Protein 3WMT (pdb70)

Organism: Aspergillus oryzae (strain ATCC 42149 / RIB 40) (NCBI:txid510516)

InterPro domains:
  IPR011118 Tannase/feruloyl esterase [PF07519] (95-540)
  IPR011118 Tannase/feruloyl esterase [PTHR33938] (20-540)
  IPR029058 Alpha/Beta hydrolase fold [G3DSA:3.40.50.1820] (96-475)
  IPR029058 Alpha/Beta hydrolase fold [SSF53474] (96-492)

B-factor: mean 16.75, std 8.14, range [7.27, 73.16]

GO terms:
  GO:0030600 feruloyl esterase activity (F, IDA)

Secondary structure (DSSP, 8-state):
-HHHHHHHHGGG---TTEEEEEEEEE-TTSBPP-TTS-GGGT----B-SS-EEEEEEEEEEETTEEEEEEEEEESS--S-EEE----TT-----HHHHHHHHTTT-EEEEE-TTSSSSSSGGGTT-HHHHHIIIIIHHHHHHHHHHHHHHHH-TT--S-EEEEEETHHHHHHHHHHHH-TTS-SEEEEES---SHHHHHHHHHHHHHHH-STTSTT---HHHHHHHHHHHHHHHGGGGS--SS--S-GGG----GGGGB--TT--GGGSSSB-HHHHHHHHHHTS-EE-GGG-EEEPPPPTT-HHHHIIIIISSS--HHHHHIIIIIIS--TT--GGG--HHHHHHHHHH-GGGTT------HHHHHTT-EEEEEEETT-SSS-HHHHHHHHHHHHHHHT--HHHHTTTEEEEEETTB-SSSB-SSS-B-SSSGGG---SSGGG-HHHHHHHHHHH----SEEEEEEEETTEEEEEEEEEPTTPPEEE--SS-TTSGGGEEE-/-HHHHHHTGGGT---TTEEEEEEEEE-TTSBPP-TTS----B-SS-EEEEEEEEEEETTEEEEEEEEEESS--S-EEE----TT-----HHHHHHHHTTT-EEEEE-TTSSSSSSGGGTT-HHHHHIIIIIHHHHHHHHHHHHHHHH-TT--S-EEEEEETHHHHHHHHHHHH-TTT-SEEEEES---SHHHHHHHHHHHHHHH-STTSTT---HHHHHHHHHHHHHHHGGGGS--SS--S-GGG----GGGGBPPTT--GGGSS-B-HHHHHHHHHHTS-EE-GGG-EEEPPPPTT-HHHHIIIIISSS--HHHHHHIIIIIS--TT--GGG--HHHHHHHHHH-GGGTT------HHHHHTT-EEEEEEETT-SSS-THHHHHHHHHHHHHHT--HHHHTTTEEEEEETTB-SSSB-SSS-B-SSSGGG---SSGGG-HHHHHHHHHHH----SEEEEEEEETTEEEEEEEEEPTT--EEE--SS-TTSGGGEEE-

Sequence (1001 aa):
SFQAECESFKAKINVTNANVHSVTYVPAGVNISMADNPSICGGDPITSTFAFCRIALNVTTSSKSQIFMEAWLPSNYSGRFLSTGNGGLGGCVKYDDMAYAAGYGFATVGTNNGHFGNNGVSFYQNTEVVEDFAYRALHTGVVVGKELTKNFYPQGYNKSYYLGCSTGGRQGWKSVQTFPDDFDGVVAGAPAFNFINLTSWGARFLTLTGDSSAETFVTETQWTAVHNEIIRQCDSLDGAKDGIIEDPDLCQPIIEALLCNATQSSTSGTCLTGAQVKTVNGVFSATYGLNGSFLYPRMQPGSELAAYSSYYSGTPFAYAEDWYRYVVFNNTNWDVATWTVQDAAIANAQDPYQISTWNGDLSPFQKKGGKVLHYHGMEDAIISSESSKVYYKHVADTMNLSPSELDSFYRFFPISGMAHCANADGPSAIGQGTGTFAGNNPQDNVLLAMVQWVEEGVAPDFVRGAKLNGSTVEYRRKHCKYPKRNRYVGPGSYTDENAWECVSFQAECESFKAKINVTNANVHSVTYVPAGVNISMADNPSPITSTFAFCRIALNVTTSSKSQIFMEAWLPSNYSGRFLSTGNGGLGGCVKYDDMAYAAGYGFATVGTNNGHFGNNGVSFYQNTEVVEDFAYRALHTGVVVGKELTKNFYPQGYNKSYYLGCSTGGRQGWKSVQTFPDDFDGVVAGAPAFNFINLTSWGARFLTLTGDSSAETFVTETQWTAVHNEIIRQCDSLDGAKDGIIEDPDLCQPIIEALLCNATQSSTSGTCLTGAQVKTVNGVFSATYGLNGSFLYPRMQPGSELAAYSSYYSGTPFAYAEDWYRYVVFNNTNWDVATWTVQDAAIANAQDPYQISTWNGDLSPFQKKGGKVLHYHGMEDAIISSESSKVYYKHVADTMNLSPSELDSFYRFFPISGMAHCANADGPSAIGQGTGTFAGNNPQDNVLLAMVQWVEEGVAPDFVRGAKLNGSTVEYRRKHCKYPKRNRYVGPGSYTDENAWECV

Radius of gyration: 32.87 Å; Cα contacts (8 Å, |Δi|>4): 2470; chains: 2; bounding box: 60×75×107 Å

Structure (mmCIF, N/CA/C/O backbone):
data_3WMT
#
_entry.id   3WMT
#
_cell.length_a   93.954
_cell.length_b   142.937
_cell.length_c   73.810
_cell.angle_alpha   90.00
_cell.angle_beta   90.00
_cell.angle_gamma   90.00
#
_symmetry.space_group_name_H-M   'P 21 21 2'
#
loop_
_entity.id
_entity.type
_entity.pdbx_description
1 polymer 'Probable feruloyl esterase B-1'
2 non-polymer 2-acetamido-2-deoxy-beta-D-glucopyranose
3 non-polymer 'CALCIUM ION'
4 water water
#
loop_
_atom_site.group_PDB
_atom_site.id
_atom_site.type_symbol
_atom_site.label_atom_id
_atom_site.label_alt_id
_atom_site.label_comp_id
_atom_site.label_asym_id
_atom_site.label_entity_id
_atom_site.label_seq_id
_atom_site.pdbx_PDB_ins_code
_atom_site.Cartn_x
_atom_site.Cartn_y
_atom_site.Cartn_z
_atom_site.occupancy
_atom_site.B_iso_or_equiv
_atom_site.auth_seq_id
_atom_site.auth_comp_id
_atom_site.auth_asym_id
_atom_site.auth_atom_id
_atom_site.pdbx_PDB_model_num
ATOM 1 N N . SER A 1 18 ? 9.273 52.050 38.516 1.00 32.46 36 SER A N 1
ATOM 2 C CA . SER A 1 18 ? 8.801 50.743 39.002 1.00 28.39 36 SER A CA 1
ATOM 3 C C . SER A 1 18 ? 9.904 50.215 39.941 1.00 25.61 36 SER A C 1
ATOM 4 O O . SER A 1 18 ? 11.092 50.563 39.812 1.00 28.41 36 SER A O 1
ATOM 7 N N . PHE A 1 19 ? 9.440 49.457 40.887 1.00 27.85 37 PHE A N 1
ATOM 8 C CA . PHE A 1 19 ? 10.391 48.730 41.744 1.00 26.89 37 PHE A CA 1
ATOM 9 C C . PHE A 1 19 ? 11.410 47.956 40.880 1.00 22.88 37 PHE A C 1
ATOM 10 O O . PHE A 1 19 ? 12.633 47.997 41.165 1.00 23.58 37 PHE A O 1
ATOM 18 N N . GLN A 1 20 ? 10.950 47.103 39.974 1.00 24.90 38 GLN A N 1
ATOM 19 C CA . GLN A 1 20 ? 11.875 46.318 39.146 1.00 24.46 38 GLN A CA 1
ATOM 20 C C . GLN A 1 20 ? 12.915 47.175 38.417 1.00 27.42 38 GLN A C 1
ATOM 21 O O . GLN A 1 20 ? 14.087 46.839 38.378 1.00 25.27 38 GLN A O 1
ATOM 27 N N . ALA A 1 21 ? 12.518 48.299 37.832 1.00 26.28 39 ALA A N 1
ATOM 28 C CA . ALA A 1 21 ? 13.475 49.230 37.297 1.00 27.61 39 ALA A CA 1
ATOM 29 C C . ALA A 1 21 ? 14.471 49.816 38.277 1.00 22.89 39 ALA A C 1
ATOM 30 O O . ALA A 1 21 ? 15.635 49.987 37.968 1.00 23.70 39 ALA A O 1
ATOM 32 N N . GLU A 1 22 ? 14.000 50.155 39.469 1.00 24.76 40 GLU A N 1
ATOM 33 C CA . GLU A 1 22 ? 14.858 50.646 40.515 1.00 25.40 40 GLU A CA 1
ATOM 34 C C . GLU A 1 22 ? 15.890 49.513 40.877 1.00 21.51 40 GLU A C 1
ATOM 35 O O . GLU A 1 22 ? 17.025 49.778 41.057 1.00 18.79 40 GLU A O 1
ATOM 41 N N . CYS A 1 23 ? 15.440 48.295 40.909 1.00 20.02 41 CYS A N 1
ATOM 42 C CA . CYS A 1 23 ? 16.358 47.187 41.240 1.00 16.69 41 CYS A CA 1
ATOM 43 C C . CYS A 1 23 ? 17.445 47.063 40.165 1.00 18.51 41 CYS A C 1
ATOM 44 O O . CYS A 1 23 ? 18.640 46.986 40.459 1.00 20.51 41 CYS A O 1
ATOM 47 N N . GLU A 1 24 ? 16.953 47.141 38.930 1.00 20.57 42 GLU A N 1
ATOM 48 C CA . GLU A 1 24 ? 17.820 47.004 37.701 1.00 23.60 42 GLU A CA 1
ATOM 49 C C . GLU A 1 24 ? 18.799 48.189 37.575 1.00 23.69 42 GLU A C 1
ATOM 50 O O . GLU A 1 24 ? 19.831 48.043 36.949 1.00 27.94 42 GLU A O 1
ATOM 56 N N . SER A 1 25 ? 18.559 49.316 38.199 1.00 25.12 43 SER A N 1
ATOM 57 C CA . SER A 1 25 ? 19.534 50.393 38.197 1.00 25.13 43 SER A CA 1
ATOM 58 C C . SER A 1 25 ? 20.364 50.580 39.464 1.00 24.81 43 SER A C 1
ATOM 59 O O . SER A 1 25 ? 21.202 51.463 39.573 1.00 25.32 43 SER A O 1
ATOM 62 N N . PHE A 1 26 ? 20.163 49.685 40.461 1.00 21.32 44 PHE A N 1
ATOM 63 C CA . PHE A 1 26 ? 20.813 49.890 41.718 1.00 19.60 44 PHE A CA 1
ATOM 64 C C . PHE A 1 26 ? 22.303 49.551 41.781 1.00 19.01 44 PHE A C 1
ATOM 65 O O . PHE A 1 26 ? 23.066 50.152 42.459 1.00 17.77 44 PHE A O 1
ATOM 73 N N . LYS A 1 27 ? 22.722 48.529 41.056 1.00 18.51 45 LYS A N 1
ATOM 74 C CA . LYS A 1 27 ? 24.136 48.091 41.232 1.00 20.47 45 LYS A CA 1
ATOM 75 C C . LYS A 1 27 ? 25.105 49.216 41.013 1.00 22.26 45 LYS A C 1
ATOM 76 O O . LYS A 1 27 ? 26.078 49.396 41.706 1.00 23.26 45 LYS A O 1
ATOM 82 N N . ALA A 1 28 ? 24.818 49.977 39.965 1.00 24.58 46 ALA A N 1
ATOM 83 C CA . ALA A 1 28 ? 25.700 51.124 39.638 1.00 24.45 46 ALA A CA 1
ATOM 84 C C . ALA A 1 28 ? 25.766 52.209 40.709 1.00 26.43 46 ALA A C 1
ATOM 85 O O . ALA A 1 28 ? 26.737 52.943 40.790 1.00 31.27 46 ALA A O 1
ATOM 87 N N . LYS A 1 29 ? 24.781 52.247 41.602 1.00 21.24 47 LYS A N 1
ATOM 88 C CA . LYS A 1 29 ? 24.675 53.262 42.660 1.00 24.18 47 LYS A CA 1
ATOM 89 C C . LYS A 1 29 ? 25.345 52.827 43.950 1.00 26.62 47 LYS A C 1
ATOM 90 O O . LYS A 1 29 ? 25.499 53.598 44.908 1.00 28.12 47 LYS A O 1
ATOM 96 N N . ILE A 1 30 ? 25.681 51.546 44.063 1.00 23.93 48 ILE A N 1
ATOM 97 C CA . ILE A 1 30 ? 26.221 51.089 45.318 1.00 21.31 48 ILE A CA 1
ATOM 98 C C . ILE A 1 30 ? 27.672 51.468 45.417 1.00 24.50 48 ILE A C 1
ATOM 99 O O . ILE A 1 30 ? 28.441 51.178 44.515 1.00 28.66 48 ILE A O 1
ATOM 104 N N . ASN A 1 31 ? 28.039 52.040 46.513 1.00 25.06 49 ASN A N 1
ATOM 105 C CA . ASN A 1 31 ? 29.437 52.483 46.661 1.00 30.44 49 ASN A CA 1
ATOM 106 C C . ASN A 1 31 ? 29.815 52.359 48.142 1.00 29.36 49 ASN A C 1
ATOM 107 O O . ASN A 1 31 ? 29.781 53.326 48.851 1.00 39.07 49 ASN A O 1
ATOM 112 N N . VAL A 1 32 ? 30.078 51.108 48.601 1.00 26.76 50 VAL A N 1
ATOM 113 C CA . VAL A 1 32 ? 30.305 50.713 49.996 1.00 27.48 50 VAL A CA 1
ATOM 114 C C . VAL A 1 32 ? 31.744 50.258 50.256 1.00 25.66 50 VAL A C 1
ATOM 115 O O . VAL A 1 32 ? 32.306 49.468 49.511 1.00 23.61 50 VAL A O 1
ATOM 119 N N . THR A 1 33 ? 32.352 50.848 51.285 1.00 29.44 51 THR A N 1
ATOM 120 C CA . THR A 1 33 ? 33.786 50.586 51.531 1.00 32.60 51 THR A CA 1
ATOM 121 C C . THR A 1 33 ? 34.028 49.102 51.756 1.00 24.21 51 THR A C 1
ATOM 122 O O . THR A 1 33 ? 33.289 48.458 52.555 1.00 29.95 51 THR A O 1
ATOM 126 N N . ASN A 1 34 ? 35.032 48.584 51.085 1.00 24.72 52 ASN A N 1
ATOM 127 C CA . ASN A 1 34 ? 35.502 47.214 51.244 1.00 22.50 52 ASN A CA 1
ATOM 128 C C . ASN A 1 34 ? 34.554 46.203 50.615 1.00 21.66 52 ASN A C 1
ATOM 129 O O . ASN A 1 34 ? 34.761 44.999 50.763 1.00 16.05 52 ASN A O 1
ATOM 134 N N . ALA A 1 35 ? 33.545 46.668 49.862 1.00 20.72 53 ALA A N 1
ATOM 135 C CA . ALA A 1 35 ? 32.510 45.774 49.257 1.00 22.68 53 ALA A CA 1
ATOM 136 C C . ALA A 1 35 ? 32.780 45.529 47.808 1.00 27.10 53 ALA A C 1
ATOM 137 O O . ALA A 1 35 ? 33.074 46.497 47.081 1.00 32.80 53 ALA A O 1
ATOM 139 N N . ASN A 1 36 ? 32.740 44.290 47.342 1.00 20.63 54 ASN A N 1
ATOM 140 C CA . ASN A 1 36 ? 32.718 43.922 45.936 1.00 22.65 54 ASN A CA 1
ATOM 141 C C . ASN A 1 36 ? 31.319 43.296 45.635 1.00 19.26 54 ASN A C 1
ATOM 142 O O . ASN A 1 36 ? 31.067 42.140 45.967 1.00 17.82 54 ASN A O 1
ATOM 147 N N . VAL A 1 37 ? 30.523 44.017 44.897 1.00 18.17 55 VAL A N 1
ATOM 148 C CA . VAL A 1 37 ? 29.137 43.620 44.555 1.00 16.11 55 VAL A CA 1
ATOM 149 C C . VAL A 1 37 ? 29.190 42.656 43.409 1.00 17.82 55 VAL A C 1
ATOM 150 O O . VAL A 1 37 ? 29.715 42.957 42.306 1.00 20.34 55 VAL A O 1
ATOM 154 N N . HIS A 1 38 ? 28.658 41.476 43.600 1.00 16.80 56 HIS A N 1
ATOM 155 C CA . HIS A 1 38 ? 28.668 40.487 42.554 1.00 15.84 56 HIS A CA 1
ATOM 156 C C . HIS A 1 38 ? 27.480 40.608 41.609 1.00 18.50 56 HIS A C 1
ATOM 157 O O . HIS A 1 38 ? 27.576 40.469 40.371 1.00 19.38 56 HIS A O 1
ATOM 164 N N . SER A 1 39 ? 26.312 40.798 42.173 1.00 15.57 57 SER A N 1
ATOM 165 C CA . SER A 1 39 ? 25.087 40.820 41.353 1.00 16.26 57 SER A CA 1
ATOM 166 C C . SER A 1 39 ? 23.964 41.499 42.061 1.00 16.87 57 SER A C 1
ATOM 167 O O . SER A 1 39 ? 23.927 41.507 43.306 1.00 15.99 57 SER A O 1
ATOM 170 N N . VAL A 1 40 ? 23.053 42.140 41.313 1.00 17.53 58 VAL A N 1
ATOM 171 C CA . VAL A 1 40 ? 21.842 42.746 41.779 1.00 16.48 58 VAL A CA 1
ATOM 172 C C . VAL A 1 40 ? 20.781 42.188 40.873 1.00 20.15 58 VAL A C 1
ATOM 173 O O . VAL A 1 40 ? 20.886 42.341 39.655 1.00 22.17 58 VAL A O 1
ATOM 177 N N . THR A 1 41 ? 19.782 41.521 41.381 1.00 18.40 59 THR A N 1
ATOM 178 C CA . THR A 1 41 ? 18.825 40.850 40.535 1.00 19.16 59 THR A CA 1
ATOM 179 C C . THR A 1 41 ? 17.439 41.085 41.118 1.00 22.45 59 THR A C 1
ATOM 180 O O . THR A 1 41 ? 17.195 41.096 42.329 1.00 21.71 59 THR A O 1
ATOM 184 N N . TYR A 1 42 ? 16.482 41.267 40.239 1.00 17.17 60 TYR A N 1
ATOM 185 C CA . TYR A 1 42 ? 15.097 41.313 40.637 1.00 16.63 60 TYR A CA 1
ATOM 186 C C . TYR A 1 42 ? 14.474 39.926 40.601 1.00 18.71 60 TYR A C 1
ATOM 187 O O . TYR A 1 42 ? 14.653 39.141 39.608 1.00 19.26 60 TYR A O 1
ATOM 196 N N . VAL A 1 43 ? 13.798 39.530 41.706 1.00 16.73 61 VAL A N 1
ATOM 197 C CA . VAL A 1 43 ? 13.254 38.239 41.882 1.00 16.64 61 VAL A CA 1
ATOM 198 C C . VAL A 1 43 ? 11.751 38.344 42.075 1.00 19.80 61 VAL A C 1
ATOM 199 O O . VAL A 1 43 ? 11.328 38.933 43.040 1.00 18.37 61 VAL A O 1
ATOM 203 N N . PRO A 1 44 ? 10.927 37.813 41.129 1.00 18.85 62 PRO A N 1
ATOM 204 C CA . PRO A 1 44 ? 9.486 38.016 41.325 1.00 21.14 62 PRO A CA 1
ATOM 205 C C . PRO A 1 44 ? 8.953 37.032 42.319 1.00 19.88 62 PRO A C 1
ATOM 206 O O . PRO A 1 44 ? 9.636 36.088 42.725 1.00 19.30 62 PRO A O 1
ATOM 210 N N . ALA A 1 45 ? 7.683 37.177 42.729 1.00 22.11 63 ALA A N 1
ATOM 211 C CA . ALA A 1 45 ? 7.035 36.185 43.484 1.00 22.57 63 ALA A CA 1
ATOM 212 C C . ALA A 1 45 ? 6.695 34.951 42.668 1.00 24.76 63 ALA A C 1
ATOM 213 O O . ALA A 1 45 ? 6.434 35.065 41.493 1.00 26.65 63 ALA A O 1
ATOM 215 N N . GLY A 1 46 ? 6.753 33.794 43.304 1.00 24.19 64 GLY A N 1
ATOM 216 C CA . GLY A 1 46 ? 6.338 32.548 42.749 1.00 26.75 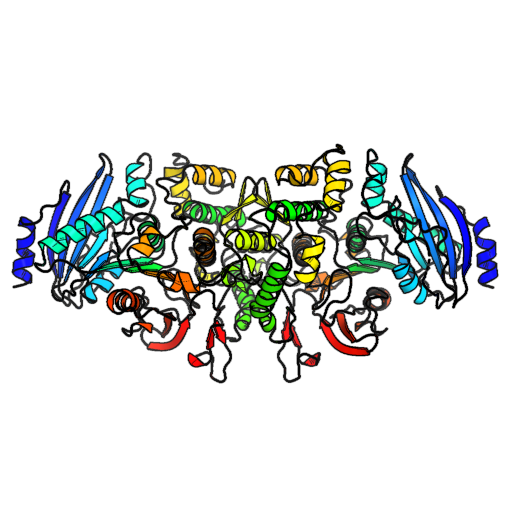64 GLY A CA 1
ATOM 217 C C . GLY A 1 46 ? 7.381 31.768 42.018 1.00 27.89 64 GLY A C 1
ATOM 218 O O . GLY A 1 46 ? 7.077 30.854 41.326 1.00 30.76 64 GLY A O 1
ATOM 219 N N . VAL A 1 47 ? 8.660 32.121 42.195 1.00 24.80 65 VAL A N 1
ATOM 220 C CA . VAL A 1 47 ? 9.739 31.412 41.532 1.00 24.95 65 VAL A CA 1
ATOM 221 C C . VAL A 1 47 ? 10.687 30.746 42.537 1.00 24.47 65 VAL A C 1
ATOM 222 O O . VAL A 1 47 ? 10.782 31.234 43.662 1.00 24.28 65 VAL A O 1
ATOM 226 N N . ASN A 1 48 ? 11.344 29.662 42.175 1.00 25.62 66 ASN A N 1
ATOM 227 C CA . ASN A 1 48 ? 12.387 29.055 43.020 1.00 23.96 66 ASN A CA 1
ATOM 228 C C . ASN A 1 48 ? 13.524 30.037 43.081 1.00 23.09 66 ASN A C 1
ATOM 229 O O . ASN A 1 48 ? 13.968 30.592 42.066 1.00 23.76 66 ASN A O 1
ATOM 234 N N . ILE A 1 49 ? 13.980 30.314 44.323 1.00 20.07 67 ILE A N 1
ATOM 235 C CA . ILE A 1 49 ? 15.010 31.323 44.478 1.00 18.36 67 ILE A CA 1
ATOM 236 C C . ILE A 1 49 ? 16.337 30.617 44.124 1.00 16.03 67 ILE A C 1
ATOM 237 O O . ILE A 1 49 ? 16.666 29.507 44.692 1.00 17.90 67 ILE A O 1
ATOM 242 N N . SER A 1 50 ? 17.081 31.193 43.190 1.00 15.81 68 SER A N 1
ATOM 243 C CA . SER A 1 50 ? 18.281 30.524 42.650 1.00 15.05 68 SER A CA 1
ATOM 244 C C . SER A 1 50 ? 19.365 30.491 43.691 1.00 16.39 68 SER A C 1
ATOM 245 O O . SER A 1 50 ? 19.360 31.297 44.627 1.00 14.65 68 SER A O 1
ATOM 248 N N . MET A 1 51 ? 20.264 29.500 43.552 1.00 14.28 69 MET A N 1
ATOM 249 C CA . MET A 1 51 ? 21.293 29.261 44.507 1.00 13.54 69 MET A CA 1
ATOM 250 C C . MET A 1 51 ? 22.688 29.160 43.951 1.00 13.50 69 MET A C 1
ATOM 251 O O . MET A 1 51 ? 23.561 28.473 44.504 1.00 13.34 69 MET A O 1
ATOM 256 N N . ALA A 1 52 ? 22.982 29.944 42.926 1.00 14.27 70 ALA A N 1
ATOM 257 C CA . ALA A 1 52 ? 24.285 29.884 42.306 1.00 14.12 70 ALA A CA 1
ATOM 258 C C . ALA A 1 52 ? 25.402 30.140 43.299 1.00 16.07 70 ALA A C 1
ATOM 259 O O . ALA A 1 52 ? 26.476 29.565 43.185 1.00 17.80 70 ALA A O 1
ATOM 261 N N . ASP A 1 53 ? 25.190 31.016 44.272 1.00 14.08 71 ASP A N 1
ATOM 262 C CA . ASP A 1 53 ? 26.214 31.426 45.217 1.00 13.72 71 ASP A CA 1
ATOM 263 C C . ASP A 1 53 ? 26.168 30.595 46.524 1.00 15.28 71 ASP A C 1
ATOM 264 O O . ASP A 1 53 ? 27.013 30.885 47.445 1.00 15.21 71 ASP A O 1
ATOM 269 N N . ASN A 1 54 ? 25.369 29.537 46.529 1.00 13.30 72 ASN A N 1
ATOM 270 C CA . ASN A 1 54 ? 25.345 28.626 47.679 1.00 13.58 72 ASN A CA 1
ATOM 271 C C . ASN A 1 54 ? 26.210 27.436 47.355 1.00 14.42 72 ASN A C 1
ATOM 272 O O . ASN A 1 54 ? 25.830 26.635 46.447 1.00 15.01 72 ASN A O 1
ATOM 277 N N . PRO A 1 55 ? 27.367 27.281 47.959 1.00 13.55 73 PRO A N 1
ATOM 278 C CA . PRO A 1 55 ? 28.297 26.225 47.548 1.00 15.48 73 PRO A CA 1
ATOM 279 C C . PRO A 1 55 ? 27.775 24.849 47.932 1.00 17.30 73 PRO A C 1
ATOM 280 O O . PRO A 1 55 ? 26.864 24.711 48.742 1.00 15.14 73 PRO A O 1
ATOM 284 N N . SER A 1 56 ? 28.291 23.817 47.243 1.00 18.27 74 SER A N 1
ATOM 285 C CA . SER A 1 56 ? 27.846 22.449 47.525 1.00 19.09 74 SER A CA 1
ATOM 286 C C . SER A 1 56 ? 27.879 22.107 49.024 1.00 20.01 74 SER A C 1
ATOM 287 O O . SER A 1 56 ? 26.985 21.431 49.558 1.00 20.80 74 SER A O 1
ATOM 290 N N . ILE A 1 57 ? 28.934 22.579 49.696 1.00 21.10 75 ILE A N 1
ATOM 291 C CA . ILE A 1 57 ? 29.132 22.337 51.123 1.00 20.92 75 ILE A CA 1
ATOM 292 C C . ILE A 1 57 ? 28.019 22.860 51.999 1.00 20.28 75 ILE A C 1
ATOM 293 O O . ILE A 1 57 ? 27.805 22.366 53.101 1.00 21.81 75 ILE A O 1
ATOM 298 N N . CYS A 1 58 ? 27.235 23.814 51.476 1.00 16.83 76 CYS A N 1
ATOM 299 C CA . CYS A 1 58 ? 26.047 24.280 52.132 1.00 18.61 76 CYS A CA 1
ATOM 300 C C . CYS A 1 58 ? 24.711 23.858 51.536 1.00 17.60 76 CYS A C 1
ATOM 301 O O . CYS A 1 58 ? 23.632 24.487 51.756 1.00 16.80 76 CYS A O 1
ATOM 304 N N . GLY A 1 59 ? 24.774 22.855 50.636 1.00 19.55 77 GLY A N 1
ATOM 305 C CA . GLY A 1 59 ? 23.585 22.198 49.994 1.00 22.06 77 GLY A CA 1
ATOM 306 C C . GLY A 1 59 ? 23.378 22.616 48.541 1.00 23.72 77 GLY A C 1
ATOM 307 O O . GLY A 1 59 ? 22.399 22.231 47.923 1.00 26.32 77 GLY A O 1
ATOM 308 N N . GLY A 1 60 ? 24.239 23.499 47.993 1.00 22.32 78 GLY A N 1
ATOM 309 C CA . GLY A 1 60 ? 24.011 24.083 46.611 1.00 22.07 78 GLY A CA 1
ATOM 310 C C . GLY A 1 60 ? 22.610 24.456 46.263 1.00 22.53 78 GLY A C 1
ATOM 311 O O . GLY A 1 60 ? 21.941 25.166 47.014 1.00 23.36 78 GLY A O 1
ATOM 312 N N . ASP A 1 61 ? 22.095 23.910 45.121 1.00 23.96 79 ASP A N 1
ATOM 313 C CA . ASP A 1 61 ? 20.721 24.098 44.674 1.00 28.59 79 ASP A CA 1
ATOM 314 C C . ASP A 1 61 ? 19.821 22.851 45.000 1.00 27.93 79 ASP A C 1
ATOM 315 O O . ASP A 1 61 ? 18.778 22.643 44.280 1.00 26.89 79 ASP A O 1
ATOM 320 N N . PRO A 1 64 ? 15.333 23.762 46.943 1.00 33.69 82 PRO A N 1
ATOM 321 C CA . PRO A 1 64 ? 14.920 25.109 46.541 1.00 30.82 82 PRO A CA 1
ATOM 322 C C . PRO A 1 64 ? 13.745 25.706 47.352 1.00 29.51 82 PRO A C 1
ATOM 323 O O . PRO A 1 64 ? 12.855 25.004 47.781 1.00 32.98 82 PRO A O 1
ATOM 327 N N . ILE A 1 65 ? 13.783 27.016 47.603 1.00 24.17 83 ILE A N 1
ATOM 328 C CA . ILE A 1 65 ? 12.676 27.751 48.233 1.00 22.25 83 ILE A CA 1
ATOM 329 C C . ILE A 1 65 ? 11.925 28.567 47.204 1.00 19.91 83 ILE A C 1
ATOM 330 O O . ILE A 1 65 ? 12.510 29.271 46.416 1.00 21.78 83 ILE A O 1
ATOM 335 N N . THR A 1 66 ? 10.598 28.396 47.149 1.00 22.11 84 THR A N 1
ATOM 336 C CA . THR A 1 66 ? 9.802 29.154 46.244 1.00 22.63 84 THR A CA 1
ATOM 337 C C . THR A 1 66 ? 9.375 30.470 46.903 1.00 21.01 84 THR A C 1
ATOM 338 O O . THR A 1 66 ? 8.779 30.509 48.021 1.00 22.90 84 THR A O 1
ATOM 342 N N . SER A 1 67 ? 9.751 31.568 46.306 1.00 20.18 85 SER A N 1
ATOM 343 C CA . SER A 1 67 ? 9.357 32.861 46.784 1.00 19.85 85 SER A CA 1
ATOM 344 C C . SER A 1 67 ? 7.831 33.023 46.760 1.00 24.16 85 SER A C 1
ATOM 345 O O . SER A 1 67 ? 7.125 32.516 45.864 1.00 24.54 85 SER A O 1
ATOM 348 N N . THR A 1 68 ? 7.356 33.731 47.756 1.00 22.64 86 THR A N 1
ATOM 349 C CA . THR A 1 68 ? 5.955 34.161 47.823 1.00 24.48 86 THR A CA 1
ATOM 350 C C . THR A 1 68 ? 5.885 35.695 47.868 1.00 24.12 86 THR A C 1
ATOM 351 O O . THR A 1 68 ? 4.840 36.320 48.210 1.00 27.48 86 THR A O 1
ATOM 355 N N . PHE A 1 69 ? 6.955 36.358 47.395 1.00 21.62 87 PHE A N 1
ATOM 356 C CA . PHE A 1 69 ? 7.062 37.775 47.429 1.00 20.33 87 PHE A CA 1
ATOM 357 C C . PHE A 1 69 ? 8.170 38.178 46.425 1.00 18.78 87 PHE A C 1
ATOM 358 O O . PHE A 1 69 ? 9.068 37.374 46.155 1.00 17.92 87 PHE A O 1
ATOM 366 N N . ALA A 1 70 ? 8.115 39.402 45.954 1.00 16.95 88 ALA A N 1
ATOM 367 C CA . ALA A 1 70 ? 9.070 39.947 45.059 1.00 15.98 88 ALA A CA 1
ATOM 368 C C . ALA A 1 70 ? 10.155 40.712 45.859 1.00 16.04 88 ALA A C 1
ATOM 369 O O . ALA A 1 70 ? 9.851 41.467 46.849 1.00 16.85 88 ALA A O 1
ATOM 371 N N . PHE A 1 71 ? 11.357 40.703 45.307 1.00 16.02 89 PHE A N 1
ATOM 372 C CA . PHE A 1 71 ? 12.427 41.444 45.990 1.00 15.59 89 PHE A CA 1
ATOM 373 C C . PHE A 1 71 ? 13.571 41.795 45.039 1.00 15.90 89 PHE A C 1
ATOM 374 O O . PHE A 1 71 ? 13.727 41.118 44.054 1.00 16.50 89 PHE A O 1
ATOM 382 N N . CYS A 1 72 ? 14.422 42.700 45.522 1.00 13.51 90 CYS A N 1
ATOM 383 C CA . CYS A 1 72 ? 15.669 43.037 44.924 1.00 13.25 90 CYS A CA 1
ATOM 384 C C . CYS A 1 72 ? 16.765 42.323 45.723 1.00 14.13 90 CYS A C 1
ATOM 385 O O . CYS A 1 72 ? 16.879 42.554 46.925 1.00 13.42 90 CYS A O 1
ATOM 388 N N . ARG A 1 73 ? 17.587 41.558 45.024 1.00 14.04 91 ARG A N 1
ATOM 389 C CA . ARG A 1 73 ? 18.548 40.647 45.637 1.00 11.89 91 ARG A CA 1
ATOM 390 C C . ARG A 1 73 ? 19.912 41.156 45.366 1.00 11.97 91 ARG A C 1
ATOM 391 O O . ARG A 1 73 ? 20.350 41.149 44.196 1.00 13.50 91 ARG A O 1
ATOM 399 N N . ILE A 1 74 ? 20.678 41.517 46.395 1.00 11.54 92 ILE A N 1
ATOM 400 C CA . ILE A 1 74 ? 22.057 41.957 46.245 1.00 12.47 92 ILE A CA 1
ATOM 401 C C . ILE A 1 74 ? 23.014 40.966 46.861 1.00 12.40 92 ILE A C 1
ATOM 402 O O . ILE A 1 74 ? 22.859 40.595 48.055 1.00 12.73 92 ILE A O 1
ATOM 407 N N . ALA A 1 75 ? 23.975 40.458 46.107 1.00 12.11 93 ALA A N 1
ATOM 408 C CA . ALA A 1 75 ? 24.981 39.514 46.579 1.00 12.50 93 ALA A CA 1
ATOM 409 C C . ALA A 1 75 ? 26.322 40.202 46.498 1.00 13.83 93 ALA A C 1
ATOM 410 O O . ALA A 1 75 ? 26.656 40.804 45.430 1.00 13.66 93 ALA A O 1
ATOM 412 N N . LEU A 1 76 ? 27.125 40.150 47.554 1.00 11.96 94 LEU A N 1
ATOM 413 C CA . LEU A 1 76 ? 28.366 40.849 47.602 1.00 11.86 94 LEU A CA 1
ATOM 414 C C . LEU A 1 76 ? 29.322 40.201 48.562 1.00 11.94 94 LEU A C 1
ATOM 415 O O . LEU A 1 76 ? 28.952 39.479 49.501 1.00 12.45 94 LEU A O 1
ATOM 420 N N . ASN A 1 77 ? 30.622 40.470 48.360 1.00 12.26 95 ASN A N 1
ATOM 421 C CA . ASN A 1 77 ? 31.667 40.147 49.376 1.00 12.56 95 ASN A CA 1
ATOM 422 C C . ASN A 1 77 ? 32.071 41.403 50.040 1.00 13.00 95 ASN A C 1
ATOM 423 O O . ASN A 1 77 ? 31.979 42.479 49.435 1.00 14.26 95 ASN A O 1
ATOM 428 N N . VAL A 1 78 ? 32.483 41.339 51.308 1.00 11.06 96 VAL A N 1
ATOM 429 C CA . VAL A 1 78 ? 32.968 42.439 52.058 1.00 12.17 96 VAL A CA 1
ATOM 430 C C . VAL A 1 78 ? 34.220 42.002 52.745 1.00 13.45 96 VAL A C 1
ATOM 431 O O . VAL A 1 78 ? 34.225 41.033 53.490 1.00 12.93 96 VAL A O 1
ATOM 435 N N . THR A 1 79 ? 35.352 42.665 52.483 1.00 13.14 97 THR A N 1
ATOM 436 C CA . THR A 1 79 ? 36.643 42.318 53.083 1.00 13.64 97 THR A CA 1
ATOM 437 C C . THR A 1 79 ? 36.646 42.809 54.488 1.00 12.97 97 THR A C 1
ATOM 438 O O . THR A 1 79 ? 36.174 43.903 54.880 1.00 13.93 97 THR A O 1
ATOM 442 N N . THR A 1 80 ? 37.164 41.915 55.418 1.00 11.58 98 THR A N 1
ATOM 443 C CA . THR A 1 80 ? 37.252 42.235 56.817 1.00 11.07 98 THR A CA 1
ATOM 444 C C . THR A 1 80 ? 38.688 42.360 57.404 1.00 12.29 98 THR A C 1
ATOM 445 O O . THR A 1 80 ? 38.838 42.820 58.523 1.00 14.35 98 THR A O 1
ATOM 449 N N . SER A 1 81 ? 39.642 41.985 56.610 1.00 12.11 99 SER A N 1
ATOM 450 C CA . SER A 1 81 ? 41.093 42.152 56.940 1.00 12.61 99 SER A CA 1
ATOM 451 C C . SER A 1 81 ? 41.837 41.839 55.718 1.00 13.79 99 SER A C 1
ATOM 452 O O . SER A 1 81 ? 41.281 41.575 54.673 1.00 14.42 99 SER A O 1
ATOM 455 N N . SER A 1 82 ? 43.195 41.860 55.787 1.00 15.14 100 SER A N 1
ATOM 456 C CA . SER A 1 82 ? 43.946 41.346 54.717 1.00 15.38 100 SER A CA 1
ATOM 457 C C . SER A 1 82 ? 43.829 39.909 54.315 1.00 14.59 100 SER A C 1
ATOM 458 O O . SER A 1 82 ? 44.291 39.430 53.267 1.00 18.50 100 SER A O 1
ATOM 461 N N . LYS A 1 83 ? 43.144 39.066 55.163 1.00 14.69 101 LYS A N 1
ATOM 462 C CA . LYS A 1 83 ? 43.075 37.694 54.965 1.00 13.75 101 LYS A CA 1
ATOM 463 C C . LYS A 1 83 ? 41.752 37.081 55.430 1.00 13.20 101 LYS A C 1
ATOM 464 O O . LYS A 1 83 ? 41.655 35.899 55.717 1.00 13.68 101 LYS A O 1
ATOM 470 N N . SER A 1 84 ? 40.740 37.943 55.461 1.00 12.49 102 SER A N 1
ATOM 471 C CA . SER A 1 84 ? 39.371 37.499 55.786 1.00 12.57 102 SER A CA 1
ATOM 472 C C . SER A 1 84 ? 38.383 38.329 55.002 1.00 11.65 102 SER A C 1
ATOM 473 O O . SER A 1 84 ? 38.596 39.468 54.650 1.00 12.00 102 SER A O 1
ATOM 476 N N . GLN A 1 85 ? 37.179 37.748 54.833 1.00 11.94 103 GLN A N 1
ATOM 477 C CA . GLN A 1 85 ? 36.089 38.387 54.111 1.00 11.66 103 GLN A CA 1
ATOM 478 C C . GLN A 1 85 ? 34.837 37.595 54.326 1.00 10.69 103 GLN A C 1
ATOM 479 O O . GLN A 1 85 ? 34.883 36.363 54.521 1.00 11.13 103 GLN A O 1
ATOM 485 N N . ILE A 1 86 ? 33.698 38.270 54.089 1.00 10.85 104 ILE A N 1
ATOM 486 C CA . ILE A 1 86 ? 32.447 37.607 54.108 1.00 10.71 104 ILE A CA 1
ATOM 487 C C . ILE A 1 86 ? 31.792 37.613 52.735 1.00 11.10 104 ILE A C 1
ATOM 488 O O . ILE A 1 86 ? 32.015 38.507 51.905 1.00 11.93 104 ILE A O 1
ATOM 493 N N . PHE A 1 87 ? 30.879 36.661 52.548 1.00 10.28 105 PHE A N 1
ATOM 494 C CA . PHE A 1 87 ? 29.875 36.713 51.484 1.00 10.89 105 PHE A CA 1
ATOM 495 C C . PHE A 1 87 ? 28.580 37.065 52.182 1.00 11.08 105 PHE A C 1
ATOM 496 O O . PHE A 1 87 ? 28.272 36.493 53.238 1.00 10.54 105 PHE A O 1
ATOM 504 N N . MET A 1 88 ? 27.764 37.943 51.577 1.00 11.02 106 MET A N 1
ATOM 505 C CA . MET A 1 88 ? 26.467 38.278 52.148 1.00 10.68 106 MET A CA 1
ATOM 506 C C . MET A 1 88 ? 25.468 38.594 51.070 1.00 10.59 106 MET A C 1
ATOM 507 O O . MET A 1 88 ? 25.787 38.869 49.924 1.00 11.47 106 MET A O 1
ATOM 512 N N . GLU A 1 89 ? 24.213 38.483 51.508 1.00 9.94 107 GLU A N 1
ATOM 513 C CA . GLU A 1 89 ? 23.090 38.938 50.690 1.00 11.43 107 GLU A CA 1
ATOM 514 C C . GLU A 1 89 ? 22.212 39.883 51.431 1.00 10.67 107 GLU A C 1
ATOM 515 O O . GLU A 1 89 ? 22.036 39.816 52.624 1.00 10.98 107 GLU A O 1
ATOM 521 N N . ALA A 1 90 ? 21.626 40.780 50.671 1.00 11.66 108 ALA A N 1
ATOM 522 C CA . ALA A 1 90 ? 20.555 41.642 51.144 1.00 11.33 108 ALA A CA 1
ATOM 523 C C . ALA A 1 90 ? 19.401 41.472 50.240 1.00 10.77 108 ALA A C 1
ATOM 524 O O . ALA A 1 90 ? 19.508 41.549 49.018 1.00 10.97 108 ALA A O 1
ATOM 526 N N . TRP A 1 91 ? 18.243 41.193 50.821 1.00 10.28 109 TRP A N 1
ATOM 527 C CA . TRP A 1 91 ? 16.927 41.001 50.112 1.00 10.21 109 TRP A CA 1
ATOM 528 C C . TRP A 1 91 ? 16.051 42.104 50.515 1.00 12.10 109 TRP A C 1
ATOM 529 O O . TRP A 1 91 ? 15.613 42.248 51.659 1.00 11.71 109 TRP A O 1
ATOM 540 N N . LEU A 1 92 ? 15.776 42.994 49.519 1.00 11.81 110 LEU A N 1
ATOM 541 C CA . LEU A 1 92 ? 15.038 44.255 49.743 1.00 11.96 110 LEU A CA 1
ATOM 542 C C . LEU A 1 92 ? 13.645 44.066 49.106 1.00 13.55 110 LEU A C 1
ATOM 543 O O . LEU A 1 92 ? 13.527 44.077 47.832 1.00 13.26 110 LEU A O 1
ATOM 548 N N . PRO A 1 93 ? 12.626 43.795 49.861 1.00 12.79 111 PRO A N 1
ATOM 549 C CA . PRO A 1 93 ? 11.319 43.429 49.247 1.00 14.25 111 PRO A CA 1
ATOM 550 C C . PRO A 1 93 ? 10.641 44.642 48.618 1.00 15.41 111 PRO A C 1
ATOM 551 O O . PRO A 1 93 ? 10.760 45.754 49.070 1.00 14.49 111 PRO A O 1
ATOM 555 N N . SER A 1 94 ? 9.810 44.333 47.605 1.00 16.29 112 SER A N 1
ATOM 556 C CA . SER A 1 94 ? 8.989 45.405 47.064 1.00 17.92 112 SER A CA 1
ATOM 557 C C . SER A 1 94 ? 7.910 45.771 48.056 1.00 16.77 112 SER A C 1
ATOM 558 O O . SER A 1 94 ? 7.573 46.945 48.130 1.00 19.01 112 SER A O 1
ATOM 561 N N . ASN A 1 95 ? 7.389 44.843 48.846 1.00 15.91 113 ASN A N 1
ATOM 562 C CA . ASN A 1 95 ? 6.365 45.119 49.853 1.00 17.42 113 ASN A CA 1
ATOM 563 C C . ASN A 1 95 ? 7.050 45.365 51.141 1.00 20.11 113 ASN A C 1
ATOM 564 O O . ASN A 1 95 ? 7.121 44.464 51.963 1.00 23.89 113 ASN A O 1
ATOM 569 N N . TYR A 1 96 ? 7.647 46.485 51.266 1.00 15.32 114 TYR A N 1
ATOM 570 C CA . TYR A 1 96 ? 8.602 46.808 52.338 1.00 16.04 114 TYR A CA 1
ATOM 571 C C . TYR A 1 96 ? 7.953 47.487 53.463 1.00 19.19 114 TYR A C 1
ATOM 572 O O . TYR A 1 96 ? 7.253 48.498 53.270 1.00 20.43 114 TYR A O 1
ATOM 581 N N . SER A 1 97 ? 8.331 47.043 54.711 1.00 18.83 115 SER A N 1
ATOM 582 C CA . SER A 1 97 ? 7.669 47.479 55.915 1.00 18.38 115 SER A CA 1
ATOM 583 C C . SER A 1 97 ? 8.406 48.627 56.633 1.00 17.53 115 SER A C 1
ATOM 584 O O . SER A 1 97 ? 7.887 49.177 57.627 1.00 22.04 115 SER A O 1
ATOM 587 N N . GLY A 1 98 ? 9.565 49.138 56.151 1.00 15.10 116 GLY A N 1
ATOM 588 C CA . GLY A 1 98 ? 10.359 50.060 56.847 1.00 13.42 116 GLY A CA 1
ATOM 589 C C . GLY A 1 98 ? 11.329 49.484 57.962 1.00 13.51 116 GLY A C 1
ATOM 590 O O . GLY A 1 98 ? 11.913 50.197 58.685 1.00 14.92 116 GLY A O 1
ATOM 591 N N . ARG A 1 99 ? 11.348 48.164 57.993 1.00 12.35 117 ARG A N 1
ATOM 592 C CA . ARG A 1 99 ? 12.106 47.416 59.050 1.00 11.50 117 ARG A CA 1
ATOM 593 C C . ARG A 1 99 ? 13.277 46.729 58.421 1.00 10.50 117 ARG A C 1
ATOM 594 O O . ARG A 1 99 ? 13.151 46.094 57.402 1.00 11.09 117 ARG A O 1
ATOM 602 N N . PHE A 1 100 ? 14.401 46.748 59.133 1.00 10.58 118 PHE A N 1
ATOM 603 C CA . PHE A 1 100 ? 15.624 46.044 58.754 1.00 10.05 118 PHE A CA 1
ATOM 604 C C . PHE A 1 100 ? 15.747 44.761 59.646 1.00 9.97 118 PHE A C 1
ATOM 605 O O . PHE A 1 100 ? 15.370 44.855 60.822 1.00 10.10 118 PHE A O 1
ATOM 613 N N . LEU A 1 101 ? 16.183 43.656 59.066 1.00 10.20 119 LEU A N 1
ATOM 614 C CA . LEU A 1 101 ? 16.397 42.442 59.827 1.00 9.03 119 LEU A CA 1
ATOM 615 C C . LEU A 1 101 ? 17.684 41.775 59.394 1.00 8.61 119 LEU A C 1
ATOM 616 O O . LEU A 1 101 ? 17.958 41.642 58.219 1.00 10.50 119 LEU A O 1
ATOM 621 N N . SER A 1 102 ? 18.467 41.276 60.380 1.00 9.07 120 SER A N 1
ATOM 622 C CA . SER A 1 102 ? 19.549 40.323 60.093 1.00 9.03 120 SER A CA 1
ATOM 623 C C . SER A 1 102 ? 19.212 38.904 60.612 1.00 8.68 120 SER A C 1
ATOM 624 O O . SER A 1 102 ? 18.642 38.759 61.710 1.00 9.38 120 SER A O 1
ATOM 627 N N . THR A 1 103 ? 19.523 37.931 59.776 1.00 8.34 121 THR A N 1
ATOM 628 C CA . THR A 1 103 ? 19.568 36.528 60.137 1.00 9.28 121 THR A CA 1
ATOM 629 C C . THR A 1 103 ? 21.002 36.218 60.646 1.00 9.46 121 THR A C 1
ATOM 630 O O . THR A 1 103 ? 21.836 37.096 60.729 1.00 10.06 121 THR A O 1
ATOM 634 N N . GLY A 1 104 ? 21.178 34.969 61.048 1.00 9.28 122 GLY A N 1
ATOM 635 C CA . GLY A 1 104 ? 22.442 34.447 61.534 1.00 9.59 122 GLY A CA 1
ATOM 636 C C . GLY A 1 104 ? 22.736 33.117 60.983 1.00 9.91 122 GLY A C 1
ATOM 637 O O . GLY A 1 104 ? 22.264 32.735 59.881 1.00 12.03 122 GLY A O 1
ATOM 638 N N . ASN A 1 105 ? 23.586 32.320 61.673 1.00 9.29 123 ASN A N 1
ATOM 639 C CA . ASN A 1 105 ? 24.179 31.112 61.165 1.00 10.45 123 ASN A CA 1
ATOM 640 C C . ASN A 1 105 ? 23.898 29.944 62.060 1.00 11.56 123 ASN A C 1
ATOM 641 O O . ASN A 1 105 ? 23.088 30.049 63.017 1.00 11.44 123 ASN A O 1
ATOM 646 N N . GLY A 1 106 ? 24.516 28.825 61.728 1.00 11.66 124 GLY A N 1
ATOM 647 C CA . GLY A 1 106 ? 24.394 27.554 62.426 1.00 12.32 124 GLY A CA 1
ATOM 648 C C . GLY A 1 106 ? 25.755 26.831 62.532 1.00 13.67 124 GLY A C 1
ATOM 649 O O . GLY A 1 106 ? 26.628 26.996 61.692 1.00 14.16 124 GLY A O 1
ATOM 650 N N . GLY A 1 107 ? 25.935 26.143 63.617 1.00 13.06 125 GLY A N 1
ATOM 651 C CA . GLY A 1 107 ? 27.123 25.342 63.771 1.00 12.66 125 GLY A CA 1
ATOM 652 C C . GLY A 1 107 ? 28.342 26.172 63.783 1.00 12.90 125 GLY A C 1
ATOM 653 O O . GLY A 1 107 ? 28.407 27.260 64.352 1.00 12.99 125 GLY A O 1
ATOM 654 N N . LEU A 1 108 ? 29.347 25.583 63.151 1.00 12.01 126 LEU A N 1
ATOM 655 C CA . LEU A 1 108 ? 30.611 26.323 62.833 1.00 12.79 126 LEU A CA 1
ATOM 656 C C . LEU A 1 108 ? 30.540 26.917 61.430 1.00 13.21 126 LEU A C 1
ATOM 657 O O . LEU A 1 108 ? 31.546 27.207 60.842 1.00 15.57 126 LEU A O 1
ATOM 662 N N . GLY A 1 109 ? 29.352 27.040 60.863 1.00 11.92 127 GLY A N 1
ATOM 663 C CA . GLY A 1 109 ? 29.166 27.570 59.543 1.00 11.30 127 GLY A CA 1
ATOM 664 C C . GLY A 1 109 ? 29.139 29.086 59.534 1.00 11.82 127 GLY A C 1
ATOM 665 O O . GLY A 1 109 ? 28.984 29.750 60.544 1.00 11.70 127 GLY A O 1
ATOM 666 N N . GLY A 1 110 ? 29.272 29.712 58.342 1.00 11.71 128 GLY A N 1
ATOM 667 C CA . GLY A 1 110 ? 29.653 29.122 57.067 1.00 10.62 128 GLY A CA 1
ATOM 668 C C . GLY A 1 110 ? 28.620 28.960 55.990 1.00 12.25 128 GLY A C 1
ATOM 669 O O . GLY A 1 110 ? 28.953 28.711 54.876 1.00 13.15 128 GLY A O 1
ATOM 670 N N . CYS A 1 111 ? 27.348 29.123 56.356 1.00 12.43 129 CYS A N 1
ATOM 671 C CA . CYS A 1 111 ? 26.259 29.019 55.373 1.00 12.34 129 CYS A CA 1
ATOM 672 C C . CYS A 1 111 ? 25.215 30.041 55.678 1.00 11.91 129 CYS A C 1
ATOM 673 O O . CYS A 1 111 ? 24.762 30.186 56.817 1.00 12.15 129 CYS A O 1
ATOM 676 N N . VAL A 1 112 ? 24.725 30.715 54.648 1.00 11.24 130 VAL A N 1
ATOM 677 C CA . VAL A 1 112 ? 23.641 31.696 54.760 1.00 12.32 130 VAL A CA 1
ATOM 678 C C . VAL A 1 112 ? 22.384 30.921 55.047 1.00 12.39 130 VAL A C 1
ATOM 679 O O . VAL A 1 112 ? 22.143 29.853 54.446 1.00 14.31 130 VAL A O 1
ATOM 683 N N . LYS A 1 113 ? 21.570 31.387 55.991 1.00 12.06 131 LYS A N 1
ATOM 684 C CA . LYS A 1 113 ? 20.325 30.694 56.299 1.00 12.65 131 LYS A CA 1
ATOM 685 C C . LYS A 1 113 ? 19.210 31.269 55.461 1.00 11.47 131 LYS A C 1
ATOM 686 O O . LYS A 1 113 ? 18.420 32.171 55.872 1.00 11.64 131 LYS A O 1
ATOM 692 N N . TYR A 1 114 ? 19.211 30.839 54.223 1.00 11.79 132 TYR A N 1
ATOM 693 C CA . TYR A 1 114 ? 18.200 31.304 53.226 1.00 10.87 132 TYR A CA 1
ATOM 694 C C . TYR A 1 114 ? 16.750 31.048 53.676 1.00 12.22 132 TYR A C 1
ATOM 695 O O . TYR A 1 114 ? 15.889 31.866 53.343 1.00 11.89 132 TYR A O 1
ATOM 704 N N . ASP A 1 115 ? 16.525 29.944 54.360 1.00 12.58 133 ASP A N 1
ATOM 705 C CA . ASP A 1 115 ? 15.190 29.703 54.918 1.00 12.30 133 ASP A CA 1
ATOM 706 C C . ASP A 1 115 ? 14.721 30.837 55.823 1.00 12.09 133 ASP A C 1
ATOM 707 O O . ASP A 1 115 ? 13.590 31.352 55.703 1.00 13.36 133 ASP A O 1
ATOM 712 N N . ASP A 1 116 ? 15.603 31.286 56.728 1.00 11.09 134 ASP A N 1
ATOM 713 C CA . ASP A 1 116 ? 15.268 32.426 57.582 1.00 10.92 134 ASP A CA 1
ATOM 714 C C . ASP A 1 116 ? 15.153 33.733 56.822 1.00 11.93 134 ASP A C 1
ATOM 715 O O . ASP A 1 116 ? 14.323 34.579 57.152 1.00 11.30 134 ASP A O 1
ATOM 720 N N . MET A 1 117 ? 16.056 33.928 55.848 1.00 10.10 135 MET A N 1
ATOM 721 C CA . MET A 1 117 ? 15.881 35.087 55.009 1.00 10.84 135 MET A CA 1
ATOM 722 C C . MET A 1 117 ? 14.480 35.194 54.295 1.00 10.14 135 MET A C 1
ATOM 723 O O . MET A 1 117 ? 13.919 36.261 54.288 1.00 10.99 135 MET A O 1
ATOM 728 N N . ALA A 1 118 ? 14.055 34.057 53.793 1.00 11.49 136 ALA A N 1
ATOM 729 C CA . ALA A 1 118 ? 12.724 34.049 53.107 1.00 11.63 136 ALA A CA 1
ATOM 730 C C . ALA A 1 118 ? 11.631 34.247 54.124 1.00 12.06 136 ALA A C 1
ATOM 731 O O . ALA A 1 118 ? 10.606 34.865 53.829 1.00 12.25 136 ALA A O 1
ATOM 733 N N . TYR A 1 119 ? 11.751 33.632 55.311 1.00 11.12 137 TYR A N 1
ATOM 734 C CA . TYR A 1 119 ? 10.788 33.863 56.382 1.00 10.77 137 TYR A CA 1
ATOM 735 C C . TYR A 1 119 ? 10.599 35.316 56.656 1.00 12.10 137 TYR A C 1
ATOM 736 O O . TYR A 1 119 ? 9.539 35.904 56.654 1.00 12.95 137 TYR A O 1
ATOM 745 N N . ALA A 1 120 ? 11.684 36.042 56.913 1.00 10.91 138 ALA A N 1
ATOM 746 C CA . ALA A 1 120 ? 11.626 37.466 57.213 1.00 11.62 138 ALA A CA 1
ATOM 747 C C . ALA A 1 120 ? 11.219 38.316 56.029 1.00 11.96 138 ALA A C 1
ATOM 748 O O . ALA A 1 120 ? 10.461 39.248 56.184 1.00 12.56 138 ALA A O 1
ATOM 750 N N . ALA A 1 121 ? 11.796 38.051 54.844 1.00 12.18 139 ALA A N 1
ATOM 751 C CA . ALA A 1 121 ? 11.548 38.919 53.664 1.00 12.52 139 ALA A CA 1
ATOM 752 C C . ALA A 1 121 ? 10.046 38.827 53.290 1.00 13.35 139 ALA A C 1
ATOM 753 O O . ALA A 1 121 ? 9.464 39.835 52.836 1.00 13.81 139 ALA A O 1
ATOM 755 N N . GLY A 1 122 ? 9.435 37.684 53.599 1.00 13.35 140 GLY A N 1
ATOM 756 C CA . GLY A 1 122 ? 8.001 37.576 53.382 1.00 13.18 140 GLY A CA 1
ATOM 757 C C . GLY A 1 122 ? 7.144 38.402 54.264 1.00 14.95 140 GLY A C 1
ATOM 758 O O . GLY A 1 122 ? 5.965 38.641 53.897 1.00 16.22 140 GLY A O 1
ATOM 759 N N . TYR A 1 123 ? 7.666 38.899 55.399 1.00 12.65 141 TYR A N 1
ATOM 760 C CA . TYR A 1 123 ? 7.006 39.873 56.187 1.00 12.30 141 TYR A CA 1
ATOM 761 C C . TYR A 1 123 ? 7.351 41.314 55.859 1.00 12.54 141 TYR A C 1
ATOM 762 O O . TYR A 1 123 ? 6.950 42.249 56.535 1.00 15.31 141 TYR A O 1
ATOM 771 N N . GLY A 1 124 ? 8.172 41.482 54.815 1.00 12.17 142 GLY A N 1
ATOM 772 C CA . GLY A 1 124 ? 8.518 42.769 54.358 1.00 12.12 142 GLY A CA 1
ATOM 773 C C . GLY A 1 124 ? 9.763 43.439 54.934 1.00 12.05 142 GLY A C 1
ATOM 774 O O . GLY A 1 124 ? 10.044 44.597 54.706 1.00 12.62 142 GLY A O 1
ATOM 775 N N . PHE A 1 125 ? 10.541 42.664 55.695 1.00 11.82 143 PHE A N 1
ATOM 776 C CA . PHE A 1 125 ? 11.774 43.187 56.239 1.00 10.80 143 PHE A CA 1
ATOM 777 C C . PHE A 1 125 ? 12.813 43.275 55.110 1.00 10.54 143 PHE A C 1
ATOM 778 O O . PHE A 1 125 ? 12.963 42.350 54.308 1.00 10.64 143 PHE A O 1
ATOM 786 N N . ALA A 1 126 ? 13.575 44.364 55.134 1.00 10.50 144 ALA A N 1
ATOM 787 C CA . ALA A 1 126 ? 14.832 44.351 54.345 1.00 10.77 144 ALA A CA 1
ATOM 788 C C . ALA A 1 126 ? 15.800 43.454 55.166 1.00 10.57 144 ALA A C 1
ATOM 789 O O . ALA A 1 126 ? 16.172 43.794 56.293 1.00 11.69 144 ALA A O 1
ATOM 791 N N . THR A 1 127 ? 16.190 42.379 54.502 1.00 11.17 145 THR A N 1
ATOM 792 C CA . THR A 1 127 ? 16.759 41.194 55.184 1.00 11.11 145 THR A CA 1
ATOM 793 C C . THR A 1 127 ? 18.166 40.945 54.731 1.00 10.47 145 THR A C 1
ATOM 794 O O . THR A 1 127 ? 18.437 40.827 53.558 1.00 11.69 145 THR A O 1
ATOM 798 N N . VAL A 1 128 ? 19.068 40.662 55.692 1.00 9.92 146 VAL A N 1
ATOM 799 C CA . VAL A 1 128 ? 20.427 40.208 55.364 1.00 10.37 146 VAL A CA 1
ATOM 800 C C . VAL A 1 128 ? 20.817 38.885 56.000 1.00 10.87 146 VAL A C 1
ATOM 801 O O . VAL A 1 128 ? 20.227 38.435 56.992 1.00 9.90 146 VAL A O 1
ATOM 805 N N . GLY A 1 129 ? 21.810 38.258 55.364 1.00 9.45 147 GLY A N 1
ATOM 806 C CA . GLY A 1 129 ? 22.489 37.095 55.895 1.00 9.07 147 GLY A CA 1
ATOM 807 C C . GLY A 1 129 ? 23.918 37.133 55.380 1.00 9.59 147 GLY A C 1
ATOM 808 O O . GLY A 1 129 ? 24.136 37.557 54.256 1.00 10.69 147 GLY A O 1
ATOM 809 N N . THR A 1 130 ? 24.835 36.581 56.158 1.00 9.66 148 THR A N 1
ATOM 810 C CA . THR A 1 130 ? 26.215 36.402 55.729 1.00 10.75 148 THR A CA 1
ATOM 811 C C . THR A 1 130 ? 26.612 34.959 55.911 1.00 10.90 148 THR A C 1
ATOM 812 O O . THR A 1 130 ? 26.001 34.210 56.669 1.00 11.11 148 THR A O 1
ATOM 816 N N . ASN A 1 131 ? 27.700 34.552 55.254 1.00 9.85 149 ASN A N 1
ATOM 817 C CA . ASN A 1 131 ? 28.293 33.217 55.494 1.00 10.53 149 ASN A CA 1
ATOM 818 C C . ASN A 1 131 ? 29.151 33.134 56.786 1.00 10.19 149 ASN A C 1
ATOM 819 O O . ASN A 1 131 ? 29.724 32.120 57.002 1.00 10.29 149 ASN A O 1
ATOM 824 N N . ASN A 1 132 ? 29.240 34.208 57.551 1.00 10.86 150 ASN A N 1
ATOM 825 C CA . ASN A 1 132 ? 29.947 34.182 58.829 1.00 10.75 150 ASN A CA 1
ATOM 826 C C . ASN A 1 132 ? 31.470 34.196 58.644 1.00 11.28 150 ASN A C 1
ATOM 827 O O . ASN A 1 132 ? 32.192 33.955 59.643 1.00 12.05 150 ASN A O 1
ATOM 832 N N . GLY A 1 133 ? 31.934 34.519 57.457 1.00 11.17 151 GLY A N 1
ATOM 833 C CA . GLY A 1 133 ? 33.327 34.543 57.132 1.00 11.77 151 GLY A CA 1
ATOM 834 C C . GLY A 1 133 ? 34.014 33.391 56.504 1.00 12.04 151 GLY A C 1
ATOM 835 O O . GLY A 1 133 ? 35.262 33.459 56.239 1.00 12.89 151 GLY A O 1
ATOM 836 N N . HIS A 1 134 ? 33.291 32.320 56.158 1.00 11.87 152 HIS A N 1
ATOM 837 C CA . HIS A 1 134 ? 33.852 31.247 55.400 1.00 10.92 152 HIS A CA 1
ATOM 838 C C . HIS A 1 134 ? 32.701 30.475 54.820 1.00 12.90 152 HIS A C 1
ATOM 839 O O . HIS A 1 134 ? 31.533 30.750 55.186 1.00 12.11 152 HIS A O 1
ATOM 846 N N . PHE A 1 135 ? 32.961 29.461 54.043 1.00 13.56 153 PHE A N 1
ATOM 847 C CA . PHE A 1 135 ? 31.901 28.568 53.549 1.00 11.87 153 PHE A CA 1
ATOM 848 C C . PHE A 1 135 ? 32.058 27.167 54.146 1.00 13.84 153 PHE A C 1
ATOM 849 O O . PHE A 1 135 ? 33.129 26.561 54.126 1.00 15.99 153 PHE A O 1
ATOM 857 N N . GLY A 1 136 ? 30.977 26.667 54.645 1.00 13.70 154 GLY A N 1
ATOM 858 C CA . GLY A 1 136 ? 30.807 25.344 55.155 1.00 14.99 154 GLY A CA 1
ATOM 859 C C . GLY A 1 136 ? 30.680 25.345 56.695 1.00 12.60 154 GLY A C 1
ATOM 860 O O . GLY A 1 136 ? 31.369 26.094 57.380 1.00 13.47 154 GLY A O 1
ATOM 861 N N . ASN A 1 137 ? 30.017 24.302 57.177 1.00 14.05 155 ASN A N 1
ATOM 862 C CA . ASN A 1 137 ? 29.808 24.077 58.621 1.00 14.25 155 ASN A CA 1
ATOM 863 C C . ASN A 1 137 ? 30.961 23.238 59.148 1.00 17.41 155 ASN A C 1
ATOM 864 O O . ASN A 1 137 ? 30.862 22.065 59.500 1.00 22.28 155 ASN A O 1
ATOM 869 N N . ASN A 1 138 ? 32.106 23.839 59.263 1.00 17.29 156 ASN A N 1
ATOM 870 C CA . ASN A 1 138 ? 33.257 23.204 59.854 1.00 20.63 156 ASN A CA 1
ATOM 871 C C . ASN A 1 138 ? 34.257 24.248 60.145 1.00 18.35 156 ASN A C 1
ATOM 872 O O . ASN A 1 138 ? 34.066 25.453 59.759 1.00 22.04 156 ASN A O 1
ATOM 877 N N . GLY A 1 139 ? 35.213 23.900 60.951 1.00 18.52 157 GLY A N 1
ATOM 878 C CA . GLY A 1 139 ? 36.190 24.878 61.443 1.00 18.43 157 GLY A CA 1
ATOM 879 C C . GLY A 1 139 ? 37.489 24.918 60.703 1.00 18.59 157 GLY A C 1
ATOM 880 O O . GLY A 1 139 ? 38.430 25.575 61.167 1.00 18.06 157 GLY A O 1
ATOM 881 N N . VAL A 1 140 ? 37.612 24.265 59.544 1.00 22.03 158 VAL A N 1
ATOM 882 C CA . VAL A 1 140 ? 38.925 24.176 58.964 1.00 22.36 158 VAL A CA 1
ATOM 883 C C . VAL A 1 140 ? 39.391 25.527 58.461 1.00 20.79 158 VAL A C 1
ATOM 884 O O . VAL A 1 140 ? 40.602 25.733 58.381 1.00 19.31 158 VAL A O 1
ATOM 888 N N . SER A 1 141 ? 38.485 26.493 58.122 1.00 19.32 159 SER A N 1
ATOM 889 C CA . SER A 1 141 ? 38.969 27.851 57.682 1.00 19.07 159 SER A CA 1
ATOM 890 C C . SER A 1 141 ? 39.532 28.672 58.787 1.00 13.53 159 SER A C 1
ATOM 891 O O . SER A 1 141 ? 40.205 29.669 58.533 1.00 19.34 159 SER A O 1
ATOM 894 N N . PHE A 1 142 ? 39.439 28.090 60.054 1.00 16.14 160 PHE A N 1
ATOM 895 C CA . PHE A 1 142 ? 40.115 28.673 61.205 1.00 14.44 160 PHE A CA 1
ATOM 896 C C . PHE A 1 142 ? 41.627 28.386 61.177 1.00 14.35 160 PHE A C 1
ATOM 897 O O . PHE A 1 142 ? 42.364 29.093 61.850 1.00 13.58 160 PHE A O 1
ATOM 905 N N . TYR A 1 143 ? 42.000 27.322 60.445 1.00 14.19 161 TYR A N 1
ATOM 906 C CA . TYR A 1 143 ? 43.441 26.908 60.357 1.00 16.37 161 TYR A CA 1
ATOM 907 C C . TYR A 1 143 ? 44.323 28.097 60.013 1.00 14.31 161 TYR A C 1
ATOM 908 O O . TYR A 1 143 ? 44.205 28.734 58.960 1.00 14.71 161 TYR A O 1
ATOM 917 N N . GLN 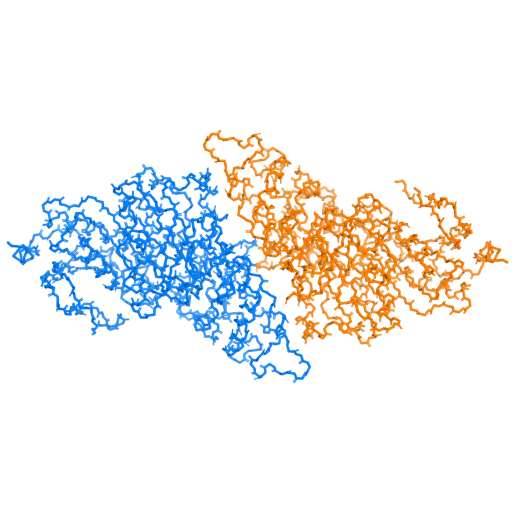A 1 144 ? 45.232 28.388 60.936 1.00 14.11 162 GLN A N 1
ATOM 918 C CA . GLN A 1 144 ? 46.192 29.393 60.705 1.00 14.51 162 GLN A CA 1
ATOM 919 C C . GLN A 1 144 ? 45.655 30.751 60.363 1.00 13.90 162 GLN A C 1
ATOM 920 O O . GLN A 1 144 ? 46.296 31.541 59.740 1.00 18.60 162 GLN A O 1
ATOM 926 N N . ASN A 1 145 ? 44.445 31.092 60.842 1.00 12.56 163 ASN A N 1
ATOM 927 C CA . ASN A 1 145 ? 43.844 32.331 60.478 1.00 13.12 163 ASN A CA 1
ATOM 928 C C . ASN A 1 145 ? 42.972 32.912 61.569 1.00 12.41 163 ASN A C 1
ATOM 929 O O . ASN A 1 145 ? 41.727 32.654 61.659 1.00 12.74 163 ASN A O 1
ATOM 934 N N . THR A 1 146 ? 43.563 33.729 62.446 1.00 11.03 164 THR A N 1
ATOM 935 C CA . THR A 1 146 ? 42.812 34.357 63.534 1.00 11.47 164 THR A CA 1
ATOM 936 C C . THR A 1 146 ? 41.712 35.298 63.007 1.00 11.47 164 THR A C 1
ATOM 937 O O . THR A 1 146 ? 40.739 35.633 63.738 1.00 10.93 164 THR A O 1
ATOM 941 N N . GLU A 1 147 ? 41.924 35.871 61.814 1.00 11.40 165 GLU A N 1
ATOM 942 C CA . GLU A 1 147 ? 40.974 36.887 61.268 1.00 11.88 165 GLU A CA 1
ATOM 943 C C . GLU A 1 147 ? 39.677 36.143 60.890 1.00 10.90 165 GLU A C 1
ATOM 944 O O . GLU A 1 147 ? 38.573 36.777 61.033 1.00 11.83 165 GLU A O 1
ATOM 950 N N . VAL A 1 148 ? 39.775 34.930 60.402 1.00 11.36 166 VAL A N 1
ATOM 951 C CA . VAL A 1 148 ? 38.572 34.139 60.085 1.00 11.41 166 VAL A CA 1
ATOM 952 C C . VAL A 1 148 ? 37.861 33.781 61.383 1.00 10.44 166 VAL A C 1
ATOM 953 O O . VAL A 1 148 ? 36.598 33.853 61.502 1.00 11.13 166 VAL A O 1
ATOM 957 N N . VAL A 1 149 ? 38.626 33.481 62.448 1.00 9.94 167 VAL A N 1
ATOM 958 C CA . VAL A 1 149 ? 38.015 33.246 63.775 1.00 10.40 167 VAL A CA 1
ATOM 959 C C . VAL A 1 149 ? 37.327 34.511 64.224 1.00 10.55 167 VAL A C 1
ATOM 960 O O . VAL A 1 149 ? 36.139 34.443 64.793 1.00 10.88 167 VAL A O 1
ATOM 964 N N . GLU A 1 150 ? 37.906 35.691 64.092 1.00 10.07 168 GLU A N 1
ATOM 965 C CA . GLU A 1 150 ? 37.314 36.931 64.488 1.00 10.31 168 GLU A CA 1
ATOM 966 C C . GLU A 1 150 ? 35.950 37.131 63.747 1.00 8.77 168 GLU A C 1
ATOM 967 O O . GLU A 1 150 ? 35.011 37.635 64.380 1.00 9.62 168 GLU A O 1
ATOM 973 N N . ASP A 1 151 ? 35.913 36.904 62.473 1.00 9.55 169 ASP A N 1
ATOM 974 C CA . ASP A 1 151 ? 34.693 36.975 61.670 1.00 10.02 169 ASP A CA 1
ATOM 975 C C . ASP A 1 151 ? 33.630 36.129 62.332 1.00 9.65 169 ASP A C 1
ATOM 976 O O . ASP A 1 151 ? 32.495 36.598 62.499 1.00 10.77 169 ASP A O 1
ATOM 981 N N . PHE A 1 152 ? 33.981 34.903 62.658 1.00 9.55 170 PHE A N 1
ATOM 982 C CA . PHE A 1 152 ? 33.016 33.957 63.243 1.00 9.54 170 PHE A CA 1
ATOM 983 C C . PHE A 1 152 ? 32.574 34.437 64.593 1.00 10.74 170 PHE A C 1
ATOM 984 O O . PHE A 1 152 ? 31.387 34.251 64.974 1.00 10.69 170 PHE A O 1
ATOM 992 N N . ALA A 1 153 ? 33.467 34.982 65.431 1.00 9.24 171 ALA A N 1
ATOM 993 C CA . ALA A 1 153 ? 33.103 35.357 66.764 1.00 9.36 171 ALA A CA 1
ATOM 994 C C . ALA A 1 153 ? 32.179 36.477 66.954 1.00 8.86 171 ALA A C 1
ATOM 995 O O . ALA A 1 153 ? 31.421 36.565 67.930 1.00 9.93 171 ALA A O 1
ATOM 997 N N . TYR A 1 154 ? 32.269 37.458 66.043 1.00 9.24 172 TYR A N 1
ATOM 998 C CA . TYR A 1 154 ? 31.421 38.657 66.076 1.00 8.64 172 TYR A CA 1
ATOM 999 C C . TYR A 1 154 ? 31.405 39.432 64.783 1.00 10.35 172 TYR A C 1
ATOM 1000 O O . TYR A 1 154 ? 30.413 40.111 64.470 1.00 10.06 172 TYR A O 1
ATOM 1009 N N . ARG A 1 155 ? 32.510 39.472 64.047 1.00 9.41 173 ARG A N 1
ATOM 1010 C CA . ARG A 1 155 ? 32.668 40.587 63.114 1.00 9.74 173 ARG A CA 1
ATOM 1011 C C . ARG A 1 155 ? 31.860 40.351 61.821 1.00 9.16 173 ARG A C 1
ATOM 1012 O O . ARG A 1 155 ? 31.397 41.344 61.240 1.00 10.45 173 ARG A O 1
ATOM 1020 N N . ALA A 1 156 ? 31.698 39.126 61.372 1.00 9.44 174 ALA A N 1
ATOM 1021 C CA . ALA A 1 156 ? 30.860 38.907 60.179 1.00 9.30 174 ALA A CA 1
ATOM 1022 C C . ALA A 1 156 ? 29.444 39.373 60.393 1.00 10.06 174 ALA A C 1
ATOM 1023 O O . ALA A 1 156 ? 28.875 40.089 59.562 1.00 10.99 174 ALA A O 1
ATOM 1025 N N . LEU A 1 157 ? 28.835 38.966 61.469 1.00 10.93 175 LEU A N 1
ATOM 1026 C CA . LEU A 1 157 ? 27.445 39.330 61.696 1.00 11.29 175 LEU A CA 1
ATOM 1027 C C . LEU A 1 157 ? 27.317 40.825 61.728 1.00 10.08 175 LEU A C 1
ATOM 1028 O O . LEU A 1 157 ? 26.457 41.430 61.087 1.00 10.28 175 LEU A O 1
ATOM 1033 N N . HIS A 1 158 ? 28.156 41.511 62.517 1.00 10.21 176 HIS A N 1
ATOM 1034 C CA . HIS A 1 158 ? 28.116 42.966 62.650 1.00 9.46 176 HIS A CA 1
ATOM 1035 C C . HIS A 1 158 ? 28.361 43.648 61.299 1.00 10.83 176 HIS A C 1
ATOM 1036 O O . HIS A 1 158 ? 27.710 44.636 60.987 1.00 11.99 176 HIS A O 1
ATOM 1043 N N . THR A 1 159 ? 29.319 43.157 60.493 1.00 10.30 177 THR A N 1
ATOM 1044 C CA . THR A 1 159 ? 29.565 43.759 59.198 1.00 11.26 177 THR A CA 1
ATOM 1045 C C . THR A 1 159 ? 28.360 43.674 58.336 1.00 10.52 177 THR A C 1
ATOM 1046 O O . THR A 1 159 ? 27.995 44.639 57.617 1.00 11.82 177 THR A O 1
ATOM 1050 N N . GLY A 1 160 ? 27.676 42.534 58.350 1.00 10.83 178 GLY A N 1
ATOM 1051 C CA . GLY A 1 160 ? 26.445 42.405 57.583 1.00 10.49 178 GLY A CA 1
ATOM 1052 C C . GLY A 1 160 ? 25.388 43.395 57.992 1.00 10.53 178 GLY A C 1
ATOM 1053 O O . GLY A 1 160 ? 24.624 43.845 57.141 1.00 10.89 178 GLY A O 1
ATOM 1054 N N . VAL A 1 161 ? 25.297 43.710 59.264 1.00 10.15 179 VAL A N 1
ATOM 1055 C CA . VAL A 1 161 ? 24.371 44.707 59.740 1.00 10.40 179 VAL A CA 1
ATOM 1056 C C . VAL A 1 161 ? 24.741 46.102 59.214 1.00 10.07 179 VAL A C 1
ATOM 1057 O O . VAL A 1 161 ? 23.872 46.827 58.701 1.00 11.72 179 VAL A O 1
ATOM 1061 N N . VAL A 1 162 ? 26.011 46.439 59.306 1.00 10.88 180 VAL A N 1
ATOM 1062 C CA . VAL A 1 162 ? 26.423 47.812 58.959 1.00 11.83 180 VAL A CA 1
ATOM 1063 C C . VAL A 1 162 ? 26.232 47.984 57.461 1.00 12.73 180 VAL A C 1
ATOM 1064 O O . VAL A 1 162 ? 25.651 48.969 56.978 1.00 11.51 180 VAL A O 1
ATOM 1068 N N . VAL A 1 163 ? 26.716 47.044 56.667 1.00 12.83 181 VAL A N 1
ATOM 1069 C CA . VAL A 1 163 ? 26.604 47.097 55.239 1.00 12.39 181 VAL A CA 1
ATOM 1070 C C . VAL A 1 163 ? 25.140 46.965 54.801 1.00 13.17 181 VAL A C 1
ATOM 1071 O O . VAL A 1 163 ? 24.654 47.732 53.925 1.00 12.74 181 VAL A O 1
ATOM 1075 N N . GLY A 1 164 ? 24.372 46.063 55.463 1.00 11.71 182 GLY A N 1
ATOM 1076 C CA . GLY A 1 164 ? 22.951 45.975 55.111 1.00 13.73 182 GLY A CA 1
ATOM 1077 C C . GLY A 1 164 ? 22.184 47.233 55.368 1.00 12.71 182 GLY A C 1
ATOM 1078 O O . GLY A 1 164 ? 21.285 47.568 54.532 1.00 11.83 182 GLY A O 1
ATOM 1079 N N . LYS A 1 165 ? 22.426 47.894 56.457 1.00 11.75 183 LYS A N 1
ATOM 1080 C CA . LYS A 1 165 ? 21.717 49.125 56.746 1.00 11.36 183 LYS A CA 1
ATOM 1081 C C . LYS A 1 165 ? 22.063 50.150 55.646 1.00 12.47 183 LYS A C 1
ATOM 1082 O O . LYS A 1 165 ? 21.167 50.895 55.251 1.00 13.54 183 LYS A O 1
ATOM 1088 N N . GLU A 1 166 ? 23.333 50.264 55.282 1.00 12.65 184 GLU A N 1
ATOM 1089 C CA . GLU A 1 166 ? 23.709 51.185 54.199 1.00 14.84 184 GLU A CA 1
ATOM 1090 C C . GLU A 1 166 ? 23.012 50.915 52.910 1.00 14.97 184 GLU A C 1
ATOM 1091 O O . GLU A 1 166 ? 22.466 51.847 52.277 1.00 14.58 184 GLU A O 1
ATOM 1097 N N . LEU A 1 167 ? 22.937 49.667 52.526 1.00 12.00 185 LEU A N 1
ATOM 1098 C CA . LEU A 1 167 ? 22.238 49.307 51.277 1.00 12.92 185 LEU A CA 1
ATOM 1099 C C . LEU A 1 167 ? 20.762 49.658 51.349 1.00 15.13 185 LEU A C 1
ATOM 1100 O O . LEU A 1 167 ? 20.166 50.139 50.398 1.00 15.23 185 LEU A O 1
ATOM 1105 N N . THR A 1 168 ? 20.155 49.371 52.491 1.00 13.56 186 THR A N 1
ATOM 1106 C CA . THR A 1 168 ? 18.707 49.621 52.682 1.00 12.83 186 THR A CA 1
ATOM 1107 C C . THR A 1 168 ? 18.451 51.166 52.609 1.00 14.78 186 THR A C 1
ATOM 1108 O O . THR A 1 168 ? 17.475 51.546 51.957 1.00 14.58 186 THR A O 1
ATOM 1112 N N . LYS A 1 169 ? 19.230 51.957 53.282 1.00 15.41 187 LYS A N 1
ATOM 1113 C CA . LYS A 1 169 ? 19.102 53.394 53.284 1.00 18.20 187 LYS A CA 1
ATOM 1114 C C . LYS A 1 169 ? 19.296 53.898 51.833 1.00 18.76 187 LYS A C 1
ATOM 1115 O O . LYS A 1 169 ? 18.617 54.881 51.430 1.00 19.60 187 LYS A O 1
ATOM 1121 N N . ASN A 1 170 ? 20.205 53.283 51.088 1.00 16.27 188 ASN A N 1
ATOM 1122 C CA . ASN A 1 170 ? 20.541 53.758 49.700 1.00 19.47 188 ASN A CA 1
ATOM 1123 C C . ASN A 1 170 ? 19.347 53.420 48.801 1.00 19.83 188 ASN A C 1
ATOM 1124 O O . ASN A 1 170 ? 19.062 54.143 47.828 1.00 20.96 188 ASN A O 1
ATOM 1129 N N . PHE A 1 171 ? 18.714 52.278 48.955 1.00 15.46 189 PHE A N 1
ATOM 1130 C CA . PHE A 1 171 ? 17.735 51.786 48.014 1.00 14.35 189 PHE A CA 1
ATOM 1131 C C . PHE A 1 171 ? 16.382 52.402 48.230 1.00 17.49 189 PHE A C 1
ATOM 1132 O O . PHE A 1 171 ? 15.729 52.725 47.241 1.00 20.05 189 PHE A O 1
ATOM 1140 N N . TYR A 1 172 ? 15.924 52.555 49.467 1.00 15.71 190 TYR A N 1
ATOM 1141 C CA . TYR A 1 172 ? 14.602 53.052 49.755 1.00 15.91 190 TYR A CA 1
ATOM 1142 C C . TYR A 1 172 ? 14.652 54.485 50.178 1.00 15.67 190 TYR A C 1
ATOM 1143 O O . TYR A 1 172 ? 15.406 54.860 51.081 1.00 18.53 190 TYR A O 1
ATOM 1152 N N . PRO A 1 173 ? 13.804 55.334 49.535 1.00 17.28 191 PRO A N 1
ATOM 1153 C CA . PRO A 1 173 ? 13.759 56.719 50.001 1.00 18.55 191 PRO A CA 1
ATOM 1154 C C . PRO A 1 173 ? 13.541 56.933 51.504 1.00 20.05 191 PRO A C 1
ATOM 1155 O O . PRO A 1 173 ? 14.218 57.750 52.170 1.00 24.32 191 PRO A O 1
ATOM 1159 N N . GLN A 1 174 ? 12.698 56.085 52.091 1.00 20.22 192 GLN A N 1
ATOM 1160 C CA . GLN A 1 174 ? 12.346 56.211 53.504 1.00 19.80 192 GLN A CA 1
ATOM 1161 C C . GLN A 1 174 ? 13.421 55.574 54.450 1.00 19.96 192 GLN A C 1
ATOM 1162 O O . GLN A 1 174 ? 13.344 55.731 55.648 1.00 21.55 192 GLN A O 1
ATOM 1168 N N . GLY A 1 175 ? 14.399 54.867 53.867 1.00 17.40 193 GLY A N 1
ATOM 1169 C CA . GLY A 1 175 ? 15.420 54.205 54.700 1.00 19.51 193 GLY A CA 1
ATOM 1170 C C . GLY A 1 175 ? 14.747 53.092 55.485 1.00 16.42 193 GLY A C 1
ATOM 1171 O O . GLY A 1 175 ? 13.945 52.364 54.953 1.00 18.34 193 GLY A O 1
ATOM 1172 N N . TYR A 1 176 ? 15.204 52.959 56.724 1.00 17.71 194 TYR A N 1
ATOM 1173 C CA . TYR A 1 176 ? 14.601 52.053 57.690 1.00 17.24 194 TYR A CA 1
ATOM 1174 C C . TYR A 1 176 ? 14.366 52.725 59.004 1.00 15.34 194 TYR A C 1
ATOM 1175 O O . TYR A 1 176 ? 15.044 53.681 59.343 1.00 17.65 194 TYR A O 1
ATOM 1184 N N . ASN A 1 177 ? 13.502 52.194 59.820 1.00 14.72 195 ASN A N 1
ATOM 1185 C CA . ASN A 1 177 ? 13.127 52.735 61.135 1.00 15.17 195 ASN A CA 1
ATOM 1186 C C . ASN A 1 177 ? 13.750 51.765 62.190 1.00 15.23 195 ASN A C 1
ATOM 1187 O O . ASN A 1 177 ? 14.958 51.909 62.491 1.00 18.69 195 ASN A O 1
ATOM 1192 N N . LYS A 1 178 ? 13.135 50.686 62.515 1.00 14.57 196 LYS A N 1
ATOM 1193 C CA . LYS A 1 178 ? 13.658 49.763 63.535 1.00 12.70 196 LYS A CA 1
ATOM 1194 C C . LYS A 1 178 ? 14.389 48.630 62.828 1.00 12.07 196 LYS A C 1
ATOM 1195 O O . LYS A 1 178 ? 14.177 48.214 61.699 1.00 11.71 196 LYS A O 1
ATOM 1201 N N . SER A 1 179 ? 15.303 48.052 63.629 1.00 11.20 197 SER A N 1
ATOM 1202 C CA . SER A 1 179 ? 16.258 46.994 63.204 1.00 12.01 197 SER A CA 1
ATOM 1203 C C . SER A 1 179 ? 16.032 45.755 64.140 1.00 9.40 197 SER A C 1
ATOM 1204 O O . SER A 1 179 ? 15.974 45.903 65.356 1.00 10.62 197 SER A O 1
ATOM 1207 N N . TYR A 1 180 ? 15.990 44.605 63.506 1.00 8.93 198 TYR A N 1
ATOM 1208 C CA . TYR A 1 180 ? 15.659 43.347 64.181 1.00 8.71 198 TYR A CA 1
ATOM 1209 C C . TYR A 1 180 ? 16.649 42.290 63.890 1.00 8.55 198 TYR A C 1
ATOM 1210 O O . TYR A 1 180 ? 17.303 42.266 62.845 1.00 9.18 198 TYR A O 1
ATOM 1219 N N . TYR A 1 181 ? 16.718 41.289 64.799 1.00 9.62 199 TYR A N 1
ATOM 1220 C CA . TYR A 1 181 ? 17.526 40.087 64.616 1.00 8.79 199 TYR A CA 1
ATOM 1221 C C . TYR A 1 181 ? 16.718 38.813 64.859 1.00 8.33 199 TYR A C 1
ATOM 1222 O O . TYR A 1 181 ? 15.999 38.811 65.843 1.00 9.45 199 TYR A O 1
ATOM 1231 N N . LEU A 1 182 ? 16.917 37.787 64.056 1.00 9.09 200 LEU A N 1
ATOM 1232 C CA . LEU A 1 182 ? 16.305 36.502 64.249 1.00 10.02 200 LEU A CA 1
ATOM 1233 C C . LEU A 1 182 ? 17.340 35.378 64.053 1.00 9.11 200 LEU A C 1
ATOM 1234 O O . LEU A 1 182 ? 17.838 35.235 62.925 1.00 9.00 200 LEU A O 1
ATOM 1239 N N . GLY A 1 183 ? 17.617 34.587 65.089 1.00 8.66 201 GLY A N 1
ATOM 1240 C CA . GLY A 1 183 ? 18.529 33.486 64.937 1.00 9.12 201 GLY A CA 1
ATOM 1241 C C . GLY A 1 183 ? 18.484 32.537 66.100 1.00 8.48 201 GLY A C 1
ATOM 1242 O O . GLY A 1 183 ? 17.997 32.843 67.183 1.00 9.23 201 GLY A O 1
ATOM 1243 N N . CYS A 1 184 ? 18.990 31.355 65.854 1.00 8.30 202 CYS A N 1
ATOM 1244 C CA . CYS A 1 184 ? 18.938 30.267 66.810 1.00 9.00 202 CYS A CA 1
ATOM 1245 C C . CYS A 1 184 ? 20.203 29.423 66.705 1.00 8.61 202 CYS A C 1
ATOM 1246 O O . CYS A 1 184 ? 20.827 29.323 65.683 1.00 9.59 202 CYS A O 1
ATOM 1249 N N . SER A 1 185 ? 20.595 28.835 67.842 1.00 8.74 203 SER A N 1
ATOM 1250 C CA . SER A 1 185 ? 21.807 28.011 67.936 1.00 9.15 203 SER A CA 1
ATOM 1251 C C . SER A 1 185 ? 23.078 28.892 67.906 1.00 8.58 203 SER A C 1
ATOM 1252 O O . SER A 1 185 ? 23.144 29.795 68.730 1.00 9.09 203 SER A O 1
ATOM 1255 N N . THR A 1 186 ? 24.003 28.653 66.974 1.00 10.03 204 THR A N 1
ATOM 1256 C CA . THR A 1 186 ? 25.000 29.669 66.716 1.00 9.95 204 THR A CA 1
ATOM 1257 C C . THR A 1 186 ? 24.328 31.016 66.564 1.00 8.47 204 THR A C 1
ATOM 1258 O O . THR A 1 186 ? 24.771 32.001 67.117 1.00 9.43 204 THR A O 1
ATOM 1262 N N . GLY A 1 187 ? 23.217 31.054 65.850 1.00 9.31 205 GLY A N 1
ATOM 1263 C CA . GLY A 1 187 ? 22.468 32.287 65.649 1.00 8.60 205 GLY A CA 1
ATOM 1264 C C . GLY A 1 187 ? 21.928 32.889 66.920 1.00 7.95 205 GLY A C 1
ATOM 1265 O O . GLY A 1 187 ? 21.773 34.113 67.077 1.00 8.44 205 GLY A O 1
ATOM 1266 N N . GLY A 1 188 ? 21.645 32.077 67.931 1.00 8.22 206 GLY A N 1
ATOM 1267 C CA . GLY A 1 188 ? 21.267 32.641 69.207 1.00 8.72 206 GLY A CA 1
ATOM 1268 C C . GLY A 1 188 ? 22.431 33.273 69.921 1.00 8.44 206 GLY A C 1
ATOM 1269 O O . GLY A 1 188 ? 22.279 34.279 70.549 1.00 9.11 206 GLY A O 1
ATOM 1270 N N . ARG A 1 189 ? 23.603 32.652 69.820 1.00 8.95 207 ARG A N 1
ATOM 1271 C CA . ARG A 1 189 ? 24.830 33.298 70.328 1.00 8.88 207 ARG A CA 1
ATOM 1272 C C . ARG A 1 189 ? 25.066 34.620 69.620 1.00 8.36 207 ARG A C 1
ATOM 1273 O O . ARG A 1 189 ? 25.430 35.607 70.297 1.00 9.26 207 ARG A O 1
ATOM 1281 N N . GLN A 1 190 ? 24.870 34.626 68.300 1.00 8.90 208 GLN A N 1
ATOM 1282 C CA . GLN A 1 190 ? 25.127 35.812 67.536 1.00 9.08 208 GLN A CA 1
ATOM 1283 C C . GLN A 1 190 ? 24.212 36.932 67.947 1.00 8.83 208 GLN A C 1
ATOM 1284 O O . GLN A 1 190 ? 24.549 38.096 68.010 1.00 9.78 208 GLN A O 1
ATOM 1290 N N . GLY A 1 191 ? 22.909 36.641 68.237 1.00 8.20 209 GLY A N 1
ATOM 1291 C CA . GLY A 1 191 ? 22.042 37.620 68.724 1.00 9.17 209 GLY A CA 1
ATOM 1292 C C . GLY A 1 191 ? 22.451 38.156 70.090 1.00 8.75 209 GLY A C 1
ATOM 1293 O O . GLY A 1 191 ? 22.439 39.367 70.338 1.00 9.22 209 GLY A O 1
ATOM 1294 N N . TRP A 1 192 ? 22.863 37.282 71.001 1.00 8.87 210 TRP A N 1
ATOM 1295 C CA . TRP A 1 192 ? 23.356 37.744 72.282 1.00 8.91 210 TRP A CA 1
ATOM 1296 C C . TRP A 1 192 ? 24.693 38.508 72.256 1.00 9.52 210 TRP A C 1
ATOM 1297 O O . TRP A 1 192 ? 24.819 39.415 73.007 1.00 9.02 210 TRP A O 1
ATOM 1308 N N . LYS A 1 193 ? 25.555 38.169 71.339 1.00 8.57 211 LYS A N 1
ATOM 1309 C CA . LYS A 1 193 ? 26.760 38.950 71.112 1.00 9.56 211 LYS A CA 1
ATOM 1310 C C . LYS A 1 193 ? 26.405 40.341 70.690 1.00 10.05 211 LYS A C 1
ATOM 1311 O O . LYS A 1 193 ? 27.033 41.278 71.169 1.00 9.59 211 LYS A O 1
ATOM 1317 N N . SER A 1 194 ? 25.391 40.460 69.853 1.00 9.06 212 SER A N 1
ATOM 1318 C CA . SER A 1 194 ? 24.909 41.774 69.494 1.00 9.37 212 SER A CA 1
ATOM 1319 C C . SER A 1 194 ? 24.402 42.573 70.683 1.00 9.96 212 SER A C 1
ATOM 1320 O O . SER A 1 194 ? 24.754 43.732 70.875 1.00 10.27 212 SER A O 1
ATOM 1323 N N . VAL A 1 195 ? 23.519 41.967 71.442 1.00 9.46 213 VAL A N 1
ATOM 1324 C CA . VAL A 1 195 ? 23.015 42.632 72.639 1.00 9.97 213 VAL A CA 1
ATOM 1325 C C . VAL A 1 195 ? 24.136 43.062 73.555 1.00 10.27 213 VAL A C 1
ATOM 1326 O O . VAL A 1 195 ? 24.083 44.189 74.082 1.00 11.48 213 VAL A O 1
ATOM 1330 N N . GLN A 1 196 ? 25.066 42.175 73.808 1.00 10.45 214 GLN A N 1
ATOM 1331 C CA . GLN A 1 196 ? 26.135 42.422 74.786 1.00 10.39 214 GLN A CA 1
ATOM 1332 C C . GLN A 1 196 ? 27.217 43.384 74.305 1.00 11.81 214 GLN A C 1
ATOM 1333 O O . GLN A 1 196 ? 27.702 44.193 75.155 1.00 12.06 214 GLN A O 1
ATOM 1339 N N . THR A 1 197 ? 27.550 43.361 73.009 1.00 9.95 215 THR A N 1
ATOM 1340 C CA . THR A 1 197 ? 28.742 44.049 72.500 1.00 11.34 215 THR A CA 1
ATOM 1341 C C . THR A 1 197 ? 28.427 45.094 71.456 1.00 11.58 215 THR A C 1
ATOM 1342 O O . THR A 1 197 ? 29.226 46.092 71.318 1.00 12.83 215 THR A O 1
ATOM 1346 N N . PHE A 1 198 ? 27.313 44.965 70.708 1.00 11.21 216 PHE A N 1
ATOM 1347 C CA . PHE A 1 198 ? 26.860 45.932 69.629 1.00 11.10 216 PHE A CA 1
ATOM 1348 C C . PHE A 1 198 ? 25.440 46.320 69.958 1.00 10.43 216 PHE A C 1
ATOM 1349 O O . PHE A 1 198 ? 24.537 46.067 69.115 1.00 10.30 216 PHE A O 1
ATOM 1357 N N . PRO A 1 199 ? 25.221 46.974 71.079 1.00 11.00 217 PRO A N 1
ATOM 1358 C CA . PRO A 1 199 ? 23.826 47.281 71.413 1.00 11.71 217 PRO A CA 1
ATOM 1359 C C . PRO A 1 199 ? 23.062 48.164 70.416 1.00 11.17 217 PRO A C 1
ATOM 1360 O O . PRO A 1 199 ? 21.788 48.088 70.374 1.00 12.69 217 PRO A O 1
ATOM 1364 N N . ASP A 1 200 ? 23.821 48.958 69.618 1.00 11.88 218 ASP A N 1
ATOM 1365 C CA . ASP A 1 200 ? 23.141 49.788 68.627 1.00 12.19 218 ASP A CA 1
ATOM 1366 C C . ASP A 1 200 ? 22.828 49.075 67.344 1.00 12.32 218 ASP A C 1
ATOM 1367 O O . ASP A 1 200 ? 22.159 49.608 66.423 1.00 13.66 218 ASP A O 1
ATOM 1372 N N . ASP A 1 201 ? 23.195 47.803 67.154 1.00 9.90 219 ASP A N 1
ATOM 1373 C CA . ASP A 1 201 ? 22.908 47.140 65.921 1.00 9.54 219 ASP A CA 1
ATOM 1374 C C . ASP A 1 201 ? 21.368 46.882 65.734 1.00 10.40 219 ASP A C 1
ATOM 1375 O O . ASP A 1 201 ? 20.864 47.012 64.629 1.00 11.53 219 ASP A O 1
ATOM 1380 N N . PHE A 1 202 ? 20.721 46.421 66.813 1.00 10.16 220 PHE A N 1
ATOM 1381 C CA . PHE A 1 202 ? 19.301 46.042 66.806 1.00 9.49 220 PHE A CA 1
ATOM 1382 C C . PHE A 1 202 ? 18.528 46.701 67.916 1.00 10.69 220 PHE A C 1
ATOM 1383 O O . PHE A 1 202 ? 18.978 46.970 69.046 1.00 10.77 220 PHE A O 1
ATOM 1391 N N . ASP A 1 203 ? 17.272 47.049 67.553 1.00 9.66 221 ASP A N 1
ATOM 1392 C CA . ASP A 1 203 ? 16.215 47.421 68.483 1.00 10.30 221 ASP A CA 1
ATOM 1393 C C . ASP A 1 203 ? 15.480 46.186 69.091 1.00 8.68 221 ASP A C 1
ATOM 1394 O O . ASP A 1 203 ? 15.049 46.274 70.208 1.00 10.58 221 ASP A O 1
ATOM 1399 N N . GLY A 1 204 ? 15.416 45.107 68.337 1.00 9.03 222 GLY A N 1
ATOM 1400 C CA . GLY A 1 204 ? 14.685 43.920 68.818 1.00 9.20 222 GLY A CA 1
ATOM 1401 C C . GLY A 1 204 ? 15.416 42.670 68.399 1.00 10.30 222 GLY A C 1
ATOM 1402 O O . GLY A 1 204 ? 15.738 42.494 67.202 1.00 10.67 222 GLY A O 1
ATOM 1403 N N . VAL A 1 205 ? 15.689 41.806 69.365 1.00 8.56 223 VAL A N 1
ATOM 1404 C CA . VAL A 1 205 ? 16.490 40.627 69.108 1.00 8.84 223 VAL A CA 1
ATOM 1405 C C . VAL A 1 205 ? 15.744 39.375 69.553 1.00 9.16 223 VAL A C 1
ATOM 1406 O O . VAL A 1 205 ? 15.289 39.298 70.701 1.00 9.35 223 VAL A O 1
ATOM 1410 N N . VAL A 1 206 ? 15.574 38.418 68.624 1.00 8.82 224 VAL A N 1
ATOM 1411 C CA . VAL A 1 206 ? 14.916 37.144 68.925 1.00 8.12 224 VAL A CA 1
ATOM 1412 C C . VAL A 1 206 ? 16.013 36.076 68.836 1.00 8.17 224 VAL A C 1
ATOM 1413 O O . VAL A 1 206 ? 16.546 35.814 67.759 1.00 9.18 224 VAL A O 1
ATOM 1417 N N . ALA A 1 207 ? 16.364 35.520 70.007 1.00 8.67 225 ALA A N 1
ATOM 1418 C CA . ALA A 1 207 ? 17.510 34.638 70.131 1.00 9.02 225 ALA A CA 1
ATOM 1419 C C . ALA A 1 207 ? 17.157 33.273 70.706 1.00 8.35 225 ALA A C 1
ATOM 1420 O O . ALA A 1 207 ? 16.701 33.238 71.845 1.00 9.24 225 ALA A O 1
ATOM 1422 N N . GLY A 1 208 ? 17.282 32.212 69.939 1.00 8.48 226 GLY A N 1
ATOM 1423 C CA . GLY A 1 208 ? 16.930 30.911 70.389 1.00 8.23 226 GLY A CA 1
ATOM 1424 C C . GLY A 1 208 ? 18.144 30.016 70.681 1.00 8.52 226 GLY A C 1
ATOM 1425 O O . GLY A 1 208 ? 19.226 30.115 70.080 1.00 8.15 226 GLY A O 1
ATOM 1426 N N . ALA A 1 209 ? 17.927 29.096 71.606 1.00 8.67 227 ALA A N 1
ATOM 1427 C CA . ALA A 1 209 ? 18.815 28.042 72.001 1.00 7.87 227 ALA A CA 1
ATOM 1428 C C . ALA A 1 209 ? 20.301 28.431 71.820 1.00 9.22 227 ALA A C 1
ATOM 1429 O O . ALA A 1 209 ? 20.995 27.815 71.016 1.00 8.77 227 ALA A O 1
ATOM 1431 N N . PRO A 1 210 ? 20.753 29.421 72.592 1.00 8.20 228 PRO A N 1
ATOM 1432 C CA . PRO A 1 210 ? 21.997 30.080 72.172 1.00 8.62 228 PRO A CA 1
ATOM 1433 C C . PRO A 1 210 ? 23.242 29.306 72.502 1.00 8.76 228 PRO A C 1
ATOM 1434 O O . PRO A 1 210 ? 23.403 28.767 73.609 1.00 9.17 228 PRO A O 1
ATOM 1438 N N . ALA A 1 211 ? 24.175 29.356 71.555 1.00 8.98 229 ALA A N 1
ATOM 1439 C CA . ALA A 1 211 ? 25.512 28.762 71.746 1.00 8.65 229 ALA A CA 1
ATOM 1440 C C . ALA A 1 211 ? 26.409 29.697 72.513 1.00 8.75 229 ALA A C 1
ATOM 1441 O O . ALA A 1 211 ? 27.631 29.720 72.240 1.00 9.48 229 ALA A O 1
ATOM 1443 N N . PHE A 1 212 ? 25.880 30.474 73.432 1.00 8.84 230 PHE A N 1
ATOM 1444 C CA . PHE A 1 212 ? 26.700 31.265 74.337 1.00 7.95 230 PHE A CA 1
ATOM 1445 C C . PHE A 1 212 ? 27.316 30.341 75.399 1.00 8.41 230 PHE A C 1
ATOM 1446 O O . PHE A 1 212 ? 27.132 29.095 75.405 1.00 9.31 230 PHE A O 1
ATOM 1454 N N . ASN A 1 213 ? 28.205 30.917 76.211 1.00 8.98 231 ASN A N 1
ATOM 1455 C CA . ASN A 1 213 ? 29.178 30.123 76.991 1.00 9.21 231 ASN A CA 1
ATOM 1456 C C . ASN A 1 213 ? 29.893 29.242 76.017 1.00 9.20 231 ASN A C 1
ATOM 1457 O O . ASN A 1 213 ? 30.050 28.010 76.221 1.00 9.51 231 ASN A O 1
ATOM 1462 N N . PHE A 1 214 ? 30.281 29.756 74.822 1.00 8.92 232 PHE A N 1
ATOM 1463 C CA . PHE A 1 214 ? 30.669 28.932 73.684 1.00 9.44 232 PHE A CA 1
ATOM 1464 C C . PHE A 1 214 ? 31.848 27.987 73.900 1.00 8.49 232 PHE A C 1
ATOM 1465 O O . PHE A 1 214 ? 31.853 26.931 73.376 1.00 9.51 232 PHE A O 1
ATOM 1473 N N . ILE A 1 215 ? 32.848 28.494 74.615 1.00 9.98 233 ILE A N 1
ATOM 1474 C CA . ILE A 1 215 ? 34.057 27.663 74.800 1.00 11.25 233 ILE A CA 1
ATOM 1475 C C . ILE A 1 215 ? 33.694 26.446 75.650 1.00 9.47 233 ILE A C 1
ATOM 1476 O O . ILE A 1 215 ? 34.016 25.343 75.302 1.00 9.91 233 ILE A O 1
ATOM 1481 N N . ASN A 1 216 ? 32.986 26.745 76.739 1.00 9.33 234 ASN A N 1
ATOM 1482 C CA . ASN A 1 216 ? 32.612 25.625 77.615 1.00 9.83 234 ASN A CA 1
ATOM 1483 C C . ASN A 1 216 ? 31.539 24.696 77.022 1.00 9.89 234 ASN A C 1
ATOM 1484 O O . ASN A 1 216 ? 31.571 23.473 77.210 1.00 9.78 234 ASN A O 1
ATOM 1489 N N . LEU A 1 217 ? 30.672 25.238 76.152 1.00 9.43 235 LEU A N 1
ATOM 1490 C CA . LEU A 1 217 ? 29.799 24.411 75.339 1.00 10.02 235 LEU A CA 1
ATOM 1491 C C . LEU A 1 217 ? 30.514 23.444 74.467 1.00 9.22 235 LEU A C 1
ATOM 1492 O O . LEU A 1 217 ? 30.215 22.232 74.352 1.00 10.08 235 LEU A O 1
ATOM 1497 N N . THR A 1 218 ? 31.579 23.954 73.808 1.00 10.10 236 THR A N 1
ATOM 1498 C CA . THR A 1 218 ? 32.356 23.121 72.937 1.00 10.76 236 THR A CA 1
ATOM 1499 C C . THR A 1 218 ? 33.126 22.019 73.711 1.00 9.69 236 THR A C 1
ATOM 1500 O O . THR A 1 218 ? 33.164 20.889 73.276 1.00 10.99 236 THR A O 1
ATOM 1504 N N . SER A 1 219 ? 33.654 22.418 74.867 1.00 9.43 237 SER A N 1
ATOM 1505 C CA . SER A 1 219 ? 34.319 21.469 75.759 1.00 10.30 237 SER A CA 1
ATOM 1506 C C . SER A 1 219 ? 33.391 20.411 76.246 1.00 10.73 237 SER A C 1
ATOM 1507 O O . SER A 1 219 ? 33.786 19.260 76.304 1.00 11.29 237 SER A O 1
ATOM 1510 N N . TRP A 1 220 ? 32.212 20.817 76.657 1.00 11.16 238 TRP A N 1
ATOM 1511 C CA . TRP A 1 220 ? 31.187 19.862 77.060 1.00 9.83 238 TRP A CA 1
ATOM 1512 C C . TRP A 1 220 ? 30.867 18.890 75.981 1.00 9.72 238 TRP A C 1
ATOM 1513 O O . TRP A 1 220 ? 30.722 17.669 76.229 1.00 9.41 238 TRP A O 1
ATOM 1524 N N . GLY A 1 221 ? 30.826 19.313 74.722 1.00 9.71 239 GLY A N 1
ATOM 1525 C CA . GLY A 1 221 ? 30.660 18.398 73.626 1.00 9.97 239 GLY A CA 1
ATOM 1526 C C . GLY A 1 221 ? 31.750 17.365 73.516 1.00 10.17 239 GLY A C 1
ATOM 1527 O O . GLY A 1 221 ? 31.489 16.219 73.292 1.00 11.18 239 GLY A O 1
ATOM 1528 N N . ALA A 1 222 ? 33.000 17.810 73.665 1.00 10.77 240 ALA A N 1
ATOM 1529 C CA . ALA A 1 222 ? 34.169 16.920 73.689 1.00 11.52 240 ALA A CA 1
ATOM 1530 C C . ALA A 1 222 ? 34.137 15.935 74.871 1.00 11.18 240 ALA A C 1
ATOM 1531 O O . ALA A 1 222 ? 34.577 14.778 74.729 1.00 12.44 240 ALA A O 1
ATOM 1533 N N . ARG A 1 223 ? 33.580 16.354 75.999 1.00 11.21 241 ARG A N 1
ATOM 1534 C CA . ARG A 1 223 ? 33.528 15.480 77.154 1.00 10.91 241 ARG A CA 1
ATOM 1535 C C . ARG A 1 223 ? 32.721 14.230 76.892 1.00 10.63 241 ARG A C 1
ATOM 1536 O O . ARG A 1 223 ? 33.001 13.212 77.492 1.00 10.02 241 ARG A O 1
ATOM 1544 N N . PHE A 1 224 ? 31.679 14.230 76.090 1.00 11.09 242 PHE A N 1
ATOM 1545 C CA . PHE A 1 224 ? 30.807 13.037 75.975 1.00 10.70 242 PHE A CA 1
ATOM 1546 C C . PHE A 1 224 ? 31.590 11.793 75.584 1.00 11.36 242 PHE A C 1
ATOM 1547 O O . PHE A 1 224 ? 31.395 10.748 76.180 1.00 11.79 242 PHE A O 1
ATOM 1555 N N . LEU A 1 225 ? 32.436 11.894 74.594 1.00 12.26 243 LEU A N 1
ATOM 1556 C CA . LEU A 1 225 ? 33.232 10.696 74.206 1.00 11.92 243 LEU A CA 1
ATOM 1557 C C . LEU A 1 225 ? 34.117 10.161 75.317 1.00 12.32 243 LEU A C 1
ATOM 1558 O O . LEU A 1 225 ? 34.299 8.908 75.417 1.00 13.79 243 LEU A O 1
ATOM 1563 N N . THR A 1 226 ? 34.614 11.046 76.150 1.00 12.92 244 THR A N 1
ATOM 1564 C CA . THR A 1 226 ? 35.404 10.665 77.286 1.00 12.19 244 THR A CA 1
ATOM 1565 C C . THR A 1 226 ? 34.617 9.849 78.278 1.00 14.84 244 THR A C 1
ATOM 1566 O O . THR A 1 226 ? 35.181 9.163 79.154 1.00 17.12 244 THR A O 1
ATOM 1570 N N . LEU A 1 227 ? 33.308 10.068 78.332 1.00 11.99 245 LEU A N 1
ATOM 1571 C CA . LEU A 1 227 ? 32.388 9.318 79.241 1.00 11.70 245 LEU A CA 1
ATOM 1572 C C . LEU A 1 227 ? 31.990 8.026 78.629 1.00 12.90 245 LEU A C 1
ATOM 1573 O O . LEU A 1 227 ? 31.945 6.972 79.314 1.00 13.49 245 LEU A O 1
ATOM 1578 N N . THR A 1 228 ? 31.547 8.024 77.388 1.00 11.28 246 THR A N 1
ATOM 1579 C CA . THR A 1 228 ? 31.031 6.847 76.709 1.00 11.26 246 THR A CA 1
ATOM 1580 C C . THR A 1 228 ? 32.096 5.843 76.298 1.00 11.22 246 THR A C 1
ATOM 1581 O O . THR A 1 228 ? 31.828 4.605 76.306 1.00 12.65 246 THR A O 1
ATOM 1585 N N . GLY A 1 229 ? 33.270 6.357 75.950 1.00 12.14 247 GLY A N 1
ATOM 1586 C CA . GLY A 1 229 ? 34.203 5.546 75.156 1.00 13.72 247 GLY A CA 1
ATOM 1587 C C . GLY A 1 229 ? 33.629 5.295 73.752 1.00 14.20 247 GLY A C 1
ATOM 1588 O O . GLY A 1 229 ? 32.525 5.676 73.349 1.00 12.86 247 GLY A O 1
ATOM 1589 N N . ASP A 1 230 ? 34.356 4.508 72.940 1.00 16.81 248 ASP A N 1
ATOM 1590 C CA . ASP A 1 230 ? 33.847 4.000 71.710 1.00 16.10 248 ASP A CA 1
ATOM 1591 C C . ASP A 1 230 ? 32.853 2.828 71.870 1.00 15.58 248 ASP A C 1
ATOM 1592 O O . ASP A 1 230 ? 32.582 2.412 72.993 1.00 14.78 248 ASP A O 1
ATOM 1597 N N . SER A 1 231 ? 32.288 2.361 70.757 1.00 15.36 249 SER A N 1
ATOM 1598 C CA . SER A 1 231 ? 31.195 1.398 70.769 1.00 15.29 249 SER A CA 1
ATOM 1599 C C . SER A 1 231 ? 31.655 0.071 71.422 1.00 16.05 249 SER A C 1
ATOM 1600 O O . SER A 1 231 ? 30.799 -0.763 71.777 1.00 21.01 249 SER A O 1
ATOM 1603 N N . SER A 1 232 ? 32.984 -0.152 71.557 1.00 17.00 250 SER A N 1
ATOM 1604 C CA . SER A 1 232 ? 33.491 -1.385 72.202 1.00 19.86 250 SER A CA 1
ATOM 1605 C C . SER A 1 232 ? 33.787 -1.262 73.708 1.00 20.98 250 SER A C 1
ATOM 1606 O O . SER A 1 232 ? 34.157 -2.226 74.382 1.00 19.97 250 SER A O 1
ATOM 1609 N N . ALA A 1 233 ? 33.734 -0.018 74.287 1.00 17.05 251 ALA A N 1
ATOM 1610 C CA . ALA A 1 233 ? 34.112 0.202 75.647 1.00 16.27 251 ALA A CA 1
ATOM 1611 C C . ALA A 1 233 ? 33.047 -0.280 76.641 1.00 15.93 251 ALA A C 1
ATOM 1612 O O . ALA A 1 233 ? 31.875 -0.360 76.316 1.00 17.03 251 ALA A O 1
ATOM 1614 N N . GLU A 1 234 ? 33.516 -0.710 77.803 1.00 18.59 252 GLU A N 1
ATOM 1615 C CA . GLU A 1 234 ? 32.584 -1.148 78.860 1.00 17.38 252 GLU A CA 1
ATOM 1616 C C . GLU A 1 234 ? 31.686 -0.059 79.351 1.00 16.88 252 GLU A C 1
ATOM 1617 O O . GLU A 1 234 ? 30.678 -0.363 79.931 1.00 15.96 252 GLU A O 1
ATOM 1623 N N . THR A 1 235 ? 32.109 1.176 79.148 1.00 14.21 253 THR A N 1
ATOM 1624 C CA . THR A 1 235 ? 31.314 2.395 79.510 1.00 14.46 253 THR A CA 1
ATOM 1625 C C . THR A 1 235 ? 30.275 2.713 78.490 1.00 14.96 253 THR A C 1
ATOM 1626 O O . THR A 1 235 ? 29.416 3.571 78.791 1.00 13.37 253 THR A O 1
ATOM 1630 N N . PHE A 1 236 ? 30.250 2.064 77.338 1.00 12.48 254 PHE A N 1
ATOM 1631 C CA . PHE A 1 236 ? 29.413 2.476 76.227 1.00 11.48 254 PHE A CA 1
ATOM 1632 C C . PHE A 1 236 ? 27.981 2.079 76.444 1.00 12.94 254 PHE A C 1
ATOM 1633 O O . PHE A 1 236 ? 27.695 0.946 76.850 1.00 13.49 254 PHE A O 1
ATOM 1641 N N . VAL A 1 237 ? 27.034 2.960 76.123 1.00 11.22 255 VAL A N 1
ATOM 1642 C CA . VAL A 1 237 ? 25.607 2.733 76.290 1.00 11.32 255 VAL A CA 1
ATOM 1643 C C . VAL A 1 237 ? 25.012 2.717 74.892 1.00 11.71 255 VAL A C 1
ATOM 1644 O O . VAL A 1 237 ? 25.152 3.675 74.097 1.00 11.01 255 VAL A O 1
ATOM 1648 N N . THR A 1 238 ? 24.414 1.626 74.481 1.00 11.06 256 THR A N 1
ATOM 1649 C CA . THR A 1 238 ? 23.918 1.504 73.086 1.00 11.52 256 THR A CA 1
ATOM 1650 C C . THR A 1 238 ? 22.725 2.300 72.830 1.00 11.34 256 THR A C 1
ATOM 1651 O O . THR A 1 238 ? 22.067 2.848 73.787 1.00 11.17 256 THR A O 1
ATOM 1655 N N . GLU A 1 239 ? 22.342 2.487 71.579 1.00 10.79 257 GLU A N 1
ATOM 1656 C CA . GLU A 1 239 ? 21.145 3.213 71.218 1.00 11.38 257 GLU A CA 1
ATOM 1657 C C . GLU A 1 239 ? 19.872 2.662 71.820 1.00 12.38 257 GLU A C 1
ATOM 1658 O O . GLU A 1 239 ? 19.027 3.381 72.326 1.00 11.64 257 GLU A O 1
ATOM 1664 N N . THR A 1 240 ? 19.755 1.351 71.812 1.00 11.95 258 THR A N 1
ATOM 1665 C CA . THR A 1 240 ? 18.610 0.720 72.443 1.00 12.53 258 THR A CA 1
ATOM 1666 C C . THR A 1 240 ? 18.631 0.984 73.963 1.00 11.70 258 THR A C 1
ATOM 1667 O O . THR A 1 240 ? 17.594 1.227 74.534 1.00 12.49 258 THR A O 1
ATOM 1671 N N . GLN A 1 241 ? 19.771 0.930 74.589 1.00 10.76 259 GLN A N 1
ATOM 1672 C CA . GLN A 1 241 ? 19.879 1.247 76.037 1.00 10.25 259 GLN A CA 1
ATOM 1673 C C . GLN A 1 241 ? 19.470 2.705 76.296 1.00 10.05 259 GLN A C 1
ATOM 1674 O O . GLN A 1 241 ? 18.786 2.967 77.252 1.00 11.65 259 GLN A O 1
ATOM 1680 N N . TRP A 1 242 ? 19.926 3.601 75.423 1.00 10.04 260 TRP A N 1
ATOM 1681 C CA . TRP A 1 242 ? 19.466 5.012 75.526 1.00 10.30 260 TRP A CA 1
ATOM 1682 C C . TRP A 1 242 ? 17.961 5.189 75.344 1.00 10.33 260 TRP A C 1
ATOM 1683 O O . TRP A 1 242 ? 17.371 6.071 76.004 1.00 11.39 260 TRP A O 1
ATOM 1694 N N . THR A 1 243 ? 17.298 4.388 74.567 1.00 10.52 261 THR A N 1
ATOM 1695 C CA . THR A 1 243 ? 15.863 4.418 74.473 1.00 11.78 261 THR A CA 1
ATOM 1696 C C . THR A 1 243 ? 15.299 3.875 75.829 1.00 10.71 261 THR A C 1
ATOM 1697 O O . THR A 1 243 ? 14.282 4.450 76.304 1.00 11.17 261 THR A O 1
ATOM 1701 N N . ALA A 1 244 ? 15.830 2.805 76.416 1.00 11.29 262 ALA A N 1
ATOM 1702 C CA . ALA A 1 244 ? 15.388 2.377 77.704 1.00 11.28 262 ALA A CA 1
ATOM 1703 C C . ALA A 1 244 ? 15.559 3.456 78.758 1.00 10.76 262 ALA A C 1
ATOM 1704 O O . ALA A 1 244 ? 14.676 3.698 79.589 1.00 10.74 262 ALA A O 1
ATOM 1706 N N . VAL A 1 245 ? 16.660 4.144 78.712 1.00 9.96 263 VAL A N 1
ATOM 1707 C CA . VAL A 1 245 ? 16.909 5.259 79.592 1.00 10.24 263 VAL A CA 1
ATOM 1708 C C . VAL A 1 245 ? 15.911 6.338 79.401 1.00 10.25 263 VAL A C 1
ATOM 1709 O O . VAL A 1 245 ? 15.298 6.855 80.355 1.00 9.60 263 VAL A O 1
ATOM 1713 N N . HIS A 1 246 ? 15.624 6.697 78.159 1.00 10.61 264 HIS A N 1
ATOM 1714 C CA . HIS A 1 246 ? 14.614 7.648 77.831 1.00 9.73 264 HIS A CA 1
ATOM 1715 C C . HIS A 1 246 ? 13.282 7.260 78.419 1.00 10.22 264 HIS A C 1
ATOM 1716 O O . HIS A 1 246 ? 12.585 8.071 79.026 1.00 10.75 264 HIS A O 1
ATOM 1723 N N . ASN A 1 247 ? 12.831 6.028 78.152 1.00 9.86 265 ASN A N 1
ATOM 1724 C CA . ASN A 1 247 ? 11.529 5.638 78.652 1.00 10.71 265 ASN A CA 1
ATOM 1725 C C . ASN A 1 247 ? 11.450 5.665 80.165 1.00 10.13 265 ASN A C 1
ATOM 1726 O O . ASN A 1 247 ? 10.381 5.987 80.739 1.00 11.10 265 ASN A O 1
ATOM 1731 N N . GLU A 1 248 ? 12.527 5.324 80.858 1.00 9.34 266 GLU A N 1
ATOM 1732 C CA . GLU A 1 248 ? 12.569 5.397 82.299 1.00 9.98 266 GLU A CA 1
ATOM 1733 C C . GLU A 1 248 ? 12.504 6.825 82.821 1.00 10.32 266 GLU A C 1
ATOM 1734 O O . GLU A 1 248 ? 11.868 7.125 83.838 1.00 10.67 266 GLU A O 1
ATOM 1740 N N . ILE A 1 249 ? 13.185 7.739 82.116 1.00 9.74 267 ILE A N 1
ATOM 1741 C CA . ILE A 1 249 ? 13.166 9.183 82.431 1.00 9.80 267 ILE A CA 1
ATOM 1742 C C . ILE A 1 249 ? 11.730 9.666 82.242 1.00 10.08 267 ILE A C 1
ATOM 1743 O O . ILE A 1 249 ? 11.190 10.373 83.111 1.00 10.76 267 ILE A O 1
ATOM 1748 N N . ILE A 1 250 ? 11.045 9.259 81.168 1.00 10.20 268 ILE A N 1
ATOM 1749 C CA . ILE A 1 250 ? 9.622 9.687 80.987 1.00 10.11 268 ILE A CA 1
ATOM 1750 C C . ILE A 1 250 ? 8.769 9.113 82.144 1.00 11.07 268 ILE A C 1
ATOM 1751 O O . ILE A 1 250 ? 7.969 9.780 82.788 1.00 11.27 268 ILE A O 1
ATOM 1756 N N . ARG A 1 251 ? 9.010 7.879 82.490 1.00 10.28 269 ARG A N 1
ATOM 1757 C CA . ARG A 1 251 ? 8.295 7.268 83.612 1.00 11.41 269 ARG A CA 1
ATOM 1758 C C . ARG A 1 251 ? 8.427 8.075 84.879 1.00 10.60 269 ARG A C 1
ATOM 1759 O O . ARG A 1 251 ? 7.449 8.347 85.580 1.00 11.20 269 ARG A O 1
ATOM 1767 N N . GLN A 1 252 ? 9.678 8.374 85.245 1.00 10.15 270 GLN A N 1
ATOM 1768 C CA . GLN A 1 252 ? 9.964 9.076 86.444 1.00 9.87 270 GLN A CA 1
ATOM 1769 C C . GLN A 1 252 ? 9.530 10.548 86.462 1.00 9.01 270 GLN A C 1
ATOM 1770 O O . GLN A 1 252 ? 9.230 11.100 87.522 1.00 10.22 270 GLN A O 1
ATOM 1776 N N . CYS A 1 253 ? 9.585 11.146 85.289 1.00 9.11 271 CYS A N 1
ATOM 1777 C CA . CYS A 1 253 ? 9.486 12.631 85.224 1.00 8.76 271 CYS A CA 1
ATOM 1778 C C . CYS A 1 253 ? 8.324 13.196 84.512 1.00 8.82 271 CYS A C 1
ATOM 1779 O O . CYS A 1 253 ? 8.006 14.378 84.769 1.00 9.85 271 CYS A O 1
ATOM 1782 N N . ASP A 1 254 ? 7.631 12.509 83.618 1.00 8.97 272 ASP A N 1
ATOM 1783 C CA . ASP A 1 254 ? 6.486 13.072 82.862 1.00 9.22 272 ASP A CA 1
ATOM 1784 C C . ASP A 1 254 ? 5.465 13.778 83.768 1.00 9.52 272 ASP A C 1
ATOM 1785 O O . ASP A 1 254 ? 5.060 14.926 83.459 1.00 9.40 272 ASP A O 1
ATOM 1790 N N . SER A 1 255 ? 4.993 13.104 84.782 1.00 11.97 273 SER A N 1
ATOM 1791 C CA . SER A 1 255 ? 3.893 13.557 85.555 1.00 11.27 273 SER A CA 1
ATOM 1792 C C . SER A 1 255 ? 4.263 14.649 86.520 1.00 10.99 273 SER A C 1
ATOM 1793 O O . SER A 1 255 ? 3.466 15.207 87.269 1.00 11.29 273 SER A O 1
ATOM 1796 N N . LEU A 1 256 ? 5.549 15.042 86.636 1.00 9.34 274 LEU A N 1
ATOM 1797 C CA . LEU A 1 256 ? 5.948 16.068 87.611 1.00 10.64 274 LEU A CA 1
ATOM 1798 C C . LEU A 1 256 ? 5.300 17.420 87.371 1.00 10.49 274 LEU A C 1
ATOM 1799 O O . LEU A 1 256 ? 5.137 18.241 88.287 1.00 13.27 274 LEU A O 1
ATOM 1804 N N . ASP A 1 257 ? 5.002 17.692 86.118 1.00 9.86 275 ASP A N 1
ATOM 1805 C CA . ASP A 1 257 ? 4.316 18.912 85.702 1.00 10.16 275 ASP A CA 1
ATOM 1806 C C . ASP A 1 257 ? 2.791 18.813 85.845 1.00 11.14 275 ASP A C 1
ATOM 1807 O O . ASP A 1 257 ? 2.112 19.753 85.518 1.00 11.67 275 ASP A O 1
ATOM 1812 N N . GLY A 1 258 ? 2.297 17.650 86.271 1.00 10.75 276 GLY A N 1
ATOM 1813 C CA . GLY A 1 258 ? 0.848 17.398 86.447 1.00 11.91 276 GLY A CA 1
ATOM 1814 C C . GLY A 1 258 ? 0.273 16.604 85.325 1.00 11.92 276 GLY A C 1
ATOM 1815 O O . GLY A 1 258 ? -0.769 15.917 85.573 1.00 14.73 276 GLY A O 1
ATOM 1816 N N . ALA A 1 259 ? 0.776 16.702 84.122 1.00 11.19 277 ALA A N 1
ATOM 1817 C CA . ALA A 1 259 ? 0.157 16.122 82.923 1.00 11.69 277 ALA A CA 1
ATOM 1818 C C . ALA A 1 259 ? 0.925 14.880 82.495 1.00 11.86 277 ALA A C 1
ATOM 1819 O O . ALA A 1 259 ? 2.126 14.951 82.209 1.00 11.23 277 ALA A O 1
ATOM 1821 N N . LYS A 1 260 ? 0.248 13.727 82.428 1.00 12.83 278 LYS A N 1
ATOM 1822 C CA . LYS A 1 260 ? 0.809 12.478 81.910 1.00 12.16 278 LYS A CA 1
ATOM 1823 C C . LYS A 1 260 ? 0.603 12.466 80.398 1.00 14.56 278 LYS A C 1
ATOM 1824 O O . LYS A 1 260 ? -0.334 11.845 79.838 1.00 14.59 278 LYS A O 1
ATOM 1830 N N . ASP A 1 261 ? 1.428 13.265 79.692 1.00 11.77 279 ASP A N 1
ATOM 1831 C CA . ASP A 1 261 ? 1.332 13.544 78.289 1.00 11.37 279 ASP A CA 1
ATOM 1832 C C . ASP A 1 261 ? 2.574 13.153 77.489 1.00 11.49 279 ASP A C 1
ATOM 1833 O O . ASP A 1 261 ? 2.725 13.504 76.347 1.00 13.82 279 ASP A O 1
ATOM 1838 N N . GLY A 1 262 ? 3.512 12.423 78.132 1.00 10.85 280 GLY A N 1
ATOM 1839 C CA . GLY A 1 262 ? 4.700 12.062 77.525 1.00 10.94 280 GLY A CA 1
ATOM 1840 C C . GLY A 1 262 ? 5.810 13.166 77.443 1.00 11.85 280 GLY A C 1
ATOM 1841 O O . GLY A 1 262 ? 6.879 12.932 76.825 1.00 13.23 280 GLY A O 1
ATOM 1842 N N . ILE A 1 263 ? 5.550 14.316 78.037 1.00 11.82 281 ILE A N 1
ATOM 1843 C CA . ILE A 1 263 ? 6.422 15.508 77.917 1.00 11.14 281 ILE A CA 1
ATOM 1844 C C . ILE A 1 263 ? 6.862 15.889 79.284 1.00 9.57 281 ILE A C 1
ATOM 1845 O O . ILE A 1 263 ? 6.102 15.890 80.271 1.00 9.35 281 ILE A O 1
ATOM 1850 N N . ILE A 1 264 ? 8.165 16.258 79.400 1.00 9.81 282 ILE A N 1
ATOM 1851 C CA . ILE A 1 264 ? 8.715 16.768 80.600 1.00 9.39 282 ILE A CA 1
ATOM 1852 C C . ILE A 1 264 ? 8.689 18.300 80.475 1.00 8.09 282 ILE A C 1
ATOM 1853 O O . ILE A 1 264 ? 9.500 18.925 79.802 1.00 8.85 282 ILE A O 1
ATOM 1858 N N . GLU A 1 265 ? 7.682 18.951 81.064 1.00 8.96 283 GLU A N 1
ATOM 1859 C CA . GLU A 1 265 ? 7.444 20.357 80.829 1.00 8.22 283 GLU A CA 1
ATOM 1860 C C . GLU A 1 265 ? 8.636 21.227 81.256 1.00 7.80 283 GLU A C 1
ATOM 1861 O O . GLU A 1 265 ? 9.065 22.114 80.509 1.00 9.12 283 GLU A O 1
ATOM 1867 N N . ASP A 1 266 ? 9.195 20.920 82.450 1.00 8.97 284 ASP A N 1
ATOM 1868 C CA . ASP A 1 266 ? 10.345 21.653 83.005 1.00 8.90 284 ASP A CA 1
ATOM 1869 C C . ASP A 1 266 ? 11.299 20.624 83.546 1.00 7.43 284 ASP A C 1
ATOM 1870 O O . ASP A 1 266 ? 11.147 20.096 84.662 1.00 8.30 284 ASP A O 1
ATOM 1875 N N . PRO A 1 267 ? 12.372 20.321 82.762 1.00 7.92 285 PRO A N 1
ATOM 1876 C CA . PRO A 1 267 ? 13.300 19.298 83.178 1.00 7.82 285 PRO A CA 1
ATOM 1877 C C . PRO A 1 267 ? 14.061 19.571 84.416 1.00 7.95 285 PRO A C 1
ATOM 1878 O O . PRO A 1 267 ? 14.695 18.664 84.956 1.00 7.72 285 PRO A O 1
ATOM 1882 N N . ASP A 1 268 ? 14.041 20.773 84.944 1.00 8.02 286 ASP A N 1
ATOM 1883 C CA . ASP A 1 268 ? 14.738 21.059 86.214 1.00 7.85 286 ASP A CA 1
ATOM 1884 C C . ASP A 1 268 ? 14.190 20.154 87.343 1.00 8.93 286 ASP A C 1
ATOM 1885 O O . ASP A 1 268 ? 14.948 19.796 88.237 1.00 9.67 286 ASP A O 1
ATOM 1890 N N . LEU A 1 269 ? 12.930 19.801 87.295 1.00 8.11 287 LEU A N 1
ATOM 1891 C CA . LEU A 1 269 ? 12.383 18.942 88.339 1.00 9.09 287 LEU A CA 1
ATOM 1892 C C . LEU A 1 269 ? 12.762 17.502 88.215 1.00 9.06 287 LEU A C 1
ATOM 1893 O O . LEU A 1 269 ? 12.600 16.714 89.158 1.00 9.05 287 LEU A O 1
ATOM 1898 N N . CYS A 1 270 ? 13.285 17.139 87.051 1.00 7.89 288 CYS A N 1
ATOM 1899 C CA . CYS A 1 270 ? 13.631 15.765 86.674 1.00 8.18 288 CYS A CA 1
ATOM 1900 C C . CYS A 1 270 ? 15.082 15.488 87.053 1.00 8.39 288 CYS A C 1
ATOM 1901 O O . CYS A 1 270 ? 15.995 16.002 86.389 1.00 8.60 288 CYS A O 1
ATOM 1904 N N . GLN A 1 271 ? 15.246 14.668 88.052 1.00 9.18 289 GLN A N 1
ATOM 1905 C CA . GLN A 1 271 ? 16.487 14.306 88.625 1.00 9.42 289 GLN A CA 1
ATOM 1906 C C . GLN A 1 271 ? 16.521 12.811 88.625 1.00 9.57 289 GLN A C 1
ATOM 1907 O O . GLN A 1 271 ? 16.343 12.120 89.656 1.00 9.40 289 GLN A O 1
ATOM 1913 N N . PRO A 1 272 ? 16.744 12.194 87.452 1.00 9.53 290 PRO A N 1
ATOM 1914 C CA . PRO A 1 272 ? 16.364 10.778 87.303 1.00 9.84 290 PRO A CA 1
ATOM 1915 C C . PRO A 1 272 ? 17.321 9.842 88.011 1.00 10.43 290 PRO A C 1
ATOM 1916 O O . PRO A 1 272 ? 18.498 10.131 88.181 1.00 11.24 290 PRO A O 1
ATOM 1920 N N . ILE A 1 273 ? 16.763 8.748 88.505 1.00 9.22 291 ILE A N 1
ATOM 1921 C CA . ILE A 1 273 ? 17.522 7.720 89.231 1.00 9.37 291 ILE A CA 1
ATOM 1922 C C . ILE A 1 273 ? 17.709 6.576 88.211 1.00 10.74 291 ILE A C 1
ATOM 1923 O O . ILE A 1 273 ? 16.853 5.704 88.003 1.00 10.63 291 ILE A O 1
ATOM 1928 N N . ILE A 1 274 ? 18.829 6.615 87.536 1.00 9.45 292 ILE A N 1
ATOM 1929 C CA . ILE A 1 274 ? 19.163 5.690 86.455 1.00 9.60 292 ILE A CA 1
ATOM 1930 C C . ILE A 1 274 ? 19.392 4.272 86.955 1.00 10.32 292 ILE A C 1
ATOM 1931 O O . ILE A 1 274 ? 19.236 3.308 86.211 1.00 10.81 292 ILE A O 1
ATOM 1936 N N . GLU A 1 275 ? 19.716 4.139 88.214 1.00 9.37 293 GLU A N 1
ATOM 1937 C CA . GLU A 1 275 ? 19.918 2.855 88.874 1.00 9.87 293 GLU A CA 1
ATOM 1938 C C . GLU A 1 275 ? 18.718 1.952 88.752 1.00 10.15 293 GLU A C 1
ATOM 1939 O O . GLU A 1 275 ? 18.823 0.744 88.905 1.00 11.04 293 GLU A O 1
ATOM 1945 N N . ALA A 1 276 ? 17.552 2.523 88.562 1.00 10.03 294 ALA A N 1
ATOM 1946 C CA . ALA A 1 276 ? 16.342 1.763 88.262 1.00 10.41 294 ALA A CA 1
ATOM 1947 C C . ALA A 1 276 ? 16.512 0.754 87.096 1.00 10.61 294 ALA A C 1
ATOM 1948 O O . ALA A 1 276 ? 15.764 -0.233 87.038 1.00 11.99 294 ALA A O 1
ATOM 1950 N N . LEU A 1 277 ? 17.438 1.045 86.205 1.00 10.75 295 LEU A N 1
ATOM 1951 C CA . LEU A 1 277 ? 17.659 0.200 85.016 1.00 12.09 295 LEU A CA 1
ATOM 1952 C C . LEU A 1 277 ? 18.824 -0.698 85.192 1.00 12.81 295 LEU A C 1
ATOM 1953 O O . LEU A 1 277 ? 19.139 -1.376 84.260 1.00 12.60 295 LEU A O 1
ATOM 1958 N N . LEU A 1 278 ? 19.416 -0.833 86.364 1.00 11.41 296 LEU A N 1
ATOM 1959 C CA . LEU A 1 278 ? 20.383 -1.946 86.621 1.00 11.19 296 LEU A CA 1
ATOM 1960 C C . LEU A 1 278 ? 19.727 -3.307 86.381 1.00 11.10 296 LEU A C 1
ATOM 1961 O O . LEU A 1 278 ? 18.615 -3.529 86.758 1.00 11.34 296 LEU A O 1
ATOM 1966 N N . CYS A 1 279 ? 20.458 -4.227 85.728 1.00 13.05 297 CYS A N 1
ATOM 1967 C CA . CYS A 1 279 ? 19.871 -5.526 85.423 1.00 13.98 297 CYS A CA 1
ATOM 1968 C C . CYS A 1 279 ? 19.600 -6.270 86.699 1.00 14.42 297 CYS A C 1
ATOM 1969 O O . CYS A 1 279 ? 20.444 -6.343 87.639 1.00 15.68 297 CYS A O 1
ATOM 1972 N N . ASN A 1 280 ? 18.496 -6.986 86.674 1.00 13.82 298 ASN A N 1
ATOM 1973 C CA . ASN A 1 280 ? 18.183 -8.028 87.685 1.00 15.19 298 ASN A CA 1
ATOM 1974 C C . ASN A 1 280 ? 18.919 -9.334 87.309 1.00 18.33 298 ASN A C 1
ATOM 1975 O O . ASN A 1 280 ? 19.504 -9.430 86.240 1.00 20.13 298 ASN A O 1
ATOM 1980 N N . ALA A 1 281 ? 18.826 -10.327 88.186 1.00 20.05 299 ALA A N 1
ATOM 1981 C CA . ALA A 1 281 ? 19.719 -11.483 88.071 1.00 21.36 299 ALA A CA 1
ATOM 1982 C C . ALA A 1 281 ? 19.386 -12.323 86.859 1.00 21.04 299 ALA A C 1
ATOM 1983 O O . ALA A 1 281 ? 20.280 -12.866 86.282 1.00 30.29 299 ALA A O 1
ATOM 1985 N N . THR A 1 282 ? 18.204 -12.317 86.379 1.00 21.44 300 THR A N 1
ATOM 1986 C CA . THR A 1 282 ? 17.996 -13.102 85.140 1.00 27.26 300 THR A CA 1
ATOM 1987 C C . THR A 1 282 ? 18.242 -12.329 83.857 1.00 26.74 300 THR A C 1
ATOM 1988 O O . THR A 1 282 ? 18.121 -12.866 82.792 1.00 29.71 300 THR A O 1
ATOM 1992 N N . GLN A 1 283 ? 18.573 -11.047 83.963 1.00 19.87 301 GLN A N 1
ATOM 1993 C CA . GLN A 1 283 ? 18.749 -10.187 82.816 1.00 19.46 301 GLN A CA 1
ATOM 1994 C C . GLN A 1 283 ? 20.170 -9.908 82.491 1.00 20.38 301 GLN A C 1
ATOM 1995 O O . GLN A 1 283 ? 21.065 -9.911 83.345 1.00 21.37 301 GLN A O 1
ATOM 2001 N N . SER A 1 284 ? 20.442 -9.699 81.209 1.00 19.86 302 SER A N 1
ATOM 2002 C CA . SER A 1 284 ? 21.753 -9.345 80.718 1.00 19.62 302 SER A CA 1
ATOM 2003 C C . SER A 1 284 ? 21.631 -7.976 79.975 1.00 17.20 302 SER A C 1
ATOM 2004 O O . SER A 1 284 ? 20.632 -7.764 79.290 1.00 17.11 302 SER A O 1
ATOM 2007 N N . SER A 1 285 ? 22.652 -7.143 80.174 1.00 17.89 303 SER A N 1
ATOM 2008 C CA . SER A 1 285 ? 22.724 -5.839 79.492 1.00 17.82 303 SER A CA 1
ATOM 2009 C C . SER A 1 285 ? 22.766 -5.984 77.956 1.00 19.50 303 SER A C 1
ATOM 2010 O O . SER A 1 285 ? 22.390 -5.078 77.239 1.00 19.87 303 SER A O 1
ATOM 2013 N N . THR A 1 286 ? 23.197 -7.167 77.472 1.00 19.95 304 THR A N 1
ATOM 2014 C CA . THR A 1 286 ? 23.189 -7.466 76.037 1.00 21.49 304 THR A CA 1
ATOM 2015 C C . THR A 1 286 ? 21.791 -7.476 75.491 1.00 21.00 304 THR A C 1
ATOM 2016 O O . THR A 1 286 ? 21.620 -7.285 74.279 1.00 25.77 304 THR A O 1
ATOM 2020 N N . SER A 1 287 ? 20.746 -7.585 76.311 1.00 20.53 305 SER A N 1
ATOM 2021 C CA . SER A 1 287 ? 19.369 -7.398 75.918 1.00 20.84 305 SER A CA 1
ATOM 2022 C C . SER A 1 287 ? 19.024 -6.029 75.389 1.00 21.22 305 SER A C 1
ATOM 2023 O O . SER A 1 287 ? 18.036 -5.808 74.748 1.00 20.42 305 SER A O 1
ATOM 2026 N N . GLY A 1 288 ? 19.837 -5.045 75.816 1.00 18.30 306 GLY A N 1
ATOM 2027 C CA . GLY A 1 288 ? 19.541 -3.587 75.541 1.00 19.96 306 GLY A CA 1
ATOM 2028 C C . GLY A 1 288 ? 18.491 -2.911 76.465 1.00 22.40 306 GLY A C 1
ATOM 2029 O O . GLY A 1 288 ? 18.102 -1.682 76.334 1.00 24.79 306 GLY A O 1
ATOM 2030 N N . THR A 1 289 ? 17.995 -3.621 77.407 1.00 18.50 307 THR A N 1
ATOM 2031 C CA . THR A 1 289 ? 16.864 -3.227 78.206 1.00 24.18 307 THR A CA 1
ATOM 2032 C C . THR A 1 289 ? 17.358 -2.819 79.617 1.00 21.09 307 THR A C 1
ATOM 2033 O O . THR A 1 289 ? 16.547 -2.248 80.408 1.00 19.93 307 THR A O 1
ATOM 2037 N N . CYS A 1 290 ? 18.571 -3.193 80.030 1.00 15.45 308 CYS A N 1
ATOM 2038 C CA . CYS A 1 290 ? 19.074 -2.873 81.331 1.00 15.25 308 CYS A CA 1
ATOM 2039 C C . CYS A 1 290 ? 20.535 -2.528 81.167 1.00 12.66 308 CYS A C 1
ATOM 2040 O O . CYS A 1 290 ? 21.142 -2.819 80.120 1.00 12.71 308 CYS A O 1
ATOM 2043 N N . LEU A 1 291 ? 21.146 -1.962 82.184 1.00 11.38 309 LEU A N 1
ATOM 2044 C CA . LEU A 1 291 ? 22.462 -1.388 82.164 1.00 12.07 309 LEU A CA 1
ATOM 2045 C C . LEU A 1 291 ? 23.339 -2.025 83.231 1.00 11.57 309 LEU A C 1
ATOM 2046 O O . LEU A 1 291 ? 22.808 -2.405 84.308 1.00 13.52 309 LEU A O 1
ATOM 2051 N N . THR A 1 292 ? 24.637 -2.066 83.025 1.00 10.92 310 THR A N 1
ATOM 2052 C CA . THR A 1 292 ? 25.617 -2.396 84.035 1.00 11.67 310 THR A CA 1
ATOM 2053 C C . THR A 1 292 ? 25.880 -1.212 84.913 1.00 12.26 310 THR A C 1
ATOM 2054 O O . THR A 1 292 ? 25.537 -0.085 84.524 1.00 11.72 310 THR A O 1
ATOM 2058 N N . GLY A 1 293 ? 26.503 -1.386 86.084 1.00 12.30 311 GLY A N 1
ATOM 2059 C CA . GLY A 1 293 ? 26.957 -0.262 86.882 1.00 11.67 311 GLY A CA 1
ATOM 2060 C C . GLY A 1 293 ? 27.818 0.744 86.149 1.00 12.69 311 GLY A C 1
ATOM 2061 O O . GLY A 1 293 ? 27.612 1.954 86.293 1.00 12.32 311 GLY A O 1
ATOM 2062 N N . ALA A 1 294 ? 28.747 0.282 85.363 1.00 12.29 312 ALA A N 1
ATOM 2063 C CA . ALA A 1 294 ? 29.606 1.152 84.607 1.00 12.56 312 ALA A CA 1
ATOM 2064 C C . ALA A 1 294 ? 28.794 1.968 83.625 1.00 10.81 312 ALA A C 1
ATOM 2065 O O . ALA A 1 294 ? 29.030 3.205 83.476 1.00 11.43 312 ALA A O 1
ATOM 2067 N N . GLN A 1 295 ? 27.832 1.381 82.959 1.00 11.47 313 GLN A N 1
ATOM 2068 C CA . GLN A 1 295 ? 26.964 2.048 81.993 1.00 10.88 313 GLN A CA 1
ATOM 2069 C C . GLN A 1 295 ? 26.069 3.082 82.744 1.00 9.68 313 GLN A C 1
ATOM 2070 O O . GLN A 1 295 ? 25.848 4.215 82.235 1.00 10.09 313 GLN A O 1
ATOM 2076 N N . VAL A 1 296 ? 25.567 2.727 83.907 1.00 10.63 314 VAL A N 1
ATOM 2077 C CA . VAL A 1 296 ? 24.759 3.737 84.666 1.00 9.99 314 VAL A CA 1
ATOM 2078 C C . VAL A 1 296 ? 25.621 4.916 85.028 1.00 10.75 314 VAL A C 1
ATOM 2079 O O . VAL A 1 296 ? 25.200 6.099 84.955 1.00 11.08 314 VAL A O 1
ATOM 2083 N N . LYS A 1 297 ? 26.852 4.697 85.396 1.00 10.56 315 LYS A N 1
ATOM 2084 C CA . LYS A 1 297 ? 27.818 5.764 85.718 1.00 10.53 315 LYS A CA 1
ATOM 2085 C C . LYS A 1 297 ? 28.014 6.641 84.496 1.00 10.65 315 LYS A C 1
ATOM 2086 O O . LYS A 1 297 ? 28.150 7.865 84.640 1.00 11.53 315 LYS A O 1
ATOM 2092 N N . THR A 1 298 ? 28.110 6.090 83.310 1.00 10.57 316 THR A N 1
ATOM 2093 C CA . THR A 1 298 ? 28.184 6.880 82.083 1.00 10.35 316 THR A CA 1
ATOM 2094 C C . THR A 1 298 ? 26.986 7.829 81.965 1.00 11.29 316 THR A C 1
ATOM 2095 O O . THR A 1 298 ? 27.137 9.062 81.762 1.00 10.87 316 THR A O 1
ATOM 2099 N N . VAL A 1 299 ? 25.786 7.283 82.111 1.00 10.12 317 VAL A N 1
ATOM 2100 C CA . VAL A 1 299 ? 24.550 8.047 81.995 1.00 10.21 317 VAL A CA 1
ATOM 2101 C C . VAL A 1 299 ? 24.499 9.120 83.088 1.00 9.98 317 VAL A C 1
ATOM 2102 O O . VAL A 1 299 ? 24.128 10.288 82.863 1.00 9.05 317 VAL A O 1
ATOM 2106 N N . ASN A 1 300 ? 24.950 8.780 84.300 1.00 10.21 318 ASN A N 1
ATOM 2107 C CA . ASN A 1 300 ? 24.934 9.783 85.393 1.00 9.94 318 ASN A CA 1
ATOM 2108 C C . ASN A 1 300 ? 25.884 10.918 85.033 1.00 10.59 318 ASN A C 1
ATOM 2109 O O . ASN A 1 300 ? 25.623 12.080 85.388 1.00 10.93 318 ASN A O 1
ATOM 2114 N N . GLY A 1 301 ? 26.997 10.630 84.379 1.00 9.39 319 GLY A N 1
ATOM 2115 C CA . GLY A 1 301 ? 27.869 11.663 83.968 1.00 10.08 319 GLY A CA 1
ATOM 2116 C C . GLY A 1 301 ? 27.291 12.586 82.911 1.00 9.32 319 GLY A C 1
ATOM 2117 O O . GLY A 1 301 ? 27.466 13.819 82.956 1.00 9.91 319 GLY A O 1
ATOM 2118 N N . VAL A 1 302 ? 26.514 12.033 81.980 1.00 9.69 320 VAL A N 1
ATOM 2119 C CA . VAL A 1 302 ? 25.746 12.820 81.016 1.00 9.20 320 VAL A CA 1
ATOM 2120 C C . VAL A 1 302 ? 24.817 13.772 81.737 1.00 9.42 320 VAL A C 1
ATOM 2121 O O . VAL A 1 302 ? 24.654 14.961 81.351 1.00 10.60 320 VAL A O 1
ATOM 2125 N N . PHE A 1 303 ? 24.162 13.326 82.819 1.00 9.22 321 PHE A N 1
ATOM 2126 C CA . PHE A 1 303 ? 23.285 14.135 83.609 1.00 9.17 321 PHE A CA 1
ATOM 2127 C C . PHE A 1 303 ? 23.910 14.828 84.796 1.00 10.09 321 PHE A C 1
ATOM 2128 O O . PHE A 1 303 ? 23.243 15.249 85.736 1.00 11.43 321 PHE A O 1
ATOM 2136 N N . SER A 1 304 ? 25.195 15.125 84.716 1.00 10.01 322 SER A N 1
ATOM 2137 C CA . SER A 1 304 ? 25.974 15.870 85.673 1.00 9.36 322 SER A CA 1
ATOM 2138 C C . SER A 1 304 ? 26.497 17.139 85.025 1.00 9.06 322 SER A C 1
ATOM 2139 O O . SER A 1 304 ? 26.906 17.124 83.860 1.00 9.44 322 SER A O 1
ATOM 2142 N N . ALA A 1 305 ? 26.604 18.207 85.786 1.00 10.10 323 ALA A N 1
ATOM 2143 C CA . ALA A 1 305 ? 27.339 19.385 85.435 1.00 9.30 323 ALA A CA 1
ATOM 2144 C C . ALA A 1 305 ? 28.827 19.076 85.293 1.00 9.39 323 ALA A C 1
ATOM 2145 O O . ALA A 1 305 ? 29.326 18.150 85.938 1.00 10.65 323 ALA A O 1
ATOM 2147 N N . THR A 1 306 ? 29.450 19.813 84.425 1.00 10.35 324 THR A N 1
ATOM 2148 C CA . THR A 1 306 ? 30.915 19.701 84.199 1.00 11.38 324 THR A CA 1
ATOM 2149 C C . THR A 1 306 ? 31.586 20.816 84.937 1.00 12.22 324 THR A C 1
ATOM 2150 O O . THR A 1 306 ? 31.242 21.985 84.804 1.00 12.20 324 THR A O 1
ATOM 2154 N N . TYR A 1 307 ? 32.586 20.520 85.763 1.00 11.91 325 TYR A N 1
ATOM 2155 C CA . TYR A 1 307 ? 33.393 21.462 86.503 1.00 12.98 325 TYR A CA 1
ATOM 2156 C C . TYR A 1 307 ? 34.848 21.281 86.107 1.00 12.62 325 TYR A C 1
ATOM 2157 O O . TYR A 1 307 ? 35.211 20.205 85.617 1.00 14.70 325 TYR A O 1
ATOM 2166 N N . GLY A 1 308 ? 35.563 22.352 86.348 1.00 13.59 326 GLY A N 1
ATOM 2167 C CA . GLY A 1 308 ? 36.960 22.380 85.898 1.00 17.03 326 GLY A CA 1
ATOM 2168 C C . GLY A 1 308 ? 38.000 22.445 86.968 1.00 18.17 326 GLY A C 1
ATOM 2169 O O . GLY A 1 308 ? 37.770 22.207 88.169 1.00 19.98 326 GLY A O 1
ATOM 2170 N N . LEU A 1 309 ? 39.160 22.962 86.542 1.00 18.96 327 LEU A N 1
ATOM 2171 C CA . LEU A 1 309 ? 40.213 23.232 87.619 1.00 22.72 327 LEU A CA 1
ATOM 2172 C C . LEU A 1 309 ? 39.755 24.246 88.640 1.00 20.77 327 LEU A C 1
ATOM 2173 O O . LEU A 1 309 ? 38.949 25.229 88.344 1.00 25.72 327 LEU A O 1
ATOM 2178 N N . ASN A 1 310 ? 40.228 24.159 89.890 1.00 21.81 328 ASN A N 1
ATOM 2179 C CA . ASN A 1 310 ? 39.871 25.055 90.958 1.00 24.88 328 ASN A CA 1
ATOM 2180 C C . ASN A 1 310 ? 38.397 24.873 91.355 1.00 16.95 328 ASN A C 1
ATOM 2181 O O . ASN A 1 310 ? 37.835 25.819 91.897 1.00 22.83 328 ASN A O 1
ATOM 2186 N N . GLY A 1 311 ? 37.810 23.783 90.778 1.00 19.61 329 GLY A N 1
ATOM 2187 C CA . GLY A 1 311 ? 36.388 23.391 91.054 1.00 19.63 329 GLY A CA 1
ATOM 2188 C C . GLY A 1 311 ? 35.346 24.363 90.481 1.00 20.43 329 GLY A C 1
ATOM 2189 O O . GLY A 1 311 ? 34.296 24.610 91.105 1.00 25.07 329 GLY A O 1
ATOM 2190 N N . SER A 1 312 ? 35.667 25.042 89.413 1.00 20.50 330 SER A N 1
ATOM 2191 C CA . SER A 1 312 ? 34.812 26.074 88.866 1.00 20.49 330 SER A CA 1
ATOM 2192 C C . SER A 1 312 ? 33.776 25.449 87.869 1.00 13.75 330 SER A C 1
ATOM 2193 O O . SER A 1 312 ? 34.076 24.506 87.176 1.00 15.64 330 SER A O 1
ATOM 2196 N N . PHE A 1 313 ? 32.571 25.949 87.984 1.00 16.97 331 PHE A N 1
ATOM 2197 C CA . PHE A 1 313 ? 31.530 25.532 87.019 1.00 15.04 331 PHE A CA 1
ATOM 2198 C C . PHE A 1 313 ? 31.950 25.818 85.587 1.00 14.72 331 PHE A C 1
ATOM 2199 O O . PHE A 1 313 ? 32.355 26.900 85.275 1.00 17.74 331 PHE A O 1
ATOM 2207 N N . LEU A 1 314 ? 31.768 24.830 84.707 1.00 12.11 332 LEU A N 1
ATOM 2208 C CA . LEU A 1 314 ? 32.111 24.925 83.294 1.00 13.43 332 LEU A CA 1
ATOM 2209 C C . LEU A 1 314 ? 30.804 24.932 82.431 1.00 11.88 332 LEU A C 1
ATOM 2210 O O . LEU A 1 314 ? 30.581 25.841 81.722 1.00 11.93 332 LEU A O 1
ATOM 2215 N N . TYR A 1 315 ? 29.947 23.941 82.637 1.00 11.26 333 TYR A N 1
ATOM 2216 C CA . TYR A 1 315 ? 28.754 23.798 81.787 1.00 10.23 333 TYR A CA 1
ATOM 2217 C C . TYR A 1 315 ? 27.765 22.958 82.580 1.00 9.48 333 TYR A C 1
ATOM 2218 O O . TYR A 1 315 ? 28.148 21.984 83.266 1.00 9.47 333 TYR A O 1
ATOM 2227 N N . PRO A 1 316 ? 26.451 23.254 82.388 1.00 8.66 334 PRO A N 1
ATOM 2228 C CA . PRO A 1 316 ? 25.466 22.406 83.071 1.00 9.09 334 PRO A CA 1
ATOM 2229 C C . PRO A 1 316 ? 25.337 21.023 82.49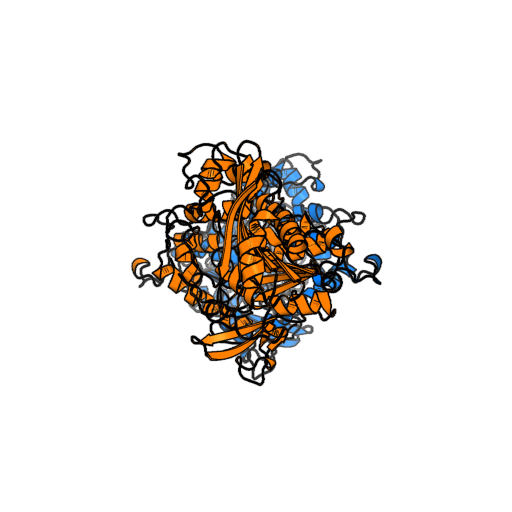9 1.00 8.93 334 PRO A C 1
ATOM 2230 O O . PRO A 1 316 ? 25.887 20.658 81.450 1.00 9.35 334 PRO A O 1
ATOM 2234 N N . ARG A 1 317 ? 24.588 20.157 83.192 1.00 8.02 335 ARG A N 1
ATOM 2235 C CA . ARG A 1 317 ? 24.253 18.877 82.706 1.00 8.62 335 ARG A CA 1
ATOM 2236 C C . ARG A 1 317 ? 23.493 18.966 81.380 1.00 9.29 335 ARG A C 1
ATOM 2237 O O . ARG A 1 317 ? 22.824 19.996 81.072 1.00 9.18 335 ARG A O 1
ATOM 2245 N N . MET A 1 318 ? 23.475 17.892 80.589 1.00 9.05 336 MET A N 1
ATOM 2246 C CA . MET A 1 318 ? 22.382 17.675 79.590 1.00 8.80 336 MET A CA 1
ATOM 2247 C C . MET A 1 318 ? 21.035 17.548 80.324 1.00 9.68 336 MET A C 1
ATOM 2248 O O . MET A 1 318 ? 20.935 16.775 81.223 1.00 10.07 336 MET A O 1
ATOM 2253 N N . GLN A 1 319 ? 20.052 18.320 79.914 1.00 8.80 337 GLN A N 1
ATOM 2254 C CA . GLN A 1 319 ? 18.691 18.172 80.548 1.00 8.59 337 GLN A CA 1
ATOM 2255 C C . GLN A 1 319 ? 18.105 16.840 80.133 1.00 9.29 337 GLN A C 1
ATOM 2256 O O . GLN A 1 319 ? 18.174 16.424 78.998 1.00 10.05 337 GLN A O 1
ATOM 2262 N N . PRO A 1 320 ? 17.510 16.115 81.119 1.00 9.43 338 PRO A N 1
ATOM 2263 C CA . PRO A 1 320 ? 16.899 14.853 80.753 1.00 9.97 338 PRO A CA 1
ATOM 2264 C C . PRO A 1 320 ? 15.728 15.115 79.834 1.00 10.30 338 PRO A C 1
ATOM 2265 O O . PRO A 1 320 ? 14.998 16.105 79.892 1.00 10.13 338 PRO A O 1
ATOM 2269 N N . GLY A 1 321 ? 15.573 14.131 78.921 1.00 10.66 339 GLY A N 1
ATOM 2270 C CA . GLY A 1 321 ? 14.501 14.145 77.930 1.00 11.57 339 GLY A CA 1
ATOM 2271 C C . GLY A 1 321 ? 14.934 14.195 76.497 1.00 12.62 339 GLY A C 1
ATOM 2272 O O . GLY A 1 321 ? 14.089 13.993 75.611 1.00 13.81 339 GLY A O 1
ATOM 2273 N N . SER A 1 322 ? 16.213 14.542 76.229 1.00 10.80 340 SER A N 1
ATOM 2274 C CA . SER A 1 322 ? 16.694 14.733 74.898 1.00 10.87 340 SER A CA 1
ATOM 2275 C C . SER A 1 322 ? 17.385 13.512 74.339 1.00 10.53 340 SER A C 1
ATOM 2276 O O . SER A 1 322 ? 18.044 13.594 73.310 1.00 9.55 340 SER A O 1
ATOM 2279 N N . GLU A 1 323 ? 17.154 12.348 74.920 1.00 10.06 341 GLU A N 1
ATOM 2280 C CA . GLU A 1 323 ? 17.978 11.192 74.656 1.00 10.22 341 GLU A CA 1
ATOM 2281 C C . GLU A 1 323 ? 17.940 10.683 73.249 1.00 10.24 341 GLU A C 1
ATOM 2282 O O . GLU A 1 323 ? 18.960 10.206 72.733 1.00 10.75 341 GLU A O 1
ATOM 2288 N N . LEU A 1 324 ? 16.731 10.710 72.655 1.00 10.37 342 LEU A N 1
ATOM 2289 C CA . LEU A 1 324 ? 16.545 10.032 71.341 1.00 10.53 342 LEU A CA 1
ATOM 2290 C C . LEU A 1 324 ? 17.461 10.670 70.318 1.00 11.39 342 LEU A C 1
ATOM 2291 O O . LEU A 1 324 ? 18.203 9.959 69.569 1.00 13.05 342 LEU A O 1
ATOM 2296 N N . ALA A 1 325 ? 17.488 11.989 70.249 1.00 9.67 343 ALA A N 1
ATOM 2297 C CA . ALA A 1 325 ? 18.356 12.705 69.327 1.00 9.16 343 ALA A CA 1
ATOM 2298 C C . ALA A 1 325 ? 19.769 12.877 69.864 1.00 9.29 343 ALA A C 1
ATOM 2299 O O . ALA A 1 325 ? 20.712 13.056 69.070 1.00 11.08 343 ALA A O 1
ATOM 2301 N N . ALA A 1 326 ? 19.977 12.852 71.158 1.00 9.82 344 ALA A N 1
ATOM 2302 C CA . ALA A 1 326 ? 21.301 13.044 71.732 1.00 9.23 344 ALA A CA 1
ATOM 2303 C C . ALA A 1 326 ? 22.179 11.804 71.525 1.00 9.64 344 ALA A C 1
ATOM 2304 O O . ALA A 1 326 ? 23.381 11.929 71.474 1.00 9.74 344 ALA A O 1
ATOM 2306 N N . TYR A 1 327 ? 21.568 10.644 71.258 1.00 11.18 345 TYR A N 1
ATOM 2307 C CA . TYR A 1 327 ? 22.446 9.504 70.875 1.00 11.08 345 TYR A CA 1
ATOM 2308 C C . TYR A 1 327 ? 23.268 9.869 69.642 1.00 11.39 345 TYR A C 1
ATOM 2309 O O . TYR A 1 327 ? 24.458 9.667 69.661 1.00 11.35 345 TYR A O 1
ATOM 2318 N N . SER A 1 328 ? 22.654 10.434 68.633 1.00 11.67 346 SER A N 1
ATOM 2319 C CA . SER A 1 328 ? 23.374 10.817 67.446 1.00 12.82 346 SER A CA 1
ATOM 2320 C C . SER A 1 328 ? 24.260 11.960 67.680 1.00 12.50 346 SER A C 1
ATOM 2321 O O . SER A 1 328 ? 25.399 11.969 67.196 1.00 13.85 346 SER A O 1
ATOM 2324 N N . SER A 1 329 ? 23.805 13.008 68.341 1.00 11.39 347 SER A N 1
ATOM 2325 C CA . SER A 1 329 ? 24.664 14.195 68.486 1.00 11.54 347 SER A CA 1
ATOM 2326 C C . SER A 1 329 ? 25.855 13.938 69.315 1.00 11.51 347 SER A C 1
ATOM 2327 O O . SER A 1 329 ? 26.961 14.402 68.959 1.00 12.92 347 SER A O 1
ATOM 2330 N N . TYR A 1 330 ? 25.751 13.189 70.417 1.00 10.49 348 TYR A N 1
ATOM 2331 C CA . TYR A 1 330 ? 26.833 13.091 71.365 1.00 10.54 348 TYR A CA 1
ATOM 2332 C C . TYR A 1 330 ? 27.225 11.683 71.840 1.00 9.38 348 TYR A C 1
ATOM 2333 O O . TYR A 1 330 ? 28.400 11.535 72.307 1.00 12.20 348 TYR A O 1
ATOM 2342 N N . TYR A 1 331 ? 26.286 10.734 71.946 1.00 10.17 349 TYR A N 1
ATOM 2343 C CA . TYR A 1 331 ? 26.511 9.502 72.717 1.00 9.84 349 TYR A CA 1
ATOM 2344 C C . TYR A 1 331 ? 27.039 8.331 71.862 1.00 10.58 349 TYR A C 1
ATOM 2345 O O . TYR A 1 331 ? 27.281 7.242 72.441 1.00 11.88 349 TYR A O 1
ATOM 2354 N N . SER A 1 332 ? 27.258 8.534 70.581 1.00 11.24 350 SER A N 1
ATOM 2355 C CA . SER A 1 332 ? 27.440 7.374 69.673 1.00 11.51 350 SER A CA 1
ATOM 2356 C C . SER A 1 332 ? 28.795 6.822 69.628 1.00 12.53 350 SER A C 1
ATOM 2357 O O . SER A 1 332 ? 28.996 5.814 68.870 1.00 14.67 350 SER A O 1
ATOM 2360 N N . GLY A 1 333 ? 29.735 7.342 70.379 1.00 12.03 351 GLY A N 1
ATOM 2361 C CA . GLY A 1 333 ? 31.057 6.749 70.470 1.00 14.02 351 GLY A CA 1
ATOM 2362 C C . GLY A 1 333 ? 32.038 7.249 69.438 1.00 15.87 351 GLY A C 1
ATOM 2363 O O . GLY A 1 333 ? 33.085 6.529 69.251 1.00 16.31 351 GLY A O 1
ATOM 2364 N N . THR A 1 334 ? 31.806 8.402 68.817 1.00 15.82 352 THR A N 1
ATOM 2365 C CA . THR A 1 334 ? 32.570 8.976 67.732 1.00 17.06 352 THR A CA 1
ATOM 2366 C C . THR A 1 334 ? 33.005 10.359 68.141 1.00 16.94 352 THR A C 1
ATOM 2367 O O . THR A 1 334 ? 32.280 11.048 68.884 1.00 15.96 352 THR A O 1
ATOM 2371 N N . PRO A 1 335 ? 34.182 10.826 67.720 1.00 19.62 353 PRO A N 1
ATOM 2372 C CA . PRO A 1 335 ? 34.522 12.192 68.023 1.00 19.41 353 PRO A CA 1
ATOM 2373 C C . PRO A 1 335 ? 33.547 13.269 67.574 1.00 18.12 353 PRO A C 1
ATOM 2374 O O . PRO A 1 335 ? 32.878 13.158 66.514 1.00 19.15 353 PRO A O 1
ATOM 2378 N N . PHE A 1 336 ? 33.371 14.291 68.400 1.00 15.68 354 PHE A N 1
ATOM 2379 C CA . PHE A 1 336 ? 32.524 15.372 68.133 1.00 17.09 354 PHE A CA 1
ATOM 2380 C C . PHE A 1 336 ? 33.269 16.460 67.296 1.00 18.49 354 PHE A C 1
ATOM 2381 O O . PHE A 1 336 ? 34.262 17.065 67.786 1.00 17.22 354 PHE A O 1
ATOM 2389 N N . ALA A 1 337 ? 32.800 16.593 66.034 1.00 20.16 355 ALA A N 1
ATOM 2390 C CA . ALA A 1 337 ? 33.533 17.372 65.056 1.00 21.21 355 ALA A CA 1
ATOM 2391 C C . ALA A 1 337 ? 33.765 18.797 65.474 1.00 15.61 355 ALA A C 1
ATOM 2392 O O . ALA A 1 337 ? 34.938 19.322 65.275 1.00 16.59 355 ALA A O 1
ATOM 2394 N N . TYR A 1 338 ? 32.759 19.479 65.929 1.00 16.15 356 TYR A N 1
ATOM 2395 C CA . TYR A 1 338 ? 32.847 20.910 66.226 1.00 16.96 356 TYR A CA 1
ATOM 2396 C C . TYR A 1 338 ? 33.989 21.034 67.222 1.00 14.93 356 TYR A C 1
ATOM 2397 O O . TYR A 1 338 ? 34.814 21.982 67.140 1.00 14.39 356 TYR A O 1
ATOM 2406 N N . ALA A 1 339 ? 34.022 20.195 68.265 1.00 13.33 357 ALA A N 1
ATOM 2407 C CA . ALA A 1 339 ? 35.040 20.385 69.278 1.00 12.95 357 ALA A CA 1
ATOM 2408 C C . ALA A 1 339 ? 36.426 20.000 68.792 1.00 13.09 357 ALA A C 1
ATOM 2409 O O . ALA A 1 339 ? 37.420 20.646 69.149 1.00 12.93 357 ALA A O 1
ATOM 2411 N N . GLU A 1 340 ? 36.556 18.914 68.015 1.00 14.45 358 GLU A N 1
ATOM 2412 C CA . GLU A 1 340 ? 37.793 18.578 67.480 1.00 16.85 358 GLU A CA 1
ATOM 2413 C C . GLU A 1 340 ? 38.351 19.705 66.618 1.00 14.29 358 GLU A C 1
ATOM 2414 O O . GLU A 1 340 ? 39.552 19.988 66.781 1.00 18.40 358 GLU A O 1
ATOM 2420 N N . ASP A 1 341 ? 37.515 20.331 65.826 1.00 14.90 359 ASP A N 1
ATOM 2421 C CA . ASP A 1 341 ? 37.981 21.418 64.901 1.00 14.59 359 ASP A CA 1
ATOM 2422 C C . ASP A 1 341 ? 38.399 22.633 65.783 1.00 14.50 359 ASP A C 1
ATOM 2423 O O . ASP A 1 341 ? 39.415 23.299 65.574 1.00 13.74 359 ASP A O 1
ATOM 2428 N N . TRP A 1 342 ? 37.610 23.023 66.783 1.00 12.77 360 TRP A N 1
ATOM 2429 C CA . TRP A 1 342 ? 37.898 24.147 67.598 1.00 11.82 360 TRP A CA 1
ATOM 2430 C C . TRP A 1 342 ? 39.236 23.953 68.324 1.00 11.28 360 TRP A C 1
ATOM 2431 O O . TRP A 1 342 ? 40.140 24.813 68.329 1.00 11.43 360 TRP A O 1
ATOM 2442 N N . TYR A 1 343 ? 39.469 22.773 68.938 1.00 11.18 361 TYR A N 1
ATOM 2443 C CA . TYR A 1 343 ? 40.661 22.532 69.671 1.00 11.28 361 TYR A CA 1
ATOM 2444 C C . TYR A 1 343 ? 41.877 22.363 68.727 1.00 12.11 361 TYR A C 1
ATOM 2445 O O . TYR A 1 343 ? 42.964 22.849 69.079 1.00 12.35 361 TYR A O 1
ATOM 2454 N N . ARG A 1 344 ? 41.668 21.708 67.593 1.00 12.89 362 ARG A N 1
ATOM 2455 C CA . ARG A 1 344 ? 42.768 21.607 66.627 1.00 12.37 362 ARG A CA 1
ATOM 2456 C C . ARG A 1 344 ? 43.227 22.938 66.128 1.00 13.20 362 ARG A C 1
ATOM 2457 O O . ARG A 1 344 ? 44.458 23.256 66.128 1.00 12.66 362 ARG A O 1
ATOM 2465 N N . TYR A 1 345 ? 42.278 23.717 65.612 1.00 13.48 363 TYR A N 1
ATOM 2466 C CA . TYR A 1 345 ? 42.667 24.876 64.831 1.00 13.42 363 TYR A CA 1
ATOM 2467 C C . TYR A 1 345 ? 42.807 26.154 65.608 1.00 13.21 363 TYR A C 1
ATOM 2468 O O . TYR A 1 345 ? 43.533 27.064 65.226 1.00 14.18 363 TYR A O 1
ATOM 2477 N N . VAL A 1 346 ? 42.100 26.276 66.720 1.00 11.37 364 VAL A N 1
ATOM 2478 C CA . VAL A 1 346 ? 42.116 27.456 67.588 1.00 10.97 364 VAL A CA 1
ATOM 2479 C C . VAL A 1 346 ? 42.870 27.253 68.905 1.00 10.93 364 VAL A C 1
ATOM 2480 O O . VAL A 1 346 ? 43.749 28.040 69.289 1.00 13.46 364 VAL A O 1
ATOM 2484 N N . VAL A 1 347 ? 42.566 26.151 69.637 1.00 10.38 365 VAL A N 1
ATOM 2485 C CA . VAL A 1 347 ? 43.181 26.043 70.915 1.00 10.56 365 VAL A CA 1
ATOM 2486 C C . VAL A 1 347 ? 44.660 25.641 70.810 1.00 10.79 365 VAL A C 1
ATOM 2487 O O . VAL A 1 347 ? 45.497 26.312 71.396 1.00 12.26 365 VAL A O 1
ATOM 2491 N N . PHE A 1 348 ? 44.917 24.553 70.139 1.00 10.98 366 PHE A N 1
ATOM 2492 C CA . PHE A 1 348 ? 46.261 23.922 70.086 1.00 11.89 366 PHE A CA 1
ATOM 2493 C C . PHE A 1 348 ? 47.035 24.246 68.803 1.00 11.95 366 PHE A C 1
ATOM 2494 O O . PHE A 1 348 ? 48.256 24.033 68.782 1.00 13.49 366 PHE A O 1
ATOM 2502 N N . ASN A 1 349 ? 46.385 24.711 67.751 1.00 11.65 367 ASN A N 1
ATOM 2503 C CA . ASN A 1 349 ? 47.108 24.901 66.503 1.00 10.70 367 ASN A CA 1
ATOM 2504 C C . ASN A 1 349 ? 47.888 23.706 66.101 1.00 13.49 367 ASN A C 1
ATOM 2505 O O . ASN A 1 349 ? 49.086 23.788 65.836 1.00 13.41 367 ASN A O 1
ATOM 2510 N N . ASN A 1 350 ? 47.249 22.570 66.132 1.00 13.52 368 ASN A N 1
ATOM 2511 C CA . ASN A 1 350 ? 47.860 21.259 65.840 1.00 16.28 368 ASN A CA 1
ATOM 2512 C C . ASN A 1 350 ? 46.797 20.443 65.186 1.00 18.54 368 ASN A C 1
ATOM 2513 O O . ASN A 1 350 ? 45.804 19.992 65.824 1.00 15.98 368 ASN A O 1
ATOM 2518 N N . THR A 1 351 ? 46.951 20.202 63.891 1.00 18.41 369 THR A N 1
ATOM 2519 C CA . THR A 1 351 ? 45.962 19.453 63.148 1.00 18.48 369 THR A CA 1
ATOM 2520 C C . THR A 1 351 ? 45.796 17.986 63.530 1.00 19.40 369 THR A C 1
ATOM 2521 O O . THR A 1 351 ? 44.833 17.392 63.086 1.00 23.68 369 THR A O 1
ATOM 2525 N N . ASN A 1 352 ? 46.740 17.434 64.309 1.00 16.70 370 ASN A N 1
ATOM 2526 C CA . ASN A 1 352 ? 46.710 16.076 64.746 1.00 20.98 370 ASN A CA 1
ATOM 2527 C C . ASN A 1 352 ? 46.205 15.864 66.128 1.00 22.26 370 ASN A C 1
ATOM 2528 O O . ASN A 1 352 ? 46.193 14.725 66.586 1.00 21.92 370 ASN A O 1
ATOM 2533 N N . TRP A 1 353 ? 45.762 16.928 66.795 1.00 18.73 371 TRP A N 1
ATOM 2534 C CA . TRP A 1 353 ? 45.316 16.761 68.148 1.00 18.54 371 TRP A CA 1
ATOM 2535 C C . TRP A 1 353 ? 44.105 15.832 68.225 1.00 16.96 371 TRP A C 1
ATOM 2536 O O . TRP A 1 353 ? 43.208 15.954 67.399 1.00 16.22 371 TRP A O 1
ATOM 2547 N N . ASP A 1 354 ? 44.062 14.965 69.225 1.00 17.09 372 ASP A N 1
ATOM 2548 C CA . ASP A 1 354 ? 43.035 13.908 69.296 1.00 16.84 372 ASP A CA 1
ATOM 2549 C C . ASP A 1 354 ? 42.052 14.248 70.449 1.00 15.04 372 ASP A C 1
ATOM 2550 O O . ASP A 1 354 ? 42.379 14.277 71.588 1.00 16.67 372 ASP A O 1
ATOM 2555 N N . VAL A 1 355 ? 40.853 14.602 70.002 1.00 15.55 373 VAL A N 1
ATOM 2556 C CA . VAL A 1 355 ? 39.825 15.002 70.962 1.00 15.26 373 VAL A CA 1
ATOM 2557 C C . VAL A 1 355 ? 39.498 13.969 72.019 1.00 14.60 373 VAL A C 1
ATOM 2558 O O . VAL A 1 355 ? 39.005 14.346 73.068 1.00 14.80 373 VAL A O 1
ATOM 2562 N N . ALA A 1 356 ? 39.736 12.700 71.735 1.00 14.79 374 ALA A N 1
ATOM 2563 C CA . ALA A 1 356 ? 39.504 11.691 72.768 1.00 16.39 374 ALA A CA 1
ATOM 2564 C C . ALA A 1 356 ? 40.359 11.946 73.994 1.00 16.23 374 ALA A C 1
ATOM 2565 O O . ALA A 1 356 ? 40.048 11.404 75.072 1.00 17.45 374 ALA A O 1
ATOM 2567 N N . THR A 1 357 ? 41.455 12.686 73.896 1.00 15.17 375 THR A N 1
ATOM 2568 C CA . THR A 1 357 ? 42.287 12.997 75.023 1.00 15.26 375 THR A CA 1
ATOM 2569 C C . THR A 1 357 ? 41.878 14.211 75.884 1.00 13.46 375 THR A C 1
ATOM 2570 O O . THR A 1 357 ? 42.621 14.697 76.756 1.00 16.59 375 THR A O 1
ATOM 2574 N N . TRP A 1 358 ? 40.671 14.802 75.536 1.00 13.09 376 TRP A N 1
ATOM 2575 C CA . TRP A 1 358 ? 40.218 15.982 76.194 1.00 13.16 376 TRP A CA 1
ATOM 2576 C C . TRP A 1 358 ? 40.185 15.880 77.665 1.00 13.78 376 TRP A C 1
ATOM 2577 O O . TRP A 1 358 ? 39.737 14.816 78.178 1.00 13.43 376 TRP A O 1
ATOM 2588 N N . THR A 1 359 ? 40.680 16.868 78.386 1.00 13.52 377 THR A N 1
ATOM 2589 C CA . THR A 1 359 ? 40.632 17.006 79.762 1.00 13.68 377 THR A CA 1
ATOM 2590 C C . THR A 1 359 ? 40.190 18.388 80.202 1.00 14.04 377 THR A C 1
ATOM 2591 O O . THR A 1 359 ? 40.166 19.393 79.416 1.00 12.18 377 THR A O 1
ATOM 2595 N N . VAL A 1 360 ? 39.843 18.555 81.467 1.00 13.43 378 VAL A N 1
ATOM 2596 C CA . VAL A 1 360 ? 39.538 19.883 82.008 1.00 14.14 378 VAL A CA 1
ATOM 2597 C C . VAL A 1 360 ? 40.739 20.828 81.939 1.00 13.63 378 VAL A C 1
ATOM 2598 O O . VAL A 1 360 ? 40.530 22.043 81.892 1.00 12.93 378 VAL A O 1
ATOM 2602 N N . GLN A 1 361 ? 41.975 20.330 81.932 1.00 12.89 379 GLN A N 1
ATOM 2603 C CA . GLN A 1 361 ? 43.104 21.213 81.773 1.00 13.82 379 GLN A CA 1
ATOM 2604 C C . GLN A 1 361 ? 43.079 21.806 80.358 1.00 13.11 379 GLN A C 1
ATOM 2605 O O . GLN A 1 361 ? 43.325 23.011 80.197 1.00 11.67 379 GLN A O 1
ATOM 2611 N N . ASP A 1 362 ? 42.676 21.028 79.374 1.00 12.53 380 ASP A N 1
ATOM 2612 C CA . ASP A 1 362 ? 42.499 21.544 77.991 1.00 11.32 380 ASP A CA 1
ATOM 2613 C C . ASP A 1 362 ? 41.440 22.604 77.965 1.00 12.06 380 ASP A C 1
ATOM 2614 O O . ASP A 1 362 ? 41.602 23.679 77.341 1.00 11.88 380 ASP A O 1
ATOM 2619 N N . ALA A 1 363 ? 40.339 22.416 78.713 1.00 10.28 381 ALA A N 1
ATOM 2620 C CA . ALA A 1 363 ? 39.269 23.389 78.739 1.00 10.71 381 ALA A CA 1
ATOM 2621 C C . ALA A 1 363 ? 39.713 24.679 79.410 1.00 10.75 381 ALA A C 1
ATOM 2622 O O . ALA A 1 363 ? 39.275 25.782 79.059 1.00 11.88 381 ALA A O 1
ATOM 2624 N N . ALA A 1 364 ? 40.568 24.615 80.402 1.00 11.04 382 ALA A N 1
ATOM 2625 C CA . ALA A 1 364 ? 41.100 25.796 81.087 1.00 10.82 382 ALA A CA 1
ATOM 2626 C C . ALA A 1 364 ? 41.932 26.657 80.083 1.00 9.73 382 ALA A C 1
ATOM 2627 O O . ALA A 1 364 ? 41.835 27.863 80.074 1.00 11.26 382 ALA A O 1
ATOM 2629 N N . ILE A 1 365 ? 42.721 25.983 79.284 1.00 12.05 383 ILE A N 1
ATOM 2630 C CA . ILE A 1 365 ? 43.521 26.685 78.226 1.00 10.69 383 ILE A CA 1
ATOM 2631 C C . ILE A 1 365 ? 42.588 27.421 77.285 1.00 10.74 383 ILE A C 1
ATOM 2632 O O . ILE A 1 365 ? 42.739 28.605 77.025 1.00 11.27 383 ILE A O 1
ATOM 2637 N N . ALA A 1 366 ? 41.587 26.702 76.857 1.00 10.71 384 ALA A N 1
ATOM 2638 C CA . ALA A 1 366 ? 40.603 27.245 75.876 1.00 10.07 384 ALA A CA 1
ATOM 2639 C C . ALA A 1 366 ? 39.890 28.410 76.458 1.00 10.77 384 ALA A C 1
ATOM 2640 O O . ALA A 1 366 ? 39.612 29.429 75.750 1.00 11.30 384 ALA A O 1
ATOM 2642 N N . ASN A 1 367 ? 39.479 28.323 77.718 1.00 11.02 385 ASN A N 1
ATOM 2643 C CA . ASN A 1 367 ? 38.742 29.407 78.364 1.00 11.06 385 ASN A CA 1
ATOM 2644 C C . ASN A 1 367 ? 39.547 30.667 78.531 1.00 11.56 385 ASN A C 1
ATOM 2645 O O . ASN A 1 367 ? 39.060 31.780 78.346 1.00 11.87 385 ASN A O 1
ATOM 2650 N N . ALA A 1 368 ? 40.825 30.524 78.891 1.00 11.11 386 ALA A N 1
ATOM 2651 C CA . ALA A 1 368 ? 41.696 31.641 79.010 1.00 11.40 386 ALA A CA 1
ATOM 2652 C C . ALA A 1 368 ? 41.975 32.307 77.678 1.00 10.46 386 ALA A C 1
ATOM 2653 O O . ALA A 1 368 ? 42.096 33.555 77.637 1.00 11.66 386 ALA A O 1
ATOM 2655 N N . GLN A 1 369 ? 41.979 31.544 76.622 1.00 10.61 387 GLN A N 1
ATOM 2656 C CA . GLN A 1 369 ? 42.203 32.114 75.272 1.00 10.65 387 GLN A CA 1
ATOM 2657 C C . GLN A 1 369 ? 41.064 33.031 74.935 1.00 11.44 387 GLN A C 1
ATOM 2658 O O . GLN A 1 369 ? 41.250 34.123 74.378 1.00 12.66 387 GLN A O 1
ATOM 2664 N N . ASP A 1 370 ? 39.830 32.511 75.090 1.00 10.83 388 ASP A N 1
ATOM 2665 C CA . ASP A 1 370 ? 38.514 33.142 74.759 1.00 10.86 388 ASP A CA 1
ATOM 2666 C C . ASP A 1 370 ? 38.691 34.078 73.573 1.00 10.68 388 ASP A C 1
ATOM 2667 O O . ASP A 1 370 ? 38.465 35.205 73.727 1.00 13.58 388 ASP A O 1
ATOM 2672 N N . PRO A 1 371 ? 38.936 33.596 72.373 1.00 10.69 389 PRO A N 1
ATOM 2673 C CA . PRO A 1 371 ? 39.225 34.537 71.277 1.00 10.27 389 PRO A CA 1
ATOM 2674 C C . PRO A 1 371 ? 38.065 35.475 71.015 1.00 10.59 389 PRO A C 1
ATOM 2675 O O . PRO A 1 371 ? 36.914 35.050 70.815 1.00 11.09 389 PRO A O 1
ATOM 2679 N N . TYR A 1 372 ? 38.315 36.777 71.027 1.00 10.60 390 TYR A N 1
ATOM 2680 C CA . TYR A 1 372 ? 37.323 37.826 70.707 1.00 10.94 390 TYR A CA 1
ATOM 2681 C C . TYR A 1 372 ? 36.113 37.659 71.604 1.00 11.10 390 TYR A C 1
ATOM 2682 O O . TYR A 1 372 ? 35.016 38.044 71.145 1.00 11.67 390 TYR A O 1
ATOM 2691 N N . GLN A 1 373 ? 36.246 37.195 72.847 1.00 10.80 391 GLN A N 1
ATOM 2692 C CA . GLN A 1 373 ? 35.152 37.023 73.780 1.00 9.41 391 GLN A CA 1
ATOM 2693 C C . GLN A 1 373 ? 34.052 36.267 73.052 1.00 9.54 391 GLN A C 1
ATOM 2694 O O . GLN A 1 373 ? 32.863 36.514 73.349 1.00 10.38 391 GLN A O 1
ATOM 2700 N N . ILE A 1 374 ? 34.398 35.191 72.390 1.00 9.33 392 ILE A N 1
ATOM 2701 C CA . ILE A 1 374 ? 33.400 34.331 71.744 1.00 9.32 392 ILE A CA 1
ATOM 2702 C C . ILE A 1 374 ? 32.518 33.635 72.830 1.00 9.43 392 ILE A C 1
ATOM 2703 O O . ILE A 1 374 ? 31.391 33.232 72.565 1.00 10.22 392 ILE A O 1
ATOM 2708 N N . SER A 1 375 ? 33.047 33.498 74.063 1.00 10.02 393 SER A N 1
ATOM 2709 C CA . SER A 1 375 ? 32.234 33.043 75.199 1.00 9.57 393 SER A CA 1
ATOM 2710 C C . SER A 1 375 ? 30.867 33.691 75.247 1.00 11.14 393 SER A C 1
ATOM 2711 O O . SER A 1 375 ? 29.904 32.983 75.541 1.00 10.12 393 SER A O 1
ATOM 2714 N N . THR A 1 376 ? 30.696 34.997 74.925 1.00 8.94 394 THR A N 1
ATOM 2715 C CA . THR A 1 376 ? 29.385 35.633 74.839 1.00 9.38 394 THR A CA 1
ATOM 2716 C C . THR A 1 376 ? 28.642 35.496 76.145 1.00 9.90 394 THR A C 1
ATOM 2717 O O . THR A 1 376 ? 27.439 35.111 76.098 1.00 10.37 394 THR A O 1
ATOM 2721 N N . TRP A 1 377 ? 29.251 35.794 77.257 1.00 9.39 395 TRP A N 1
ATOM 2722 C CA . TRP A 1 377 ? 28.656 35.546 78.581 1.00 9.49 395 TRP A CA 1
ATOM 2723 C C . TRP A 1 377 ? 28.527 36.808 79.355 1.00 10.15 395 TRP A C 1
ATOM 2724 O O . TRP A 1 377 ? 28.287 36.759 80.529 1.00 13.23 395 TRP A O 1
ATOM 2735 N N . ASN A 1 378 ? 28.685 37.992 78.766 1.00 10.07 396 ASN A N 1
ATOM 2736 C CA . ASN A 1 378 ? 28.537 39.240 79.487 1.00 11.64 396 ASN A CA 1
ATOM 2737 C C . ASN A 1 378 ? 27.133 39.308 80.061 1.00 10.77 396 ASN A C 1
ATOM 2738 O O . ASN A 1 378 ? 26.168 39.253 79.269 1.00 9.86 396 ASN A O 1
ATOM 2743 N N . GLY A 1 379 ? 26.985 39.490 81.355 1.00 11.07 397 GLY A N 1
ATOM 2744 C CA . GLY A 1 379 ? 25.677 39.579 82.024 1.00 10.41 397 GLY A CA 1
ATOM 2745 C C . GLY A 1 379 ? 25.230 41.008 82.173 1.00 11.39 397 GLY A C 1
ATOM 2746 O O . GLY A 1 379 ? 24.122 41.202 82.640 1.00 12.38 397 GLY A O 1
ATOM 2747 N N . ASP A 1 380 ? 26.062 42.003 81.875 1.00 11.14 398 ASP A N 1
ATOM 2748 C CA . ASP A 1 380 ? 25.652 43.411 81.965 1.00 11.90 398 ASP A CA 1
ATOM 2749 C C . ASP A 1 380 ? 25.121 43.918 80.692 1.00 11.69 398 ASP A C 1
ATOM 2750 O O . ASP A 1 380 ? 25.876 44.210 79.769 1.00 14.00 398 ASP A O 1
ATOM 2755 N N . LEU A 1 381 ? 23.789 43.990 80.620 1.00 11.89 399 LEU A N 1
ATOM 2756 C CA . LEU A 1 381 ? 23.114 44.437 79.440 1.00 11.66 399 LEU A CA 1
ATOM 2757 C C . LEU A 1 381 ? 22.652 45.920 79.526 1.00 11.54 399 LEU A C 1
ATOM 2758 O O . LEU A 1 381 ? 21.771 46.291 78.780 1.00 11.29 399 LEU A O 1
ATOM 2763 N N . SER A 1 382 ? 23.244 46.675 80.432 1.00 11.89 400 SER A N 1
ATOM 2764 C CA . SER A 1 382 ? 22.809 48.077 80.609 1.00 12.38 400 SER A CA 1
ATOM 2765 C C . SER A 1 382 ? 22.875 48.913 79.332 1.00 12.26 400 SER A C 1
ATOM 2766 O O . SER A 1 382 ? 21.916 49.634 79.107 1.00 12.14 400 SER A O 1
ATOM 2769 N N . PRO A 1 383 ? 23.929 48.806 78.526 1.00 12.16 401 PRO A N 1
ATOM 2770 C CA . PRO A 1 383 ? 23.887 49.643 77.304 1.00 12.26 401 PRO A CA 1
ATOM 2771 C C . PRO A 1 383 ? 22.729 49.346 76.406 1.00 13.55 401 PRO A C 1
ATOM 2772 O O . PRO A 1 383 ? 22.051 50.239 75.956 1.00 14.73 401 PRO A O 1
ATOM 2776 N N . PHE A 1 384 ? 22.402 48.074 76.178 1.00 12.22 402 PHE A N 1
ATOM 2777 C CA . PHE A 1 384 ? 21.255 47.747 75.313 1.00 11.35 402 PHE A CA 1
ATOM 2778 C C . PHE A 1 384 ? 19.941 48.214 75.994 1.00 11.46 402 PHE A C 1
ATOM 2779 O O . PHE A 1 384 ? 19.069 48.750 75.301 1.00 12.32 402 PHE A O 1
ATOM 2787 N N . GLN A 1 385 ? 19.789 47.973 77.279 1.00 12.27 403 GLN A N 1
ATOM 2788 C CA . GLN A 1 385 ? 18.628 48.425 78.009 1.00 12.20 403 GLN A CA 1
ATOM 2789 C C . GLN A 1 385 ? 18.427 49.964 77.822 1.00 13.84 403 GLN A C 1
ATOM 2790 O O . GLN A 1 385 ? 17.343 50.409 77.507 1.00 13.67 403 GLN A O 1
ATOM 2796 N N . LYS A 1 386 ? 19.515 50.673 78.046 1.00 13.76 404 LYS A N 1
ATOM 2797 C CA . LYS A 1 386 ? 19.434 52.177 78.011 1.00 15.68 404 LYS A CA 1
ATOM 2798 C C . LYS A 1 386 ? 19.104 52.699 76.674 1.00 15.53 404 LYS A C 1
ATOM 2799 O O . LYS A 1 386 ? 18.443 53.790 76.628 1.00 18.06 404 LYS A O 1
ATOM 2805 N N . LYS A 1 387 ? 19.459 52.031 75.579 1.00 14.40 405 LYS A N 1
ATOM 2806 C CA . LYS A 1 387 ? 19.078 52.520 74.271 1.00 15.71 405 LYS A CA 1
ATOM 2807 C C . LYS A 1 387 ? 17.754 52.004 73.765 1.00 15.93 405 LYS A C 1
ATOM 2808 O O . LYS A 1 387 ? 17.332 52.209 72.599 1.00 18.08 405 LYS A O 1
ATOM 2814 N N . GLY A 1 388 ? 17.008 51.328 74.680 1.00 14.11 406 GLY A N 1
ATOM 2815 C CA . GLY A 1 388 ? 15.657 50.915 74.408 1.00 14.67 406 GLY A CA 1
ATOM 2816 C C . GLY A 1 388 ? 15.506 49.553 73.727 1.00 12.74 406 GLY A C 1
ATOM 2817 O O . GLY A 1 388 ? 14.455 49.200 73.219 1.00 13.97 406 GLY A O 1
ATOM 2818 N N . GLY A 1 389 ? 16.607 48.805 73.648 1.00 11.83 407 GLY A N 1
ATOM 2819 C CA . GLY A 1 389 ? 16.565 47.484 73.006 1.00 11.61 407 GLY A CA 1
ATOM 2820 C C . GLY A 1 389 ? 15.717 46.492 73.801 1.00 10.51 407 GLY A C 1
ATOM 2821 O O . GLY A 1 389 ? 15.652 46.530 75.022 1.00 11.64 407 GLY A O 1
ATOM 2822 N N . LYS A 1 390 ? 15.149 45.557 73.048 1.00 9.26 408 LYS A N 1
ATOM 2823 C CA . LYS A 1 390 ? 14.358 44.430 73.599 1.00 9.28 408 LYS A CA 1
ATOM 2824 C C . LYS A 1 390 ? 14.887 43.160 73.080 1.00 8.68 408 LYS A C 1
ATOM 2825 O O . LYS A 1 390 ? 15.218 43.042 71.915 1.00 9.29 408 LYS A O 1
ATOM 2831 N N . VAL A 1 391 ? 14.890 42.133 73.971 1.00 9.22 409 VAL A N 1
ATOM 2832 C CA . VAL A 1 391 ? 15.409 40.785 73.596 1.00 9.11 409 VAL A CA 1
ATOM 2833 C C . VAL A 1 391 ? 14.428 39.731 74.166 1.00 8.34 409 VAL A C 1
ATOM 2834 O O . VAL A 1 391 ? 14.058 39.737 75.335 1.00 8.96 409 VAL A O 1
ATOM 2838 N N . LEU A 1 392 ? 14.037 38.832 73.228 1.00 8.26 410 LEU A N 1
ATOM 2839 C CA . LEU A 1 392 ? 13.172 37.713 73.507 1.00 7.74 410 LEU A CA 1
ATOM 2840 C C . LEU A 1 392 ? 14.050 36.533 73.291 1.00 8.32 410 LEU A C 1
ATOM 2841 O O . LEU A 1 392 ? 14.506 36.244 72.163 1.00 8.88 410 LEU A O 1
ATOM 2846 N N . HIS A 1 393 ? 14.247 35.786 74.452 1.00 8.69 411 HIS A N 1
ATOM 2847 C CA . HIS A 1 393 ? 15.109 34.586 74.380 1.00 8.64 411 HIS A CA 1
ATOM 2848 C C . HIS A 1 393 ? 14.268 33.305 74.612 1.00 7.97 411 HIS A C 1
ATOM 2849 O O . HIS A 1 393 ? 13.352 33.372 75.468 1.00 7.75 411 HIS A O 1
ATOM 2856 N N . TYR A 1 394 ? 14.533 32.241 73.851 1.00 8.00 412 TYR A N 1
ATOM 2857 C CA . TYR A 1 394 ? 13.796 30.997 74.112 1.00 7.77 412 TYR A CA 1
ATOM 2858 C C . TYR A 1 394 ? 14.751 29.817 74.025 1.00 8.24 412 TYR A C 1
ATOM 2859 O O . TYR A 1 394 ? 15.862 29.933 73.461 1.00 8.34 412 TYR A O 1
ATOM 2868 N N . HIS A 1 395 ? 14.332 28.655 74.506 1.00 8.54 413 HIS A N 1
ATOM 2869 C CA . HIS A 1 395 ? 15.146 27.454 74.377 1.00 8.02 413 HIS A CA 1
ATOM 2870 C C . HIS A 1 395 ? 14.207 26.305 74.522 1.00 8.18 413 HIS A C 1
ATOM 2871 O O . HIS A 1 395 ? 13.339 26.322 75.405 1.00 9.02 413 HIS A O 1
ATOM 2878 N N . GLY A 1 396 ? 14.377 25.240 73.769 1.00 9.08 414 GLY A N 1
ATOM 2879 C CA . GLY A 1 396 ? 13.531 24.025 73.823 1.00 8.52 414 GLY A CA 1
ATOM 2880 C C . GLY A 1 396 ? 13.949 23.102 74.882 1.00 8.61 414 GLY A C 1
ATOM 2881 O O . GLY A 1 396 ? 15.178 22.891 75.094 1.00 9.41 414 GLY A O 1
ATOM 2882 N N . MET A 1 397 ? 13.015 22.502 75.592 1.00 8.33 415 MET A N 1
ATOM 2883 C CA . MET A 1 397 ? 13.343 21.582 76.712 1.00 8.86 415 MET A CA 1
ATOM 2884 C C . MET A 1 397 ? 13.810 20.206 76.336 1.00 7.86 415 MET A C 1
ATOM 2885 O O . MET A 1 397 ? 14.276 19.487 77.225 1.00 8.44 415 MET A O 1
ATOM 2890 N N . GLU A 1 398 ? 13.738 19.811 75.075 1.00 8.04 416 GLU A N 1
ATOM 2891 C CA . GLU A 1 398 ? 14.222 18.570 74.585 1.00 9.53 416 GLU A CA 1
ATOM 2892 C C . GLU A 1 398 ? 15.486 18.758 73.716 1.00 10.71 416 GLU A C 1
ATOM 2893 O O . GLU A 1 398 ? 15.821 17.876 72.934 1.00 12.82 416 GLU A O 1
ATOM 2899 N N . ASP A 1 399 ? 16.293 19.784 73.938 1.00 9.56 417 ASP A N 1
ATOM 2900 C CA . ASP A 1 399 ? 17.427 20.078 73.084 1.00 8.49 417 ASP A CA 1
ATOM 2901 C C . ASP A 1 399 ? 18.534 19.107 73.320 1.00 9.07 417 ASP A C 1
ATOM 2902 O O . ASP A 1 399 ? 19.091 19.022 74.388 1.00 8.72 417 ASP A O 1
ATOM 2907 N N . ALA A 1 400 ? 18.888 18.425 72.221 1.00 8.37 418 ALA A N 1
ATOM 2908 C CA . ALA A 1 400 ? 19.976 17.407 72.241 1.00 8.76 418 ALA A CA 1
ATOM 2909 C C . ALA A 1 400 ? 21.325 17.962 71.847 1.00 9.86 418 ALA A C 1
ATOM 2910 O O . ALA A 1 400 ? 22.308 17.235 71.862 1.00 8.99 418 ALA A O 1
ATOM 2912 N N . ILE A 1 401 ? 21.390 19.253 71.506 1.00 8.83 419 ILE A N 1
ATOM 2913 C CA . ILE A 1 401 ? 22.603 19.887 70.991 1.00 9.86 419 ILE A CA 1
ATOM 2914 C C . ILE A 1 401 ? 23.167 20.866 71.950 1.00 9.69 419 ILE A C 1
ATOM 2915 O O . ILE A 1 401 ? 24.374 20.908 72.214 1.00 10.31 419 ILE A O 1
ATOM 2920 N N . ILE A 1 402 ? 22.336 21.716 72.531 1.00 8.97 420 ILE A N 1
ATOM 2921 C CA . ILE A 1 402 ? 22.722 22.730 73.473 1.00 9.40 420 ILE A CA 1
ATOM 2922 C C . ILE A 1 402 ? 21.739 22.585 74.639 1.00 7.70 420 ILE A C 1
ATOM 2923 O O . ILE A 1 402 ? 20.533 22.805 74.528 1.00 8.55 420 ILE A O 1
ATOM 2928 N N . SER A 1 403 ? 22.273 22.241 75.810 1.00 8.23 421 SER A N 1
ATOM 2929 C CA . SER A 1 403 ? 21.428 21.990 76.966 1.00 8.56 421 SER A CA 1
ATOM 2930 C C . SER A 1 403 ? 20.669 23.263 77.310 1.00 8.43 421 SER A C 1
ATOM 2931 O O . SER A 1 403 ? 21.230 24.361 77.454 1.00 8.90 421 SER A O 1
ATOM 2934 N N . SER A 1 404 ? 19.323 23.141 77.483 1.00 8.19 422 SER A N 1
ATOM 2935 C CA . SER A 1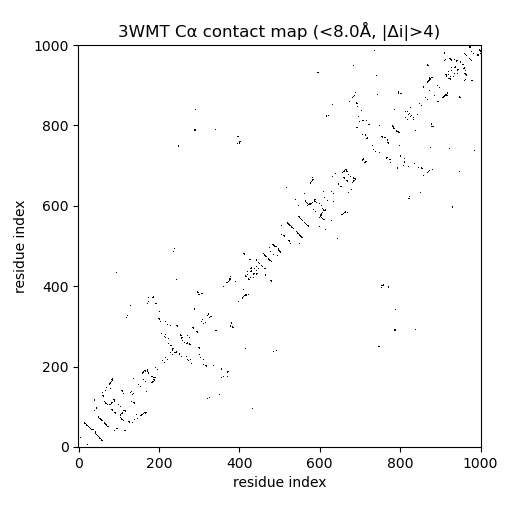 404 ? 18.522 24.277 77.873 1.00 8.79 422 SER A CA 1
ATOM 2936 C C . SER A 1 404 ? 18.872 24.860 79.193 1.00 8.83 422 SER A C 1
ATOM 2937 O O . SER A 1 404 ? 18.603 26.054 79.483 1.00 8.77 422 SER A O 1
ATOM 2940 N N . GLU A 1 405 ? 19.546 24.088 80.079 1.00 8.19 423 GLU A N 1
ATOM 2941 C CA . GLU A 1 405 ? 19.976 24.636 81.338 1.00 8.63 423 GLU A CA 1
ATOM 2942 C C . GLU A 1 405 ? 20.976 25.791 81.131 1.00 8.06 423 GLU A C 1
ATOM 2943 O O . GLU A 1 405 ? 21.049 26.664 81.987 1.00 9.05 423 GLU A O 1
ATOM 2949 N N . SER A 1 406 ? 21.726 25.786 80.035 1.00 8.12 424 SER A N 1
ATOM 2950 C CA . SER A 1 406 ? 22.661 26.878 79.790 1.00 9.33 424 SER A CA 1
ATOM 2951 C C . SER A 1 406 ? 21.950 28.231 79.734 1.00 8.19 424 SER A C 1
ATOM 2952 O O . SER A 1 406 ? 22.361 29.241 80.217 1.00 8.60 424 SER A O 1
ATOM 2955 N N . SER A 1 407 ? 20.746 28.236 79.099 1.00 8.37 425 SER A N 1
ATOM 2956 C CA . SER A 1 407 ? 19.932 29.448 78.983 1.00 7.93 425 SER A CA 1
ATOM 2957 C C . SER A 1 407 ? 19.404 29.900 80.358 1.00 7.39 425 SER A C 1
ATOM 2958 O O . SER A 1 407 ? 19.323 31.099 80.602 1.00 7.92 425 SER A O 1
ATOM 2961 N N . LYS A 1 408 ? 18.981 28.968 81.206 1.00 7.99 426 LYS A N 1
ATOM 2962 C CA . LYS A 1 408 ? 18.545 29.301 82.536 1.00 7.93 426 LYS A CA 1
ATOM 2963 C C . LYS A 1 408 ? 19.632 29.865 83.410 1.00 7.91 426 LYS A C 1
ATOM 2964 O O . LYS A 1 408 ? 19.441 30.873 84.105 1.00 9.08 426 LYS A O 1
ATOM 2970 N N . VAL A 1 409 ? 20.836 29.253 83.340 1.00 8.98 427 VAL A N 1
ATOM 2971 C CA . VAL A 1 409 ? 22.014 29.760 84.083 1.00 8.60 427 VAL A CA 1
ATOM 2972 C C . VAL A 1 409 ? 22.333 31.222 83.581 1.00 8.67 427 VAL A C 1
ATOM 2973 O O . VAL A 1 409 ? 22.616 32.115 84.348 1.00 8.67 427 VAL A O 1
ATOM 2977 N N . TYR A 1 410 ? 22.230 31.437 82.259 1.00 7.97 428 TYR A N 1
ATOM 2978 C CA . TYR A 1 410 ? 22.473 32.744 81.708 1.00 8.36 428 TYR A CA 1
ATOM 2979 C C . TYR A 1 410 ? 21.500 33.779 82.233 1.00 8.26 428 TYR A C 1
ATOM 2980 O O . TYR A 1 410 ? 21.871 34.877 82.646 1.00 9.02 428 TYR A O 1
ATOM 2989 N N . TYR A 1 411 ? 20.196 33.451 82.226 1.00 8.48 429 TYR A N 1
ATOM 2990 C CA . TYR A 1 411 ? 19.210 34.354 82.776 1.00 8.31 429 TYR A CA 1
ATOM 2991 C C . TYR A 1 411 ? 19.558 34.798 84.169 1.00 9.00 429 TYR A C 1
ATOM 2992 O O . TYR A 1 411 ? 19.530 35.977 84.543 1.00 9.52 429 TYR A O 1
ATOM 3001 N N . LYS A 1 412 ? 19.862 33.813 85.009 1.00 8.88 430 LYS A N 1
ATOM 3002 C CA . LYS A 1 412 ? 20.221 34.094 86.383 1.00 9.49 430 LYS A CA 1
ATOM 3003 C C . LYS A 1 412 ? 21.471 34.934 86.502 1.00 8.69 430 LYS A C 1
ATOM 3004 O O . LYS A 1 412 ? 21.529 35.889 87.321 1.00 9.48 430 LYS A O 1
ATOM 3010 N N . HIS A 1 413 ? 22.414 34.718 85.604 1.00 8.93 431 HIS A N 1
ATOM 3011 C CA . HIS A 1 413 ? 23.620 35.514 85.527 1.00 9.93 431 HIS A CA 1
ATOM 3012 C C . HIS A 1 413 ? 23.337 36.976 85.196 1.00 9.89 431 HIS A C 1
ATOM 3013 O O . HIS A 1 413 ? 23.903 37.895 85.839 1.00 10.59 431 HIS A O 1
ATOM 3020 N N . VAL A 1 414 ? 22.438 37.219 84.275 1.00 8.52 432 VAL A N 1
ATOM 3021 C CA . VAL A 1 414 ? 22.064 38.612 83.948 1.00 8.86 432 VAL A CA 1
ATOM 3022 C C . VAL A 1 414 ? 21.422 39.265 85.158 1.00 9.46 432 VAL A C 1
ATOM 3023 O O . VAL A 1 414 ? 21.765 40.390 85.547 1.00 9.75 432 VAL A O 1
ATOM 3027 N N . ALA A 1 415 ? 20.423 38.628 85.761 1.00 9.87 433 ALA A N 1
ATOM 3028 C CA . ALA A 1 415 ? 19.731 39.193 86.923 1.00 9.16 433 ALA A CA 1
ATOM 3029 C C . ALA A 1 415 ? 20.694 39.561 88.006 1.00 10.33 433 ALA A C 1
ATOM 3030 O O . ALA A 1 415 ? 20.658 40.659 88.559 1.00 10.77 433 ALA A O 1
ATOM 3032 N N . ASP A 1 416 ? 21.528 38.612 88.348 1.00 9.08 434 ASP A N 1
ATOM 3033 C CA . ASP A 1 416 ? 22.440 38.850 89.490 1.00 10.53 434 ASP A CA 1
ATOM 3034 C C . ASP A 1 416 ? 23.595 39.769 89.146 1.00 12.13 434 ASP A C 1
ATOM 3035 O O . ASP A 1 416 ? 24.093 40.477 90.099 1.00 13.35 434 ASP A O 1
ATOM 3040 N N . THR A 1 417 ? 24.051 39.796 87.924 1.00 10.20 435 THR A N 1
ATOM 3041 C CA . THR A 1 417 ? 25.085 40.775 87.484 1.00 9.89 435 THR A CA 1
ATOM 3042 C C . THR A 1 417 ? 24.492 42.195 87.430 1.00 10.59 435 THR A C 1
ATOM 3043 O O . THR A 1 417 ? 25.158 43.137 87.926 1.00 11.99 435 THR A O 1
ATOM 3047 N N . MET A 1 418 ? 23.319 42.384 86.878 1.00 9.37 436 MET A N 1
ATOM 3048 C CA . MET A 1 418 ? 22.718 43.693 86.838 1.00 9.62 436 MET A CA 1
ATOM 3049 C C . MET A 1 418 ? 22.046 44.134 88.117 1.00 10.47 436 MET A C 1
ATOM 3050 O O . MET A 1 418 ? 21.631 45.312 88.225 1.00 11.48 436 MET A O 1
ATOM 3055 N N . ASN A 1 419 ? 21.906 43.243 89.070 1.00 10.57 437 ASN A N 1
ATOM 3056 C CA . ASN A 1 419 ? 21.102 43.496 90.208 1.00 12.34 437 ASN A CA 1
ATOM 3057 C C . ASN A 1 419 ? 19.701 43.978 89.846 1.00 11.35 437 ASN A C 1
ATOM 3058 O O . ASN A 1 419 ? 19.133 44.869 90.497 1.00 13.90 437 ASN A O 1
ATOM 3063 N N . LEU A 1 420 ? 19.083 43.301 88.905 1.00 11.24 438 LEU A N 1
ATOM 3064 C CA . LEU A 1 420 ? 17.683 43.591 88.484 1.00 10.72 438 LEU A CA 1
ATOM 3065 C C . LEU A 1 420 ? 16.861 42.362 88.747 1.00 10.43 438 LEU A C 1
ATOM 3066 O O . LEU A 1 420 ? 17.225 41.247 88.288 1.00 10.34 438 LEU A O 1
ATOM 3071 N N . SER A 1 421 ? 15.677 42.535 89.393 1.00 10.09 439 SER A N 1
ATOM 3072 C CA . SER A 1 421 ? 14.773 41.467 89.561 1.00 9.80 439 SER A CA 1
ATOM 3073 C C . SER A 1 421 ? 14.115 41.011 88.233 1.00 9.91 439 SER A C 1
ATOM 3074 O O . SER A 1 421 ? 14.180 41.726 87.249 1.00 9.88 439 SER A O 1
ATOM 3077 N N . PRO A 1 422 ? 13.532 39.789 88.206 1.00 9.86 440 PRO A N 1
ATOM 3078 C CA . PRO A 1 422 ? 12.883 39.348 86.971 1.00 10.08 440 PRO A CA 1
ATOM 3079 C C . PRO A 1 422 ? 11.881 40.366 86.509 1.00 9.47 440 PRO A C 1
ATOM 3080 O O . PRO A 1 422 ? 11.795 40.603 85.306 1.00 10.16 440 PRO A O 1
ATOM 3084 N N . SER A 1 423 ? 11.097 40.966 87.373 1.00 9.67 441 SER A N 1
ATOM 3085 C CA . SER A 1 423 ? 10.090 41.928 86.884 1.00 9.71 441 SER A CA 1
ATOM 3086 C C . SER A 1 423 ? 10.693 43.170 86.358 1.00 10.54 441 SER A C 1
ATOM 3087 O O . SER A 1 423 ? 10.155 43.847 85.461 1.00 12.51 441 SER A O 1
ATOM 3090 N N . GLU A 1 424 ? 11.865 43.564 86.866 1.00 11.02 442 GLU A N 1
ATOM 3091 C CA . GLU A 1 424 ? 12.645 44.644 86.284 1.00 10.43 442 GLU A CA 1
ATOM 3092 C C . GLU A 1 424 ? 13.200 44.259 84.947 1.00 10.26 442 GLU A C 1
ATOM 3093 O O . GLU A 1 424 ? 13.123 45.053 83.999 1.00 10.28 442 GLU A O 1
ATOM 3099 N N . LEU A 1 425 ? 13.826 43.088 84.827 1.00 9.51 443 LEU A N 1
ATOM 3100 C CA . LEU A 1 425 ? 14.344 42.650 83.529 1.00 9.63 443 LEU A CA 1
ATOM 3101 C C . LEU A 1 425 ? 13.246 42.608 82.501 1.00 10.17 443 LEU A C 1
ATOM 3102 O O . LEU A 1 425 ? 13.524 42.831 81.333 1.00 9.61 443 LEU A O 1
ATOM 3107 N N . ASP A 1 426 ? 12.021 42.299 82.938 1.00 9.50 444 ASP A N 1
ATOM 3108 C CA . ASP A 1 426 ? 10.895 42.184 82.018 1.00 9.61 444 ASP A CA 1
ATOM 3109 C C . ASP A 1 426 ? 10.714 43.478 81.163 1.00 10.88 444 ASP A C 1
ATOM 3110 O O . ASP A 1 426 ? 10.072 43.350 80.118 1.00 10.82 444 ASP A O 1
ATOM 3115 N N . SER A 1 427 ? 11.235 44.617 81.605 1.00 10.17 445 SER A N 1
ATOM 3116 C CA . SER A 1 427 ? 11.138 45.768 80.739 1.00 10.26 445 SER A CA 1
ATOM 3117 C C . SER A 1 427 ? 11.825 45.636 79.422 1.00 11.41 445 SER A C 1
ATOM 3118 O O . SER A 1 427 ? 11.500 46.354 78.460 1.00 12.20 445 SER A O 1
ATOM 3121 N N . PHE A 1 428 ? 12.858 44.797 79.344 1.00 10.65 446 PHE A N 1
ATOM 3122 C CA . PHE A 1 428 ? 13.609 44.716 78.138 1.00 10.20 446 PHE A CA 1
ATOM 3123 C C . PHE A 1 428 ? 14.129 43.348 77.693 1.00 9.48 446 PHE A C 1
ATOM 3124 O O . PHE A 1 428 ? 14.602 43.164 76.578 1.00 10.42 446 PHE A O 1
ATOM 3132 N N . TYR A 1 429 ? 14.108 42.372 78.619 1.00 9.15 447 TYR A N 1
ATOM 3133 C CA . TYR A 1 429 ? 14.673 41.018 78.400 1.00 9.29 447 TYR A CA 1
ATOM 3134 C C . TYR A 1 429 ? 13.714 39.992 79.024 1.00 8.79 447 TYR A C 1
ATOM 3135 O O . TYR A 1 429 ? 13.509 39.990 80.235 1.00 9.32 447 TYR A O 1
ATOM 3144 N N . ARG A 1 430 ? 13.110 39.174 78.175 1.00 8.58 448 ARG A N 1
ATOM 3145 C CA . ARG A 1 430 ? 12.190 38.120 78.613 1.00 7.33 448 ARG A CA 1
ATOM 3146 C C . ARG A 1 430 ? 12.592 36.793 77.984 1.00 8.57 448 ARG A C 1
ATOM 3147 O O . ARG A 1 430 ? 12.999 36.742 76.805 1.00 8.51 448 ARG A O 1
ATOM 3155 N N . PHE A 1 431 ? 12.502 35.740 78.803 1.00 7.95 449 PHE A N 1
ATOM 3156 C CA . PHE A 1 431 ? 12.997 34.419 78.457 1.00 7.79 449 PHE A CA 1
ATOM 3157 C C . PHE A 1 431 ? 11.933 33.345 78.650 1.00 7.41 449 PHE A C 1
ATOM 3158 O O . PHE A 1 431 ? 11.272 33.375 79.696 1.00 8.20 449 PHE A O 1
ATOM 3166 N N . PHE A 1 432 ? 11.817 32.483 77.643 1.00 8.13 450 PHE A N 1
ATOM 3167 C CA . PHE A 1 432 ? 10.728 31.488 77.592 1.00 8.74 450 PHE A CA 1
ATOM 3168 C C . PHE A 1 432 ? 11.273 30.100 77.257 1.00 7.75 450 PHE A C 1
ATOM 3169 O O . PHE A 1 432 ? 11.557 29.766 76.080 1.00 8.38 450 PHE A O 1
ATOM 3177 N N . PRO A 1 433 ? 11.464 29.289 78.306 1.00 7.78 451 PRO A N 1
ATOM 3178 C CA . PRO A 1 433 ? 11.625 27.862 78.062 1.00 8.28 451 PRO A CA 1
ATOM 3179 C C . PRO A 1 433 ? 10.437 27.334 77.260 1.00 7.84 451 PRO A C 1
ATOM 3180 O O . PRO A 1 433 ? 9.250 27.647 77.658 1.00 8.74 451 PRO A O 1
ATOM 3184 N N . ILE A 1 434 ? 10.655 26.471 76.284 1.00 7.66 452 ILE A N 1
ATOM 3185 C CA . ILE A 1 434 ? 9.539 25.951 75.472 1.00 8.59 452 ILE A CA 1
ATOM 3186 C C . ILE A 1 434 ? 9.506 24.425 75.617 1.00 8.95 452 ILE A C 1
ATOM 3187 O O . ILE A 1 434 ? 10.418 23.711 75.203 1.00 8.26 452 ILE A O 1
ATOM 3192 N N . SER A 1 435 ? 8.444 23.900 76.213 1.00 8.85 453 SER A N 1
ATOM 3193 C CA . SER A 1 435 ? 8.301 22.465 76.337 1.00 9.16 453 SER A CA 1
ATOM 3194 C C . SER A 1 435 ? 8.067 21.839 74.960 1.00 9.58 453 SER A C 1
ATOM 3195 O O . SER A 1 435 ? 7.540 22.492 74.024 1.00 9.27 453 SER A O 1
ATOM 3198 N N . GLY A 1 436 ? 8.439 20.563 74.866 1.00 9.11 454 GLY A N 1
ATOM 3199 C CA . GLY A 1 436 ? 8.104 19.835 73.664 1.00 9.80 454 GLY A CA 1
ATOM 3200 C C . GLY A 1 436 ? 8.805 20.240 72.376 1.00 10.59 454 GLY A C 1
ATOM 3201 O O . GLY A 1 436 ? 8.342 19.887 71.253 1.00 11.59 454 GLY A O 1
ATOM 3202 N N . MET A 1 437 ? 9.927 20.983 72.525 1.00 9.42 455 MET A N 1
ATOM 3203 C CA . MET A 1 437 ? 10.663 21.516 71.468 1.00 10.31 455 MET A CA 1
ATOM 3204 C C . MET A 1 437 ? 12.089 20.963 71.470 1.00 9.26 455 MET A C 1
ATOM 3205 O O . MET A 1 437 ? 12.754 20.887 72.537 1.00 9.70 455 MET A O 1
ATOM 3210 N N . ALA A 1 438 ? 12.598 20.670 70.281 1.00 8.36 456 ALA A N 1
ATOM 3211 C CA . ALA A 1 438 ? 13.918 20.242 70.015 1.00 9.39 456 ALA A CA 1
ATOM 3212 C C . ALA A 1 438 ? 14.858 21.366 69.865 1.00 9.92 456 ALA A C 1
ATOM 3213 O O . ALA A 1 438 ? 14.562 22.501 70.227 1.00 11.58 456 ALA A O 1
ATOM 3215 N N . HIS A 1 439 ? 16.003 21.190 69.214 1.00 11.07 457 HIS A N 1
ATOM 3216 C CA . HIS A 1 439 ? 16.973 22.212 68.970 1.00 9.86 457 HIS A CA 1
ATOM 3217 C C . HIS A 1 439 ? 16.528 23.032 67.741 1.00 9.70 457 HIS A C 1
ATOM 3218 O O . HIS A 1 439 ? 16.680 22.602 66.602 1.00 11.19 457 HIS A O 1
ATOM 3225 N N . CYS A 1 440 ? 16.038 24.239 68.003 1.00 9.52 458 CYS A N 1
ATOM 3226 C CA . CYS A 1 440 ? 15.630 25.111 66.946 1.00 10.60 458 CYS A CA 1
ATOM 3227 C C . CYS A 1 440 ? 14.632 24.506 65.946 1.00 11.68 458 CYS A C 1
ATOM 3228 O O . CYS A 1 440 ? 14.615 24.831 64.780 1.00 12.79 458 CYS A O 1
ATOM 3231 N N . ALA A 1 441 ? 13.756 23.625 66.451 1.00 9.97 459 ALA A N 1
ATOM 3232 C CA . ALA A 1 441 ? 12.829 22.839 65.688 1.00 10.23 459 ALA A CA 1
ATOM 3233 C C . ALA A 1 441 ? 11.786 22.256 66.599 1.00 11.19 459 ALA A C 1
ATOM 3234 O O . ALA A 1 441 ? 11.962 22.111 67.767 1.00 11.70 459 ALA A O 1
ATOM 3236 N N . ASN A 1 442 ? 10.720 21.819 65.954 1.00 10.94 460 ASN A N 1
ATOM 3237 C CA . ASN A 1 442 ? 9.635 21.106 66.668 1.00 11.58 460 ASN A CA 1
ATOM 3238 C C . ASN A 1 442 ? 10.114 19.727 67.090 1.00 12.51 460 ASN A C 1
ATOM 3239 O O . ASN A 1 442 ? 11.012 19.102 66.580 1.00 13.24 460 ASN A O 1
ATOM 3244 N N . ALA A 1 443 ? 9.579 19.339 68.263 1.00 15.13 461 ALA A N 1
ATOM 3245 C CA . ALA A 1 443 ? 9.669 17.937 68.760 1.00 14.05 461 ALA A CA 1
ATOM 3246 C C . ALA A 1 443 ? 8.194 17.423 68.791 1.00 14.69 461 ALA A C 1
ATOM 3247 O O . ALA A 1 443 ? 7.437 17.556 67.864 1.00 17.50 461 ALA A O 1
ATOM 3249 N N . ASP A 1 444 ? 7.806 16.874 69.937 1.00 11.56 462 ASP A N 1
ATOM 3250 C CA . ASP A 1 444 ? 6.521 16.208 70.123 1.00 12.05 462 ASP A CA 1
ATOM 3251 C C . ASP A 1 444 ? 5.486 16.990 70.853 1.00 12.82 462 ASP A C 1
ATOM 3252 O O . ASP A 1 444 ? 4.377 16.444 71.062 1.00 13.66 462 ASP A O 1
ATOM 3257 N N . GLY A 1 445 ? 5.756 18.208 71.291 1.00 10.75 463 GLY A N 1
ATOM 3258 C CA . GLY A 1 445 ? 4.840 18.971 71.967 1.00 10.64 463 GLY A CA 1
ATOM 3259 C C . GLY A 1 445 ? 4.529 20.289 71.309 1.00 9.55 463 GLY A C 1
ATOM 3260 O O . GLY A 1 445 ? 4.609 20.430 70.073 1.00 10.86 463 GLY A O 1
ATOM 3261 N N . PRO A 1 446 ? 4.045 21.263 72.143 1.00 9.96 464 PRO A N 1
ATOM 3262 C CA . PRO A 1 446 ? 3.532 22.523 71.536 1.00 9.84 464 PRO A CA 1
ATOM 3263 C C . PRO A 1 446 ? 4.627 23.527 71.237 1.00 10.55 464 PRO A C 1
ATOM 3264 O O . PRO A 1 446 ? 4.703 24.630 71.846 1.00 10.84 464 PRO A O 1
ATOM 3268 N N . SER A 1 447 ? 5.476 23.141 70.327 1.00 10.13 465 SER A N 1
ATOM 3269 C CA . SER A 1 447 ? 6.770 23.732 70.072 1.00 10.50 465 SER A CA 1
ATOM 3270 C C . SER A 1 447 ? 6.757 24.788 68.945 1.00 11.27 465 SER A C 1
ATOM 3271 O O . SER A 1 447 ? 7.751 25.512 68.763 1.00 10.32 465 SER A O 1
ATOM 3274 N N . ALA A 1 448 ? 5.693 24.927 68.180 1.00 9.41 466 ALA A N 1
ATOM 3275 C CA . ALA A 1 448 ? 5.731 25.748 66.977 1.00 9.65 466 ALA A CA 1
ATOM 3276 C C . ALA A 1 448 ? 5.358 27.150 67.397 1.00 11.43 466 ALA A C 1
ATOM 3277 O O . ALA A 1 448 ? 4.182 27.556 67.570 1.00 11.62 466 ALA A O 1
ATOM 3279 N N . ILE A 1 449 ? 6.408 27.989 67.590 1.00 9.61 467 ILE A N 1
ATOM 3280 C CA . ILE A 1 449 ? 6.325 29.338 68.133 1.00 9.78 467 ILE A CA 1
ATOM 3281 C C . ILE A 1 449 ? 6.666 30.420 67.121 1.00 8.76 467 ILE A C 1
ATOM 3282 O O . ILE A 1 449 ? 6.764 31.586 67.515 1.00 9.35 467 ILE A O 1
ATOM 3287 N N . GLY A 1 450 ? 6.858 30.048 65.868 1.00 9.87 468 GLY A N 1
ATOM 3288 C CA . GLY A 1 450 ? 7.114 31.124 64.872 1.00 10.11 468 GLY A CA 1
ATOM 3289 C C . GLY A 1 450 ? 8.510 31.770 64.845 1.00 9.78 468 GLY A C 1
ATOM 3290 O O . GLY A 1 450 ? 8.623 32.924 64.543 1.00 9.43 468 GLY A O 1
ATOM 3291 N N . GLN A 1 451 ? 9.474 30.933 65.158 1.00 10.78 469 GLN A N 1
ATOM 3292 C CA . GLN A 1 451 ? 10.865 31.399 65.063 1.00 9.55 469 GLN A CA 1
ATOM 3293 C C . GLN A 1 451 ? 11.513 31.116 63.706 1.00 10.51 469 GLN A C 1
ATOM 3294 O O . GLN A 1 451 ? 12.670 31.379 63.458 1.00 11.16 469 GLN A O 1
ATOM 3300 N N . GLY A 1 452 ? 10.718 30.695 62.757 1.00 9.95 470 GLY A N 1
ATOM 3301 C CA . GLY A 1 452 ? 11.131 30.399 61.405 1.00 10.52 470 GLY A CA 1
ATOM 3302 C C . GLY A 1 452 ? 10.066 29.614 60.672 1.00 11.86 470 GLY A C 1
ATOM 3303 O O . GLY A 1 452 ? 9.070 29.250 61.251 1.00 11.43 470 GLY A O 1
ATOM 3304 N N . THR A 1 453 ? 10.246 29.417 59.378 1.00 13.92 471 THR A N 1
ATOM 3305 C CA . THR A 1 453 ? 9.327 28.640 58.565 1.00 12.26 471 THR A CA 1
ATOM 3306 C C . THR A 1 453 ? 9.005 27.299 59.247 1.00 12.43 471 THR A C 1
ATOM 3307 O O . THR A 1 453 ? 7.812 26.864 59.267 1.00 13.87 471 THR A O 1
ATOM 3311 N N . GLY A 1 454 ? 10.014 26.613 59.744 1.00 12.25 472 GLY A N 1
ATOM 3312 C CA . GLY A 1 454 ? 9.879 25.268 60.306 1.00 13.21 472 GLY A CA 1
ATOM 3313 C C . GLY A 1 454 ? 9.092 25.226 61.605 1.00 14.86 472 GLY A C 1
ATOM 3314 O O . GLY A 1 454 ? 8.735 24.139 62.010 1.00 17.88 472 GLY A O 1
ATOM 3315 N N . THR A 1 455 ? 8.901 26.367 62.260 1.00 11.23 473 THR A N 1
ATOM 3316 C CA . THR A 1 455 ? 8.065 26.480 63.488 1.00 11.48 473 THR A CA 1
ATOM 3317 C C . THR A 1 455 ? 6.883 27.381 63.378 1.00 10.98 473 THR A C 1
ATOM 3318 O O . THR A 1 455 ? 6.262 27.756 64.371 1.00 10.85 473 THR A O 1
ATOM 3322 N N . PHE A 1 456 ? 6.459 27.707 62.143 1.00 11.17 474 PHE A N 1
ATOM 3323 C CA . PHE A 1 456 ? 5.374 28.598 61.894 1.00 11.72 474 PHE A CA 1
ATOM 3324 C C . PHE A 1 456 ? 4.013 27.972 62.311 1.00 11.63 474 PHE A C 1
ATOM 3325 O O . PHE A 1 456 ? 3.712 26.831 61.923 1.00 14.28 474 PHE A O 1
ATOM 3333 N N . ALA A 1 457 ? 3.232 28.761 63.019 1.00 11.86 475 ALA A N 1
ATOM 3334 C CA . ALA A 1 457 ? 1.825 28.373 63.388 1.00 13.78 475 ALA A CA 1
ATOM 3335 C C . ALA A 1 457 ? 0.956 29.534 63.472 1.00 14.17 475 ALA A C 1
ATOM 3336 O O . ALA A 1 457 ? 0.055 29.598 64.328 1.00 16.70 475 ALA A O 1
ATOM 3338 N N . GLY A 1 458 ? 1.130 30.479 62.602 1.00 11.39 476 GLY A N 1
ATOM 3339 C CA . GLY A 1 458 ? 0.260 31.603 62.501 1.00 12.22 476 GLY A CA 1
ATOM 3340 C C . GLY A 1 458 ? 0.882 32.929 62.724 1.00 12.16 476 GLY A C 1
ATOM 3341 O O . GLY A 1 458 ? 2.076 33.049 63.155 1.00 11.95 476 GLY A O 1
ATOM 3342 N N . ASN A 1 459 ? 0.164 33.991 62.441 1.00 12.25 477 ASN A N 1
ATOM 3343 C CA . ASN A 1 459 ? 0.604 35.361 62.553 1.00 11.32 477 ASN A CA 1
ATOM 3344 C C . ASN A 1 459 ? 0.080 36.194 63.693 1.00 11.73 477 ASN A C 1
ATOM 3345 O O . ASN A 1 459 ? 0.402 37.374 63.811 1.00 14.17 477 ASN A O 1
ATOM 3350 N N . ASN A 1 460 ? -0.616 35.571 64.642 1.00 11.17 478 ASN A N 1
ATOM 3351 C CA . ASN A 1 460 ? -0.962 36.292 65.818 1.00 10.42 478 ASN A CA 1
ATOM 3352 C C . ASN A 1 460 ? 0.381 36.567 66.606 1.00 10.86 478 ASN A C 1
ATOM 3353 O O . ASN A 1 460 ? 1.094 35.581 66.766 1.00 10.86 478 ASN A O 1
ATOM 3358 N N . PRO A 1 461 ? 0.617 37.753 67.066 1.00 10.03 479 PRO A N 1
ATOM 3359 C CA . PRO A 1 461 ? 1.913 37.969 67.754 1.00 10.01 479 PRO A CA 1
ATOM 3360 C C . PRO A 1 461 ? 2.094 37.019 68.897 1.00 10.85 479 PRO A C 1
ATOM 3361 O O . PRO A 1 461 ? 3.244 36.687 69.205 1.00 10.55 479 PRO A O 1
ATOM 3365 N N . GLN A 1 462 ? 1.063 36.634 69.627 1.00 10.15 480 GLN A N 1
ATOM 3366 C CA . GLN A 1 462 ? 1.267 35.650 70.716 1.00 10.36 480 GLN A CA 1
ATOM 3367 C C . GLN A 1 462 ? 1.735 34.271 70.267 1.00 10.33 480 GLN A C 1
ATOM 3368 O O . GLN A 1 462 ? 2.253 33.506 71.129 1.00 10.58 480 GLN A O 1
ATOM 3374 N N . ASP A 1 463 ? 1.619 33.959 68.995 1.00 9.24 481 ASP A N 1
ATOM 3375 C CA . ASP A 1 463 ? 1.965 32.661 68.391 1.00 8.77 481 ASP A CA 1
ATOM 3376 C C . ASP A 1 463 ? 3.201 32.731 67.497 1.00 9.13 481 ASP A C 1
ATOM 3377 O O . ASP A 1 463 ? 3.626 31.735 66.978 1.00 9.99 481 ASP A O 1
ATOM 3382 N N . ASN A 1 464 ? 3.774 33.941 67.360 1.00 9.64 482 ASN A N 1
ATOM 3383 C CA . ASN A 1 464 ? 4.841 34.211 66.396 1.00 9.89 482 ASN A CA 1
ATOM 3384 C C . ASN A 1 464 ? 5.827 35.133 67.009 1.00 9.46 482 ASN A C 1
ATOM 3385 O O . ASN A 1 464 ? 5.620 36.322 67.203 1.00 9.63 482 ASN A O 1
ATOM 3390 N N . VAL A 1 465 ? 6.977 34.558 67.449 1.00 9.77 483 VAL A N 1
ATOM 3391 C CA . VAL A 1 465 ? 7.885 35.331 68.230 1.00 9.56 483 VAL A CA 1
ATOM 3392 C C . VAL A 1 465 ? 8.515 36.500 67.433 1.00 9.44 483 VAL A C 1
ATOM 3393 O O . VAL A 1 465 ? 8.871 37.512 68.056 1.00 9.90 483 VAL A O 1
ATOM 3397 N N . LEU A 1 466 ? 8.660 36.378 66.130 1.00 9.42 484 LEU A N 1
ATOM 3398 C CA . LEU A 1 466 ? 9.137 37.453 65.318 1.00 9.85 484 LEU A CA 1
ATOM 3399 C C . LEU A 1 466 ? 8.184 38.657 65.412 1.00 9.62 484 LEU A C 1
ATOM 3400 O O . LEU A 1 466 ? 8.558 39.781 65.706 1.00 10.14 484 LEU A O 1
ATOM 3405 N N . LEU A 1 467 ? 6.887 38.410 65.169 1.00 9.98 485 LEU A N 1
ATOM 3406 C CA . LEU A 1 467 ? 5.912 39.415 65.233 1.00 9.68 485 LEU A CA 1
ATOM 3407 C C . LEU A 1 467 ? 5.648 39.908 66.647 1.00 10.48 485 LEU A C 1
ATOM 3408 O O . LEU A 1 467 ? 5.342 41.075 66.873 1.00 10.77 485 LEU A O 1
ATOM 3413 N N . ALA A 1 468 ? 5.855 39.075 67.673 1.00 9.91 486 ALA A N 1
ATOM 3414 C CA . ALA A 1 468 ? 5.813 39.545 69.055 1.00 8.99 486 ALA A CA 1
ATOM 3415 C C . ALA A 1 468 ? 6.869 40.616 69.315 1.00 8.84 486 ALA A C 1
ATOM 3416 O O . ALA A 1 468 ? 6.626 41.578 70.023 1.00 9.88 486 ALA A O 1
ATOM 3418 N N . MET A 1 469 ? 8.077 40.402 68.720 1.00 8.40 487 MET A N 1
ATOM 3419 C CA . MET A 1 469 ? 9.124 41.381 68.889 1.00 9.51 487 MET A CA 1
ATOM 3420 C C . MET A 1 469 ? 8.829 42.696 68.186 1.00 8.96 487 MET A C 1
ATOM 3421 O O . MET A 1 469 ? 9.052 43.770 68.714 1.00 9.87 487 MET A O 1
ATOM 3426 N N . VAL A 1 470 ? 8.270 42.583 66.971 1.00 10.24 488 VAL A N 1
ATOM 3427 C CA . VAL A 1 470 ? 7.839 43.845 66.293 1.00 10.22 488 VAL A CA 1
ATOM 3428 C C . VAL A 1 470 ? 6.825 44.624 67.156 1.00 10.31 488 VAL A C 1
ATOM 3429 O O . VAL A 1 470 ? 6.954 45.831 67.359 1.00 10.47 488 VAL A O 1
ATOM 3433 N N . GLN A 1 471 ? 5.861 43.928 67.753 1.00 9.40 489 GLN A N 1
ATOM 3434 C CA . GLN A 1 471 ? 4.868 44.498 68.598 1.00 10.17 489 GLN A CA 1
ATOM 3435 C C . GLN A 1 471 ? 5.480 45.149 69.821 1.00 10.41 489 GLN A C 1
ATOM 3436 O O . GLN A 1 471 ? 5.081 46.196 70.325 1.00 11.71 489 GLN A O 1
ATOM 3442 N N . TRP A 1 472 ? 6.466 44.473 70.434 1.00 10.08 490 TRP A N 1
ATOM 3443 C CA . TRP A 1 472 ? 7.133 44.948 71.631 1.00 9.62 490 TRP A CA 1
ATOM 3444 C C . TRP A 1 472 ? 7.921 46.219 71.361 1.00 10.81 490 TRP A C 1
ATOM 3445 O O . TRP A 1 472 ? 7.762 47.252 72.025 1.00 11.17 490 TRP A O 1
ATOM 3456 N N . VAL A 1 473 ? 8.720 46.195 70.289 1.00 10.48 491 VAL A N 1
ATOM 3457 C CA . VAL A 1 473 ? 9.547 47.374 69.958 1.00 11.28 491 VAL A CA 1
ATOM 3458 C C . VAL A 1 473 ? 8.659 48.548 69.499 1.00 11.18 491 VAL A C 1
ATOM 3459 O O . VAL A 1 473 ? 8.907 49.673 69.955 1.00 12.77 491 VAL A O 1
ATOM 3463 N N . GLU A 1 474 ? 7.708 48.261 68.668 1.00 11.12 492 GLU A N 1
ATOM 3464 C CA . GLU A 1 474 ? 7.008 49.367 67.954 1.00 11.90 492 GLU A CA 1
ATOM 3465 C C . GLU A 1 474 ? 5.740 49.835 68.683 1.00 12.24 492 GLU A C 1
ATOM 3466 O O . GLU A 1 474 ? 5.369 51.013 68.533 1.00 14.74 492 GLU A O 1
ATOM 3472 N N . GLU A 1 475 ? 5.123 48.998 69.457 1.00 12.29 493 GLU A N 1
ATOM 3473 C CA . GLU A 1 475 ? 3.880 49.295 70.162 1.00 13.53 493 GLU A CA 1
ATOM 3474 C C . GLU A 1 475 ? 4.024 49.244 71.650 1.00 12.66 493 GLU A C 1
ATOM 3475 O O . GLU A 1 475 ? 3.077 49.596 72.428 1.00 14.98 493 GLU A O 1
ATOM 3481 N N . GLY A 1 476 ? 5.164 48.781 72.217 1.00 12.05 494 GLY A N 1
ATOM 3482 C CA . GLY A 1 476 ? 5.380 48.723 73.628 1.00 12.12 494 GLY A CA 1
ATOM 3483 C C . GLY A 1 476 ? 4.642 47.569 74.306 1.00 12.97 494 GLY A C 1
ATOM 3484 O O . GLY A 1 476 ? 4.576 47.549 75.566 1.00 15.89 494 GLY A O 1
ATOM 3485 N N . VAL A 1 477 ? 4.181 46.550 73.596 1.00 10.90 495 VAL A N 1
ATOM 3486 C CA . VAL A 1 477 ? 3.381 45.476 74.149 1.00 12.16 495 VAL A CA 1
ATOM 3487 C C . VAL A 1 477 ? 4.264 44.236 74.198 1.00 10.92 495 VAL A C 1
ATOM 3488 O O . VAL A 1 477 ? 4.666 43.646 73.175 1.00 12.56 495 VAL A O 1
ATOM 3492 N N . ALA A 1 478 ? 4.708 43.948 75.461 1.00 10.84 496 ALA A N 1
ATOM 3493 C CA . ALA A 1 478 ? 5.739 42.895 75.690 1.00 10.71 496 ALA A CA 1
ATOM 3494 C C . ALA A 1 478 ? 5.073 41.537 75.811 1.00 11.09 496 ALA A C 1
ATOM 3495 O O . ALA A 1 478 ? 3.898 41.354 76.194 1.00 12.80 496 ALA A O 1
ATOM 3497 N N . PRO A 1 479 ? 5.779 40.451 75.472 1.00 10.01 497 PRO A N 1
ATOM 3498 C CA . PRO A 1 479 ? 5.184 39.150 75.542 1.00 9.85 497 PRO A CA 1
ATOM 3499 C C . PRO A 1 479 ? 5.133 38.630 76.933 1.00 8.63 497 PRO A C 1
ATOM 3500 O O . PRO A 1 479 ? 6.207 38.437 77.616 1.00 9.16 497 PRO A O 1
ATOM 3504 N N . ASP A 1 480 ? 3.937 38.395 77.512 1.00 10.07 498 ASP A N 1
ATOM 3505 C CA . ASP A 1 480 ? 3.828 37.850 78.835 1.00 9.51 498 ASP A CA 1
ATOM 3506 C C . ASP A 1 480 ? 3.968 36.337 78.826 1.00 9.11 498 ASP A C 1
ATOM 3507 O O . ASP A 1 480 ? 4.259 35.736 79.855 1.00 9.47 498 ASP A O 1
ATOM 3512 N N . PHE A 1 481 ? 3.801 35.736 77.713 1.00 9.84 499 PHE A N 1
ATOM 3513 C CA . PHE A 1 481 ? 3.914 34.291 77.459 1.00 9.28 499 PHE A CA 1
ATOM 3514 C C . PHE A 1 481 ? 4.256 34.181 75.974 1.00 10.21 499 PHE A C 1
ATOM 3515 O O . PHE A 1 481 ? 4.054 35.122 75.169 1.00 9.24 499 PHE A O 1
ATOM 3523 N N . VAL A 1 482 ? 4.780 33.047 75.568 1.00 9.10 500 VAL A N 1
ATOM 3524 C CA . VAL A 1 482 ? 4.976 32.651 74.147 1.00 9.57 500 VAL A CA 1
ATOM 3525 C C . VAL A 1 482 ? 4.126 31.463 73.870 1.00 9.85 500 VAL A C 1
ATOM 3526 O O . VAL A 1 482 ? 4.358 30.414 74.474 1.00 9.65 500 VAL A O 1
ATOM 3530 N N . ARG A 1 483 ? 3.095 31.553 73.001 1.00 9.28 501 ARG A N 1
ATOM 3531 C CA . ARG A 1 483 ? 2.260 30.398 72.749 1.00 9.98 501 ARG A CA 1
ATOM 3532 C C . ARG A 1 483 ? 2.832 29.629 71.627 1.00 9.60 501 ARG A C 1
ATOM 3533 O O . ARG A 1 483 ? 3.281 30.167 70.618 1.00 10.60 501 ARG A O 1
ATOM 3541 N N . GLY A 1 484 ? 2.848 28.335 71.784 1.00 9.10 502 GLY A N 1
ATOM 3542 C CA . GLY A 1 484 ? 3.266 27.387 70.787 1.00 10.20 502 GLY A CA 1
ATOM 3543 C C . GLY A 1 484 ? 2.236 26.378 70.406 1.00 10.55 502 GLY A C 1
ATOM 3544 O O . GLY A 1 484 ? 1.391 26.031 71.249 1.00 10.84 502 GLY A O 1
ATOM 3545 N N . ALA A 1 485 ? 2.317 25.882 69.198 1.00 11.29 503 ALA A N 1
ATOM 3546 C CA . ALA A 1 485 ? 1.377 24.855 68.728 1.00 11.19 503 ALA A CA 1
ATOM 3547 C C . ALA A 1 485 ? 1.988 23.514 68.567 1.00 10.93 503 ALA A C 1
ATOM 3548 O O . ALA A 1 485 ? 3.164 23.369 68.143 1.00 10.91 503 ALA A O 1
ATOM 3550 N N . LYS A 1 486 ? 1.240 22.432 68.814 1.00 11.72 504 LYS A N 1
ATOM 3551 C CA . LYS A 1 486 ? 1.554 21.067 68.447 1.00 13.18 504 LYS A CA 1
ATOM 3552 C C . LYS A 1 486 ? 0.855 20.775 67.117 1.00 14.78 504 LYS A C 1
ATOM 3553 O O . LYS A 1 486 ? -0.360 20.772 67.089 1.00 15.37 504 LYS A O 1
ATOM 3559 N N . LEU A 1 487 ? 1.688 20.680 66.094 1.00 17.76 505 LEU A N 1
ATOM 3560 C CA . LEU A 1 487 ? 1.194 20.523 64.731 1.00 20.13 505 LEU A CA 1
ATOM 3561 C C . LEU A 1 487 ? 1.209 19.013 64.295 1.00 22.47 505 LEU A C 1
ATOM 3562 O O . LEU A 1 487 ? 2.049 18.253 64.685 1.00 22.56 505 LEU A O 1
ATOM 3567 N N . ASN A 1 488 ? 0.225 18.688 63.457 1.00 28.14 506 ASN A N 1
ATOM 3568 C CA . ASN A 1 488 ? 0.154 17.451 62.666 1.00 32.11 506 ASN A CA 1
ATOM 3569 C C . ASN A 1 488 ? 0.092 17.969 61.213 1.00 31.46 506 ASN A C 1
ATOM 3570 O O . ASN A 1 488 ? -0.916 18.575 60.775 1.00 32.54 506 ASN A O 1
ATOM 3575 N N . GLY A 1 489 ? 1.245 17.892 60.560 1.00 32.64 507 GLY A N 1
ATOM 3576 C CA . GLY A 1 489 ? 1.456 18.579 59.307 1.00 36.54 507 GLY A CA 1
ATOM 3577 C C . GLY A 1 489 ? 1.225 20.058 59.506 1.00 40.95 507 GLY A C 1
ATOM 3578 O O . GLY A 1 489 ? 1.920 20.684 60.315 1.00 35.98 507 GLY A O 1
ATOM 3579 N N . SER A 1 490 ? 0.198 20.611 58.854 1.00 36.93 508 SER A N 1
ATOM 3580 C CA . SER A 1 490 ? -0.159 22.019 59.015 1.00 41.44 508 SER A CA 1
ATOM 3581 C C . SER A 1 490 ? -1.385 22.189 59.907 1.00 38.79 508 SER A C 1
ATOM 3582 O O . SER A 1 490 ? -1.876 23.309 60.111 1.00 42.92 508 SER A O 1
ATOM 3585 N N . THR A 1 491 ? -1.883 21.099 60.475 1.00 34.57 509 THR A N 1
ATOM 3586 C CA . THR A 1 491 ? -3.030 21.193 61.389 1.00 33.75 509 THR A CA 1
ATOM 3587 C C . THR A 1 491 ? -2.541 21.431 62.853 1.00 25.84 509 THR A C 1
ATOM 3588 O O . THR A 1 491 ? -1.761 20.646 63.359 1.00 27.41 509 THR A O 1
ATOM 3592 N N . VAL A 1 492 ? -3.085 22.464 63.458 1.00 27.51 510 VAL A N 1
ATOM 3593 C CA . VAL A 1 492 ? -2.869 22.762 64.878 1.00 24.90 510 VAL A CA 1
ATOM 3594 C C . VAL A 1 492 ? -3.687 21.774 65.690 1.00 24.78 510 VAL A C 1
ATOM 3595 O O . VAL A 1 492 ? -4.924 21.887 65.703 1.00 29.21 510 VAL A O 1
ATOM 3599 N N . GLU A 1 493 ? -3.025 20.833 66.394 1.00 19.60 511 GLU A N 1
ATOM 3600 C CA . GLU A 1 493 ? -3.733 19.922 67.309 1.00 20.10 511 GLU A CA 1
ATOM 3601 C C . GLU A 1 493 ? -4.143 20.619 68.584 1.00 20.57 511 GLU A C 1
ATOM 3602 O O . GLU A 1 493 ? -5.252 20.412 69.122 1.00 21.38 511 GLU A O 1
ATOM 3608 N N . TYR A 1 494 ? -3.191 21.350 69.197 1.00 15.05 512 TYR A N 1
ATOM 3609 C CA . TYR A 1 494 ? -3.440 22.119 70.358 1.00 15.09 512 TYR A CA 1
ATOM 3610 C C . TYR A 1 494 ? -2.331 23.193 70.516 1.00 12.99 512 TYR A C 1
ATOM 3611 O O . TYR A 1 494 ? -1.357 23.089 69.845 1.00 13.77 512 TYR A O 1
ATOM 3620 N N . ARG A 1 495 ? -2.555 24.090 71.438 1.00 12.98 513 ARG A N 1
ATOM 3621 C CA . ARG A 1 495 ? -1.542 25.095 71.805 1.00 12.86 513 ARG A CA 1
ATOM 3622 C C . ARG A 1 495 ? -1.333 25.092 73.288 1.00 12.40 513 ARG A C 1
ATOM 3623 O O . ARG A 1 495 ? -2.197 24.632 74.082 1.00 12.08 513 ARG A O 1
ATOM 3631 N N . ARG A 1 496 ? -0.221 25.706 73.765 1.00 10.91 514 ARG A N 1
ATOM 3632 C CA . ARG A 1 496 ? 0.069 25.956 75.135 1.00 10.41 514 ARG A CA 1
ATOM 3633 C C . ARG A 1 496 ? 0.762 27.261 75.255 1.00 9.15 514 ARG A C 1
ATOM 3634 O O . ARG A 1 496 ? 1.645 27.605 74.454 1.00 10.99 514 ARG A O 1
ATOM 3642 N N . LYS A 1 497 ? 0.457 28.042 76.284 1.00 9.09 515 LYS A N 1
ATOM 3643 C CA . LYS A 1 497 ? 1.167 29.311 76.579 1.00 9.31 515 LYS A CA 1
ATOM 3644 C C . LYS A 1 497 ? 2.380 28.990 77.424 1.00 8.94 515 LYS A C 1
ATOM 3645 O O . LYS A 1 497 ? 2.245 28.598 78.575 1.00 9.83 515 LYS A O 1
ATOM 3651 N N . HIS A 1 498 ? 3.549 29.115 76.836 1.00 8.44 516 HIS A N 1
ATOM 3652 C CA . HIS A 1 498 ? 4.790 28.878 77.630 1.00 8.29 516 HIS A CA 1
ATOM 3653 C C . HIS A 1 498 ? 5.074 30.083 78.471 1.00 8.24 516 HIS A C 1
ATOM 3654 O O . HIS A 1 498 ? 5.169 31.240 78.028 1.00 9.59 516 HIS A O 1
ATOM 3661 N N . CYS A 1 499 ? 5.254 29.779 79.762 1.00 8.91 517 CYS A N 1
ATOM 3662 C CA . CYS A 1 499 ? 5.398 30.837 80.777 1.00 9.03 517 CYS A CA 1
ATOM 3663 C C . CYS A 1 499 ? 6.673 31.652 80.600 1.00 9.00 517 CYS A C 1
ATOM 3664 O O . CYS A 1 499 ? 7.690 31.177 80.094 1.00 8.60 517 CYS A O 1
ATOM 3667 N N . LYS A 1 500 ? 6.599 32.859 81.081 1.00 9.00 518 LYS A N 1
ATOM 3668 C CA . LYS A 1 500 ? 7.784 33.704 81.215 1.00 8.79 518 LYS A CA 1
ATOM 3669 C C . LYS A 1 500 ? 8.603 33.277 82.407 1.00 9.22 518 LYS A C 1
ATOM 3670 O O . LYS A 1 500 ? 8.115 33.261 83.551 1.00 9.47 518 LYS A O 1
ATOM 3676 N N . TYR A 1 501 ? 9.855 32.884 82.162 1.00 7.98 519 TYR A N 1
ATOM 3677 C CA . TYR A 1 501 ? 10.734 32.478 83.259 1.00 8.20 519 TYR A CA 1
ATOM 3678 C C . TYR A 1 501 ? 10.894 33.633 84.238 1.00 8.73 519 TYR A C 1
ATOM 3679 O O . TYR A 1 501 ? 10.957 34.800 83.802 1.00 8.92 519 TYR A O 1
ATOM 3688 N N . PRO A 1 502 ? 10.927 33.398 85.554 1.00 8.81 520 PRO A N 1
ATOM 3689 C CA . PRO A 1 502 ? 11.068 32.086 86.201 1.00 9.12 520 PRO A CA 1
ATOM 3690 C C . PRO A 1 502 ? 9.850 31.261 86.480 1.00 9.41 520 PRO A C 1
ATOM 3691 O O . PRO A 1 502 ? 10.014 30.207 87.051 1.00 10.97 520 PRO A O 1
ATOM 3695 N N . LYS A 1 503 ? 8.655 31.685 86.062 1.00 9.44 521 LYS A N 1
ATOM 3696 C CA . LYS A 1 503 ? 7.502 30.871 86.386 1.00 9.99 521 LYS A CA 1
ATOM 3697 C C . LYS A 1 503 ? 7.483 29.558 85.665 1.00 9.27 521 LYS A C 1
ATOM 3698 O O . LYS A 1 503 ? 7.926 29.396 84.552 1.00 10.25 521 LYS A O 1
ATOM 3704 N N . ARG A 1 504 ? 6.923 28.554 86.341 1.00 9.25 522 ARG A N 1
ATOM 3705 C CA . ARG A 1 504 ? 6.766 27.178 85.928 1.00 11.02 522 ARG A CA 1
ATOM 3706 C C . ARG A 1 504 ? 5.339 26.954 85.415 1.00 9.06 522 ARG A C 1
ATOM 3707 O O . ARG A 1 504 ? 4.462 27.386 86.136 1.00 9.92 522 ARG A O 1
ATOM 3715 N N . ASN A 1 505 ? 5.203 26.192 84.370 1.00 8.69 523 ASN A N 1
ATOM 3716 C CA . ASN A 1 505 ? 3.904 25.822 83.856 1.00 9.56 523 ASN A CA 1
ATOM 3717 C C . ASN A 1 505 ? 3.427 24.528 84.516 1.00 8.81 523 ASN A C 1
ATOM 3718 O O . ASN A 1 505 ? 3.993 23.458 84.273 1.00 11.10 523 ASN A O 1
ATOM 3723 N N . ARG A 1 506 ? 2.333 24.567 85.231 1.00 10.89 524 ARG A N 1
ATOM 3724 C CA . ARG A 1 506 ? 1.811 23.347 85.897 1.00 10.55 524 ARG A CA 1
ATOM 3725 C C . ARG A 1 506 ? 0.402 23.075 85.397 1.00 11.09 524 ARG A C 1
ATOM 3726 O O . ARG A 1 506 ? -0.419 23.996 85.192 1.00 11.63 524 ARG A O 1
ATOM 3734 N N . TYR A 1 507 ? 0.171 21.814 85.186 1.00 10.03 525 TYR A N 1
ATOM 3735 C CA . TYR A 1 507 ? -1.136 21.314 84.663 1.00 11.64 525 TYR A CA 1
ATOM 3736 C C . TYR A 1 507 ? -2.051 21.143 85.893 1.00 12.15 525 TYR A C 1
ATOM 3737 O O . TYR A 1 507 ? -1.705 20.412 86.815 1.00 13.38 525 TYR A O 1
ATOM 3746 N N . VAL A 1 508 ? -3.207 21.789 85.840 1.00 12.24 526 VAL A N 1
ATOM 3747 C CA . VAL A 1 508 ? -4.110 21.801 87.009 1.00 12.54 526 VAL A CA 1
ATOM 3748 C C . VAL A 1 508 ? -5.509 21.392 86.586 1.00 15.10 526 VAL A C 1
ATOM 3749 O O . VAL A 1 508 ? -6.350 21.254 87.515 1.00 16.41 526 VAL A O 1
ATOM 3753 N N . GLY A 1 509 ? -5.841 21.268 85.326 1.00 14.92 527 GLY A N 1
ATOM 3754 C CA . GLY A 1 509 ? -7.242 20.951 84.928 1.00 14.72 527 GLY A CA 1
ATOM 3755 C C . GLY A 1 509 ? -8.065 22.222 85.060 1.00 15.04 527 GLY A C 1
ATOM 3756 O O . GLY A 1 509 ? -7.596 23.342 85.279 1.00 15.45 527 GLY A O 1
ATOM 3757 N N . PRO A 1 510 ? -9.432 22.077 85.002 1.00 16.33 528 PRO A N 1
ATOM 3758 C CA . PRO A 1 510 ? -10.196 20.900 84.810 1.00 16.00 528 PRO A CA 1
ATOM 3759 C C . PRO A 1 510 ? -10.205 20.310 83.466 1.00 15.66 528 PRO A C 1
ATOM 3760 O O . PRO A 1 510 ? -10.394 19.113 83.311 1.00 20.21 528 PRO A O 1
ATOM 3764 N N . GLY A 1 511 ? -9.884 21.043 82.416 1.00 16.63 529 GLY A N 1
ATOM 3765 C CA . GLY A 1 511 ? -9.752 20.520 81.128 1.00 17.75 529 GLY A CA 1
ATOM 3766 C C . GLY A 1 511 ? -8.579 19.569 80.893 1.00 15.70 529 GLY A C 1
ATOM 3767 O O . GLY A 1 511 ? -7.765 19.418 81.828 1.00 15.45 529 GLY A O 1
ATOM 3768 N N . SER A 1 512 ? -8.535 18.925 79.752 1.00 16.07 530 SER A N 1
ATOM 3769 C CA . SER A 1 512 ? -7.431 18.046 79.316 1.00 16.18 530 SER A CA 1
ATOM 3770 C C . SER A 1 512 ? -6.130 18.896 79.272 1.00 15.18 530 SER A C 1
ATOM 3771 O O . SER A 1 512 ? -6.153 20.141 79.151 1.00 14.38 530 SER A O 1
ATOM 3774 N N . TYR A 1 513 ? -5.006 18.221 79.297 1.00 15.85 531 TYR A N 1
ATOM 3775 C CA . TYR A 1 513 ? -3.747 18.976 79.127 1.00 14.53 531 TYR A CA 1
ATOM 3776 C C . TYR A 1 513 ? -3.658 19.633 77.756 1.00 13.37 531 TYR A C 1
ATOM 3777 O O . TYR A 1 513 ? -2.792 20.511 77.576 1.00 12.98 531 TYR A O 1
ATOM 3786 N N . THR A 1 514 ? -4.479 19.312 76.760 1.00 12.62 532 THR A N 1
ATOM 3787 C CA . THR A 1 514 ? -4.521 19.991 75.445 1.00 13.49 532 THR A CA 1
ATOM 3788 C C . THR A 1 514 ? -5.234 21.327 75.556 1.00 13.19 532 THR A C 1
ATOM 3789 O O . THR A 1 514 ? -5.142 22.082 74.566 1.00 14.88 532 THR A O 1
ATOM 3793 N N . ASP A 1 515 ? -5.922 21.626 76.672 1.00 11.88 533 ASP A N 1
ATOM 3794 C CA . ASP A 1 515 ? -6.534 22.902 76.871 1.00 12.70 533 ASP A CA 1
ATOM 3795 C C . ASP A 1 515 ? -5.549 23.869 77.510 1.00 12.58 533 ASP A C 1
ATOM 3796 O O . ASP A 1 515 ? -5.129 23.655 78.645 1.00 12.42 533 ASP A O 1
ATOM 3801 N N . GLU A 1 516 ? -5.144 24.865 76.777 1.00 11.16 534 GLU A N 1
ATOM 3802 C CA . GLU A 1 516 ? -4.162 25.805 77.343 1.00 11.72 534 GLU A CA 1
ATOM 3803 C C . GLU A 1 516 ? -4.616 26.477 78.613 1.00 12.60 534 GLU A C 1
ATOM 3804 O O . GLU A 1 516 ? -3.849 26.906 79.434 1.00 12.12 534 GLU A O 1
ATOM 3810 N N . ASN A 1 517 ? -5.921 26.557 78.877 1.00 12.07 535 ASN A N 1
ATOM 3811 C CA . ASN A 1 517 ? -6.471 27.097 80.087 1.00 12.36 535 ASN A CA 1
ATOM 3812 C C . ASN A 1 517 ? -6.387 26.228 81.319 1.00 11.68 535 ASN A C 1
ATOM 3813 O O . ASN A 1 517 ? -6.575 26.662 82.443 1.00 13.61 535 ASN A O 1
ATOM 3818 N N . ALA A 1 518 ? -6.050 24.974 81.075 1.00 10.96 536 ALA A N 1
ATOM 3819 C CA . ALA A 1 518 ? -5.892 23.963 82.131 1.00 12.25 536 ALA A CA 1
ATOM 3820 C C . ALA A 1 518 ? -4.459 23.996 82.741 1.00 10.81 536 ALA A C 1
ATOM 3821 O O . ALA A 1 518 ? -4.155 23.119 83.524 1.00 11.43 536 ALA A O 1
ATOM 3823 N N . TRP A 1 519 ? -3.629 24.907 82.287 1.00 11.77 537 TRP A N 1
ATOM 3824 C CA . TRP A 1 519 ? -2.267 25.147 82.794 1.00 9.81 537 TRP A CA 1
ATOM 3825 C C . TRP A 1 519 ? -2.183 26.456 83.430 1.00 11.04 537 TRP A C 1
ATOM 3826 O O . TRP A 1 519 ? -2.843 27.430 82.991 1.00 13.24 537 TRP A O 1
ATOM 3837 N N . GLU A 1 520 ? -1.413 26.558 84.474 1.00 10.17 538 GLU A N 1
ATOM 3838 C CA . GLU A 1 520 ? -1.136 27.812 85.170 1.00 11.19 538 GLU A CA 1
ATOM 3839 C C . GLU A 1 520 ? 0.373 28.073 85.299 1.00 10.81 538 GLU A C 1
ATOM 3840 O O . GLU A 1 520 ? 1.089 27.169 85.646 1.00 10.47 538 GLU A O 1
ATOM 3846 N N . CYS A 1 521 ? 0.800 29.304 85.138 1.00 10.06 539 CYS A N 1
ATOM 3847 C CA . CYS A 1 521 ? 2.170 29.734 85.430 1.00 10.46 539 CYS A CA 1
ATOM 3848 C C . CYS A 1 521 ? 2.286 30.155 86.870 1.00 11.06 539 CYS A C 1
ATOM 3849 O O . CYS A 1 521 ? 1.598 31.087 87.316 1.00 12.23 539 CYS A O 1
ATOM 3852 N N . VAL A 1 522 ? 3.222 29.568 87.621 1.00 10.64 540 VAL A N 1
ATOM 3853 C CA . VAL A 1 522 ? 3.406 29.805 89.019 1.00 11.05 540 VAL A CA 1
ATOM 3854 C C . VAL A 1 522 ? 4.847 30.130 89.400 1.00 12.82 540 VAL A C 1
ATOM 3855 O O . VAL A 1 522 ? 5.729 29.525 88.801 1.00 11.09 540 VAL A O 1
ATOM 3860 N N . SER B 1 18 ? 19.469 -13.180 143.639 1.00 45.45 36 SER B N 1
ATOM 3861 C CA . SER B 1 18 ? 18.671 -12.126 142.920 1.00 36.17 36 SER B CA 1
ATOM 3862 C C . SER B 1 18 ? 19.487 -11.568 141.782 1.00 35.36 36 SER B C 1
ATOM 3863 O O . SER B 1 18 ? 20.742 -11.564 141.818 1.00 35.38 36 SER B O 1
ATOM 3866 N N . PHE B 1 19 ? 18.783 -11.077 140.767 1.00 37.44 37 PHE B N 1
ATOM 3867 C CA . PHE B 1 19 ? 19.485 -10.358 139.683 1.00 29.50 37 PHE B CA 1
ATOM 3868 C C . PHE B 1 19 ? 20.402 -9.299 140.270 1.00 26.46 37 PHE B C 1
ATOM 3869 O O . PHE B 1 19 ? 21.581 -9.203 139.903 1.00 25.55 37 PHE B O 1
ATOM 3877 N N . GLN B 1 20 ? 19.869 -8.512 141.201 1.00 20.90 38 GLN B N 1
ATOM 3878 C CA . GLN B 1 20 ? 20.628 -7.436 141.865 1.00 24.71 38 GLN B CA 1
ATOM 3879 C C . GLN B 1 20 ? 21.864 -7.958 142.567 1.00 28.15 38 GLN B C 1
ATOM 3880 O O . GLN B 1 20 ? 22.961 -7.351 142.517 1.00 28.50 38 GLN B O 1
ATOM 3886 N N . ALA B 1 21 ? 21.694 -8.991 143.385 1.00 31.70 39 ALA B N 1
ATOM 3887 C CA . ALA B 1 21 ? 22.865 -9.505 144.076 1.00 31.49 39 ALA B CA 1
ATOM 3888 C C . ALA B 1 21 ? 23.951 -10.063 143.080 1.00 30.20 39 ALA B C 1
ATOM 3889 O O . ALA B 1 21 ? 25.141 -9.808 143.201 1.00 33.35 39 ALA B O 1
ATOM 3891 N N . GLU B 1 22 ? 23.523 -10.805 142.075 1.00 31.40 40 GLU B N 1
ATOM 3892 C CA . GLU B 1 22 ? 24.406 -11.288 141.037 1.00 36.31 40 GLU B CA 1
ATOM 3893 C C . GLU B 1 22 ? 25.105 -10.143 140.248 1.00 31.59 40 GLU B C 1
ATOM 3894 O O . GLU B 1 22 ? 26.280 -10.267 139.825 1.00 30.77 40 GLU B O 1
ATOM 3900 N N . CYS B 1 23 ? 24.345 -9.049 139.990 1.00 27.58 41 CYS B N 1
ATOM 3901 C CA . CYS B 1 23 ? 24.996 -7.865 139.468 1.00 21.69 41 CYS B CA 1
ATOM 3902 C C . CYS B 1 23 ? 26.064 -7.328 140.409 1.00 25.24 41 CYS B C 1
ATOM 3903 O O . CYS B 1 23 ? 27.178 -7.000 140.040 1.00 25.29 41 CYS B O 1
ATOM 3906 N N . GLU B 1 24 ? 25.672 -7.145 141.699 1.00 29.87 42 GLU B N 1
ATOM 3907 C CA . GLU B 1 24 ? 26.437 -6.235 142.608 1.00 30.12 42 GLU B CA 1
ATOM 3908 C C . GLU B 1 24 ? 27.720 -6.967 143.110 1.00 33.98 42 GLU B C 1
ATOM 3909 O O . GLU B 1 24 ? 28.596 -6.323 143.710 1.00 36.45 42 GLU B O 1
ATOM 3915 N N . SER B 1 25 ? 27.823 -8.270 142.827 1.00 26.80 43 SER B N 1
ATOM 3916 C CA . SER B 1 25 ? 29.076 -9.006 142.921 1.00 36.14 43 SER B CA 1
ATOM 3917 C C . SER B 1 25 ? 29.784 -9.495 141.580 1.00 39.72 43 SER B C 1
ATOM 3918 O O . SER B 1 25 ? 30.768 -10.266 141.621 1.00 40.21 43 SER B O 1
ATOM 3921 N N . PHE B 1 26 ? 29.296 -9.050 140.403 1.00 35.70 44 PHE B N 1
ATOM 3922 C CA . PHE B 1 26 ? 29.830 -9.462 139.078 1.00 28.98 44 PHE B CA 1
ATOM 3923 C C . PHE B 1 26 ? 31.180 -8.872 138.791 1.00 32.06 44 PHE B C 1
ATOM 3924 O O . PHE B 1 26 ? 31.908 -9.392 137.966 1.00 32.18 44 PHE B O 1
ATOM 3932 N N . LYS B 1 27 ? 31.522 -7.770 139.427 1.00 30.40 45 LYS B N 1
ATOM 3933 C CA . LYS B 1 27 ? 32.783 -7.059 139.138 1.00 34.77 45 LYS B CA 1
ATOM 3934 C C . LYS B 1 27 ? 34.016 -7.973 139.224 1.00 42.14 45 LYS B C 1
ATOM 3935 O O . LYS B 1 27 ? 35.045 -7.771 138.530 1.00 34.81 45 LYS B O 1
ATOM 3941 N N . ALA B 1 28 ? 33.909 -8.935 140.126 1.00 44.84 46 ALA B N 1
ATOM 3942 C CA . ALA B 1 28 ? 35.018 -9.757 140.468 1.00 48.58 46 ALA B CA 1
ATOM 3943 C C . ALA B 1 28 ? 35.272 -10.739 139.336 1.00 44.86 46 ALA B C 1
ATOM 3944 O O . ALA B 1 28 ? 36.431 -11.136 139.139 1.00 42.86 46 ALA B O 1
ATOM 3946 N N . LYS B 1 29 ? 34.204 -11.118 138.603 1.00 41.61 47 LYS B N 1
ATOM 3947 C CA . LYS B 1 29 ? 34.288 -12.025 137.430 1.00 35.30 47 LYS B CA 1
ATOM 3948 C C . LYS B 1 29 ? 34.825 -11.390 136.125 1.00 33.35 47 LYS B C 1
ATOM 3949 O O . LYS B 1 29 ? 35.227 -12.119 135.187 1.00 34.43 47 LYS B O 1
ATOM 3955 N N . ILE B 1 30 ? 34.817 -10.061 136.028 1.00 31.05 48 ILE B N 1
ATOM 3956 C CA . ILE B 1 30 ? 35.143 -9.432 134.750 1.00 27.66 48 ILE B CA 1
ATOM 3957 C C . ILE B 1 30 ? 36.586 -9.721 134.396 1.00 30.57 48 ILE B C 1
ATOM 3958 O O . ILE B 1 30 ? 37.480 -9.496 135.226 1.00 32.96 48 ILE B O 1
ATOM 3963 N N . ASN B 1 31 ? 36.835 -10.113 133.157 1.00 28.25 49 ASN B N 1
ATOM 3964 C CA . ASN B 1 31 ? 38.226 -10.407 132.753 1.00 31.65 49 ASN B CA 1
ATOM 3965 C C . ASN B 1 31 ? 38.730 -9.746 131.446 1.00 32.38 49 ASN B C 1
ATOM 3966 O O . ASN B 1 31 ? 39.548 -10.253 130.707 1.00 36.72 49 ASN B O 1
ATOM 3971 N N . VAL B 1 32 ? 38.361 -8.514 131.262 1.00 28.91 50 VAL B N 1
ATOM 3972 C CA . VAL B 1 32 ? 38.720 -7.822 130.026 1.00 24.28 50 VAL B CA 1
ATOM 3973 C C . VAL B 1 32 ? 40.180 -7.389 130.087 1.00 25.15 50 VAL B C 1
ATOM 3974 O O . VAL B 1 32 ? 40.637 -6.861 131.124 1.00 23.17 50 VAL B O 1
ATOM 3978 N N . THR B 1 33 ? 40.931 -7.584 128.991 1.00 23.82 51 THR B N 1
ATOM 3979 C CA . THR B 1 33 ? 42.356 -7.219 128.995 1.00 25.58 51 THR B CA 1
ATOM 3980 C C . THR B 1 33 ? 42.591 -5.702 128.870 1.00 23.67 51 THR B C 1
ATOM 3981 O O . THR B 1 33 ? 41.766 -4.971 128.230 1.00 24.50 51 THR B O 1
ATOM 3985 N N . ASN B 1 34 ? 43.641 -5.221 129.510 1.00 22.18 52 ASN B N 1
ATOM 3986 C CA . ASN B 1 34 ? 44.147 -3.853 129.398 1.00 20.32 52 ASN B CA 1
ATOM 3987 C C . ASN B 1 34 ? 43.035 -2.863 129.640 1.00 23.91 52 ASN B C 1
ATOM 3988 O O . ASN B 1 34 ? 42.796 -1.930 128.798 1.00 21.96 52 ASN B O 1
ATOM 3993 N N . ALA B 1 35 ? 42.294 -3.095 130.724 1.00 22.27 53 ALA B N 1
ATOM 3994 C CA . ALA B 1 35 ? 41.106 -2.345 131.040 1.00 22.98 53 ALA B CA 1
ATOM 3995 C C . ALA B 1 35 ? 41.138 -1.974 132.501 1.00 26.67 53 ALA B C 1
ATOM 3996 O O . ALA B 1 35 ? 41.944 -2.505 133.290 1.00 28.00 53 ALA B O 1
ATOM 3998 N N . ASN B 1 36 ? 40.310 -1.019 132.868 1.00 22.29 54 ASN B N 1
ATOM 3999 C CA . ASN B 1 36 ? 40.221 -0.492 134.203 1.00 24.19 54 ASN B CA 1
ATOM 4000 C C . ASN B 1 36 ? 38.710 -0.381 134.491 1.00 20.93 54 ASN B C 1
ATOM 4001 O O . ASN B 1 36 ? 38.035 0.509 133.948 1.00 20.15 54 ASN B O 1
ATOM 4006 N N . VAL B 1 37 ? 38.139 -1.339 135.242 1.00 21.13 55 VAL B N 1
ATOM 4007 C CA . VAL B 1 37 ? 36.706 -1.297 135.616 1.00 20.10 55 VAL B CA 1
ATOM 4008 C C . VAL B 1 37 ? 36.479 -0.286 136.709 1.00 22.99 55 VAL B C 1
ATOM 4009 O O . VAL B 1 37 ? 37.071 -0.376 137.778 1.00 24.25 55 VAL B O 1
ATOM 4013 N N . HIS B 1 38 ? 35.627 0.704 136.478 1.00 18.52 56 HIS B N 1
ATOM 4014 C CA . HIS B 1 38 ? 35.422 1.771 137.426 1.00 20.12 56 HIS B CA 1
ATOM 4015 C C . HIS B 1 38 ? 34.352 1.322 138.426 1.00 22.32 56 HIS B C 1
ATOM 4016 O O . HIS B 1 38 ? 34.482 1.559 139.621 1.00 24.56 56 HIS B O 1
ATOM 4023 N N . SER B 1 39 ? 33.262 0.769 137.941 1.00 19.70 57 SER B N 1
ATOM 4024 C CA . SER B 1 39 ? 32.148 0.296 138.746 1.00 20.65 57 SER B CA 1
ATOM 4025 C C . SER B 1 39 ? 31.270 -0.688 138.119 1.00 20.55 57 SER B C 1
ATOM 4026 O O . SER B 1 39 ? 31.154 -0.796 136.855 1.00 20.30 57 SER B O 1
ATOM 4029 N N . VAL B 1 40 ? 30.643 -1.525 138.981 1.00 18.04 58 VAL B N 1
ATOM 4030 C CA . VAL B 1 40 ? 29.545 -2.326 138.634 1.00 17.85 58 VAL B CA 1
ATOM 4031 C C . VAL B 1 40 ? 28.430 -1.996 139.618 1.00 18.97 58 VAL B C 1
ATOM 4032 O O . VAL B 1 40 ? 28.582 -2.156 140.842 1.00 20.16 58 VAL B O 1
ATOM 4036 N N . THR B 1 41 ? 27.348 -1.473 139.103 1.00 15.60 59 THR B N 1
ATOM 4037 C CA . THR B 1 41 ? 26.195 -1.084 139.954 1.00 14.91 59 THR B CA 1
ATOM 4038 C C . THR B 1 41 ? 24.907 -1.665 139.403 1.00 17.32 59 THR B C 1
ATOM 4039 O O . THR B 1 41 ? 24.738 -1.925 138.216 1.00 15.94 59 THR B O 1
ATOM 4043 N N . TYR B 1 42 ? 23.941 -1.842 140.283 1.00 14.76 60 TYR B N 1
ATOM 4044 C CA . TYR B 1 42 ? 22.602 -2.231 139.970 1.00 14.06 60 TYR B CA 1
ATOM 4045 C C . TYR B 1 42 ? 21.719 -1.029 139.939 1.00 17.38 60 TYR B C 1
ATOM 4046 O O . TYR B 1 42 ? 21.633 -0.274 140.894 1.00 16.05 60 TYR B O 1
ATOM 4055 N N . VAL B 1 43 ? 20.989 -0.859 138.838 1.00 16.78 61 VAL B N 1
ATOM 4056 C CA . VAL B 1 43 ? 20.068 0.249 138.685 1.00 18.28 61 VAL B CA 1
ATOM 4057 C C . VAL B 1 43 ? 18.634 -0.270 138.578 1.00 17.22 61 VAL B C 1
ATOM 4058 O O . VAL B 1 43 ? 18.241 -1.033 137.667 1.00 17.75 61 VAL B O 1
ATOM 4062 N N . PRO B 1 44 ? 17.815 0.022 139.607 1.00 20.41 62 PRO B N 1
ATOM 4063 C CA . PRO B 1 44 ? 16.466 -0.416 139.565 1.00 19.65 62 PRO B CA 1
ATOM 4064 C C . PRO B 1 44 ? 15.649 0.342 138.544 1.00 19.77 62 PRO B C 1
ATOM 4065 O O . PRO B 1 44 ? 16.082 1.389 138.048 1.00 20.24 62 PRO B O 1
ATOM 4069 N N . ALA B 1 45 ? 14.462 -0.195 138.253 1.00 20.13 63 ALA B N 1
ATOM 4070 C CA . ALA B 1 45 ? 13.467 0.514 137.516 1.00 24.31 63 ALA B CA 1
ATOM 4071 C C . ALA B 1 45 ? 12.981 1.691 138.321 1.00 26.57 63 ALA B C 1
ATOM 4072 O O . ALA B 1 45 ? 12.860 1.624 139.542 1.00 28.32 63 ALA B O 1
ATOM 4074 N N . GLY B 1 46 ? 12.760 2.779 137.639 1.00 27.82 64 GLY B N 1
ATOM 4075 C CA . GLY B 1 46 ? 12.044 3.912 138.176 1.00 26.03 64 GLY B CA 1
ATOM 4076 C C . GLY B 1 46 ? 12.945 4.933 138.798 1.00 30.78 64 GLY B C 1
ATOM 4077 O O . GLY B 1 46 ? 12.449 5.792 139.538 1.00 33.69 64 GLY B O 1
ATOM 4078 N N . VAL B 1 47 ? 14.263 4.872 138.549 1.00 27.01 65 VAL B N 1
ATOM 4079 C CA . VAL B 1 47 ? 15.157 5.916 138.989 1.00 26.39 65 VAL B CA 1
ATOM 4080 C C . VAL B 1 47 ? 15.694 6.711 137.866 1.00 33.31 65 VAL B C 1
ATOM 4081 O O . VAL B 1 47 ? 15.778 6.286 136.713 1.00 29.29 65 VAL B O 1
ATOM 4085 N N . ASN B 1 48 ? 16.062 7.918 138.186 1.00 29.84 66 ASN B N 1
ATOM 4086 C CA . ASN B 1 48 ? 16.816 8.669 137.247 1.00 33.61 66 ASN B CA 1
ATOM 4087 C C . ASN B 1 4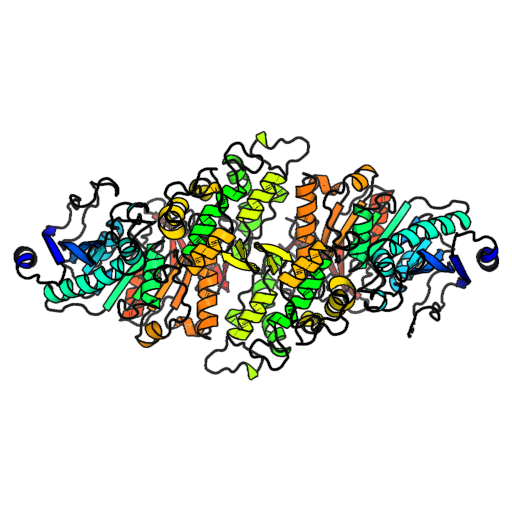8 ? 18.232 8.165 137.232 1.00 34.63 66 ASN B C 1
ATOM 4088 O O . ASN B 1 48 ? 18.906 8.148 138.222 1.00 31.82 66 ASN B O 1
ATOM 4093 N N . ILE B 1 49 ? 18.679 7.706 136.064 1.00 30.09 67 ILE B N 1
ATOM 4094 C CA . ILE B 1 49 ? 19.991 7.031 135.955 1.00 26.49 67 ILE B CA 1
ATOM 4095 C C . ILE B 1 49 ? 21.139 7.971 136.234 1.00 26.09 67 ILE B C 1
ATOM 4096 O O . ILE B 1 49 ? 21.242 9.041 135.623 1.00 26.45 67 ILE B O 1
ATOM 4101 N N . SER B 1 50 ? 22.090 7.597 137.106 1.00 26.18 68 SER B N 1
ATOM 4102 C CA . SER B 1 50 ? 23.129 8.512 137.494 1.00 24.53 68 SER B CA 1
ATOM 4103 C C . SER B 1 50 ? 24.085 8.824 136.389 1.00 28.01 68 SER B C 1
ATOM 4104 O O . SER B 1 50 ? 24.345 7.962 135.529 1.00 26.54 68 SER B O 1
ATOM 4107 N N . MET B 1 51 ? 24.645 10.017 136.426 1.00 26.58 69 MET B N 1
ATOM 4108 C CA . MET B 1 51 ? 25.367 10.554 135.343 1.00 27.02 69 MET B CA 1
ATOM 4109 C C . MET B 1 51 ? 26.665 11.189 135.723 1.00 27.81 69 MET B C 1
ATOM 4110 O O . MET B 1 51 ? 27.226 11.957 134.988 1.00 29.72 69 MET B O 1
ATOM 4115 N N . ALA B 1 52 ? 27.203 10.812 136.886 1.00 27.09 70 ALA B N 1
ATOM 4116 C CA . ALA B 1 52 ? 28.436 11.398 137.383 1.00 30.37 70 ALA B CA 1
ATOM 4117 C C . ALA B 1 52 ? 29.621 11.074 136.480 1.00 28.38 70 ALA B C 1
ATOM 4118 O O . ALA B 1 52 ? 30.633 11.779 136.476 1.00 32.85 70 ALA B O 1
ATOM 4120 N N . ASP B 1 53 ? 29.548 9.969 135.707 1.00 31.17 71 ASP B N 1
ATOM 4121 C CA . ASP B 1 53 ? 30.647 9.675 134.744 1.00 28.14 71 ASP B CA 1
ATOM 4122 C C . ASP B 1 53 ? 30.418 10.419 133.426 1.00 29.81 71 ASP B C 1
ATOM 4123 O O . ASP B 1 53 ? 31.316 10.339 132.556 1.00 29.83 71 ASP B O 1
ATOM 4128 N N . ASN B 1 54 ? 29.217 11.014 133.227 1.00 29.33 72 ASN B N 1
ATOM 4129 C CA . ASN B 1 54 ? 28.953 11.866 132.000 1.00 28.72 72 ASN B CA 1
ATOM 4130 C C . ASN B 1 54 ? 29.562 13.240 132.260 1.00 34.69 72 ASN B C 1
ATOM 4131 O O . ASN B 1 54 ? 29.070 13.943 133.123 1.00 35.07 72 ASN B O 1
ATOM 4136 N N . PRO B 1 55 ? 30.642 13.589 131.565 1.00 34.92 73 PRO B N 1
ATOM 4137 C CA . PRO B 1 55 ? 31.255 14.915 131.761 1.00 43.31 73 PRO B CA 1
ATOM 4138 C C . PRO B 1 55 ? 30.280 16.099 131.623 1.00 43.28 73 PRO B C 1
ATOM 4139 O O . PRO B 1 55 ? 29.266 16.063 130.873 1.00 35.58 73 PRO B O 1
ATOM 4143 N N . SER B 1 56 ? 30.573 17.107 132.443 1.00 49.20 74 SER B N 1
ATOM 4144 C CA . SER B 1 56 ? 30.062 18.464 132.308 1.00 49.90 74 SER B CA 1
ATOM 4145 C C . SER B 1 56 ? 29.870 18.872 130.829 1.00 44.99 74 SER B C 1
ATOM 4146 O O . SER B 1 56 ? 28.730 19.192 130.458 1.00 41.63 74 SER B O 1
ATOM 4149 N N . PRO B 1 64 ? 17.983 14.176 132.971 1.00 35.90 82 PRO B N 1
ATOM 4150 C CA . PRO B 1 64 ? 18.021 12.821 133.553 1.00 33.29 82 PRO B CA 1
ATOM 4151 C C . PRO B 1 64 ? 17.087 11.890 132.847 1.00 36.23 82 PRO B C 1
ATOM 4152 O O . PRO B 1 64 ? 15.994 12.298 132.435 1.00 33.32 82 PRO B O 1
ATOM 4156 N N . ILE B 1 65 ? 17.480 10.620 132.747 1.00 31.37 83 ILE B N 1
ATOM 4157 C CA . ILE B 1 65 ? 16.620 9.652 132.154 1.00 29.80 83 ILE B CA 1
ATOM 4158 C C . ILE B 1 65 ? 16.044 8.733 133.204 1.00 27.76 83 ILE B C 1
ATOM 4159 O O . ILE B 1 65 ? 16.784 8.181 134.001 1.00 29.69 83 ILE B O 1
ATOM 4164 N N . THR B 1 66 ? 14.728 8.593 133.226 1.00 31.03 84 THR B N 1
ATOM 4165 C CA . THR B 1 66 ? 14.080 7.733 134.173 1.00 32.73 84 THR B CA 1
ATOM 4166 C C . THR B 1 66 ? 14.026 6.353 133.594 1.00 31.58 84 THR B C 1
ATOM 4167 O O . THR B 1 66 ? 13.304 6.060 132.638 1.00 34.42 84 THR B O 1
ATOM 4171 N N . SER B 1 67 ? 14.750 5.456 134.235 1.00 28.28 85 SER B N 1
ATOM 4172 C CA . SER B 1 67 ? 14.594 4.063 133.885 1.00 27.38 85 SER B CA 1
ATOM 4173 C C . SER B 1 67 ? 13.180 3.510 134.024 1.00 28.28 85 SER B C 1
ATOM 4174 O O . SER B 1 67 ? 12.498 3.803 135.010 1.00 33.82 85 SER B O 1
ATOM 4177 N N . THR B 1 68 ? 12.755 2.685 133.061 1.00 29.74 86 THR B N 1
ATOM 4178 C CA . THR B 1 68 ? 11.520 1.941 133.143 1.00 29.05 86 THR B CA 1
ATOM 4179 C C . THR B 1 68 ? 11.835 0.434 133.216 1.00 27.32 86 THR B C 1
ATOM 4180 O O . THR B 1 68 ? 10.991 -0.417 133.020 1.00 29.83 86 THR B O 1
ATOM 4184 N N . PHE B 1 69 ? 13.086 0.135 133.557 1.00 24.21 87 PHE B N 1
ATOM 4185 C CA . PHE B 1 69 ? 13.601 -1.232 133.560 1.00 22.08 87 PHE B CA 1
ATOM 4186 C C . PHE B 1 69 ? 14.809 -1.220 134.519 1.00 19.90 87 PHE B C 1
ATOM 4187 O O . PHE B 1 69 ? 15.443 -0.191 134.735 1.00 19.89 87 PHE B O 1
ATOM 4195 N N . ALA B 1 70 ? 15.118 -2.397 135.025 1.00 20.90 88 ALA B N 1
ATOM 4196 C CA . ALA B 1 70 ? 16.295 -2.634 135.831 1.00 19.74 88 ALA B CA 1
ATOM 4197 C C . ALA B 1 70 ? 17.400 -3.149 134.971 1.00 18.41 88 ALA B C 1
ATOM 4198 O O . ALA B 1 70 ? 17.203 -3.927 134.025 1.00 20.23 88 ALA B O 1
ATOM 4200 N N . PHE B 1 71 ? 18.587 -2.845 135.407 1.00 18.14 89 PHE B N 1
ATOM 4201 C CA . PHE B 1 71 ? 19.784 -3.325 134.723 1.00 17.11 89 PHE B CA 1
ATOM 4202 C C . PHE B 1 71 ? 21.038 -3.311 135.616 1.00 17.80 89 PHE B C 1
ATOM 4203 O O . PHE B 1 71 ? 21.151 -2.565 136.587 1.00 17.19 89 PHE B O 1
ATOM 4211 N N . CYS B 1 72 ? 22.054 -4.075 135.178 1.00 16.73 90 CYS B N 1
ATOM 4212 C CA . CYS B 1 72 ? 23.371 -4.100 135.667 1.00 16.28 90 CYS B CA 1
ATOM 4213 C C . CYS B 1 72 ? 24.220 -3.207 134.784 1.00 18.44 90 CYS B C 1
ATOM 4214 O O . CYS B 1 72 ? 24.213 -3.383 133.588 1.00 17.91 90 CYS B O 1
ATOM 4217 N N . ARG B 1 73 ? 24.893 -2.319 135.408 1.00 17.69 91 ARG B N 1
ATOM 4218 C CA . ARG B 1 73 ? 25.638 -1.253 134.788 1.00 17.27 91 ARG B CA 1
ATOM 4219 C C . ARG B 1 73 ? 27.079 -1.442 135.021 1.00 17.25 91 ARG B C 1
ATOM 4220 O O . ARG B 1 73 ? 27.566 -1.289 136.134 1.00 15.75 91 ARG B O 1
ATOM 4228 N N . ILE B 1 74 ? 27.873 -1.657 133.943 1.00 14.96 92 ILE B N 1
ATOM 4229 C CA . ILE B 1 74 ? 29.331 -1.759 134.026 1.00 15.48 92 ILE B CA 1
ATOM 4230 C C . ILE B 1 74 ? 30.017 -0.569 133.367 1.00 16.43 92 ILE B C 1
ATOM 4231 O O . ILE B 1 74 ? 29.703 -0.333 132.205 1.00 17.31 92 ILE B O 1
ATOM 4236 N N . ALA B 1 75 ? 30.818 0.216 134.041 1.00 13.84 93 ALA B N 1
ATOM 4237 C CA . ALA B 1 75 ? 31.593 1.301 133.509 1.00 14.37 93 ALA B CA 1
ATOM 4238 C C . ALA B 1 75 ? 33.047 0.995 133.535 1.00 16.00 93 ALA B C 1
ATOM 4239 O O . ALA B 1 75 ? 33.584 0.606 134.599 1.00 16.60 93 ALA B O 1
ATOM 4241 N N . LEU B 1 76 ? 33.786 1.172 132.434 1.00 15.60 94 LEU B N 1
ATOM 4242 C CA . LEU B 1 76 ? 35.198 0.850 132.417 1.00 16.23 94 LEU B CA 1
ATOM 4243 C C . LEU B 1 76 ? 35.944 1.635 131.347 1.00 14.60 94 LEU B C 1
ATOM 4244 O O . LEU B 1 76 ? 35.321 2.074 130.336 1.00 15.32 94 LEU B O 1
ATOM 4249 N N . ASN B 1 77 ? 37.222 1.744 131.472 1.00 15.16 95 ASN B N 1
ATOM 4250 C CA . ASN B 1 77 ? 38.112 2.187 130.396 1.00 15.04 95 ASN B CA 1
ATOM 4251 C C . ASN B 1 77 ? 38.844 0.983 129.832 1.00 15.89 95 ASN B C 1
ATOM 4252 O O . ASN B 1 77 ? 39.068 -0.012 130.532 1.00 15.94 95 ASN B O 1
ATOM 4257 N N . VAL B 1 78 ? 39.112 1.068 128.555 1.00 13.99 96 VAL B N 1
ATOM 4258 C CA . VAL B 1 78 ? 39.896 0.102 127.806 1.00 13.97 96 VAL B CA 1
ATOM 4259 C C . VAL B 1 78 ? 40.947 0.871 127.110 1.00 15.18 96 VAL B C 1
ATOM 4260 O O . VAL B 1 78 ? 40.737 1.818 126.327 1.00 15.12 96 VAL B O 1
ATOM 4264 N N . THR B 1 79 ? 42.218 0.447 127.284 1.00 15.16 97 THR B N 1
ATOM 4265 C CA . THR B 1 79 ? 43.361 1.060 126.619 1.00 13.85 97 THR B CA 1
ATOM 4266 C C . THR B 1 79 ? 43.404 0.602 125.197 1.00 14.74 97 THR B C 1
ATOM 4267 O O . THR B 1 79 ? 43.249 -0.578 124.915 1.00 15.79 97 THR B O 1
ATOM 4271 N N . THR B 1 80 ? 43.554 1.516 124.234 1.00 13.52 98 THR B N 1
ATOM 4272 C CA . THR B 1 80 ? 43.552 1.130 122.829 1.00 12.68 98 THR B CA 1
ATOM 4273 C C . THR B 1 80 ? 44.889 1.297 122.102 1.00 13.00 98 THR B C 1
ATOM 4274 O O . THR B 1 80 ? 45.014 0.766 121.006 1.00 14.33 98 THR B O 1
ATOM 4278 N N . SER B 1 81 ? 45.885 1.898 122.701 1.00 13.90 99 SER B N 1
ATOM 4279 C CA . SER B 1 81 ? 47.245 2.036 122.164 1.00 14.31 99 SER B CA 1
ATOM 4280 C C . SER B 1 81 ? 48.109 2.565 123.309 1.00 15.11 99 SER B C 1
ATOM 4281 O O . SER B 1 81 ? 47.613 2.850 124.404 1.00 14.32 99 SER B O 1
ATOM 4284 N N . SER B 1 82 ? 49.376 2.840 123.055 1.00 15.17 100 SER B N 1
ATOM 4285 C CA . SER B 1 82 ? 50.226 3.475 124.064 1.00 15.29 100 SER B CA 1
ATOM 4286 C C . SER B 1 82 ? 49.827 4.908 124.388 1.00 18.02 100 SER B C 1
ATOM 4287 O O . SER B 1 82 ? 50.290 5.466 125.362 1.00 18.08 100 SER B O 1
ATOM 4290 N N . LYS B 1 83 ? 48.924 5.502 123.584 1.00 16.73 101 LYS B N 1
ATOM 4291 C CA . LYS B 1 83 ? 48.597 6.905 123.692 1.00 17.80 101 LYS B CA 1
ATOM 4292 C C . LYS B 1 83 ? 47.089 7.186 123.619 1.00 17.90 101 LYS B C 1
ATOM 4293 O O . LYS B 1 83 ? 46.692 8.320 123.375 1.00 17.60 101 LYS B O 1
ATOM 4299 N N . SER B 1 84 ? 46.277 6.178 123.703 1.00 14.12 102 SER B N 1
ATOM 4300 C CA . SER B 1 84 ? 44.793 6.342 123.567 1.00 14.77 102 SER B CA 1
ATOM 4301 C C . SER B 1 84 ? 44.036 5.370 124.403 1.00 14.70 102 SER B C 1
ATOM 4302 O O . SER B 1 84 ? 44.544 4.251 124.764 1.00 13.40 102 SER B O 1
ATOM 4305 N N . GLN B 1 85 ? 42.769 5.679 124.719 1.00 15.04 103 GLN B N 1
ATOM 4306 C CA . GLN B 1 85 ? 41.936 4.830 125.487 1.00 13.42 103 GLN B CA 1
ATOM 4307 C C . GLN B 1 85 ? 40.468 5.242 125.345 1.00 13.08 103 GLN B C 1
ATOM 4308 O O . GLN B 1 85 ? 40.223 6.440 125.055 1.00 13.90 103 GLN B O 1
ATOM 4314 N N . ILE B 1 86 ? 39.568 4.355 125.610 1.00 12.68 104 ILE B N 1
ATOM 4315 C CA . ILE B 1 86 ? 38.140 4.632 125.578 1.00 12.92 104 ILE B CA 1
ATOM 4316 C C . ILE B 1 86 ? 37.587 4.537 126.999 1.00 15.25 104 ILE B C 1
ATOM 4317 O O . ILE B 1 86 ? 38.084 3.772 127.848 1.00 13.80 104 ILE B O 1
ATOM 4322 N N . PHE B 1 87 ? 36.499 5.255 127.224 1.00 11.96 105 PHE B N 1
ATOM 4323 C CA . PHE B 1 87 ? 35.545 5.001 128.274 1.00 13.44 105 PHE B CA 1
ATOM 4324 C C . PHE B 1 87 ? 34.355 4.360 127.683 1.00 12.33 105 PHE B C 1
ATOM 4325 O O . PHE B 1 87 ? 33.853 4.788 126.630 1.00 12.96 105 PHE B O 1
ATOM 4333 N N . MET B 1 88 ? 33.788 3.343 128.333 1.00 13.29 106 MET B N 1
ATOM 4334 C CA . MET B 1 88 ? 32.607 2.715 127.858 1.00 13.77 106 MET B CA 1
ATOM 4335 C C . MET B 1 88 ? 31.667 2.238 128.954 1.00 13.32 106 MET B C 1
ATOM 4336 O O . MET B 1 88 ? 32.145 2.014 130.118 1.00 13.26 106 MET B O 1
ATOM 4341 N N . GLU B 1 89 ? 30.424 1.997 128.652 1.00 13.14 107 GLU B N 1
ATOM 4342 C CA . GLU B 1 89 ? 29.494 1.339 129.482 1.00 14.64 107 GLU B CA 1
ATOM 4343 C C . GLU B 1 89 ? 28.771 0.200 128.828 1.00 14.97 107 GLU B C 1
ATOM 4344 O O . GLU B 1 89 ? 28.542 0.191 127.583 1.00 14.57 107 GLU B O 1
ATOM 4350 N N . ALA B 1 90 ? 28.419 -0.813 129.618 1.00 13.36 108 ALA B N 1
ATOM 4351 C CA . ALA B 1 90 ? 27.550 -1.872 129.206 1.00 14.96 108 ALA B CA 1
ATOM 4352 C C . ALA B 1 90 ? 26.370 -1.911 130.153 1.00 15.09 108 ALA B C 1
ATOM 4353 O O . ALA B 1 90 ? 26.603 -1.944 131.384 1.00 15.18 108 ALA B O 1
ATOM 4355 N N . TRP B 1 91 ? 25.170 -1.927 129.616 1.00 14.42 109 TRP B N 1
ATOM 4356 C CA . TRP B 1 91 ? 23.898 -2.022 130.340 1.00 13.34 109 TRP B CA 1
ATOM 4357 C C . TRP B 1 91 ? 23.236 -3.298 130.081 1.00 14.39 109 TRP B C 1
ATOM 4358 O O . TRP B 1 91 ? 22.862 -3.573 128.973 1.00 16.20 109 TRP B O 1
ATOM 4369 N N . LEU B 1 92 ? 23.172 -4.196 131.089 1.00 14.70 110 LEU B N 1
ATOM 4370 C CA . LEU B 1 92 ? 22.758 -5.516 130.931 1.00 16.93 110 LEU B CA 1
ATOM 4371 C C . LEU B 1 92 ? 21.416 -5.673 131.631 1.00 16.97 110 LEU B C 1
ATOM 4372 O O . LEU B 1 92 ? 21.388 -5.711 132.873 1.00 16.29 110 LEU B O 1
ATOM 4377 N N . PRO B 1 93 ? 20.299 -5.662 130.888 1.00 17.72 111 PRO B N 1
ATOM 4378 C CA . PRO B 1 93 ? 18.994 -5.593 131.564 1.00 17.57 111 PRO B CA 1
ATOM 4379 C C . PRO B 1 93 ? 18.603 -6.893 132.246 1.00 18.59 111 PRO B C 1
ATOM 4380 O O . PRO B 1 93 ? 18.970 -7.964 131.850 1.00 21.55 111 PRO B O 1
ATOM 4384 N N . SER B 1 94 ? 17.776 -6.765 133.276 1.00 22.06 112 SER B N 1
ATOM 4385 C CA . SER B 1 94 ? 17.224 -7.985 133.917 1.00 23.18 112 SER B CA 1
ATOM 4386 C C . SER B 1 94 ? 16.257 -8.676 132.996 1.00 24.21 112 SER B C 1
ATOM 4387 O O . SER B 1 94 ? 16.280 -9.916 132.889 1.00 26.14 112 SER B O 1
ATOM 4390 N N . ASN B 1 95 ? 15.454 -7.897 132.249 1.00 22.95 113 ASN B N 1
ATOM 4391 C CA . ASN B 1 95 ? 14.559 -8.477 131.266 1.00 23.34 113 ASN B CA 1
ATOM 4392 C C . ASN B 1 95 ? 15.225 -8.617 129.875 1.00 25.61 113 ASN B C 1
ATOM 4393 O O . ASN B 1 95 ? 14.862 -7.987 128.882 1.00 26.84 113 ASN B O 1
ATOM 4398 N N . TYR B 1 96 ? 16.131 -9.556 129.802 1.00 21.02 114 TYR B N 1
ATOM 4399 C CA . TYR B 1 96 ? 17.070 -9.650 128.701 1.00 21.69 114 TYR B CA 1
ATOM 4400 C C . TYR B 1 96 ? 16.500 -10.446 127.606 1.00 23.55 114 TYR B C 1
ATOM 4401 O O . TYR B 1 96 ? 15.960 -11.519 127.831 1.00 23.76 114 TYR B O 1
ATOM 4410 N N . SER B 1 97 ? 16.596 -9.907 126.371 1.00 21.03 115 SER B N 1
ATOM 4411 C CA . SER B 1 97 ? 16.076 -10.508 125.188 1.00 21.40 115 SER B CA 1
ATOM 4412 C C . SER B 1 97 ? 16.949 -11.470 124.412 1.00 19.98 115 SER B C 1
ATOM 4413 O O . SER B 1 97 ? 16.442 -12.093 123.469 1.00 25.64 115 SER B O 1
ATOM 4416 N N . GLY B 1 98 ? 18.206 -11.615 124.801 1.00 19.46 116 GLY B N 1
ATOM 4417 C CA . GLY B 1 98 ? 19.209 -12.435 124.105 1.00 17.52 116 GLY B CA 1
ATOM 4418 C C . GLY B 1 98 ? 19.857 -11.687 122.940 1.00 20.00 116 GLY B C 1
ATOM 4419 O O . GLY B 1 98 ? 20.636 -12.271 122.184 1.00 23.08 116 GLY B O 1
ATOM 4420 N N . ARG B 1 99 ? 19.574 -10.377 122.855 1.00 17.39 117 ARG B N 1
ATOM 4421 C CA . ARG B 1 99 ? 20.111 -9.533 121.747 1.00 15.54 117 ARG B CA 1
ATOM 4422 C C . ARG B 1 99 ? 21.122 -8.561 122.271 1.00 14.42 117 ARG B C 1
ATOM 4423 O O . ARG B 1 99 ? 20.905 -7.944 123.328 1.00 15.59 117 ARG B O 1
ATOM 4431 N N . PHE B 1 100 ? 22.238 -8.343 121.565 1.00 13.05 118 PHE B N 1
ATOM 4432 C CA . PHE B 1 100 ? 23.232 -7.368 121.865 1.00 11.90 118 PHE B CA 1
ATOM 4433 C C . PHE B 1 100 ? 23.034 -6.137 120.953 1.00 13.02 118 PHE B C 1
ATOM 4434 O O . PHE B 1 100 ? 22.618 -6.299 119.791 1.00 14.16 118 PHE B O 1
ATOM 4442 N N . LEU B 1 101 ? 23.308 -4.985 121.512 1.00 11.56 119 LEU B N 1
ATOM 4443 C CA . LEU B 1 101 ? 23.201 -3.709 120.721 1.00 12.98 119 LEU B CA 1
ATOM 4444 C C . LEU B 1 101 ? 24.288 -2.762 121.070 1.00 12.20 119 LEU B C 1
ATOM 4445 O O . LEU B 1 101 ? 24.637 -2.559 122.258 1.00 12.35 119 LEU B O 1
ATOM 4450 N N . SER B 1 102 ? 24.938 -2.102 120.068 1.00 11.68 120 SER B N 1
ATOM 4451 C CA . SER B 1 102 ? 25.812 -0.947 120.275 1.00 10.95 120 SER B CA 1
ATOM 4452 C C . SER B 1 102 ? 25.167 0.348 119.766 1.00 11.19 120 SER B C 1
ATOM 4453 O O . SER B 1 102 ? 24.474 0.326 118.733 1.00 12.18 120 SER B O 1
ATOM 4456 N N . THR B 1 103 ? 25.295 1.360 120.606 1.00 11.51 121 THR B N 1
ATOM 4457 C CA . THR B 1 103 ? 25.002 2.750 120.203 1.00 11.13 121 THR B CA 1
ATOM 4458 C C . THR B 1 103 ? 26.260 3.343 119.630 1.00 12.47 121 THR B C 1
ATOM 4459 O O . THR B 1 103 ? 27.331 2.681 119.515 1.00 13.35 121 THR B O 1
ATOM 4463 N N . GLY B 1 104 ? 26.227 4.634 119.252 1.00 12.05 122 GLY B N 1
ATOM 4464 C CA . GLY B 1 104 ? 27.386 5.340 118.694 1.00 12.26 122 GLY B CA 1
ATOM 4465 C C . GLY B 1 104 ? 27.437 6.790 119.215 1.00 13.59 122 GLY B C 1
ATOM 4466 O O . GLY B 1 104 ? 26.831 7.070 120.281 1.00 14.50 122 GLY B O 1
ATOM 4467 N N . ASN B 1 105 ? 27.996 7.678 118.459 1.00 11.86 123 ASN B N 1
ATOM 4468 C CA . ASN B 1 105 ? 28.388 9.040 118.898 1.00 12.43 123 ASN B CA 1
ATOM 4469 C C . ASN B 1 105 ? 27.719 10.128 118.016 1.00 14.00 123 ASN B C 1
ATOM 4470 O O . ASN B 1 105 ? 26.873 9.800 117.165 1.00 13.47 123 ASN B O 1
ATOM 4475 N N . GLY B 1 106 ? 28.121 11.345 118.314 1.00 15.34 124 GLY B N 1
ATOM 4476 C CA . GLY B 1 106 ? 27.590 12.584 117.631 1.00 16.42 124 GLY B CA 1
ATOM 4477 C C . GLY B 1 106 ? 28.802 13.515 117.458 1.00 16.74 124 GLY B C 1
ATOM 4478 O O . GLY B 1 106 ? 29.790 13.576 118.264 1.00 17.74 124 GLY B O 1
ATOM 4479 N N . GLY B 1 107 ? 28.841 14.195 116.339 1.00 15.32 125 GLY B N 1
ATOM 4480 C CA . GLY B 1 107 ? 29.829 15.227 116.067 1.00 14.18 125 GLY B CA 1
ATOM 4481 C C . GLY B 1 107 ? 31.211 14.714 116.061 1.00 15.36 125 GLY B C 1
ATOM 4482 O O . GLY B 1 107 ? 31.520 13.600 115.552 1.00 14.55 125 GLY B O 1
ATOM 4483 N N . LEU B 1 108 ? 32.076 15.471 116.709 1.00 13.59 126 LEU B N 1
ATOM 4484 C CA . LEU B 1 108 ? 33.422 15.075 116.966 1.00 15.23 126 LEU B CA 1
ATOM 4485 C C . LEU B 1 108 ? 33.554 14.504 118.398 1.00 15.45 126 LEU B C 1
ATOM 4486 O O . LEU B 1 108 ? 34.651 14.440 118.918 1.00 17.39 126 LEU B O 1
ATOM 4491 N N . GLY B 1 109 ? 32.447 14.138 118.987 1.00 15.99 127 GLY B N 1
ATOM 4492 C CA . GLY B 1 109 ? 32.464 13.534 120.344 1.00 16.01 127 GLY B CA 1
ATOM 4493 C C . GLY B 1 109 ? 32.835 12.077 120.328 1.00 16.32 127 GLY B C 1
ATOM 4494 O O . GLY B 1 109 ? 32.780 11.421 119.324 1.00 15.44 127 GLY B O 1
ATOM 4495 N N . GLY B 1 110 ? 33.216 11.543 121.520 1.00 16.32 128 GLY B N 1
ATOM 4496 C CA . GLY B 1 110 ? 33.441 12.313 122.788 1.00 17.48 128 GLY B CA 1
ATOM 4497 C C . GLY B 1 110 ? 32.400 12.194 123.862 1.00 17.23 128 GLY B C 1
ATOM 4498 O O . GLY B 1 110 ? 32.671 12.544 125.053 1.00 20.09 128 GLY B O 1
ATOM 4499 N N . CYS B 1 111 ? 31.209 11.789 123.559 1.00 16.76 129 CYS B N 1
ATOM 4500 C CA . CYS B 1 111 ? 30.106 11.708 124.504 1.00 18.97 129 CYS B CA 1
ATOM 4501 C C . CYS B 1 111 ? 29.332 10.451 124.265 1.00 17.32 129 CYS B C 1
ATOM 4502 O O . CYS B 1 111 ? 28.942 10.144 123.118 1.00 18.51 129 CYS B O 1
ATOM 4505 N N . VAL B 1 112 ? 29.078 9.628 125.323 1.00 16.09 130 VAL B N 1
ATOM 4506 C CA . VAL B 1 112 ? 28.251 8.497 125.209 1.00 16.30 130 VAL B CA 1
ATOM 4507 C C . VAL B 1 112 ? 26.815 8.932 124.997 1.00 16.66 130 VAL B C 1
ATOM 4508 O O . VAL B 1 112 ? 26.384 9.962 125.666 1.00 19.80 130 VAL B O 1
ATOM 4512 N N . LYS B 1 113 ? 26.059 8.252 124.165 1.00 16.85 131 LYS B N 1
ATOM 4513 C CA . LYS B 1 113 ? 24.692 8.588 123.947 1.00 15.85 131 LYS B CA 1
ATOM 4514 C C . LYS B 1 113 ? 23.770 7.757 124.854 1.00 13.62 131 LYS B C 1
ATOM 4515 O O . LYS B 1 113 ? 23.093 6.802 124.481 1.00 13.83 131 LYS B O 1
ATOM 4521 N N . TYR B 1 114 ? 23.678 8.285 126.087 1.00 16.39 132 TYR B N 1
ATOM 4522 C CA . TYR B 1 114 ? 22.870 7.672 127.136 1.00 14.20 132 TYR B CA 1
ATOM 4523 C C . TYR B 1 114 ? 21.414 7.554 126.820 1.00 14.34 132 TYR B C 1
ATOM 4524 O O . TYR B 1 114 ? 20.774 6.561 127.145 1.00 15.40 132 TYR B O 1
ATOM 4533 N N . ASP B 1 115 ? 20.880 8.545 126.063 1.00 15.87 133 ASP B N 1
ATOM 4534 C CA . ASP B 1 115 ? 19.519 8.484 125.611 1.00 15.54 133 ASP B CA 1
ATOM 4535 C C . ASP B 1 115 ? 19.208 7.194 124.767 1.00 13.18 133 ASP B C 1
ATOM 4536 O O . ASP B 1 115 ? 18.269 6.460 124.928 1.00 14.54 133 ASP B O 1
ATOM 4541 N N . ASP B 1 116 ? 20.155 6.946 123.788 1.00 14.84 134 ASP B N 1
ATOM 4542 C CA . ASP B 1 116 ? 19.969 5.786 122.925 1.00 13.82 134 ASP B CA 1
ATOM 4543 C C . ASP B 1 116 ? 20.239 4.464 123.717 1.00 11.80 134 ASP B C 1
ATOM 4544 O O . ASP B 1 116 ? 19.622 3.505 123.438 1.00 13.87 134 ASP B O 1
ATOM 4549 N N . MET B 1 117 ? 21.150 4.585 124.674 1.00 13.62 135 MET B N 1
ATOM 4550 C CA . MET B 1 117 ? 21.379 3.377 125.545 1.00 12.80 135 MET B CA 1
ATOM 4551 C C . MET B 1 117 ? 20.120 3.028 126.309 1.00 13.15 135 MET B C 1
ATOM 4552 O O . MET B 1 117 ? 19.732 1.839 126.360 1.00 15.12 135 MET B O 1
ATOM 4557 N N . ALA B 1 118 ? 19.502 4.055 126.854 1.00 14.38 136 ALA B N 1
ATOM 4558 C CA . ALA B 1 118 ? 18.232 3.787 127.537 1.00 13.97 136 ALA B CA 1
ATOM 4559 C C . ALA B 1 118 ? 17.064 3.276 126.674 1.00 13.66 136 ALA B C 1
ATOM 4560 O O . ALA B 1 118 ? 16.261 2.413 126.970 1.00 15.60 136 ALA B O 1
ATOM 4562 N N . TYR B 1 119 ? 16.986 3.842 125.441 1.00 14.43 137 TYR B N 1
ATOM 4563 C CA . TYR B 1 119 ? 16.047 3.391 124.463 1.00 14.88 137 TYR B CA 1
ATOM 4564 C C . TYR B 1 119 ? 16.159 1.884 124.183 1.00 13.56 137 TYR B C 1
ATOM 4565 O O . TYR B 1 119 ? 15.234 1.146 124.214 1.00 15.44 137 TYR B O 1
ATOM 4574 N N . ALA B 1 120 ? 17.435 1.464 123.867 1.00 13.34 138 ALA B N 1
ATOM 4575 C CA . ALA B 1 120 ? 17.635 0.087 123.547 1.00 13.84 138 ALA B CA 1
ATOM 4576 C C . ALA B 1 120 ? 17.494 -0.841 124.779 1.00 13.21 138 ALA B C 1
ATOM 4577 O O . ALA B 1 120 ? 16.922 -1.922 124.675 1.00 14.38 138 ALA B O 1
ATOM 4579 N N . ALA B 1 121 ? 18.085 -0.419 125.875 1.00 15.51 139 ALA B N 1
ATOM 4580 C CA . ALA B 1 121 ? 18.086 -1.291 127.077 1.00 16.15 139 ALA B CA 1
ATOM 4581 C C . ALA B 1 121 ? 16.655 -1.476 127.538 1.00 17.33 139 ALA B C 1
ATOM 4582 O O . ALA B 1 121 ? 16.279 -2.545 128.065 1.00 17.61 139 ALA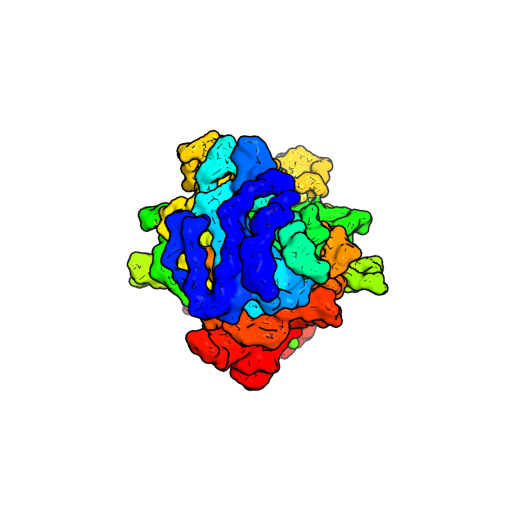 B O 1
ATOM 4584 N N . GLY B 1 122 ? 15.786 -0.506 127.320 1.00 17.67 140 GLY B N 1
ATOM 4585 C CA . GLY B 1 122 ? 14.340 -0.657 127.582 1.00 17.71 140 GLY B CA 1
ATOM 4586 C C . GLY B 1 122 ? 13.613 -1.730 126.802 1.00 19.91 140 GLY B C 1
ATOM 4587 O O . GLY B 1 122 ? 12.509 -2.242 127.144 1.00 20.62 140 GLY B O 1
ATOM 4588 N N . TYR B 1 123 ? 14.154 -2.086 125.639 1.00 15.81 141 TYR B N 1
ATOM 4589 C CA . TYR B 1 123 ? 13.689 -3.186 124.882 1.00 15.42 141 TYR B CA 1
ATOM 4590 C C . TYR B 1 123 ? 14.370 -4.568 125.200 1.00 14.22 141 TYR B C 1
ATOM 4591 O O . TYR B 1 123 ? 14.148 -5.519 124.498 1.00 18.52 141 TYR B O 1
ATOM 4600 N N . GLY B 1 124 ? 15.251 -4.550 126.184 1.00 16.64 142 GLY B N 1
ATOM 4601 C CA . GLY B 1 124 ? 15.871 -5.823 126.694 1.00 16.86 142 GLY B CA 1
ATOM 4602 C C . GLY B 1 124 ? 17.192 -6.137 126.005 1.00 19.27 142 GLY B C 1
ATOM 4603 O O . GLY B 1 124 ? 17.818 -7.110 126.301 1.00 16.10 142 GLY B O 1
ATOM 4604 N N . PHE B 1 125 ? 17.729 -5.209 125.179 1.00 15.13 143 PHE B N 1
ATOM 4605 C CA . PHE B 1 125 ? 19.018 -5.430 124.603 1.00 14.52 143 PHE B CA 1
ATOM 4606 C C . PHE B 1 125 ? 20.116 -5.229 125.651 1.00 14.55 143 PHE B C 1
ATOM 4607 O O . PHE B 1 125 ? 20.143 -4.280 126.428 1.00 14.88 143 PHE B O 1
ATOM 4615 N N . ALA B 1 126 ? 21.145 -6.079 125.633 1.00 15.37 144 ALA B N 1
ATOM 4616 C CA . ALA B 1 126 ? 22.441 -5.877 126.265 1.00 13.11 144 ALA B CA 1
ATOM 4617 C C . ALA B 1 126 ? 23.110 -4.806 125.417 1.00 14.36 144 ALA B C 1
ATOM 4618 O O . ALA B 1 126 ? 23.407 -5.063 124.261 1.00 14.81 144 ALA B O 1
ATOM 4620 N N . THR B 1 127 ? 23.311 -3.649 126.008 1.00 12.65 145 THR B N 1
ATOM 4621 C CA . THR B 1 127 ? 23.533 -2.383 125.257 1.00 12.63 145 THR B CA 1
ATOM 4622 C C . THR B 1 127 ? 24.857 -1.758 125.685 1.00 13.49 145 THR B C 1
ATOM 4623 O O . THR B 1 127 ? 25.143 -1.600 126.866 1.00 13.13 145 THR B O 1
ATOM 4627 N N . VAL B 1 128 ? 25.708 -1.319 124.743 1.00 12.68 146 VAL B N 1
ATOM 4628 C CA . VAL B 1 128 ? 26.920 -0.627 125.004 1.00 11.60 146 VAL B CA 1
ATOM 4629 C C . VAL B 1 128 ? 27.033 0.775 124.305 1.00 11.17 146 VAL B C 1
ATOM 4630 O O . VAL B 1 128 ? 26.204 1.069 123.364 1.00 12.06 146 VAL B O 1
ATOM 4634 N N . GLY B 1 129 ? 27.864 1.627 124.862 1.00 12.14 147 GLY B N 1
ATOM 4635 C CA . GLY B 1 129 ? 28.230 2.894 124.307 1.00 11.77 147 GLY B CA 1
ATOM 4636 C C . GLY B 1 129 ? 29.586 3.218 124.726 1.00 11.68 147 GLY B C 1
ATOM 4637 O O . GLY B 1 129 ? 30.031 2.837 125.869 1.00 13.66 147 GLY B O 1
ATOM 4638 N N . THR B 1 130 ? 30.381 3.922 123.925 1.00 12.58 148 THR B N 1
ATOM 4639 C CA . THR B 1 130 ? 31.672 4.394 124.261 1.00 11.63 148 THR B CA 1
ATOM 4640 C C . THR B 1 130 ? 31.823 5.917 124.069 1.00 13.32 148 THR B C 1
ATOM 4641 O O . THR B 1 130 ? 31.001 6.492 123.297 1.00 13.76 148 THR B O 1
ATOM 4645 N N . ASN B 1 131 ? 32.863 6.550 124.613 1.00 12.68 149 ASN B N 1
ATOM 4646 C CA . ASN B 1 131 ? 33.103 7.961 124.378 1.00 14.30 149 ASN B CA 1
ATOM 4647 C C . ASN B 1 131 ? 33.828 8.202 123.071 1.00 14.86 149 ASN B C 1
ATOM 4648 O O . ASN B 1 131 ? 34.251 9.308 122.786 1.00 13.62 149 ASN B O 1
ATOM 4653 N N . ASN B 1 132 ? 34.080 7.160 122.262 1.00 12.85 150 ASN B N 1
ATOM 4654 C CA . ASN B 1 132 ? 34.751 7.343 120.986 1.00 12.96 150 ASN B CA 1
ATOM 4655 C C . ASN B 1 132 ? 36.190 7.666 121.046 1.00 11.91 150 ASN B C 1
ATOM 4656 O O . ASN B 1 132 ? 36.797 7.935 120.026 1.00 14.56 150 ASN B O 1
ATOM 4661 N N . GLY B 1 133 ? 36.818 7.488 122.217 1.00 13.91 151 GLY B N 1
ATOM 4662 C CA . GLY B 1 133 ? 38.248 7.701 122.355 1.00 13.87 151 GLY B CA 1
ATOM 4663 C C . GLY B 1 133 ? 38.693 8.989 123.037 1.00 14.26 151 GLY B C 1
ATOM 4664 O O . GLY B 1 133 ? 39.860 9.181 123.195 1.00 18.20 151 GLY B O 1
ATOM 4665 N N . HIS B 1 134 ? 37.724 9.836 123.408 1.00 15.24 152 HIS B N 1
ATOM 4666 C CA . HIS B 1 134 ? 38.103 11.102 124.142 1.00 15.18 152 HIS B CA 1
ATOM 4667 C C . HIS B 1 134 ? 36.857 11.596 124.747 1.00 14.85 152 HIS B C 1
ATOM 4668 O O . HIS B 1 134 ? 35.764 11.084 124.490 1.00 16.98 152 HIS B O 1
ATOM 4675 N N . PHE B 1 135 ? 36.963 12.656 125.572 1.00 18.36 153 PHE B N 1
ATOM 4676 C CA . PHE B 1 135 ? 35.786 13.266 126.096 1.00 18.12 153 PHE B CA 1
ATOM 4677 C C . PHE B 1 135 ? 35.610 14.681 125.495 1.00 19.23 153 PHE B C 1
ATOM 4678 O O . PHE B 1 135 ? 36.578 15.441 125.381 1.00 21.05 153 PHE B O 1
ATOM 4686 N N . GLY B 1 136 ? 34.376 14.936 125.112 1.00 18.63 154 GLY B N 1
ATOM 4687 C CA . GLY B 1 136 ? 33.994 16.229 124.589 1.00 19.98 154 GLY B CA 1
ATOM 4688 C C . GLY B 1 136 ? 33.763 16.182 123.097 1.00 17.84 154 GLY B C 1
ATOM 4689 O O . GLY B 1 136 ? 34.457 15.510 122.379 1.00 16.63 154 GLY B O 1
ATOM 4690 N N . ASN B 1 137 ? 32.880 17.045 122.642 1.00 17.06 155 ASN B N 1
ATOM 4691 C CA . ASN B 1 137 ? 32.526 17.219 121.215 1.00 16.05 155 ASN B CA 1
ATOM 4692 C C . ASN B 1 137 ? 33.404 18.266 120.639 1.00 17.50 155 ASN B C 1
ATOM 4693 O O . ASN B 1 137 ? 32.988 19.424 120.406 1.00 18.24 155 ASN B O 1
ATOM 4698 N N . ASN B 1 138 ? 34.650 17.905 120.383 1.00 16.93 156 ASN B N 1
ATOM 4699 C CA . ASN B 1 138 ? 35.599 18.771 119.776 1.00 17.75 156 ASN B CA 1
ATOM 4700 C C . ASN B 1 138 ? 36.832 17.915 119.339 1.00 17.73 156 ASN B C 1
ATOM 4701 O O . ASN B 1 138 ? 36.928 16.704 119.760 1.00 18.59 156 ASN B O 1
ATOM 4706 N N . GLY B 1 139 ? 37.695 18.467 118.553 1.00 17.94 157 GLY B N 1
ATOM 4707 C CA . GLY B 1 139 ? 38.903 17.768 118.033 1.00 18.91 157 GLY B CA 1
ATOM 4708 C C . GLY B 1 139 ? 40.203 17.949 118.755 1.00 18.69 157 GLY B C 1
ATOM 4709 O O . GLY B 1 139 ? 41.206 17.535 118.199 1.00 17.56 157 GLY B O 1
ATOM 4710 N N . VAL B 1 140 ? 40.184 18.609 119.920 1.00 19.69 158 VAL B N 1
ATOM 4711 C CA . VAL B 1 140 ? 41.481 19.000 120.483 1.00 19.19 158 VAL B CA 1
ATOM 4712 C C . VAL B 1 140 ? 42.329 17.784 120.845 1.00 18.42 158 VAL B C 1
ATOM 4713 O O . VAL B 1 140 ? 43.553 17.831 120.740 1.00 19.42 158 VAL B O 1
ATOM 4717 N N . SER B 1 141 ? 41.690 16.682 121.192 1.00 18.00 159 SER B N 1
ATOM 4718 C CA . SER B 1 141 ? 42.397 15.451 121.609 1.00 19.91 159 SER B CA 1
ATOM 4719 C C . SER B 1 141 ? 43.044 14.776 120.423 1.00 18.84 159 SER B C 1
ATOM 4720 O O . SER B 1 141 ? 43.921 13.863 120.624 1.00 18.87 159 SER B O 1
ATOM 4723 N N . PHE B 1 142 ? 42.762 15.215 119.153 1.00 18.07 160 PHE B N 1
ATOM 4724 C CA . PHE B 1 142 ? 43.437 14.664 118.011 1.00 16.90 160 PHE B CA 1
ATOM 4725 C C . PHE B 1 142 ? 44.836 15.244 117.812 1.00 19.62 160 PHE B C 1
ATOM 4726 O O . PHE B 1 142 ? 45.572 14.720 117.026 1.00 19.15 160 PHE B O 1
ATOM 4734 N N . TYR B 1 143 ? 45.089 16.384 118.426 1.00 19.99 161 TYR B N 1
ATOM 4735 C CA . TYR B 1 143 ? 46.307 17.140 118.108 1.00 23.94 161 TYR B CA 1
ATOM 4736 C C . TYR B 1 143 ? 47.555 16.377 118.528 1.00 22.67 161 TYR B C 1
ATOM 4737 O O . TYR B 1 143 ? 47.645 15.966 119.671 1.00 23.02 161 TYR B O 1
ATOM 4746 N N . GLN B 1 144 ? 48.387 16.117 117.520 1.00 24.38 162 GLN B N 1
ATOM 4747 C CA . GLN B 1 144 ? 49.584 15.283 117.683 1.00 26.90 162 GLN B CA 1
ATOM 4748 C C . GLN B 1 144 ? 49.283 13.946 118.273 1.00 24.49 162 GLN B C 1
ATOM 4749 O O . GLN B 1 144 ? 50.144 13.367 118.948 1.00 22.68 162 GLN B O 1
ATOM 4755 N N . ASN B 1 145 ? 48.137 13.344 117.965 1.00 19.27 163 ASN B N 1
ATOM 4756 C CA . ASN B 1 145 ? 47.769 12.038 118.545 1.00 18.05 163 ASN B CA 1
ATOM 4757 C C . ASN B 1 145 ? 46.912 11.285 117.551 1.00 16.63 163 ASN B C 1
ATOM 4758 O O . ASN B 1 145 ? 45.643 11.294 117.611 1.00 16.32 163 ASN B O 1
ATOM 4763 N N . THR B 1 146 ? 47.580 10.667 116.612 1.00 16.53 164 THR B N 1
ATOM 4764 C CA . THR B 1 146 ? 46.931 9.898 115.546 1.00 17.26 164 THR B CA 1
ATOM 4765 C C . THR B 1 146 ? 46.171 8.701 116.062 1.00 16.84 164 THR B C 1
ATOM 4766 O O . THR B 1 146 ? 45.234 8.181 115.465 1.00 15.18 164 THR B O 1
ATOM 4770 N N . GLU B 1 147 ? 46.603 8.175 117.200 1.00 14.49 165 GLU B N 1
ATOM 4771 C CA . GLU B 1 147 ? 45.899 7.038 117.826 1.00 13.58 165 GLU B CA 1
ATOM 4772 C C . GLU B 1 147 ? 44.492 7.427 118.323 1.00 14.35 165 GLU B C 1
ATOM 4773 O O . GLU B 1 147 ? 43.548 6.616 118.233 1.00 13.48 165 GLU B O 1
ATOM 4779 N N . VAL B 1 148 ? 44.297 8.636 118.837 1.00 15.20 166 VAL B N 1
ATOM 4780 C CA . VAL B 1 148 ? 42.968 9.106 119.259 1.00 14.02 166 VAL B CA 1
ATOM 4781 C C . VAL B 1 148 ? 42.088 9.286 117.957 1.00 12.58 166 VAL B C 1
ATOM 4782 O O . VAL B 1 148 ? 40.894 8.974 117.992 1.00 13.23 166 VAL B O 1
ATOM 4786 N N . VAL B 1 149 ? 42.672 9.710 116.841 1.00 12.76 167 VAL B N 1
ATOM 4787 C CA . VAL B 1 149 ? 42.006 9.691 115.565 1.00 12.85 167 VAL B CA 1
ATOM 4788 C C . VAL B 1 149 ? 41.587 8.343 115.105 1.00 14.09 167 VAL B C 1
ATOM 4789 O O . VAL B 1 149 ? 40.490 8.124 114.603 1.00 13.11 167 VAL B O 1
ATOM 4793 N N . GLU B 1 150 ? 42.485 7.377 115.251 1.00 13.93 168 GLU B N 1
ATOM 4794 C CA . GLU B 1 150 ? 42.182 5.978 114.852 1.00 12.98 168 GLU B CA 1
ATOM 4795 C C . GLU B 1 150 ? 40.992 5.492 115.670 1.00 11.06 168 GLU B C 1
ATOM 4796 O O . GLU B 1 150 ? 40.088 4.851 115.192 1.00 12.59 168 GLU B O 1
ATOM 4802 N N . ASP B 1 151 ? 40.972 5.777 116.984 1.00 12.52 169 ASP B N 1
ATOM 4803 C CA . ASP B 1 151 ? 39.803 5.485 117.792 1.00 11.79 169 ASP B CA 1
ATOM 4804 C C . ASP B 1 151 ? 38.532 6.151 117.233 1.00 12.05 169 ASP B C 1
ATOM 4805 O O . ASP B 1 151 ? 37.529 5.419 117.156 1.00 12.79 169 ASP B O 1
ATOM 4810 N N . PHE B 1 152 ? 38.599 7.435 116.927 1.00 12.58 170 PHE B N 1
ATOM 4811 C CA . PHE B 1 152 ? 37.413 8.120 116.399 1.00 12.46 170 PHE B CA 1
ATOM 4812 C C . PHE B 1 152 ? 36.960 7.504 115.067 1.00 12.78 170 PHE B C 1
ATOM 4813 O O . PHE B 1 152 ? 35.738 7.444 114.801 1.00 11.67 170 PHE B O 1
ATOM 4821 N N . ALA B 1 153 ? 37.903 7.131 114.191 1.00 11.84 171 ALA B N 1
ATOM 4822 C CA . ALA B 1 153 ? 37.582 6.656 112.821 1.00 11.41 171 ALA B CA 1
ATOM 4823 C C . ALA B 1 153 ? 36.923 5.342 112.748 1.00 12.11 171 ALA B C 1
ATOM 4824 O O . ALA B 1 153 ? 36.099 5.063 111.894 1.00 12.29 171 ALA B O 1
ATOM 4826 N N . TYR B 1 154 ? 37.225 4.428 113.684 1.00 12.30 172 TYR B N 1
ATOM 4827 C CA . TYR B 1 154 ? 36.639 3.096 113.728 1.00 11.74 172 TYR B CA 1
ATOM 4828 C C . TYR B 1 154 ? 36.886 2.343 115.076 1.00 11.72 172 TYR B C 1
ATOM 4829 O O . TYR B 1 154 ? 36.113 1.495 115.389 1.00 12.85 172 TYR B O 1
ATOM 4838 N N . ARG B 1 155 ? 38.066 2.516 115.648 1.00 12.29 173 ARG B N 1
ATOM 4839 C CA . ARG B 1 155 ? 38.546 1.529 116.604 1.00 13.04 173 ARG B CA 1
ATOM 4840 C C . ARG B 1 155 ? 37.758 1.589 117.921 1.00 13.07 173 ARG B C 1
ATOM 4841 O O . ARG B 1 155 ? 37.582 0.580 118.583 1.00 12.71 173 ARG B O 1
ATOM 4849 N N . ALA B 1 156 ? 37.331 2.787 118.368 1.00 13.14 174 ALA B N 1
ATOM 4850 C CA . ALA B 1 156 ? 36.596 2.868 119.633 1.00 11.49 174 ALA B CA 1
ATOM 4851 C C . ALA B 1 156 ? 35.278 2.105 119.559 1.00 12.49 174 ALA B C 1
ATOM 4852 O O . ALA B 1 156 ? 34.899 1.277 120.394 1.00 13.33 174 ALA B O 1
ATOM 4854 N N . LEU B 1 157 ? 34.525 2.310 118.472 1.00 12.34 175 LEU B N 1
ATOM 4855 C CA . LEU B 1 157 ? 33.258 1.662 118.290 1.00 13.38 175 LEU B CA 1
ATOM 4856 C C . LEU B 1 157 ? 33.413 0.141 118.286 1.00 12.32 175 LEU B C 1
ATOM 4857 O O . LEU B 1 157 ? 32.708 -0.582 118.990 1.00 12.54 175 LEU B O 1
ATOM 4862 N N . HIS B 1 158 ? 34.393 -0.304 117.482 1.00 11.90 176 HIS B N 1
ATOM 4863 C CA . HIS B 1 158 ? 34.614 -1.780 117.374 1.00 12.45 176 HIS B CA 1
ATOM 4864 C C . HIS B 1 158 ? 35.100 -2.332 118.724 1.00 13.36 176 HIS B C 1
ATOM 4865 O O . HIS B 1 158 ? 34.662 -3.414 119.097 1.00 12.76 176 HIS B O 1
ATOM 4872 N N . THR B 1 159 ? 35.930 -1.603 119.446 1.00 12.12 177 THR B N 1
ATOM 4873 C CA . THR B 1 159 ? 36.356 -2.093 120.761 1.00 12.69 177 THR B CA 1
ATOM 4874 C C . THR B 1 159 ? 35.146 -2.277 121.699 1.00 13.38 177 THR B C 1
ATOM 4875 O O . THR B 1 159 ? 34.983 -3.253 122.445 1.00 13.37 177 THR B O 1
ATOM 4879 N N . GLY B 1 160 ? 34.229 -1.309 121.699 1.00 12.37 178 GLY B N 1
ATOM 4880 C CA . GLY B 1 160 ? 33.095 -1.444 122.513 1.00 12.57 178 GLY B CA 1
ATOM 4881 C C . GLY B 1 160 ? 32.235 -2.599 122.193 1.00 12.74 178 GLY B C 1
ATOM 4882 O O . GLY B 1 160 ? 31.639 -3.229 123.064 1.00 13.47 178 GLY B O 1
ATOM 4883 N N . VAL B 1 161 ? 32.161 -3.002 120.910 1.00 12.78 179 VAL B N 1
ATOM 4884 C CA . VAL B 1 161 ? 31.469 -4.198 120.466 1.00 12.12 179 VAL B CA 1
ATOM 4885 C C . VAL B 1 161 ? 32.171 -5.478 121.006 1.00 12.49 179 VAL B C 1
ATOM 4886 O O . VAL B 1 161 ? 31.461 -6.288 121.582 1.00 13.70 179 VAL B O 1
ATOM 4890 N N . VAL B 1 162 ? 33.457 -5.540 120.764 1.00 12.54 180 VAL B N 1
ATOM 4891 C CA . VAL B 1 162 ? 34.270 -6.719 121.197 1.00 13.84 180 VAL B CA 1
ATOM 4892 C C . VAL B 1 162 ? 34.141 -6.888 122.696 1.00 14.86 180 VAL B C 1
ATOM 4893 O O . VAL B 1 162 ? 33.810 -8.038 123.129 1.00 14.72 180 VAL B O 1
ATOM 4897 N N . VAL B 1 163 ? 34.399 -5.825 123.471 1.00 12.76 181 VAL B N 1
ATOM 4898 C CA . VAL B 1 163 ? 34.351 -5.899 124.928 1.00 13.02 181 VAL B CA 1
ATOM 4899 C C . VAL B 1 163 ? 32.904 -6.118 125.398 1.00 14.99 181 VAL B C 1
ATOM 4900 O O . VAL B 1 163 ? 32.619 -6.901 126.320 1.00 14.00 181 VAL B O 1
ATOM 4904 N N . GLY B 1 164 ? 31.927 -5.417 124.787 1.00 14.17 182 GLY B N 1
ATOM 4905 C CA . GLY B 1 164 ? 30.566 -5.642 125.186 1.00 14.72 182 GLY B CA 1
ATOM 4906 C C . GLY B 1 164 ? 30.042 -7.002 125.015 1.00 15.62 182 GLY B C 1
ATOM 4907 O O . GLY B 1 164 ? 29.356 -7.506 125.886 1.00 14.35 182 GLY B O 1
ATOM 4908 N N . LYS B 1 165 ? 30.456 -7.660 123.927 1.00 14.32 183 LYS B N 1
ATOM 4909 C CA . LYS B 1 165 ? 30.078 -9.055 123.716 1.00 13.55 183 LYS B CA 1
ATOM 4910 C C . LYS B 1 165 ? 30.773 -9.954 124.765 1.00 14.17 183 LYS B C 1
ATOM 4911 O O . LYS B 1 165 ? 30.070 -10.822 125.223 1.00 15.93 183 LYS B O 1
ATOM 4917 N N . GLU B 1 166 ? 32.001 -9.694 125.100 1.00 14.19 184 GLU B N 1
ATOM 4918 C CA . GLU B 1 166 ? 32.692 -10.471 126.157 1.00 15.58 184 GLU B CA 1
ATOM 4919 C C . GLU B 1 166 ? 31.937 -10.356 127.450 1.00 17.19 184 GLU B C 1
ATOM 4920 O O . GLU B 1 166 ? 31.608 -11.375 128.108 1.00 16.99 184 GLU B O 1
ATOM 4926 N N . LEU B 1 167 ? 31.553 -9.130 127.813 1.00 17.06 185 LEU B N 1
ATOM 4927 C CA . LEU B 1 167 ? 30.839 -8.915 129.085 1.00 17.37 185 LEU B CA 1
ATOM 4928 C C . LEU B 1 167 ? 29.506 -9.591 129.064 1.00 18.57 185 LEU B C 1
ATOM 4929 O O . LEU B 1 167 ? 29.022 -10.185 130.059 1.00 17.40 185 LEU B O 1
ATOM 4934 N N . THR B 1 168 ? 28.788 -9.507 127.983 1.00 15.56 186 THR B N 1
ATOM 4935 C CA . THR B 1 168 ? 27.488 -10.059 127.869 1.00 17.83 186 THR B CA 1
ATOM 4936 C C . THR B 1 168 ? 27.527 -11.595 127.990 1.00 18.94 186 THR B C 1
ATOM 4937 O O . THR B 1 168 ? 26.689 -12.189 128.673 1.00 18.14 186 THR B O 1
ATOM 4941 N N . LYS B 1 169 ? 28.486 -12.213 127.346 1.00 16.56 187 LYS B N 1
ATOM 4942 C CA . LYS B 1 169 ? 28.624 -13.666 127.432 1.00 19.56 187 LYS B CA 1
ATOM 4943 C C . LYS B 1 169 ? 29.041 -14.052 128.837 1.00 19.11 187 LYS B C 1
ATOM 4944 O O . LYS B 1 169 ? 28.652 -15.129 129.299 1.00 21.56 187 LYS B O 1
ATOM 4950 N N . ASN B 1 170 ? 29.846 -13.276 129.484 1.00 16.02 188 ASN B N 1
ATOM 4951 C CA . ASN B 1 170 ? 30.260 -13.574 130.905 1.00 18.32 188 ASN B CA 1
ATOM 4952 C C . ASN B 1 170 ? 29.092 -13.435 131.840 1.00 18.73 188 ASN B C 1
ATOM 4953 O O . ASN B 1 170 ? 28.967 -14.196 132.842 1.00 21.97 188 ASN B O 1
ATOM 4958 N N . PHE B 1 171 ? 28.190 -12.482 131.620 1.00 18.21 189 PHE B N 1
ATOM 4959 C CA . PHE B 1 171 ? 27.091 -12.255 132.543 1.00 17.54 189 PHE B CA 1
ATOM 4960 C C . PHE B 1 171 ? 25.948 -13.124 132.405 1.00 20.09 189 PHE B C 1
ATOM 4961 O O . PHE B 1 171 ? 25.387 -13.610 133.439 1.00 21.56 189 PHE B O 1
ATOM 4969 N N . TYR B 1 172 ? 25.483 -13.409 131.199 1.00 20.35 190 TYR B N 1
ATOM 4970 C CA . TYR B 1 172 ? 24.306 -14.205 130.928 1.00 20.09 190 TYR B CA 1
ATOM 4971 C C . TYR B 1 172 ? 24.753 -15.578 130.464 1.00 21.85 190 TYR B C 1
ATOM 4972 O O . TYR B 1 172 ? 25.464 -15.740 129.504 1.00 21.01 190 TYR B O 1
ATOM 4981 N N . PRO B 1 173 ? 24.402 -16.640 131.224 1.00 27.93 191 PRO B N 1
ATOM 4982 C CA . PRO B 1 173 ? 24.722 -18.001 130.718 1.00 27.03 191 PRO B CA 1
ATOM 4983 C C . PRO B 1 173 ? 24.402 -18.276 129.232 1.00 24.58 191 PRO B C 1
ATOM 4984 O O . PRO B 1 173 ? 25.186 -18.914 128.508 1.00 26.38 191 PRO B O 1
ATOM 4988 N N . GLN B 1 174 ? 23.261 -17.784 128.782 1.00 24.01 192 GLN B N 1
ATOM 4989 C CA . GLN B 1 174 ? 22.788 -17.975 127.372 1.00 26.06 192 GLN B CA 1
ATOM 4990 C C . GLN B 1 174 ? 23.570 -17.092 126.315 1.00 25.20 192 GLN B C 1
ATOM 4991 O O . GLN B 1 174 ? 23.446 -17.346 125.112 1.00 24.76 192 GLN B O 1
ATOM 4997 N N . GLY B 1 175 ? 24.389 -16.121 126.737 1.00 24.97 193 GLY B N 1
ATOM 4998 C CA . GLY B 1 175 ? 25.211 -15.306 125.833 1.00 22.83 193 GLY B CA 1
ATOM 4999 C C . GLY B 1 175 ? 24.297 -14.360 125.043 1.00 22.16 193 GLY B C 1
ATOM 5000 O O . GLY B 1 175 ? 23.270 -13.894 125.565 1.00 22.38 193 GLY B O 1
ATOM 5001 N N . TYR B 1 176 ? 24.602 -14.206 123.759 1.00 21.83 194 TYR B N 1
ATOM 5002 C CA . TYR B 1 176 ? 23.688 -13.461 122.898 1.00 21.01 194 TYR B CA 1
ATOM 5003 C C . TYR B 1 176 ? 23.539 -14.182 121.580 1.00 22.15 194 TYR B C 1
ATOM 5004 O O . TYR B 1 176 ? 24.414 -14.947 121.184 1.00 23.02 194 TYR B O 1
ATOM 5013 N N . ASN B 1 177 ? 22.464 -13.896 120.890 1.00 20.54 195 ASN B N 1
ATOM 5014 C CA . ASN B 1 177 ? 22.251 -14.466 119.604 1.00 21.25 195 ASN B CA 1
ATOM 5015 C C . ASN B 1 177 ? 22.622 -13.381 118.505 1.00 19.79 195 ASN B C 1
ATOM 5016 O O . ASN B 1 177 ? 23.775 -13.245 118.119 1.00 22.34 195 ASN B O 1
ATOM 5021 N N . LYS B 1 178 ? 21.721 -12.474 118.284 1.00 18.63 196 LYS B N 1
ATOM 5022 C CA . LYS B 1 178 ? 21.968 -11.501 117.214 1.00 16.53 196 LYS B CA 1
ATOM 5023 C C . LYS B 1 178 ? 22.415 -10.196 117.835 1.00 16.25 196 LYS B C 1
ATOM 5024 O O . LYS B 1 178 ? 22.124 -9.842 118.975 1.00 15.98 196 LYS B O 1
ATOM 5030 N N . SER B 1 179 ? 23.129 -9.461 116.982 1.00 13.63 197 SER B N 1
ATOM 5031 C CA . SER B 1 179 ? 23.794 -8.240 117.339 1.00 14.25 197 SER B CA 1
ATOM 5032 C C . SER B 1 179 ? 23.336 -7.095 116.424 1.00 13.09 197 SER B C 1
ATOM 5033 O O . SER B 1 179 ? 23.222 -7.260 115.225 1.00 13.99 197 SER B O 1
ATOM 5036 N N . TYR B 1 180 ? 23.041 -6.006 117.085 1.00 12.36 198 TYR B N 1
ATOM 5037 C CA . TYR B 1 180 ? 22.440 -4.822 116.430 1.00 12.83 198 TYR B CA 1
ATOM 5038 C C . TYR B 1 180 ? 23.186 -3.543 116.740 1.00 12.14 198 TYR B C 1
ATOM 5039 O O . TYR B 1 180 ? 23.894 -3.365 117.703 1.00 12.42 198 TYR B O 1
ATOM 5048 N N . TYR B 1 181 ? 23.000 -2.565 115.812 1.00 13.14 199 TYR B N 1
ATOM 5049 C CA . TYR B 1 181 ? 23.555 -1.233 115.888 1.00 11.39 199 TYR B CA 1
ATOM 5050 C C . TYR B 1 181 ? 22.478 -0.164 115.599 1.00 10.21 199 TYR B C 1
ATOM 5051 O O . TYR B 1 181 ? 21.649 -0.331 114.753 1.00 10.73 199 TYR B O 1
ATOM 5060 N N . LEU B 1 182 ? 22.502 0.857 116.472 1.00 10.54 200 LEU B N 1
ATOM 5061 C CA . LEU B 1 182 ? 21.602 2.001 116.376 1.00 11.90 200 LEU B CA 1
ATOM 5062 C C . LEU B 1 182 ? 22.355 3.275 116.530 1.00 11.03 200 LEU B C 1
ATOM 5063 O O . LEU B 1 182 ? 22.900 3.578 117.569 1.00 11.35 200 LEU B O 1
ATOM 5068 N N . GLY B 1 183 ? 22.403 4.131 115.463 1.00 10.95 201 GLY B N 1
ATOM 5069 C CA . GLY B 1 183 ? 23.120 5.393 115.541 1.00 11.08 201 GLY B CA 1
ATOM 5070 C C . GLY B 1 183 ? 22.841 6.338 114.396 1.00 11.43 201 GLY B C 1
ATOM 5071 O O . GLY B 1 183 ? 22.304 5.901 113.348 1.00 10.06 201 GLY B O 1
ATOM 5072 N N . CYS B 1 184 ? 23.079 7.628 114.608 1.00 10.26 202 CYS B N 1
ATOM 5073 C CA . CYS B 1 184 ? 22.701 8.713 113.646 1.00 10.68 202 CYS B CA 1
ATOM 5074 C C . CYS B 1 184 ? 23.787 9.749 113.657 1.00 11.24 202 CYS B C 1
ATOM 5075 O O . CYS B 1 184 ? 24.457 10.014 114.705 1.00 11.97 202 CYS B O 1
ATOM 5078 N N . SER B 1 185 ? 24.003 10.364 112.479 1.00 10.06 203 SER B N 1
ATOM 5079 C CA . SER B 1 185 ? 24.990 11.441 112.325 1.00 9.78 203 SER B CA 1
ATOM 5080 C C . SER B 1 185 ? 26.402 10.862 112.314 1.00 10.66 203 SER B C 1
ATOM 5081 O O . SER B 1 185 ? 26.636 9.998 111.490 1.00 10.04 203 SER B O 1
ATOM 5084 N N . THR B 1 186 ? 27.292 11.278 113.181 1.00 11.94 204 THR B N 1
ATOM 5085 C CA . THR B 1 186 ? 28.532 10.449 113.333 1.00 11.81 204 THR B CA 1
ATOM 5086 C C . THR B 1 186 ? 28.164 9.039 113.590 1.00 10.83 204 THR B C 1
ATOM 5087 O O . THR B 1 186 ? 28.766 8.141 113.028 1.00 11.17 204 THR B O 1
ATOM 5091 N N . GLY B 1 187 ? 27.106 8.759 114.329 1.00 10.34 205 GLY B N 1
ATOM 5092 C CA . GLY B 1 187 ? 26.656 7.381 114.550 1.00 10.56 205 GLY B CA 1
ATOM 5093 C C . GLY B 1 187 ? 26.206 6.717 113.333 1.00 10.64 205 GLY B C 1
ATOM 5094 O O . GLY B 1 187 ? 26.285 5.483 113.201 1.00 10.96 205 GLY B O 1
ATOM 5095 N N . GLY B 1 188 ? 25.683 7.428 112.372 1.00 9.47 206 GLY B N 1
ATOM 5096 C CA . GLY B 1 188 ? 25.364 6.839 111.090 1.00 9.49 206 GLY B CA 1
ATOM 5097 C C . GLY B 1 188 ? 26.585 6.426 110.297 1.00 9.93 206 GLY B C 1
ATOM 5098 O O . GLY B 1 188 ? 26.627 5.364 109.683 1.00 9.70 206 GLY B O 1
ATOM 5099 N N . ARG B 1 189 ? 27.565 7.271 110.347 1.00 10.50 207 ARG B N 1
ATOM 5100 C CA . ARG B 1 189 ? 28.836 6.955 109.790 1.00 10.32 207 ARG B CA 1
ATOM 5101 C C . ARG B 1 189 ? 29.441 5.687 110.454 1.00 10.65 207 ARG B C 1
ATOM 5102 O O . ARG B 1 189 ? 29.947 4.826 109.766 1.00 11.10 207 ARG B O 1
ATOM 5110 N N . GLN B 1 190 ? 29.352 5.646 111.761 1.00 10.13 208 GLN B N 1
ATOM 5111 C CA . GLN B 1 190 ? 29.904 4.503 112.517 1.00 10.41 208 GLN B CA 1
ATOM 5112 C C . GLN B 1 190 ? 29.214 3.225 112.182 1.00 10.27 208 GLN B C 1
ATOM 5113 O O . GLN B 1 190 ? 29.835 2.144 112.074 1.00 11.66 208 GLN B O 1
ATOM 5119 N N . GLY B 1 191 ? 27.884 3.231 111.973 1.00 9.52 209 GLY B N 1
ATOM 5120 C CA . GLY B 1 191 ? 27.183 2.057 111.523 1.00 10.26 209 GLY B CA 1
ATOM 5121 C C . GLY B 1 191 ? 27.637 1.643 110.163 1.00 10.40 209 GLY B C 1
ATOM 5122 O O . GLY B 1 191 ? 27.881 0.442 109.903 1.00 10.58 209 GLY B O 1
ATOM 5123 N N . TRP B 1 192 ? 27.803 2.560 109.215 1.00 9.58 210 TRP B N 1
ATOM 5124 C CA . TRP B 1 192 ? 28.285 2.239 107.910 1.00 9.55 210 TRP B CA 1
ATOM 5125 C C . TRP B 1 192 ? 29.750 1.785 107.879 1.00 11.04 210 TRP B C 1
ATOM 5126 O O . TRP B 1 192 ? 30.067 0.917 107.091 1.00 11.29 210 TRP B O 1
ATOM 5137 N N . LYS B 1 193 ? 30.579 2.326 108.722 1.00 10.72 211 LYS B N 1
ATOM 5138 C CA . LYS B 1 193 ? 31.969 1.828 108.902 1.00 10.94 211 LYS B CA 1
ATOM 5139 C C . LYS B 1 193 ? 31.940 0.374 109.364 1.00 12.02 211 LYS B C 1
ATOM 5140 O O . LYS B 1 193 ? 32.690 -0.477 108.837 1.00 11.90 211 LYS B O 1
ATOM 5146 N N . SER B 1 194 ? 30.986 0.044 110.198 1.00 11.18 212 SER B N 1
ATOM 5147 C CA . SER B 1 194 ? 30.798 -1.372 110.643 1.00 11.18 212 SER B CA 1
ATOM 5148 C C . SER B 1 194 ? 30.429 -2.238 109.471 1.00 11.91 212 SER B C 1
ATOM 5149 O O . SER B 1 194 ? 31.028 -3.293 109.181 1.00 13.97 212 SER B O 1
ATOM 5152 N N . VAL B 1 195 ? 29.410 -1.849 108.696 1.00 10.99 213 VAL B N 1
ATOM 5153 C CA . VAL B 1 195 ? 28.967 -2.602 107.528 1.00 10.57 213 VAL B CA 1
ATOM 5154 C C . VAL B 1 195 ? 30.091 -2.809 106.517 1.00 12.37 213 VAL B C 1
ATOM 5155 O O . VAL B 1 195 ? 30.283 -3.921 106.020 1.00 13.48 213 VAL B O 1
ATOM 5159 N N . GLN B 1 196 ? 30.822 -1.751 106.225 1.00 11.65 214 GLN B N 1
ATOM 5160 C CA . GLN B 1 196 ? 31.825 -1.799 105.195 1.00 11.75 214 GLN B CA 1
ATOM 5161 C C . GLN B 1 196 ? 33.064 -2.512 105.673 1.00 12.45 214 GLN B C 1
ATOM 5162 O O . GLN B 1 196 ? 33.694 -3.141 104.790 1.00 14.81 214 GLN B O 1
ATOM 5168 N N . THR B 1 197 ? 33.481 -2.389 106.910 1.00 13.87 215 THR B N 1
ATOM 5169 C CA . THR B 1 197 ? 34.832 -2.769 107.350 1.00 13.66 215 THR B CA 1
ATOM 5170 C C . THR B 1 197 ? 34.815 -3.819 108.445 1.00 15.62 215 THR B C 1
ATOM 5171 O O . THR B 1 197 ? 35.764 -4.614 108.574 1.00 15.05 215 THR B O 1
ATOM 5175 N N . PHE B 1 198 ? 33.759 -3.940 109.184 1.00 12.78 216 PHE B N 1
ATOM 5176 C CA . PHE B 1 198 ? 33.624 -4.910 110.272 1.00 12.60 216 PHE B CA 1
ATOM 5177 C C . PHE B 1 198 ? 32.293 -5.586 110.113 1.00 12.67 216 PHE B C 1
ATOM 5178 O O . PHE B 1 198 ? 31.394 -5.591 110.999 1.00 13.03 216 PHE B O 1
ATOM 5186 N N . PRO B 1 199 ? 32.069 -6.341 109.001 1.00 13.30 217 PRO B N 1
ATOM 5187 C CA . PRO B 1 199 ? 30.807 -6.977 108.708 1.00 14.58 217 PRO B CA 1
ATOM 5188 C C . PRO B 1 199 ? 30.285 -7.957 109.753 1.00 14.58 217 PRO B C 1
ATOM 5189 O O . PRO B 1 199 ? 29.055 -8.188 109.856 1.00 15.99 217 PRO B O 1
ATOM 5193 N N . ASP B 1 200 ? 31.211 -8.513 110.535 1.00 14.55 218 ASP B N 1
ATOM 5194 C CA . ASP B 1 200 ? 30.791 -9.478 111.505 1.00 15.12 218 ASP B CA 1
ATOM 5195 C C . ASP B 1 200 ? 30.407 -8.856 112.811 1.00 14.23 218 ASP B C 1
ATOM 5196 O O . ASP B 1 200 ? 29.970 -9.550 113.731 1.00 15.69 218 ASP B O 1
ATOM 5201 N N . ASP B 1 201 ? 30.538 -7.548 113.020 1.00 13.74 219 ASP B N 1
ATOM 5202 C CA . ASP B 1 201 ? 30.161 -6.974 114.282 1.00 13.52 219 ASP B CA 1
ATOM 5203 C C . ASP B 1 201 ? 28.685 -6.978 114.502 1.00 13.06 219 ASP B C 1
ATOM 5204 O O . ASP B 1 201 ? 28.260 -7.250 115.665 1.00 13.20 219 ASP B O 1
ATOM 5209 N N . PHE B 1 202 ? 27.885 -6.768 113.495 1.00 11.97 220 PHE B N 1
ATOM 5210 C CA . PHE B 1 202 ? 26.441 -6.664 113.659 1.00 12.15 220 PHE B CA 1
ATOM 5211 C C . PHE B 1 202 ? 25.698 -7.525 112.622 1.00 14.28 220 PHE B C 1
ATOM 5212 O O . PHE B 1 202 ? 26.191 -7.673 111.426 1.00 14.17 220 PHE B O 1
ATOM 5220 N N . ASP B 1 203 ? 24.544 -8.067 113.024 1.00 13.22 221 ASP B N 1
ATOM 5221 C CA . ASP B 1 203 ? 23.611 -8.616 112.159 1.00 12.08 221 ASP B CA 1
ATOM 5222 C C . ASP B 1 203 ? 22.599 -7.632 111.553 1.00 12.50 221 ASP B C 1
ATOM 5223 O O . ASP B 1 203 ? 22.102 -7.827 110.444 1.00 13.05 221 ASP B O 1
ATOM 5228 N N . GLY B 1 204 ? 22.273 -6.613 112.336 1.00 10.70 222 GLY B N 1
ATOM 5229 C CA . GLY B 1 204 ? 21.315 -5.641 111.870 1.00 13.04 222 GLY B CA 1
ATOM 5230 C C . GLY B 1 204 ? 21.788 -4.268 112.266 1.00 12.53 222 GLY B C 1
ATOM 5231 O O . GLY B 1 204 ? 22.105 -4.023 113.463 1.00 13.70 222 GLY B O 1
ATOM 5232 N N . VAL B 1 205 ? 21.810 -3.392 111.249 1.00 11.10 223 VAL B N 1
ATOM 5233 C CA . VAL B 1 205 ? 22.332 -2.027 111.463 1.00 10.84 223 VAL B CA 1
ATOM 5234 C C . VAL B 1 205 ? 21.367 -0.970 111.066 1.00 10.18 223 VAL B C 1
ATOM 5235 O O . VAL B 1 205 ? 20.844 -0.974 109.975 1.00 11.30 223 VAL B O 1
ATOM 5239 N N . VAL B 1 206 ? 21.061 -0.068 112.027 1.00 9.95 224 VAL B N 1
ATOM 5240 C CA . VAL B 1 206 ? 20.117 1.047 111.745 1.00 10.11 224 VAL B CA 1
ATOM 5241 C C . VAL B 1 206 ? 20.955 2.296 111.824 1.00 9.96 224 VAL B C 1
ATOM 5242 O O . VAL B 1 206 ? 21.523 2.685 112.819 1.00 10.86 224 VAL B O 1
ATOM 5246 N N . ALA B 1 207 ? 21.112 2.953 110.632 1.00 10.04 225 ALA B N 1
ATOM 5247 C CA . ALA B 1 207 ? 22.050 4.000 110.409 1.00 10.27 225 ALA B CA 1
ATOM 5248 C C . ALA B 1 207 ? 21.369 5.269 109.838 1.00 10.81 225 ALA B C 1
ATOM 5249 O O . ALA B 1 207 ? 20.838 5.222 108.729 1.00 10.30 225 ALA B O 1
ATOM 5251 N N . GLY B 1 208 ? 21.357 6.306 110.648 1.00 10.03 226 GLY B N 1
ATOM 5252 C CA . GLY B 1 208 ? 20.699 7.548 110.236 1.00 9.69 226 GLY B CA 1
ATOM 5253 C C . GLY B 1 208 ? 21.660 8.654 109.835 1.00 9.59 226 GLY B C 1
ATOM 5254 O O . GLY B 1 208 ? 22.739 8.807 110.392 1.00 9.39 226 GLY B O 1
ATOM 5255 N N . ALA B 1 209 ? 21.188 9.490 108.907 1.00 9.30 227 ALA B N 1
ATOM 5256 C CA . ALA B 1 209 ? 21.813 10.747 108.502 1.00 9.55 227 ALA B CA 1
ATOM 5257 C C . ALA B 1 209 ? 23.338 10.706 108.586 1.00 8.51 227 ALA B C 1
ATOM 5258 O O . ALA B 1 209 ? 23.973 11.410 109.353 1.00 9.44 227 ALA B O 1
ATOM 5260 N N . PRO B 1 210 ? 23.945 9.802 107.765 1.00 8.60 228 PRO B N 1
ATOM 5261 C CA . PRO B 1 210 ? 25.322 9.427 108.157 1.00 9.12 228 PRO B CA 1
ATOM 5262 C C . PRO B 1 210 ? 26.338 10.454 107.740 1.00 9.59 228 PRO B C 1
ATOM 5263 O O . PRO B 1 210 ? 26.353 10.992 106.632 1.00 10.20 228 PRO B O 1
ATOM 5267 N N . ALA B 1 211 ? 27.293 10.621 108.631 1.00 9.78 229 ALA B N 1
ATOM 5268 C CA . ALA B 1 211 ? 28.522 11.463 108.378 1.00 9.59 229 ALA B CA 1
ATOM 5269 C C . ALA B 1 211 ? 29.568 10.753 107.554 1.00 10.29 229 ALA B C 1
ATOM 5270 O O . ALA B 1 211 ? 30.774 10.979 107.748 1.00 10.93 229 ALA B O 1
ATOM 5272 N N . PHE B 1 212 ? 29.156 9.879 106.622 1.00 10.31 230 PHE B N 1
ATOM 5273 C CA . PHE B 1 212 ? 30.082 9.303 105.669 1.00 9.71 230 PHE B CA 1
ATOM 5274 C C . PHE B 1 212 ? 30.441 10.340 104.604 1.00 10.17 230 PHE B C 1
ATOM 5275 O O . PHE B 1 212 ? 29.984 11.469 104.606 1.00 10.70 230 PHE B O 1
ATOM 5283 N N . ASN B 1 213 ? 31.364 9.941 103.696 1.00 10.46 231 ASN B N 1
ATOM 5284 C CA . ASN B 1 213 ? 32.108 10.947 102.904 1.00 10.02 231 ASN B CA 1
ATOM 5285 C C . ASN B 1 213 ? 32.642 12.035 103.859 1.00 11.02 231 ASN B C 1
ATOM 5286 O O . ASN B 1 213 ? 32.544 13.223 103.613 1.00 10.34 231 ASN B O 1
ATOM 5291 N N . PHE B 1 214 ? 33.201 11.579 104.985 1.00 10.76 232 PHE B N 1
ATOM 5292 C CA . PHE B 1 214 ? 33.466 12.427 106.142 1.00 10.11 232 PHE B CA 1
ATOM 5293 C C . PHE B 1 214 ? 34.385 13.598 105.869 1.00 11.07 232 PHE B C 1
ATOM 5294 O O . PHE B 1 214 ? 34.218 14.672 106.402 1.00 11.69 232 PHE B O 1
ATOM 5302 N N . ILE B 1 215 ? 35.414 13.338 105.118 1.00 11.80 233 ILE B N 1
ATOM 5303 C CA . ILE B 1 215 ? 36.394 14.416 104.865 1.00 12.58 233 ILE B CA 1
ATOM 5304 C C . ILE B 1 215 ? 35.756 15.508 104.048 1.00 12.15 233 ILE B C 1
ATOM 5305 O O . ILE B 1 215 ? 35.844 16.687 104.392 1.00 12.31 233 ILE B O 1
ATOM 5310 N N . ASN B 1 216 ? 35.063 15.076 103.011 1.00 11.46 234 ASN B N 1
ATOM 5311 C CA . ASN B 1 216 ? 34.400 16.041 102.082 1.00 11.27 234 ASN B CA 1
ATOM 5312 C C . ASN B 1 216 ? 33.233 16.732 102.803 1.00 11.80 234 ASN B C 1
ATOM 5313 O O . ASN B 1 216 ? 32.953 17.917 102.602 1.00 11.42 234 ASN B O 1
ATOM 5318 N N . LEU B 1 217 ? 32.551 16.033 103.731 1.00 11.31 235 LEU B N 1
ATOM 5319 C CA . LEU B 1 217 ? 31.519 16.668 104.530 1.00 11.01 235 LEU B CA 1
ATOM 5320 C C . LEU B 1 217 ? 32.086 17.786 105.359 1.00 11.12 235 LEU B C 1
ATOM 5321 O O . LEU B 1 217 ? 31.518 18.838 105.474 1.00 10.73 235 LEU B O 1
ATOM 5326 N N . THR B 1 218 ? 33.235 17.506 105.987 1.00 11.72 236 THR B N 1
ATOM 5327 C CA . THR B 1 218 ? 33.884 18.437 106.841 1.00 11.89 236 THR B CA 1
ATOM 5328 C C . THR B 1 218 ? 34.327 19.689 105.999 1.00 12.12 236 THR B C 1
ATOM 5329 O O . THR B 1 218 ? 34.101 20.840 106.426 1.00 11.19 236 THR B O 1
ATOM 5333 N N . SER B 1 219 ? 34.877 19.446 104.825 1.00 11.35 237 SER B N 1
ATOM 5334 C CA . SER B 1 219 ? 35.274 20.512 103.891 1.00 11.14 237 SER B CA 1
ATOM 5335 C C . SER B 1 219 ? 34.100 21.322 103.500 1.00 11.85 237 SER B C 1
ATOM 5336 O O . SER B 1 219 ? 34.168 22.564 103.453 1.00 12.21 237 SER B O 1
ATOM 5339 N N . TRP B 1 220 ? 33.030 20.657 103.114 1.00 11.63 238 TRP B N 1
ATOM 5340 C CA . TRP B 1 220 ? 31.753 21.334 102.770 1.00 10.43 238 TRP B CA 1
ATOM 5341 C C . TRP B 1 220 ? 31.265 22.250 103.894 1.00 11.69 238 TRP B C 1
ATOM 5342 O O . TRP B 1 220 ? 30.803 23.376 103.685 1.00 10.85 238 TRP B O 1
ATOM 5353 N N . GLY B 1 221 ? 31.404 21.802 105.158 1.00 9.54 239 GLY B N 1
ATOM 5354 C CA . GLY B 1 221 ? 31.069 22.616 106.246 1.00 9.87 239 GLY B CA 1
ATOM 5355 C C . GLY B 1 221 ? 31.902 23.894 106.348 1.00 11.59 239 GLY B C 1
ATOM 5356 O O . GLY B 1 221 ? 31.377 24.984 106.554 1.00 12.88 239 GLY B O 1
ATOM 5357 N N . ALA B 1 222 ? 33.210 23.762 106.120 1.00 11.81 240 ALA B N 1
ATOM 5358 C CA . ALA B 1 222 ? 34.095 24.948 106.039 1.00 12.50 240 ALA B CA 1
ATOM 5359 C C . ALA B 1 222 ? 33.757 25.888 104.910 1.00 12.85 240 ALA B C 1
ATOM 5360 O O . ALA B 1 222 ? 33.947 27.113 104.988 1.00 13.37 240 ALA B O 1
ATOM 5362 N N . ARG B 1 223 ? 33.323 25.307 103.782 1.00 10.59 241 ARG B N 1
ATOM 5363 C CA . ARG B 1 223 ? 33.031 26.134 102.605 1.00 11.61 241 ARG B CA 1
ATOM 5364 C C . ARG B 1 223 ? 31.983 27.189 102.905 1.00 10.87 241 ARG B C 1
ATOM 5365 O O . ARG B 1 223 ? 32.000 28.265 102.314 1.00 11.05 241 ARG B O 1
ATOM 5373 N N . PHE B 1 224 ? 31.006 27.000 103.795 1.00 11.12 242 PHE B N 1
ATOM 5374 C CA . PHE B 1 224 ? 29.886 27.932 103.962 1.00 11.00 242 PHE B CA 1
ATOM 5375 C C . PHE B 1 224 ? 30.376 29.313 104.314 1.00 11.30 242 PHE B C 1
ATOM 5376 O O . PHE B 1 224 ? 29.916 30.269 103.717 1.00 11.58 242 PHE B O 1
ATOM 5384 N N . LEU B 1 225 ? 31.317 29.420 105.209 1.00 11.87 243 LEU B N 1
ATOM 5385 C CA . LEU B 1 225 ? 31.796 30.760 105.620 1.00 12.03 243 LEU B CA 1
ATOM 5386 C C . LEU B 1 225 ? 32.492 31.422 104.481 1.00 13.24 243 LEU B C 1
ATOM 5387 O O . LEU B 1 225 ? 32.456 32.663 104.368 1.00 14.06 243 LEU B O 1
ATOM 5392 N N . THR B 1 226 ? 33.182 30.683 103.613 1.00 12.63 244 THR B N 1
ATOM 5393 C CA . THR B 1 226 ? 33.837 31.259 102.446 1.00 13.33 244 THR B CA 1
ATOM 5394 C C . THR B 1 226 ? 32.810 31.838 101.471 1.00 13.22 244 THR B C 1
ATOM 5395 O O . THR B 1 226 ? 33.146 32.690 100.645 1.00 17.34 244 THR B O 1
ATOM 5399 N N . LEU B 1 227 ? 31.567 31.342 101.470 1.00 12.43 245 LEU B N 1
ATOM 5400 C CA . LEU B 1 227 ? 30.541 31.837 100.614 1.00 13.69 245 LEU B CA 1
ATOM 5401 C C . LEU B 1 227 ? 29.841 33.032 101.249 1.00 12.64 245 LEU B C 1
ATOM 5402 O O . LEU B 1 227 ? 29.556 34.021 100.561 1.00 12.71 245 LEU B O 1
ATOM 5407 N N . THR B 1 228 ? 29.485 32.964 102.502 1.00 12.72 246 THR B N 1
ATOM 5408 C CA . THR B 1 228 ? 28.737 34.010 103.173 1.00 12.96 246 THR B CA 1
ATOM 5409 C C . THR B 1 228 ? 29.583 35.210 103.500 1.00 14.39 246 THR B C 1
ATOM 5410 O O . THR B 1 228 ? 29.061 36.336 103.499 1.00 13.39 246 THR B O 1
ATOM 5414 N N . GLY B 1 229 ? 30.831 34.971 103.832 1.00 13.33 247 GLY B N 1
ATOM 5415 C CA . GLY B 1 229 ? 31.615 36.018 104.553 1.00 14.82 247 GLY B CA 1
ATOM 5416 C C . GLY B 1 229 ? 31.115 36.114 105.969 1.00 14.65 247 GLY B C 1
ATOM 5417 O O . GLY B 1 229 ? 30.188 35.477 106.457 1.00 14.17 247 GLY B O 1
ATOM 5418 N N . ASP B 1 230 ? 31.711 37.053 106.738 1.00 16.76 248 ASP B N 1
ATOM 5419 C CA . ASP B 1 230 ? 31.183 37.445 107.964 1.00 17.87 248 ASP B CA 1
ATOM 5420 C C . ASP B 1 230 ? 29.954 38.378 107.845 1.00 18.11 248 ASP B C 1
ATOM 5421 O O . ASP B 1 230 ? 29.554 38.713 106.707 1.00 17.15 248 ASP B O 1
ATOM 5426 N N . SER B 1 231 ? 29.375 38.735 108.962 1.00 20.24 249 SER B N 1
ATOM 5427 C CA . SER B 1 231 ? 28.115 39.460 108.983 1.00 19.58 249 SER B CA 1
ATOM 5428 C C . SER B 1 231 ? 28.191 40.847 108.323 1.00 20.57 249 SER B C 1
ATOM 5429 O O . SER B 1 231 ? 27.150 41.441 108.014 1.00 23.74 249 SER B O 1
ATOM 5432 N N . SER B 1 232 ? 29.386 41.358 108.077 1.00 20.27 250 SER B N 1
ATOM 5433 C CA . SER B 1 232 ? 29.536 42.649 107.437 1.00 21.22 250 SER B CA 1
ATOM 5434 C C . SER B 1 232 ? 29.761 42.583 105.964 1.00 22.40 250 SER B C 1
ATOM 5435 O O . SER B 1 232 ? 29.844 43.620 105.300 1.00 25.86 250 SER B O 1
ATOM 5438 N N . ALA B 1 233 ? 29.926 41.383 105.389 1.00 19.32 251 ALA B N 1
ATOM 5439 C CA . ALA B 1 233 ? 30.315 41.216 104.011 1.00 19.29 251 ALA B CA 1
ATOM 5440 C C . ALA B 1 233 ? 29.097 41.466 103.053 1.00 16.69 251 ALA B C 1
ATOM 5441 O O . ALA B 1 233 ? 27.911 41.285 103.431 1.00 17.21 251 ALA B O 1
ATOM 5443 N N . GLU B 1 234 ? 29.454 41.921 101.863 1.00 18.07 252 GLU B N 1
ATOM 5444 C CA . GLU B 1 234 ? 28.394 42.161 100.867 1.00 18.74 252 GLU B CA 1
ATOM 5445 C C . GLU B 1 234 ? 27.755 40.855 100.381 1.00 17.93 252 GLU B C 1
ATOM 5446 O O . GLU B 1 234 ? 26.647 40.924 99.929 1.00 17.40 252 GLU B O 1
ATOM 5452 N N . THR B 1 235 ? 28.424 39.747 100.607 1.00 16.16 253 THR B N 1
ATOM 5453 C CA . THR B 1 235 ? 27.899 38.416 100.250 1.00 15.89 253 THR B CA 1
ATOM 5454 C C . THR B 1 235 ? 27.000 37.876 101.387 1.00 15.50 253 THR B C 1
ATOM 5455 O O . THR B 1 235 ? 26.376 36.867 101.189 1.00 13.95 253 THR B O 1
ATOM 5459 N N . PHE B 1 236 ? 26.941 38.473 102.576 1.00 13.81 254 PHE B N 1
ATOM 5460 C CA . PHE B 1 236 ? 26.253 37.896 103.726 1.00 13.68 254 PHE B CA 1
ATOM 5461 C C . PHE B 1 236 ? 24.750 38.016 103.578 1.00 16.27 254 PHE B C 1
ATOM 5462 O O . PHE B 1 236 ? 24.215 39.071 103.203 1.00 16.42 254 PHE B O 1
ATOM 5470 N N . VAL B 1 237 ? 24.028 36.986 103.973 1.00 13.48 255 VAL B N 1
ATOM 5471 C CA . VAL B 1 237 ? 22.636 36.852 103.900 1.00 11.81 255 VAL B CA 1
ATOM 5472 C C . VAL B 1 237 ? 22.152 36.741 105.332 1.00 12.82 255 VAL B C 1
ATOM 5473 O O . VAL B 1 237 ? 22.529 35.846 106.100 1.00 13.39 255 VAL B O 1
ATOM 5477 N N . THR B 1 238 ? 21.324 37.701 105.773 1.00 12.33 256 THR B N 1
ATOM 5478 C CA . THR B 1 238 ? 20.890 37.673 107.168 1.00 12.92 256 THR B CA 1
ATOM 5479 C C . THR B 1 238 ? 19.939 36.610 107.490 1.00 13.28 256 THR B C 1
ATOM 5480 O O . THR B 1 238 ? 19.315 35.974 106.605 1.00 12.62 256 THR B O 1
ATOM 5484 N N . GLU B 1 239 ? 19.710 36.335 108.791 1.00 14.79 257 GLU B N 1
ATOM 5485 C CA . GLU B 1 239 ? 18.706 35.3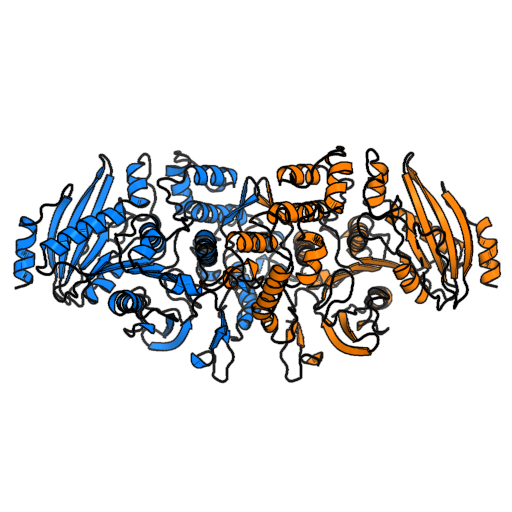64 109.146 1.00 14.24 257 GLU B CA 1
ATOM 5486 C C . GLU B 1 239 ? 17.292 35.666 108.623 1.00 12.48 257 GLU B C 1
ATOM 5487 O O . GLU B 1 239 ? 16.605 34.760 108.174 1.00 13.12 257 GLU B O 1
ATOM 5493 N N . THR B 1 240 ? 16.896 36.956 108.634 1.00 14.15 258 THR B N 1
ATOM 5494 C CA . THR B 1 240 ? 15.535 37.335 108.155 1.00 14.29 258 THR B CA 1
ATOM 5495 C C . THR B 1 240 ? 15.522 37.087 106.607 1.00 12.69 258 THR B C 1
ATOM 5496 O O . THR B 1 240 ? 14.521 36.594 106.118 1.00 13.51 258 THR B O 1
ATOM 5500 N N . GLN B 1 241 ? 16.652 37.365 105.967 1.00 11.56 259 GLN B N 1
ATOM 5501 C CA . GLN B 1 241 ? 16.732 37.060 104.511 1.00 11.84 259 GLN B CA 1
ATOM 5502 C C . GLN B 1 241 ? 16.667 35.542 104.251 1.00 12.16 259 GLN B C 1
ATOM 5503 O O . GLN B 1 241 ? 15.981 35.067 103.290 1.00 12.76 259 GLN B O 1
ATOM 5509 N N . TRP B 1 242 ? 17.325 34.740 105.133 1.00 12.59 260 TRP B N 1
ATOM 5510 C CA . TRP B 1 242 ? 17.198 33.292 104.979 1.00 11.68 260 TRP B CA 1
ATOM 5511 C C . TRP B 1 242 ? 15.776 32.855 105.182 1.00 12.25 260 TRP B C 1
ATOM 5512 O O . TRP B 1 242 ? 15.361 31.790 104.647 1.00 11.85 260 TRP B O 1
ATOM 5523 N N . THR B 1 243 ? 15.012 33.485 106.048 1.00 11.14 261 THR B N 1
ATOM 5524 C CA . THR B 1 243 ? 13.638 33.139 106.201 1.00 11.63 261 THR B CA 1
ATOM 5525 C C . THR B 1 243 ? 12.802 33.441 104.921 1.00 11.59 261 THR B C 1
ATOM 5526 O O . THR B 1 243 ? 11.960 32.711 104.517 1.00 12.15 261 THR B O 1
ATOM 5530 N N . ALA B 1 244 ? 13.057 34.629 104.361 1.00 11.79 262 ALA B N 1
ATOM 5531 C CA . ALA B 1 244 ? 12.446 34.948 103.070 1.00 12.07 262 ALA B CA 1
ATOM 5532 C C . ALA B 1 244 ? 12.794 33.915 101.950 1.00 10.40 262 ALA B C 1
ATOM 5533 O O . ALA B 1 244 ? 11.933 33.496 101.239 1.00 10.56 262 ALA B O 1
ATOM 5535 N N . VAL B 1 245 ? 14.049 33.528 101.965 1.00 9.98 263 VAL B N 1
ATOM 5536 C CA . VAL B 1 245 ? 14.532 32.513 101.057 1.00 9.84 263 VAL B CA 1
ATOM 5537 C C . VAL B 1 245 ? 13.760 31.214 101.298 1.00 10.64 263 VAL B C 1
ATOM 5538 O O . VAL B 1 245 ? 13.170 30.571 100.418 1.00 9.95 263 VAL B O 1
ATOM 5542 N N . HIS B 1 246 ? 13.650 30.810 102.585 1.00 9.94 264 HIS B N 1
ATOM 5543 C CA . HIS B 1 246 ? 12.904 29.656 102.963 1.00 10.62 264 HIS B CA 1
ATOM 5544 C C . HIS B 1 246 ? 11.463 29.682 102.484 1.00 9.41 264 HIS B C 1
ATOM 5545 O O . HIS B 1 246 ? 10.945 28.745 101.890 1.00 10.77 264 HIS B O 1
ATOM 5552 N N . ASN B 1 247 ? 10.798 30.831 102.726 1.00 10.84 265 ASN B N 1
ATOM 5553 C CA . ASN B 1 247 ? 9.403 30.928 102.348 1.00 10.73 265 ASN B CA 1
ATOM 5554 C C . ASN B 1 247 ? 9.170 30.825 100.820 1.00 9.11 265 ASN B C 1
ATOM 5555 O O . ASN B 1 247 ? 8.213 30.260 100.369 1.00 11.26 265 ASN B O 1
ATOM 5560 N N . GLU B 1 248 ? 10.135 31.378 100.084 1.00 10.46 266 GLU B N 1
ATOM 5561 C CA . GLU B 1 248 ? 10.074 31.369 98.623 1.00 9.72 266 GLU B CA 1
ATOM 5562 C C . GLU B 1 248 ? 10.353 29.926 98.116 1.00 9.91 266 GLU B C 1
ATOM 5563 O O . GLU B 1 248 ? 9.754 29.514 97.150 1.00 10.52 266 GLU B O 1
ATOM 5569 N N . ILE B 1 249 ? 11.307 29.214 98.760 1.00 9.37 267 ILE B N 1
ATOM 5570 C CA . ILE B 1 249 ? 11.512 27.780 98.489 1.00 9.01 267 ILE B CA 1
ATOM 5571 C C . ILE B 1 249 ? 10.237 27.018 98.705 1.00 9.76 267 ILE B C 1
ATOM 5572 O O . ILE B 1 249 ? 9.857 26.172 97.892 1.00 10.60 267 ILE B O 1
ATOM 5577 N N . ILE B 1 250 ? 9.586 27.198 99.870 1.00 9.71 268 ILE B N 1
ATOM 5578 C CA . ILE B 1 250 ? 8.329 26.519 100.104 1.00 11.33 268 ILE B CA 1
ATOM 5579 C C . ILE B 1 250 ? 7.346 26.849 98.957 1.00 9.68 268 ILE B C 1
ATOM 5580 O O . ILE B 1 250 ? 6.654 25.985 98.412 1.00 10.59 268 ILE B O 1
ATOM 5585 N N . ARG B 1 251 ? 7.190 28.158 98.653 1.00 9.33 269 ARG B N 1
ATOM 5586 C CA . ARG B 1 251 ? 6.247 28.509 97.597 1.00 9.08 269 ARG B CA 1
ATOM 5587 C C . ARG B 1 251 ? 6.542 27.741 96.275 1.00 10.44 269 ARG B C 1
ATOM 5588 O O . ARG B 1 251 ? 5.642 27.233 95.608 1.00 11.37 269 ARG B O 1
ATOM 5596 N N . GLN B 1 252 ? 7.834 27.740 95.862 1.00 9.79 270 GLN B N 1
ATOM 5597 C CA . GLN B 1 252 ? 8.180 27.118 94.613 1.00 9.32 270 GLN B CA 1
ATOM 5598 C C . GLN B 1 252 ? 8.100 25.585 94.639 1.00 9.25 270 GLN B C 1
ATOM 5599 O O . GLN B 1 252 ? 7.871 25.019 93.623 1.00 9.94 270 GLN B O 1
ATOM 5605 N N . CYS B 1 253 ? 8.334 25.012 95.807 1.00 9.29 271 CYS B N 1
ATOM 5606 C CA . CYS B 1 253 ? 8.575 23.590 95.887 1.00 9.18 271 CYS B CA 1
ATOM 5607 C C . CYS B 1 253 ? 7.595 22.739 96.674 1.00 9.87 271 CYS B C 1
ATOM 5608 O O . CYS B 1 253 ? 7.509 21.533 96.415 1.00 9.94 271 CYS B O 1
ATOM 5611 N N . ASP B 1 254 ? 6.850 23.283 97.628 1.00 9.92 272 ASP B N 1
ATOM 5612 C CA . ASP B 1 254 ? 5.910 22.462 98.448 1.00 10.55 272 ASP B CA 1
ATOM 5613 C C . ASP B 1 254 ? 4.996 21.585 97.603 1.00 9.25 272 ASP B C 1
ATOM 5614 O O . ASP B 1 254 ? 4.878 20.396 97.906 1.00 10.23 272 ASP B O 1
ATOM 5619 N N . SER B 1 255 ? 4.334 22.145 96.601 1.00 10.79 273 SER B N 1
ATOM 5620 C CA . SER B 1 255 ? 3.321 21.454 95.885 1.00 10.69 273 SER B CA 1
ATOM 5621 C C . SER B 1 255 ? 3.784 20.465 94.873 1.00 11.66 273 SER B C 1
ATOM 5622 O O . SER B 1 255 ? 3.043 19.768 94.234 1.00 11.61 273 SER B O 1
ATOM 5625 N N . LEU B 1 256 ? 5.126 20.338 94.660 1.00 10.37 274 LEU B N 1
ATOM 5626 C CA . LEU B 1 256 ? 5.641 19.414 93.653 1.00 10.33 274 LEU B CA 1
ATOM 5627 C C . LEU B 1 256 ? 5.302 17.985 93.913 1.00 10.77 274 LEU B C 1
ATOM 5628 O O . LEU B 1 256 ? 5.241 17.195 92.973 1.00 12.75 274 LEU B O 1
ATOM 5633 N N . ASP B 1 257 ? 5.162 17.652 95.182 1.00 10.27 275 ASP B N 1
ATOM 5634 C CA . ASP B 1 257 ? 4.821 16.297 95.655 1.00 10.14 275 ASP B CA 1
ATOM 5635 C C . ASP B 1 257 ? 3.294 16.093 95.613 1.00 10.52 275 ASP B C 1
ATOM 5636 O O . ASP B 1 257 ? 2.861 14.990 95.955 1.00 12.73 275 ASP B O 1
ATOM 5641 N N . GLY B 1 258 ? 2.531 17.120 95.205 1.00 10.93 276 GLY B N 1
ATOM 5642 C CA . GLY B 1 258 ? 1.056 17.030 95.113 1.00 12.34 276 GLY B CA 1
ATOM 5643 C C . GLY B 1 258 ? 0.352 17.565 96.248 1.00 12.84 276 GLY B C 1
ATOM 5644 O O . GLY B 1 258 ? -0.811 17.966 96.073 1.00 16.36 276 GLY B O 1
ATOM 5645 N N . ALA B 1 259 ? 0.978 17.681 97.412 1.00 12.18 277 ALA B N 1
ATOM 5646 C CA . ALA B 1 259 ? 0.347 18.165 98.639 1.00 11.73 277 ALA B CA 1
ATOM 5647 C C . ALA B 1 259 ? 0.853 19.551 99.001 1.00 13.65 277 ALA B C 1
ATOM 5648 O O . ALA B 1 259 ? 2.056 19.719 99.294 1.00 12.55 277 ALA B O 1
ATOM 5650 N N . LYS B 1 260 ? -0.042 20.521 99.101 1.00 14.11 278 LYS B N 1
ATOM 5651 C CA . LYS B 1 260 ? 0.262 21.838 99.671 1.00 13.78 278 LYS B CA 1
ATOM 5652 C C . LYS B 1 260 ? 0.140 21.849 101.146 1.00 14.87 278 LYS B C 1
ATOM 5653 O O . LYS B 1 260 ? -0.871 22.255 101.729 1.00 15.54 278 LYS B O 1
ATOM 5659 N N . ASP B 1 261 ? 1.188 21.361 101.779 1.00 12.05 279 ASP B N 1
ATOM 5660 C CA . ASP B 1 261 ? 1.219 21.038 103.197 1.00 13.76 279 ASP B CA 1
ATOM 5661 C C . ASP B 1 261 ? 2.360 21.670 103.950 1.00 12.84 279 ASP B C 1
ATOM 5662 O O . ASP B 1 261 ? 2.662 21.353 105.124 1.00 14.47 279 ASP B O 1
ATOM 5667 N N . GLY B 1 262 ? 3.130 22.545 103.274 1.00 11.21 280 GLY B N 1
ATOM 5668 C CA . GLY B 1 262 ? 4.254 23.196 103.822 1.00 11.56 280 GLY B CA 1
ATOM 5669 C C . GLY B 1 262 ? 5.583 22.371 103.903 1.00 11.72 280 GLY B C 1
ATOM 5670 O O . GLY B 1 262 ? 6.553 22.820 104.485 1.00 13.89 280 GLY B O 1
ATOM 5671 N N . ILE B 1 263 ? 5.532 21.189 103.286 1.00 11.20 281 ILE B N 1
ATOM 5672 C CA . ILE B 1 263 ? 6.613 20.197 103.385 1.00 11.95 281 ILE B CA 1
ATOM 5673 C C . ILE B 1 263 ? 7.097 19.904 101.945 1.00 10.76 281 ILE B C 1
ATOM 5674 O O . ILE B 1 263 ? 6.291 19.686 101.023 1.00 10.23 281 ILE B O 1
ATOM 5679 N N . ILE B 1 264 ? 8.424 19.869 101.726 1.00 10.13 282 ILE B N 1
ATOM 5680 C CA . ILE B 1 264 ? 9.015 19.397 100.461 1.00 9.07 282 ILE B CA 1
ATOM 5681 C C . ILE B 1 264 ? 9.268 17.907 100.606 1.00 8.63 282 ILE B C 1
ATOM 5682 O O . ILE B 1 264 ? 10.256 17.512 101.254 1.00 9.88 282 ILE B O 1
ATOM 5687 N N . GLU B 1 265 ? 8.392 17.060 100.087 1.00 9.03 283 GLU B N 1
ATOM 5688 C CA . GLU B 1 265 ? 8.504 15.631 100.340 1.00 8.57 283 GLU B CA 1
ATOM 5689 C C . GLU B 1 265 ? 9.854 15.061 99.872 1.00 8.76 283 GLU B C 1
ATOM 5690 O O . GLU B 1 265 ? 10.497 14.288 100.585 1.00 10.01 283 GLU B O 1
ATOM 5696 N N . ASP B 1 266 ? 10.220 15.477 98.640 1.00 9.09 284 ASP B N 1
ATOM 5697 C CA . ASP B 1 266 ? 11.445 15.004 97.991 1.00 9.27 284 ASP B CA 1
ATOM 5698 C C . ASP B 1 266 ? 12.142 16.221 97.421 1.00 8.62 284 ASP B C 1
ATOM 5699 O O . ASP B 1 266 ? 11.801 16.683 96.319 1.00 8.84 284 ASP B O 1
ATOM 5704 N N . PRO B 1 267 ? 13.150 16.725 98.135 1.00 8.19 285 PRO B N 1
ATOM 5705 C CA . PRO B 1 267 ? 13.868 17.909 97.644 1.00 8.36 285 PRO B CA 1
ATOM 5706 C C . PRO B 1 267 ? 14.593 17.773 96.358 1.00 8.20 285 PRO B C 1
ATOM 5707 O O . PRO B 1 267 ? 14.962 18.820 95.802 1.00 8.96 285 PRO B O 1
ATOM 5711 N N . ASP B 1 268 ? 14.784 16.604 95.814 1.00 8.13 286 ASP B N 1
ATOM 5712 C CA . ASP B 1 268 ? 15.440 16.483 94.503 1.00 8.46 286 ASP B CA 1
ATOM 5713 C C . ASP B 1 268 ? 14.695 17.242 93.428 1.00 9.20 286 ASP B C 1
ATOM 5714 O O . ASP B 1 268 ? 15.242 17.740 92.504 1.00 9.44 286 ASP B O 1
ATOM 5719 N N . LEU B 1 269 ? 13.370 17.300 93.552 1.00 8.28 287 LEU B N 1
ATOM 5720 C CA . LEU B 1 269 ? 12.545 18.006 92.570 1.00 9.72 287 LEU B CA 1
ATOM 5721 C C . LEU B 1 269 ? 12.656 19.485 92.701 1.00 8.04 287 LEU B C 1
ATOM 5722 O O . LEU B 1 269 ? 12.255 20.209 91.772 1.00 8.68 287 LEU B O 1
ATOM 5727 N N . CYS B 1 270 ? 13.164 19.972 93.823 1.00 8.78 288 CYS B N 1
ATOM 5728 C CA . CYS B 1 270 ? 13.241 21.417 94.171 1.00 8.59 288 CYS B CA 1
ATOM 5729 C C . CYS B 1 270 ? 14.576 21.989 93.723 1.00 8.12 288 CYS B C 1
ATOM 5730 O O . CYS B 1 270 ? 15.617 21.659 94.304 1.00 8.62 288 CYS B O 1
ATOM 5733 N N . GLN B 1 271 ? 14.515 22.852 92.735 1.00 9.62 289 GLN B N 1
ATOM 5734 C CA . GLN B 1 271 ? 15.654 23.482 92.120 1.00 9.67 289 GLN B CA 1
ATOM 5735 C C . GLN B 1 271 ? 15.342 24.932 92.149 1.00 9.74 289 GLN B C 1
ATOM 5736 O O . GLN B 1 271 ? 14.898 25.550 91.128 1.00 9.32 289 GLN B O 1
ATOM 5742 N N . PRO B 1 272 ? 15.442 25.571 93.304 1.00 10.17 290 PRO B N 1
ATOM 5743 C CA . PRO B 1 272 ? 14.809 26.875 93.469 1.00 10.76 290 PRO B CA 1
ATOM 5744 C C . PRO B 1 272 ? 15.496 27.981 92.689 1.00 10.19 290 PRO B C 1
ATOM 5745 O O . PRO B 1 272 ? 16.700 28.007 92.461 1.00 11.07 290 PRO B O 1
ATOM 5749 N N . ILE B 1 273 ? 14.647 28.898 92.232 1.00 8.73 291 ILE B N 1
ATOM 5750 C CA . ILE B 1 273 ? 15.112 30.111 91.519 1.00 9.54 291 ILE B CA 1
ATOM 5751 C C . ILE B 1 273 ? 15.106 31.311 92.452 1.00 10.18 291 ILE B C 1
ATOM 5752 O O . ILE B 1 273 ? 14.079 31.912 92.743 1.00 9.28 291 ILE B O 1
ATOM 5757 N N . ILE B 1 274 ? 16.250 31.528 93.074 1.00 9.59 292 ILE B N 1
ATOM 5758 C CA . ILE B 1 274 ? 16.322 32.478 94.164 1.00 9.73 292 ILE B CA 1
ATOM 5759 C C . ILE B 1 274 ? 16.250 33.903 93.628 1.00 10.08 292 ILE B C 1
ATOM 5760 O O . ILE B 1 274 ? 15.950 34.863 94.414 1.00 10.85 292 ILE B O 1
ATOM 5765 N N . GLU B 1 275 ? 16.464 34.104 92.354 1.00 8.90 293 GLU B N 1
ATOM 5766 C CA . GLU B 1 275 ? 16.376 35.415 91.711 1.00 9.80 293 GLU B CA 1
ATOM 5767 C C . GLU B 1 275 ? 14.980 36.019 91.846 1.00 9.26 293 GLU B C 1
ATOM 5768 O O . GLU B 1 275 ? 14.821 37.250 91.764 1.00 10.32 293 GLU B O 1
ATOM 5774 N N . ALA B 1 276 ? 13.972 35.178 92.139 1.00 9.43 294 ALA B N 1
ATOM 5775 C CA . ALA B 1 276 ? 12.637 35.679 92.476 1.00 9.62 294 ALA B CA 1
ATOM 5776 C C . ALA B 1 276 ? 12.659 36.676 93.630 1.00 10.41 294 ALA B C 1
ATOM 5777 O O . ALA B 1 276 ? 11.718 37.470 93.752 1.00 10.71 294 ALA B O 1
ATOM 5779 N N . LEU B 1 277 ? 13.656 36.575 94.513 1.00 10.36 295 LEU B N 1
ATOM 5780 C CA . LEU B 1 277 ? 13.793 37.487 95.691 1.00 11.11 295 LEU B CA 1
ATOM 5781 C C . LEU B 1 277 ? 14.670 38.629 95.429 1.00 12.90 295 LEU B C 1
ATOM 5782 O O . LEU B 1 277 ? 14.873 39.407 96.384 1.00 12.21 295 LEU B O 1
ATOM 5787 N N . LEU B 1 278 ? 15.189 38.892 94.221 1.00 11.57 296 LEU B N 1
ATOM 5788 C CA . LEU B 1 278 ? 15.895 40.167 93.996 1.00 11.35 296 LEU B CA 1
ATOM 5789 C C . LEU B 1 278 ? 14.887 41.358 94.250 1.00 10.83 296 LEU B C 1
ATOM 5790 O O . LEU B 1 278 ? 13.754 41.336 93.904 1.00 11.89 296 LEU B O 1
ATOM 5795 N N . CYS B 1 279 ? 15.424 42.417 94.818 1.00 13.18 297 CYS B N 1
ATOM 5796 C CA . CYS B 1 279 ? 14.629 43.583 95.182 1.00 13.45 297 CYS B CA 1
ATOM 5797 C C . CYS B 1 279 ? 14.148 44.250 93.955 1.00 12.74 297 CYS B C 1
ATOM 5798 O O . CYS B 1 279 ? 14.839 44.507 92.985 1.00 14.29 297 CYS B O 1
ATOM 5801 N N . ASN B 1 280 ? 12.901 44.667 94.063 1.00 11.94 298 ASN B N 1
ATOM 5802 C CA . ASN B 1 280 ? 12.314 45.625 93.115 1.00 12.15 298 ASN B CA 1
ATOM 5803 C C . ASN B 1 280 ? 12.723 47.058 93.460 1.00 15.48 298 ASN B C 1
ATOM 5804 O O . ASN B 1 280 ? 13.306 47.298 94.479 1.00 14.77 298 ASN B O 1
ATOM 5809 N N . ALA B 1 281 ? 12.373 48.026 92.585 1.00 16.67 299 ALA B N 1
ATOM 5810 C CA . ALA B 1 281 ? 12.950 49.359 92.721 1.00 17.02 299 ALA B CA 1
ATOM 5811 C C . ALA B 1 281 ? 12.547 50.066 93.980 1.00 17.39 299 ALA B C 1
ATOM 5812 O O . ALA B 1 281 ? 13.322 50.867 94.500 1.00 22.19 299 ALA B O 1
ATOM 5814 N N . THR B 1 282 ? 11.401 49.758 94.496 1.00 17.36 300 THR B N 1
ATOM 5815 C CA . THR B 1 282 ? 10.910 50.427 95.750 1.00 21.42 300 THR B CA 1
ATOM 5816 C C . THR B 1 282 ? 11.328 49.712 97.018 1.00 22.47 300 THR B C 1
ATOM 5817 O O . THR B 1 282 ? 10.938 50.080 98.103 1.00 27.64 300 THR B O 1
ATOM 5821 N N . GLN B 1 283 ? 12.173 48.672 96.886 1.00 18.90 301 GLN B N 1
ATOM 5822 C CA . GLN B 1 283 ? 12.578 47.831 98.025 1.00 17.76 301 GLN B CA 1
ATOM 5823 C C . GLN B 1 283 ? 14.066 47.887 98.245 1.00 19.09 301 GLN B C 1
ATOM 5824 O O . GLN B 1 283 ? 14.832 48.195 97.347 1.00 20.56 301 GLN B O 1
ATOM 5830 N N . SER B 1 284 ? 14.456 47.652 99.476 1.00 20.04 302 SER B N 1
ATOM 5831 C CA . SER B 1 284 ? 15.809 47.650 99.933 1.00 18.68 302 SER B CA 1
ATOM 5832 C C . SER B 1 284 ? 16.018 46.302 100.655 1.00 16.64 302 SER B C 1
ATOM 5833 O O . SER B 1 284 ? 15.177 45.861 101.472 1.00 18.71 302 SER B O 1
ATOM 5836 N N . SER B 1 285 ? 17.198 45.746 100.380 1.00 18.49 303 SER B N 1
ATOM 5837 C CA . SER B 1 285 ? 17.571 44.446 101.000 1.00 18.17 303 SER B CA 1
ATOM 5838 C C . SER B 1 285 ? 17.694 44.603 102.541 1.00 19.12 303 SER B C 1
ATOM 5839 O O . SER B 1 285 ? 17.556 43.644 103.282 1.00 19.42 303 SER B O 1
ATOM 5842 N N . THR B 1 286 ? 17.912 45.862 103.003 1.00 22.29 304 THR B N 1
ATOM 5843 C CA . THR B 1 286 ? 17.962 46.040 104.475 1.00 22.88 304 THR B CA 1
ATOM 5844 C C . THR B 1 286 ? 16.680 45.714 105.163 1.00 23.69 304 THR B C 1
ATOM 5845 O O . THR B 1 286 ? 16.682 45.461 106.398 1.00 23.30 304 THR B O 1
ATOM 5849 N N . SER B 1 287 ? 15.569 45.624 104.414 1.00 21.76 305 SER B N 1
ATOM 5850 C CA . SER B 1 287 ? 14.289 45.255 104.951 1.00 23.43 305 SER B CA 1
ATOM 5851 C C . SER B 1 287 ? 14.175 43.773 105.306 1.00 21.12 305 SER B C 1
ATOM 5852 O O . SER B 1 287 ? 13.257 43.295 105.970 1.00 21.40 305 SER B O 1
ATOM 5855 N N . GLY B 1 288 ? 15.147 43.003 104.798 1.00 19.26 306 GLY B N 1
ATOM 5856 C CA . GLY B 1 288 ? 15.116 41.526 104.980 1.00 20.21 306 GLY B CA 1
ATOM 5857 C C . GLY B 1 288 ? 14.218 40.711 104.078 1.00 19.73 306 GLY B C 1
ATOM 5858 O O . GLY B 1 288 ? 14.139 39.500 104.262 1.00 19.57 306 GLY B O 1
ATOM 5859 N N . THR B 1 289 ? 13.514 41.381 103.210 1.00 17.54 307 THR B N 1
ATOM 5860 C CA . THR B 1 289 ? 12.468 40.717 102.414 1.00 20.56 307 THR B CA 1
ATOM 5861 C C . THR B 1 289 ? 12.970 40.410 100.965 1.00 17.66 307 THR B C 1
ATOM 5862 O O . THR B 1 289 ? 12.311 39.664 100.206 1.00 18.37 307 THR B O 1
ATOM 5866 N N . CYS B 1 290 ? 14.099 40.953 100.608 1.00 13.64 308 CYS B N 1
ATOM 5867 C CA . CYS B 1 290 ? 14.713 40.769 99.290 1.00 13.37 308 CYS B CA 1
ATOM 5868 C C . CYS B 1 290 ? 16.189 40.803 99.372 1.00 11.73 308 CYS B C 1
ATOM 5869 O O . CYS B 1 290 ? 16.765 41.212 100.387 1.00 13.80 308 CYS B O 1
ATOM 5872 N N . LEU B 1 291 ? 16.844 40.340 98.328 1.00 11.49 309 LEU B N 1
ATOM 5873 C CA . LEU B 1 291 ? 18.243 40.175 98.294 1.00 12.81 309 LEU B CA 1
ATOM 5874 C C . LEU B 1 291 ? 18.891 40.942 97.150 1.00 13.16 309 LEU B C 1
ATOM 5875 O O . LEU B 1 291 ? 18.242 41.149 96.113 1.00 14.45 309 LEU B O 1
ATOM 5880 N N . THR B 1 292 ? 20.148 41.313 97.307 1.00 12.02 310 THR B N 1
ATOM 5881 C CA . THR B 1 292 ? 20.962 41.788 96.269 1.00 12.40 310 THR B CA 1
ATOM 5882 C C . THR B 1 292 ? 21.452 40.688 95.349 1.00 12.13 310 THR B C 1
ATOM 5883 O O . THR B 1 292 ? 21.478 39.467 95.727 1.00 11.76 310 THR B O 1
ATOM 5887 N N . GLY B 1 293 ? 22.001 40.992 94.191 1.00 12.47 311 GLY B N 1
ATOM 5888 C CA . GLY B 1 293 ? 22.616 39.976 93.326 1.00 12.42 311 GLY B CA 1
ATOM 5889 C C . GLY B 1 293 ? 23.696 39.216 93.972 1.00 11.83 311 GLY B C 1
ATOM 5890 O O . GLY B 1 293 ? 23.806 37.965 93.815 1.00 10.96 311 GLY B O 1
ATOM 5891 N N . ALA B 1 294 ? 24.527 39.905 94.731 1.00 12.47 312 ALA B N 1
ATOM 5892 C CA . ALA B 1 294 ? 25.608 39.184 95.438 1.00 13.21 312 ALA B CA 1
ATOM 5893 C C . ALA B 1 294 ? 25.104 38.225 96.439 1.00 11.64 312 ALA B C 1
ATOM 5894 O O . ALA B 1 294 ? 25.633 37.104 96.573 1.00 13.47 312 ALA B O 1
ATOM 5896 N N . GLN B 1 295 ? 24.038 38.604 97.137 1.00 10.69 313 GLN B N 1
ATOM 5897 C CA . GLN B 1 295 ? 23.411 37.757 98.149 1.00 10.97 313 GLN B CA 1
ATOM 5898 C C . GLN B 1 295 ? 22.755 36.538 97.464 1.00 11.22 313 GLN B C 1
ATOM 5899 O O . GLN B 1 295 ? 22.829 35.399 97.986 1.00 11.07 313 GLN B O 1
ATOM 5905 N N . VAL B 1 296 ? 22.058 36.754 96.372 1.00 10.91 314 VAL B N 1
ATOM 5906 C CA . VAL B 1 296 ? 21.530 35.647 95.618 1.00 10.65 314 VAL B CA 1
ATOM 5907 C C . VAL B 1 296 ? 22.597 34.668 95.200 1.00 10.45 314 VAL B C 1
ATOM 5908 O O . VAL B 1 296 ? 22.404 33.432 95.315 1.00 10.75 314 VAL B O 1
ATOM 5912 N N . LYS B 1 297 ? 23.729 35.131 94.733 1.00 10.95 315 LYS B N 1
ATOM 5913 C CA . LYS B 1 297 ? 24.817 34.299 94.347 1.00 11.30 315 LYS B CA 1
ATOM 5914 C C . LYS B 1 297 ? 25.348 33.483 95.565 1.00 10.92 315 LYS B C 1
ATOM 5915 O O . LYS B 1 297 ? 25.699 32.302 95.384 1.00 11.50 315 LYS B O 1
ATOM 5921 N N . THR B 1 298 ? 25.386 34.043 96.769 1.00 10.11 316 THR B N 1
ATOM 5922 C CA . THR B 1 298 ? 25.703 33.239 97.977 1.00 11.93 316 THR B CA 1
ATOM 5923 C C . THR B 1 298 ? 24.732 32.106 98.140 1.00 10.80 316 THR B C 1
ATOM 5924 O O . THR B 1 298 ? 25.147 30.941 98.332 1.00 10.84 316 THR B O 1
ATOM 5928 N N . VAL B 1 299 ? 23.450 32.404 98.096 1.00 10.17 317 VAL B N 1
ATOM 5929 C CA . VAL B 1 299 ? 22.452 31.397 98.258 1.00 9.89 317 VAL B CA 1
ATOM 5930 C C . VAL B 1 299 ? 22.546 30.298 97.156 1.00 10.00 317 VAL B C 1
ATOM 5931 O O . VAL B 1 299 ? 22.447 29.076 97.408 1.00 9.99 317 VAL B O 1
ATOM 5935 N N . ASN B 1 300 ? 22.813 30.732 95.937 1.00 9.68 318 ASN B N 1
ATOM 5936 C CA . ASN B 1 300 ? 22.970 29.755 94.850 1.00 9.32 318 ASN B CA 1
ATOM 5937 C C . ASN B 1 300 ? 24.124 28.805 95.159 1.00 10.73 318 ASN B C 1
ATOM 5938 O O . ASN B 1 300 ? 24.099 27.625 94.817 1.00 10.74 318 ASN B O 1
ATOM 5943 N N . GLY B 1 301 ? 25.204 29.344 95.711 1.00 10.56 319 GLY B N 1
ATOM 5944 C CA . GLY B 1 301 ? 26.371 28.546 96.146 1.00 10.78 319 GLY B CA 1
ATOM 5945 C C . GLY B 1 301 ? 26.020 27.523 97.221 1.00 9.88 319 GLY B C 1
ATOM 5946 O O . GLY B 1 301 ? 26.431 26.364 97.109 1.00 10.36 319 GLY B O 1
ATOM 5947 N N . VAL B 1 302 ? 25.184 27.919 98.121 1.00 10.42 320 VAL B N 1
ATOM 5948 C CA . VAL B 1 302 ? 24.679 26.984 99.123 1.00 10.15 320 VAL B CA 1
ATOM 5949 C C . VAL B 1 302 ? 23.959 25.813 98.418 1.00 9.56 320 VAL B C 1
ATOM 5950 O O . VAL B 1 302 ? 24.024 24.630 98.853 1.00 10.90 320 VAL B O 1
ATOM 5954 N N . PHE B 1 303 ? 23.151 26.105 97.438 1.00 8.92 321 PHE B N 1
ATOM 5955 C CA . PHE B 1 303 ? 22.425 25.143 96.664 1.00 9.59 321 PHE B CA 1
ATOM 5956 C C . PHE B 1 303 ? 23.114 24.601 95.463 1.00 10.35 321 PHE B C 1
ATOM 5957 O O . PHE B 1 303 ? 22.492 24.091 94.531 1.00 12.11 321 PHE B O 1
ATOM 5965 N N . SER B 1 304 ? 24.447 24.610 95.505 1.00 10.09 322 SER B N 1
ATOM 5966 C CA . SER B 1 304 ? 25.238 23.989 94.462 1.00 10.33 322 SER B CA 1
ATOM 5967 C C . SER B 1 304 ? 26.167 22.933 95.076 1.00 10.29 322 SER B C 1
ATOM 5968 O O . SER B 1 304 ? 26.612 23.042 96.229 1.00 10.54 322 SER B O 1
ATOM 5971 N N . ALA B 1 305 ? 26.441 21.880 94.325 1.00 10.36 323 ALA B N 1
ATOM 5972 C CA . ALA B 1 305 ? 27.418 20.920 94.663 1.00 9.67 323 ALA B CA 1
ATOM 5973 C C . ALA B 1 305 ? 28.823 21.575 94.737 1.00 10.42 323 ALA B C 1
ATOM 5974 O O . ALA B 1 305 ? 29.057 22.597 94.020 1.00 12.25 323 ALA B O 1
ATOM 5976 N N . THR B 1 306 ? 29.696 21.016 95.551 1.00 9.89 324 THR B N 1
ATOM 5977 C CA . THR B 1 306 ? 31.078 21.439 95.729 1.00 11.70 324 THR B CA 1
ATOM 5978 C C . THR B 1 306 ? 31.906 20.485 94.919 1.00 11.26 324 THR B C 1
ATOM 5979 O O . THR B 1 306 ? 31.837 19.257 95.043 1.00 11.44 324 THR B O 1
ATOM 5983 N N . TYR B 1 307 ? 32.775 21.047 94.073 1.00 12.17 325 TYR B N 1
ATOM 5984 C CA . TYR B 1 307 ? 33.766 20.345 93.254 1.00 12.98 325 TYR B CA 1
ATOM 5985 C C . TYR B 1 307 ? 35.192 20.761 93.631 1.00 13.06 325 TYR B C 1
ATOM 5986 O O . TYR B 1 307 ? 35.344 21.832 94.117 1.00 14.29 325 TYR B O 1
ATOM 5995 N N . GLY B 1 308 ? 36.108 19.881 93.343 1.00 15.60 326 GLY B N 1
ATOM 5996 C CA . GLY B 1 308 ? 37.489 20.071 93.819 1.00 17.07 326 GLY B CA 1
ATOM 5997 C C . GLY B 1 308 ? 38.453 20.413 92.679 1.00 22.13 326 GLY B C 1
ATOM 5998 O O . GLY B 1 308 ? 38.093 20.751 91.565 1.00 20.74 326 GLY B O 1
ATOM 5999 N N . LEU B 1 309 ? 39.720 20.173 92.942 1.00 19.10 327 LEU B N 1
ATOM 6000 C CA . LEU B 1 309 ? 40.691 20.099 91.821 1.00 25.98 327 LEU B CA 1
ATOM 6001 C C . LEU B 1 309 ? 40.389 19.027 90.832 1.00 21.46 327 LEU B C 1
ATOM 6002 O O . LEU B 1 309 ? 39.843 17.843 91.103 1.00 29.32 327 LEU B O 1
ATOM 6007 N N . ASN B 1 310 ? 40.724 19.355 89.600 1.00 22.96 328 ASN B N 1
ATOM 6008 C CA . ASN B 1 310 ? 40.543 18.566 88.493 1.00 27.96 328 ASN B CA 1
ATOM 6009 C C . ASN B 1 310 ? 39.076 18.383 88.167 1.00 19.41 328 ASN B C 1
ATOM 6010 O O . ASN B 1 310 ? 38.781 17.405 87.526 1.00 25.42 328 ASN B O 1
ATOM 6015 N N . GLY B 1 311 ? 38.260 19.185 88.846 1.00 21.97 329 GLY B N 1
ATOM 6016 C CA . GLY B 1 311 ? 36.797 19.160 88.647 1.00 20.80 329 GLY B CA 1
ATOM 6017 C C . GLY B 1 311 ? 36.046 17.943 89.207 1.00 20.08 329 GLY B C 1
ATOM 6018 O O . GLY B 1 311 ? 35.006 17.563 88.696 1.00 25.73 329 GLY B O 1
ATOM 6019 N N . SER B 1 312 ? 36.607 17.314 90.208 1.00 17.41 330 SER B N 1
ATOM 6020 C CA . SER B 1 312 ? 36.017 16.136 90.849 1.00 19.09 330 SER B CA 1
ATOM 6021 C C . SER B 1 312 ? 34.939 16.544 91.838 1.00 14.93 330 SER B C 1
ATOM 6022 O O . SER B 1 312 ? 35.022 17.532 92.512 1.00 15.17 330 SER B O 1
ATOM 6025 N N . PHE B 1 313 ? 33.917 15.719 91.842 1.00 16.56 331 PHE B N 1
ATOM 6026 C CA . PHE B 1 313 ? 32.755 15.877 92.778 1.00 15.15 331 PHE B CA 1
ATOM 6027 C C . PHE B 1 313 ? 33.305 15.713 94.201 1.00 16.49 331 PHE B C 1
ATOM 6028 O O . PHE B 1 313 ? 34.055 14.799 94.502 1.00 16.73 331 PHE B O 1
ATOM 6036 N N . LEU B 1 314 ? 33.030 16.679 95.086 1.00 13.53 332 LEU B N 1
ATOM 6037 C CA . LEU B 1 314 ? 33.456 16.655 96.467 1.00 14.10 332 LEU B CA 1
ATOM 6038 C C . LEU B 1 314 ? 32.250 16.335 97.382 1.00 12.54 332 LEU B C 1
ATOM 6039 O O . LEU B 1 314 ? 32.295 15.441 98.185 1.00 12.15 332 LEU B O 1
ATOM 6044 N N . TYR B 1 315 ? 31.173 17.086 97.239 1.00 11.45 333 TYR B N 1
ATOM 6045 C CA . TYR B 1 315 ? 30.010 16.985 98.177 1.00 10.24 333 TYR B CA 1
ATOM 6046 C C . TYR B 1 315 ? 28.810 17.537 97.485 1.00 10.09 333 TYR B C 1
ATOM 6047 O O . TYR B 1 315 ? 28.927 18.548 96.809 1.00 10.12 333 TYR B O 1
ATOM 6056 N N . PRO B 1 316 ? 27.600 16.971 97.712 1.00 9.23 334 PRO B N 1
ATOM 6057 C CA . PRO B 1 316 ? 26.417 17.554 97.053 1.00 9.79 334 PRO B CA 1
ATOM 6058 C C . PRO B 1 316 ? 26.012 18.924 97.642 1.00 9.40 334 PRO B C 1
ATOM 6059 O O . PRO B 1 316 ? 26.544 19.385 98.690 1.00 9.65 334 PRO B O 1
ATOM 6063 N N . ARG B 1 317 ? 25.068 19.585 97.036 1.00 9.01 335 ARG B N 1
ATOM 6064 C CA . ARG B 1 317 ? 24.453 20.751 97.575 1.00 9.04 335 ARG B CA 1
ATOM 6065 C C . ARG B 1 317 ? 23.793 20.482 98.921 1.00 9.10 335 ARG B C 1
ATOM 6066 O O . ARG B 1 317 ? 23.401 19.341 99.250 1.00 8.40 335 ARG B O 1
ATOM 6074 N N . MET B 1 318 ? 23.559 21.523 99.700 1.00 8.82 336 MET B N 1
ATOM 6075 C CA . MET B 1 318 ? 22.556 21.520 100.761 1.00 9.25 336 MET B CA 1
ATOM 6076 C C . MET B 1 318 ? 21.213 21.310 100.126 1.00 8.66 336 MET B C 1
ATOM 6077 O O . MET B 1 318 ? 20.856 22.059 99.221 1.00 9.31 336 MET B O 1
ATOM 6082 N N . GLN B 1 319 ? 20.414 20.358 100.616 1.00 8.58 337 GLN B N 1
ATOM 6083 C CA . GLN B 1 319 ? 19.052 20.195 100.040 1.00 8.45 337 GLN B CA 1
ATOM 6084 C C . GLN B 1 319 ? 18.182 21.395 100.481 1.00 9.45 337 GLN B C 1
ATOM 6085 O O . GLN B 1 319 ? 18.157 21.801 101.636 1.00 9.70 337 GLN B O 1
ATOM 6091 N N . PRO B 1 320 ? 17.396 21.951 99.538 1.00 9.49 338 PRO B N 1
ATOM 6092 C CA . PRO B 1 320 ? 16.467 23.007 99.934 1.00 9.21 338 PRO B CA 1
ATOM 6093 C C . PRO B 1 320 ? 15.458 22.519 100.938 1.00 10.16 338 PRO B C 1
ATOM 6094 O O . PRO B 1 320 ? 14.988 21.396 100.900 1.00 10.76 338 PRO B O 1
ATOM 6098 N N . GLY B 1 321 ? 15.125 23.442 101.871 1.00 10.28 339 GLY B N 1
ATOM 6099 C CA . GLY B 1 321 ? 14.112 23.200 102.888 1.00 11.51 339 GLY B CA 1
ATOM 6100 C C . GLY B 1 321 ? 14.657 23.181 104.314 1.00 11.84 339 GLY B C 1
ATOM 6101 O O . GLY B 1 321 ? 13.871 23.227 105.260 1.00 14.69 339 GLY B O 1
ATOM 6102 N N . SER B 1 322 ? 15.974 23.172 104.488 1.00 10.08 340 SER B N 1
ATOM 6103 C CA . SER B 1 322 ? 16.586 23.112 105.807 1.00 10.00 340 SER B CA 1
ATOM 6104 C C . SER B 1 322 ? 17.016 24.472 106.324 1.00 9.85 340 SER B C 1
ATOM 6105 O O . SER B 1 322 ? 17.789 24.580 107.300 1.00 10.40 340 SER B O 1
ATOM 6108 N N . GLU B 1 323 ? 16.543 25.575 105.710 1.00 8.89 341 GLU B N 1
ATOM 6109 C CA . GLU B 1 323 ? 17.066 26.883 105.943 1.00 9.97 341 GLU B CA 1
ATOM 6110 C C . GLU B 1 323 ? 16.997 27.429 107.359 1.00 10.91 341 GLU B C 1
ATOM 6111 O O . GLU B 1 323 ? 17.989 28.087 107.796 1.00 10.60 341 GLU B O 1
ATOM 6117 N N . LEU B 1 324 ? 15.897 27.163 108.003 1.00 10.57 342 LEU B N 1
ATOM 6118 C CA . LEU B 1 324 ? 15.686 27.814 109.305 1.00 11.72 342 LEU B CA 1
ATOM 6119 C C . LEU B 1 324 ? 16.781 27.405 110.292 1.00 12.62 342 LEU B C 1
ATOM 6120 O O . LEU B 1 324 ? 17.393 28.204 110.934 1.00 13.38 342 LEU B O 1
ATOM 6125 N N . ALA B 1 325 ? 17.042 26.103 110.398 1.00 10.40 343 ALA B N 1
ATOM 6126 C CA . ALA B 1 325 ? 18.058 25.574 111.301 1.00 10.83 343 ALA B CA 1
ATOM 6127 C C . ALA B 1 325 ? 19.442 25.691 110.675 1.00 10.38 343 ALA B C 1
ATOM 6128 O O . ALA B 1 325 ? 20.420 25.765 111.402 1.00 11.08 343 ALA B O 1
ATOM 6130 N N . ALA B 1 326 ? 19.573 25.765 109.346 1.00 10.59 344 ALA B N 1
ATOM 6131 C CA . ALA B 1 326 ? 20.855 25.891 108.707 1.00 10.04 344 ALA B CA 1
ATOM 6132 C C . ALA B 1 326 ? 21.493 27.262 108.912 1.00 10.42 344 ALA B C 1
ATOM 6133 O O . ALA B 1 326 ? 22.687 27.395 108.870 1.00 10.22 344 ALA B O 1
ATOM 6135 N N . TYR B 1 327 ? 20.661 28.234 109.179 1.00 10.97 345 TYR B N 1
ATOM 6136 C CA . TYR B 1 327 ? 21.207 29.508 109.595 1.00 12.19 345 TYR B CA 1
ATOM 6137 C C . TYR B 1 327 ? 22.096 29.318 110.810 1.00 11.79 345 TYR B C 1
ATOM 6138 O O . TYR B 1 327 ? 23.191 29.808 110.829 1.00 13.42 345 TYR B O 1
ATOM 6147 N N . SER B 1 328 ? 21.628 28.556 111.817 1.00 11.48 346 SER B N 1
ATOM 6148 C CA . SER B 1 328 ? 22.401 28.292 113.061 1.00 11.91 346 SER B CA 1
ATOM 6149 C C . SER B 1 328 ? 23.611 27.432 112.749 1.00 13.08 346 SER B C 1
ATOM 6150 O O . SER B 1 328 ? 24.693 27.655 113.252 1.00 13.84 346 SER B O 1
ATOM 6153 N N . SER B 1 329 ? 23.472 26.361 111.960 1.00 10.75 347 SER B N 1
ATOM 6154 C CA . SER B 1 329 ? 24.616 25.530 111.771 1.00 11.24 347 SER B CA 1
ATOM 6155 C C . SER B 1 329 ? 25.680 26.067 110.933 1.00 11.33 347 SER B C 1
ATOM 6156 O O . SER B 1 329 ? 26.887 25.875 111.240 1.00 13.91 347 SER B O 1
ATOM 6159 N N . TYR B 1 330 ? 25.340 26.743 109.824 1.00 10.16 348 TYR B N 1
ATOM 6160 C CA . TYR B 1 330 ? 26.300 27.096 108.815 1.00 10.13 348 TYR B CA 1
ATOM 6161 C C . TYR B 1 330 ? 26.336 28.545 108.295 1.00 11.00 348 TYR B C 1
ATOM 6162 O O . TYR B 1 330 ? 27.407 28.960 107.871 1.00 12.74 348 TYR B O 1
ATOM 6171 N N . TYR B 1 331 ? 25.212 29.216 108.280 1.00 10.41 349 TYR B N 1
ATOM 6172 C CA . TYR B 1 331 ? 25.141 30.471 107.502 1.00 10.55 349 TYR B CA 1
ATOM 6173 C C . TYR B 1 331 ? 25.382 31.725 108.276 1.00 11.64 349 TYR B C 1
ATOM 6174 O O . TYR B 1 331 ? 25.382 32.814 107.674 1.00 12.27 349 TYR B O 1
ATOM 6183 N N . SER B 1 332 ? 25.626 31.630 109.557 1.00 11.78 350 SER B N 1
ATOM 6184 C CA . SER B 1 332 ? 25.646 32.853 110.418 1.00 12.21 350 SER B CA 1
ATOM 6185 C C . SER B 1 332 ? 26.882 33.714 110.341 1.00 13.26 350 SER B C 1
ATOM 6186 O O . SER B 1 332 ? 26.951 34.721 111.111 1.00 14.41 350 SER B O 1
ATOM 6189 N N . GLY B 1 333 ? 27.874 33.356 109.589 1.00 13.09 351 GLY B N 1
ATOM 6190 C CA . GLY B 1 333 ? 29.051 34.181 109.431 1.00 14.39 351 GLY B CA 1
ATOM 6191 C C . GLY B 1 333 ? 30.098 33.915 110.429 1.00 16.21 351 GLY B C 1
ATOM 6192 O O . GLY B 1 333 ? 30.980 34.783 110.643 1.00 17.01 351 GLY B O 1
ATOM 6193 N N . THR B 1 334 ? 30.217 32.737 110.968 1.00 15.39 352 THR B N 1
ATOM 6194 C CA . THR B 1 334 ? 31.207 32.363 111.982 1.00 15.92 352 THR B CA 1
ATOM 6195 C C . THR B 1 334 ? 31.829 31.041 111.563 1.00 16.68 352 THR B C 1
ATOM 6196 O O . THR B 1 334 ? 31.270 30.283 110.765 1.00 14.95 352 THR B O 1
ATOM 6200 N N . PRO B 1 335 ? 33.044 30.708 112.059 1.00 17.80 353 PRO B N 1
ATOM 6201 C CA . PRO B 1 335 ? 33.677 29.467 111.734 1.00 18.02 353 PRO B CA 1
ATOM 6202 C C . PRO B 1 335 ? 32.889 28.263 112.188 1.00 16.22 353 PRO B C 1
ATOM 6203 O O . PRO B 1 335 ? 32.238 28.287 113.248 1.00 16.71 353 PRO B O 1
ATOM 6207 N N . PHE B 1 336 ? 32.899 27.234 111.335 1.00 15.15 354 PHE B N 1
ATOM 6208 C CA . PHE B 1 336 ? 32.303 25.932 111.652 1.00 14.92 354 PHE B CA 1
ATOM 6209 C C . PHE B 1 336 ? 33.282 25.099 112.461 1.00 15.66 354 PHE B C 1
ATOM 6210 O O . PHE B 1 336 ? 34.345 24.722 111.973 1.00 15.69 354 PHE B O 1
ATOM 6218 N N . ALA B 1 337 ? 32.939 24.928 113.723 1.00 16.80 355 ALA B N 1
ATOM 6219 C CA . ALA B 1 337 ? 33.867 24.306 114.656 1.00 15.98 355 ALA B CA 1
ATOM 6220 C C . ALA B 1 337 ? 34.447 22.977 114.242 1.00 14.15 355 ALA B C 1
ATOM 6221 O O . ALA B 1 337 ? 35.681 22.767 114.398 1.00 15.03 355 ALA B O 1
ATOM 6223 N N . TYR B 1 338 ? 33.598 22.098 113.777 1.00 14.22 356 TYR B N 1
ATOM 6224 C CA . TYR B 1 338 ? 34.107 20.769 113.484 1.00 13.57 356 TYR B CA 1
ATOM 6225 C C . TYR B 1 338 ? 35.184 20.886 112.434 1.00 14.11 356 TYR B C 1
ATOM 6226 O O . TYR B 1 338 ? 36.182 20.142 112.475 1.00 14.70 356 TYR B O 1
ATOM 6235 N N . ALA B 1 339 ? 34.985 21.723 111.419 1.00 15.20 357 ALA B N 1
ATOM 6236 C CA . ALA B 1 339 ? 35.972 21.817 110.364 1.00 14.96 357 ALA B CA 1
ATOM 6237 C C . ALA B 1 339 ? 37.237 22.495 110.797 1.00 16.51 357 ALA B C 1
ATOM 6238 O O . ALA B 1 339 ? 38.322 22.176 110.388 1.00 16.58 357 ALA B O 1
ATOM 6240 N N . GLU B 1 340 ? 37.047 23.565 111.561 1.00 15.59 358 GLU B N 1
ATOM 6241 C CA . GLU B 1 340 ? 38.157 24.247 112.138 1.00 18.26 358 GLU B CA 1
ATOM 6242 C C . GLU B 1 340 ? 39.029 23.279 112.906 1.00 16.61 358 GLU B C 1
ATOM 6243 O O . GLU B 1 340 ? 40.243 23.226 112.712 1.00 17.96 358 GLU B O 1
ATOM 6249 N N . ASP B 1 341 ? 38.441 22.489 113.774 1.00 16.39 359 ASP B N 1
ATOM 6250 C CA . ASP B 1 341 ? 39.179 21.519 114.561 1.00 17.08 359 ASP B CA 1
ATOM 6251 C C . ASP B 1 341 ? 39.853 20.441 113.711 1.00 14.99 359 ASP B C 1
ATOM 6252 O O . ASP B 1 341 ? 40.988 20.068 113.886 1.00 16.42 359 ASP B O 1
ATOM 6257 N N . TRP B 1 342 ? 39.121 19.896 112.724 1.00 15.22 360 TRP B N 1
ATOM 6258 C CA . TRP B 1 342 ? 39.669 18.856 111.907 1.00 14.73 360 TRP B CA 1
ATOM 6259 C C . TRP B 1 342 ? 40.885 19.354 111.151 1.00 15.64 360 TRP B C 1
ATOM 6260 O O . TRP B 1 342 ? 41.900 18.680 111.096 1.00 14.95 360 TRP B O 1
ATOM 6271 N N . TYR B 1 343 ? 40.772 20.534 110.536 1.00 14.50 361 TYR B N 1
ATOM 6272 C CA . TYR B 1 343 ? 41.893 21.039 109.793 1.00 15.36 361 TYR B CA 1
ATOM 6273 C C . TYR B 1 343 ? 43.082 21.458 110.683 1.00 16.03 361 TYR B C 1
ATOM 6274 O O . TYR B 1 343 ? 44.243 21.148 110.303 1.00 17.28 361 TYR B O 1
ATOM 6283 N N . ARG B 1 344 ? 42.779 22.046 111.826 1.00 16.39 362 ARG B N 1
ATOM 6284 C CA . ARG B 1 344 ? 43.881 22.455 112.728 1.00 17.89 362 ARG B CA 1
ATOM 6285 C C . ARG B 1 344 ? 44.615 21.275 113.282 1.00 19.92 362 ARG B C 1
ATOM 6286 O O . ARG B 1 344 ? 45.869 21.193 113.328 1.00 20.53 362 ARG B O 1
ATOM 6294 N N . TYR B 1 345 ? 43.844 20.326 113.776 1.00 18.05 363 TYR B N 1
ATOM 6295 C CA . TYR B 1 345 ? 44.424 19.259 114.643 1.00 18.37 363 TYR B CA 1
ATOM 6296 C C . TYR B 1 345 ? 44.721 17.960 113.968 1.00 20.25 363 TYR B C 1
ATOM 6297 O O . TYR B 1 345 ? 45.457 17.117 114.505 1.00 22.52 363 TYR B O 1
ATOM 6306 N N . VAL B 1 346 ? 44.143 17.730 112.757 1.00 18.02 364 VAL B N 1
ATOM 6307 C CA . VAL B 1 346 ? 44.426 16.540 111.961 1.00 17.76 364 VAL B CA 1
ATOM 6308 C C . VAL B 1 346 ? 45.142 16.802 110.689 1.00 18.17 364 VAL B C 1
ATOM 6309 O O . VAL B 1 346 ? 46.108 16.207 110.370 1.00 20.46 364 VAL B O 1
ATOM 6313 N N . VAL B 1 347 ? 44.599 17.730 109.870 1.00 17.64 365 VAL B N 1
ATOM 6314 C CA . VAL B 1 347 ? 45.117 18.006 108.507 1.00 17.80 365 VAL B CA 1
ATOM 6315 C C . VAL B 1 347 ? 46.476 18.709 108.563 1.00 18.62 365 VAL B C 1
ATOM 6316 O O . VAL B 1 347 ? 47.442 18.196 107.995 1.00 21.68 365 VAL B O 1
ATOM 6320 N N . PHE B 1 348 ? 46.496 19.822 109.249 1.00 20.24 366 PHE B N 1
ATOM 6321 C CA . PHE B 1 348 ? 47.625 20.798 109.164 1.00 20.63 366 PHE B CA 1
ATOM 6322 C C . PHE B 1 348 ? 48.486 20.848 110.418 1.00 24.00 366 PHE B C 1
ATOM 6323 O O . PHE B 1 348 ? 49.582 21.392 110.322 1.00 23.41 366 PHE B O 1
ATOM 6331 N N . ASN B 1 349 ? 48.029 20.346 111.544 1.00 24.06 367 ASN B N 1
ATOM 6332 C CA . ASN B 1 349 ? 48.828 20.385 112.808 1.00 25.42 367 ASN B CA 1
ATOM 6333 C C . ASN B 1 349 ? 49.251 21.804 113.091 1.00 26.40 367 ASN B C 1
ATOM 6334 O O . ASN B 1 349 ? 50.447 22.086 113.375 1.00 26.35 367 ASN B O 1
ATOM 6339 N N . ASN B 1 350 ? 48.310 22.716 112.954 1.00 25.75 368 ASN B N 1
ATOM 6340 C CA . ASN B 1 350 ? 48.532 24.154 113.076 1.00 25.29 368 ASN B CA 1
ATOM 6341 C C . ASN B 1 350 ? 47.380 24.715 113.818 1.00 26.91 368 ASN B C 1
ATOM 6342 O O . ASN B 1 350 ? 46.295 24.943 113.277 1.00 25.18 368 ASN B O 1
ATOM 6347 N N . THR B 1 351 ? 47.612 25.014 115.085 1.00 25.90 369 THR B N 1
ATOM 6348 C CA . THR B 1 351 ? 46.545 25.408 115.997 1.00 24.62 369 THR B CA 1
ATOM 6349 C C . THR B 1 351 ? 45.917 26.785 115.745 1.00 23.59 369 THR B C 1
ATOM 6350 O O . THR B 1 351 ? 44.856 27.117 116.346 1.00 27.59 369 THR B O 1
ATOM 6354 N N . ASN B 1 352 ? 46.621 27.571 114.927 1.00 27.26 370 ASN B N 1
ATOM 6355 C CA . ASN B 1 352 ? 46.202 28.897 114.585 1.00 31.21 370 ASN B CA 1
ATOM 6356 C C . ASN B 1 352 ? 45.578 29.021 113.206 1.00 28.51 370 ASN B C 1
ATOM 6357 O O . ASN B 1 352 ? 45.295 30.112 112.781 1.00 29.04 370 ASN B O 1
ATOM 6362 N N . TRP B 1 353 ? 45.354 27.904 112.514 1.00 24.66 371 TRP B N 1
ATOM 6363 C CA . TRP B 1 353 ? 44.983 27.984 111.061 1.00 25.63 371 TRP B CA 1
ATOM 6364 C C . TRP B 1 353 ? 43.590 28.516 110.997 1.00 22.64 371 TRP B C 1
ATOM 6365 O O . TRP B 1 353 ? 42.767 28.141 111.842 1.00 24.18 371 TRP B O 1
ATOM 6376 N N . ASP B 1 354 ? 43.369 29.459 110.082 1.00 21.19 372 ASP B N 1
ATOM 6377 C CA . ASP B 1 354 ? 42.135 30.213 109.933 1.00 23.10 372 ASP B CA 1
ATOM 6378 C C . ASP B 1 354 ? 41.254 29.518 108.881 1.00 21.18 372 ASP B C 1
ATOM 6379 O O . ASP B 1 354 ? 41.534 29.497 107.682 1.00 21.11 372 ASP B O 1
ATOM 6384 N N . VAL B 1 355 ? 40.222 28.871 109.435 1.00 19.07 373 VAL B N 1
ATOM 6385 C CA . VAL B 1 355 ? 39.258 28.121 108.556 1.00 17.43 373 VAL B CA 1
ATOM 6386 C C . VAL B 1 355 ? 38.654 29.038 107.478 1.00 18.77 373 VAL B C 1
ATOM 6387 O O . VAL B 1 355 ? 38.237 28.522 106.427 1.00 18.29 373 VAL B O 1
ATOM 6391 N N . ALA B 1 356 ? 38.590 30.365 107.677 1.00 17.84 374 ALA B N 1
ATOM 6392 C CA . ALA B 1 356 ? 38.062 31.206 106.642 1.00 17.52 374 ALA B CA 1
ATOM 6393 C C . ALA B 1 356 ? 38.861 31.179 105.375 1.00 20.25 374 ALA B C 1
ATOM 6394 O O . ALA B 1 356 ? 38.361 31.635 104.329 1.00 19.18 374 ALA B O 1
ATOM 6396 N N . THR B 1 357 ? 40.117 30.762 105.468 1.00 18.00 375 THR B N 1
ATOM 6397 C CA . THR B 1 357 ? 40.958 30.661 104.307 1.00 19.23 375 THR B CA 1
ATOM 6398 C C . THR B 1 357 ? 40.838 29.366 103.561 1.00 18.34 375 THR B C 1
ATOM 6399 O O . THR B 1 357 ? 41.572 29.110 102.633 1.00 20.20 375 THR B O 1
ATOM 6403 N N . TRP B 1 358 ? 39.833 28.552 103.914 1.00 16.48 376 TRP B N 1
ATOM 6404 C CA . TRP B 1 358 ? 39.675 27.247 103.234 1.00 17.40 376 TRP B CA 1
ATOM 6405 C C . TRP B 1 358 ? 39.563 27.354 101.722 1.00 15.19 376 TRP B C 1
ATOM 6406 O O . TRP B 1 358 ? 38.829 28.222 101.213 1.00 16.61 376 TRP B O 1
ATOM 6417 N N . THR B 1 359 ? 40.212 26.415 101.025 1.00 16.09 377 THR B N 1
ATOM 6418 C CA . THR B 1 359 ? 40.168 26.281 99.617 1.00 17.33 377 THR B CA 1
ATOM 6419 C C . THR B 1 359 ? 40.064 24.837 99.216 1.00 16.72 377 THR B C 1
ATOM 6420 O O . THR B 1 359 ? 40.294 23.908 100.016 1.00 14.79 377 THR B O 1
ATOM 6424 N N . VAL B 1 360 ? 39.718 24.582 97.969 1.00 16.01 378 VAL B N 1
ATOM 6425 C CA . VAL B 1 360 ? 39.699 23.248 97.452 1.00 16.03 378 VAL B CA 1
ATOM 6426 C C . VAL B 1 360 ? 41.076 22.583 97.465 1.00 16.51 378 VAL B C 1
ATOM 6427 O O . VAL B 1 360 ? 41.170 21.397 97.558 1.00 16.88 378 VAL B O 1
ATOM 6431 N N . GLN B 1 361 ? 42.134 23.339 97.394 1.00 16.26 379 GLN B N 1
ATOM 6432 C CA . GLN B 1 361 ? 43.475 22.796 97.617 1.00 18.84 379 GLN B CA 1
ATOM 6433 C C . GLN B 1 361 ? 43.621 22.169 98.995 1.00 15.41 379 GLN B C 1
ATOM 6434 O O . GLN B 1 361 ? 44.094 21.063 99.133 1.00 16.44 379 GLN B O 1
ATOM 6440 N N . ASP B 1 362 ? 43.120 22.861 99.989 1.00 15.44 380 ASP B N 1
ATOM 6441 C CA . ASP B 1 362 ? 43.072 22.323 101.381 1.00 14.77 380 ASP B CA 1
ATOM 6442 C C . ASP B 1 362 ? 42.292 21.015 101.390 1.00 13.78 380 ASP B C 1
ATOM 6443 O O . ASP B 1 362 ? 42.635 20.013 102.043 1.00 15.39 380 ASP B O 1
ATOM 6448 N N . ALA B 1 363 ? 41.134 20.994 100.696 1.00 14.95 381 ALA B N 1
ATOM 6449 C CA . ALA B 1 363 ? 40.321 19.805 100.717 1.00 13.23 381 ALA B CA 1
ATOM 6450 C C . ALA B 1 363 ? 41.030 18.622 100.094 1.00 13.72 381 ALA B C 1
ATOM 6451 O O . ALA B 1 363 ? 40.839 17.508 100.487 1.00 14.39 381 ALA B O 1
ATOM 6453 N N . ALA B 1 364 ? 41.815 18.877 99.024 1.00 15.75 382 ALA B N 1
ATOM 6454 C CA . ALA B 1 364 ? 42.542 17.846 98.362 1.00 15.14 382 ALA B CA 1
ATOM 6455 C C . ALA B 1 364 ? 43.616 17.238 99.315 1.00 14.42 382 ALA B C 1
ATOM 6456 O O . ALA B 1 364 ? 43.803 16.035 99.309 1.00 14.97 382 ALA B O 1
ATOM 6458 N N . ILE B 1 365 ? 44.292 18.088 100.064 1.00 14.56 383 ILE B N 1
ATOM 6459 C CA . ILE B 1 365 ? 45.255 17.630 101.108 1.00 15.51 383 ILE B CA 1
ATOM 6460 C C . ILE B 1 365 ? 44.508 16.752 102.108 1.00 16.15 383 ILE B C 1
ATOM 6461 O O . ILE B 1 365 ? 44.967 15.663 102.474 1.00 15.77 383 ILE B O 1
ATOM 6466 N N . ALA B 1 366 ? 43.352 17.219 102.577 1.00 13.78 384 ALA B N 1
ATOM 6467 C CA . ALA B 1 366 ? 42.621 16.406 103.571 1.00 14.83 384 ALA B CA 1
ATOM 6468 C C . ALA B 1 366 ? 42.139 15.095 103.052 1.00 14.73 384 ALA B C 1
ATOM 6469 O O . ALA B 1 366 ? 42.165 14.078 103.747 1.00 15.14 384 ALA B O 1
ATOM 6471 N N . ASN B 1 367 ? 41.696 15.054 101.786 1.00 15.28 385 ASN B N 1
ATOM 6472 C CA . ASN B 1 367 ? 41.272 13.849 101.148 1.00 15.77 385 ASN B CA 1
ATOM 6473 C C . ASN B 1 367 ? 42.413 12.820 100.978 1.00 15.99 385 ASN B C 1
ATOM 6474 O O . ASN B 1 367 ? 42.183 11.597 101.106 1.00 17.62 385 ASN B O 1
ATOM 6479 N N . ALA B 1 368 ? 43.586 13.325 100.585 1.00 16.77 386 ALA B N 1
ATOM 6480 C CA . ALA B 1 368 ? 44.737 12.441 100.399 1.00 15.77 386 ALA B CA 1
ATOM 6481 C C . ALA B 1 368 ? 45.099 11.773 101.693 1.00 17.44 386 ALA B C 1
ATOM 6482 O O . ALA B 1 368 ? 45.499 10.578 101.679 1.00 19.61 386 ALA B O 1
ATOM 6484 N N . GLN B 1 369 ? 44.895 12.487 102.794 1.00 15.75 387 GLN B N 1
ATOM 6485 C CA . GLN B 1 369 ? 45.268 12.029 104.121 1.00 14.87 387 GLN B CA 1
ATOM 6486 C C . GLN B 1 369 ? 44.300 10.924 104.548 1.00 17.26 387 GLN B C 1
ATOM 6487 O O . GLN B 1 369 ? 44.680 9.858 105.061 1.00 18.60 387 GLN B O 1
ATOM 6493 N N . ASP B 1 370 ? 42.992 11.154 104.375 1.00 15.15 388 ASP B N 1
ATOM 6494 C CA . ASP B 1 370 ? 41.902 10.212 104.809 1.00 14.87 388 ASP B CA 1
ATOM 6495 C C . ASP B 1 370 ? 42.292 9.251 105.930 1.00 13.46 388 ASP B C 1
ATOM 6496 O O . ASP B 1 370 ? 42.315 8.026 105.700 1.00 15.27 388 ASP B O 1
ATOM 6501 N N . PRO B 1 371 ? 42.431 9.810 107.127 1.00 14.50 389 PRO B N 1
ATOM 6502 C CA . PRO B 1 371 ? 42.992 8.938 108.205 1.00 14.41 389 PRO B CA 1
ATOM 6503 C C . PRO B 1 371 ? 42.127 7.728 108.497 1.00 14.47 389 PRO B C 1
ATOM 6504 O O . PRO B 1 371 ? 40.913 7.868 108.717 1.00 13.66 389 PRO B O 1
ATOM 6508 N N . TYR B 1 372 ? 42.691 6.527 108.366 1.00 14.56 390 TYR B N 1
ATOM 6509 C CA . TYR B 1 372 ? 42.015 5.310 108.703 1.00 14.30 390 TYR B CA 1
ATOM 6510 C C . TYR B 1 372 ? 40.747 5.091 107.891 1.00 14.11 390 TYR B C 1
ATOM 6511 O O . TYR B 1 372 ? 39.818 4.448 108.339 1.00 14.28 390 TYR B O 1
ATOM 6520 N N . GLN B 1 373 ? 40.722 5.672 106.690 1.00 13.85 391 GLN B N 1
ATOM 6521 C CA . GLN B 1 373 ? 39.580 5.592 105.771 1.00 12.90 391 GLN B CA 1
ATOM 6522 C C . GLN B 1 373 ? 38.309 6.042 106.516 1.00 11.95 391 GLN B C 1
ATOM 6523 O O . GLN B 1 373 ? 37.203 5.503 106.302 1.00 13.15 391 GLN B O 1
ATOM 6529 N N . ILE B 1 374 ? 38.440 7.104 107.306 1.00 12.32 392 ILE B N 1
ATOM 6530 C CA . ILE B 1 374 ? 37.255 7.689 107.952 1.00 11.38 392 ILE B CA 1
ATOM 6531 C C . ILE B 1 374 ? 36.264 8.225 106.895 1.00 10.90 392 ILE B C 1
ATOM 6532 O O . ILE B 1 374 ? 35.081 8.390 107.240 1.00 11.12 392 ILE B O 1
ATOM 6537 N N . SER B 1 375 ? 36.745 8.469 105.679 1.00 11.62 393 SER B N 1
ATOM 6538 C CA . SER B 1 375 ? 35.789 8.707 104.537 1.00 11.76 393 SER B CA 1
ATOM 6539 C C . SER B 1 375 ? 34.557 7.824 104.633 1.00 11.69 393 SER B C 1
ATOM 6540 O O . SER B 1 375 ? 33.436 8.263 104.324 1.00 11.89 393 SER B O 1
ATOM 6543 N N . THR B 1 376 ? 34.724 6.547 104.901 1.00 10.19 394 THR B N 1
ATOM 6544 C CA . THR B 1 376 ? 33.620 5.579 105.060 1.00 10.08 394 THR B CA 1
ATOM 6545 C C . THR B 1 376 ? 32.737 5.547 103.819 1.00 10.61 394 THR B C 1
ATOM 6546 O O . THR B 1 376 ? 31.488 5.638 103.910 1.00 11.31 394 THR B O 1
ATOM 6550 N N . TRP B 1 377 ? 33.405 5.403 102.647 1.00 10.27 395 TRP B N 1
ATOM 6551 C CA . TRP B 1 377 ? 32.701 5.503 101.345 1.00 11.03 395 TRP B CA 1
ATOM 6552 C C . TRP B 1 377 ? 32.782 4.236 100.538 1.00 12.65 395 TRP B C 1
ATOM 6553 O O . TRP B 1 377 ? 32.398 4.235 99.397 1.00 14.41 395 TRP B O 1
ATOM 6564 N N . ASN B 1 378 ? 33.198 3.132 101.153 1.00 11.45 396 ASN B N 1
ATOM 6565 C CA . ASN B 1 378 ? 33.302 1.859 100.386 1.00 10.97 396 ASN B CA 1
ATOM 6566 C C . ASN B 1 378 ? 31.891 1.477 99.918 1.00 11.77 396 ASN B C 1
ATOM 6567 O O . ASN B 1 378 ? 31.002 1.286 100.759 1.00 12.42 396 ASN B O 1
ATOM 6572 N N . GLY B 1 379 ? 31.712 1.327 98.604 1.00 10.81 397 GLY B N 1
ATOM 6573 C CA . GLY B 1 379 ? 30.472 0.880 98.069 1.00 12.09 397 GLY B CA 1
ATOM 6574 C C . GLY B 1 379 ? 30.289 -0.613 97.870 1.00 12.06 397 GLY B C 1
ATOM 6575 O O . GLY B 1 379 ? 29.219 -1.066 97.470 1.00 13.11 397 GLY B O 1
ATOM 6576 N N . ASP B 1 380 ? 31.346 -1.386 98.125 1.00 11.81 398 ASP B N 1
ATOM 6577 C CA . ASP B 1 380 ? 31.271 -2.856 98.009 1.00 12.18 398 ASP B CA 1
ATOM 6578 C C . ASP B 1 380 ? 30.909 -3.469 99.377 1.00 12.19 398 ASP B C 1
ATOM 6579 O O . ASP B 1 380 ? 31.757 -3.546 100.283 1.00 15.19 398 ASP B O 1
ATOM 6584 N N . LEU B 1 381 ? 29.635 -3.805 99.499 1.00 12.54 399 LEU B N 1
ATOM 6585 C CA . LEU B 1 381 ? 29.074 -4.398 100.705 1.00 12.41 399 LEU B CA 1
ATOM 6586 C C . LEU B 1 381 ? 29.025 -5.921 100.676 1.00 13.68 399 LEU B C 1
ATOM 6587 O O . LEU B 1 381 ? 28.290 -6.500 101.474 1.00 14.26 399 LEU B O 1
ATOM 6592 N N . SER B 1 382 ? 29.694 -6.548 99.722 1.00 14.38 400 SER B N 1
ATOM 6593 C CA . SER B 1 382 ? 29.570 -7.982 99.608 1.00 15.30 400 SER B CA 1
ATOM 6594 C C . SER B 1 382 ? 29.833 -8.784 100.861 1.00 14.16 400 SER B C 1
ATOM 6595 O O . SER B 1 382 ? 29.011 -9.664 101.102 1.00 14.20 400 SER B O 1
ATOM 6598 N N . PRO B 1 383 ? 30.876 -8.471 101.629 1.00 13.68 401 PRO B N 1
ATOM 6599 C CA . PRO B 1 383 ? 31.094 -9.311 102.871 1.00 14.70 401 PRO B CA 1
ATOM 6600 C C . PRO B 1 383 ? 29.883 -9.265 103.803 1.00 15.33 401 PRO B C 1
ATOM 6601 O O . PRO B 1 383 ? 29.355 -10.289 104.286 1.00 18.17 401 PRO B O 1
ATOM 6605 N N . PHE B 1 384 ? 29.345 -8.050 104.032 1.00 13.77 402 PHE B N 1
ATOM 6606 C CA . PHE B 1 384 ? 28.211 -7.986 104.882 1.00 13.73 402 PHE B CA 1
ATOM 6607 C C . PHE B 1 384 ? 27.006 -8.676 104.329 1.00 15.02 402 PHE B C 1
ATOM 6608 O O . PHE B 1 384 ? 26.264 -9.368 105.065 1.00 14.29 402 PHE B O 1
ATOM 6616 N N . GLN B 1 385 ? 26.720 -8.496 103.012 1.00 13.98 403 GLN B N 1
ATOM 6617 C CA . GLN B 1 385 ? 25.639 -9.208 102.336 1.00 15.23 403 GLN B CA 1
ATOM 6618 C C . GLN B 1 385 ? 25.756 -10.741 102.569 1.00 15.88 403 GLN B C 1
ATOM 6619 O O . GLN B 1 385 ? 24.789 -11.405 102.936 1.00 17.17 403 GLN B O 1
ATOM 6625 N N . LYS B 1 386 ? 26.957 -11.199 102.310 1.00 16.56 404 LYS B N 1
ATOM 6626 C CA . LYS B 1 386 ? 27.085 -12.682 102.250 1.00 19.99 404 LYS B CA 1
ATOM 6627 C C . LYS B 1 386 ? 27.018 -13.265 103.613 1.00 22.93 404 LYS B C 1
ATOM 6628 O O . LYS B 1 386 ? 26.653 -14.468 103.725 1.00 23.67 404 LYS B O 1
ATOM 6634 N N . LYS B 1 387 ? 27.330 -12.498 104.633 1.00 18.48 405 LYS B N 1
ATOM 6635 C CA . LYS B 1 387 ? 27.136 -13.014 106.020 1.00 19.26 405 LYS B CA 1
ATOM 6636 C C . LYS B 1 387 ? 25.780 -12.833 106.566 1.00 22.98 405 LYS B C 1
ATOM 6637 O O . LYS B 1 387 ? 25.514 -13.289 107.694 1.00 25.34 405 LYS B O 1
ATOM 6643 N N . GLY B 1 388 ? 24.844 -12.359 105.739 1.00 19.07 406 GLY B N 1
ATOM 6644 C CA . GLY B 1 388 ? 23.474 -12.308 106.115 1.00 18.75 406 GLY B CA 1
ATOM 6645 C C . GLY B 1 388 ? 23.112 -11.008 106.839 1.00 14.24 406 GLY B C 1
ATOM 6646 O O . GLY B 1 388 ? 22.004 -10.927 107.385 1.00 16.10 406 GLY B O 1
ATOM 6647 N N . GLY B 1 389 ? 23.995 -10.009 106.791 1.00 14.92 407 GLY B N 1
ATOM 6648 C CA . GLY B 1 389 ? 23.658 -8.760 107.478 1.00 14.75 407 GLY B CA 1
ATOM 6649 C C . GLY B 1 389 ? 22.586 -7.940 106.765 1.00 13.62 407 GLY B C 1
ATOM 6650 O O . GLY B 1 389 ? 22.327 -8.093 105.582 1.00 14.42 407 GLY B O 1
ATOM 6651 N N . LYS B 1 390 ? 21.860 -7.155 107.590 1.00 12.04 408 LYS B N 1
ATOM 6652 C CA . LYS B 1 390 ? 20.820 -6.219 107.105 1.00 12.66 408 LYS B CA 1
ATOM 6653 C C . LYS B 1 390 ? 21.091 -4.870 107.612 1.00 12.14 408 LYS B C 1
ATOM 6654 O O . LYS B 1 390 ? 21.488 -4.652 108.745 1.00 11.81 408 LYS B O 1
ATOM 6660 N N . VAL B 1 391 ? 20.882 -3.898 106.705 1.00 12.02 409 VAL B N 1
ATOM 6661 C CA . VAL B 1 391 ? 21.075 -2.502 107.075 1.00 10.69 409 VAL B CA 1
ATOM 6662 C C . VAL B 1 391 ? 19.906 -1.616 106.562 1.00 9.77 409 VAL B C 1
ATOM 6663 O O . VAL B 1 391 ? 19.475 -1.732 105.398 1.00 10.92 409 VAL B O 1
ATOM 6667 N N . LEU B 1 392 ? 19.364 -0.824 107.529 1.00 8.66 410 LEU B N 1
ATOM 6668 C CA . LEU B 1 392 ? 18.250 0.048 107.253 1.00 9.81 410 LEU B CA 1
ATOM 6669 C C . LEU B 1 392 ? 18.879 1.468 107.470 1.00 9.68 410 LEU B C 1
ATOM 6670 O O . LEU B 1 392 ? 19.343 1.820 108.555 1.00 10.44 410 LEU B O 1
ATOM 6675 N N . HIS B 1 393 ? 18.866 2.258 106.400 1.00 9.79 411 HIS B N 1
ATOM 6676 C CA . HIS B 1 393 ? 19.467 3.584 106.331 1.00 9.28 411 HIS B CA 1
ATOM 6677 C C . HIS B 1 393 ? 18.345 4.572 106.134 1.00 8.83 411 HIS B C 1
ATOM 6678 O O . HIS B 1 393 ? 17.424 4.313 105.345 1.00 9.80 411 HIS B O 1
ATOM 6685 N N . TYR B 1 394 ? 18.388 5.677 106.884 1.00 9.14 412 TYR B N 1
ATOM 6686 C CA . TYR B 1 394 ? 17.397 6.784 106.706 1.00 9.62 412 TYR B CA 1
ATOM 6687 C C . TYR B 1 394 ? 18.126 8.118 106.743 1.00 8.47 412 TYR B C 1
ATOM 6688 O O . TYR B 1 394 ? 19.268 8.249 107.235 1.00 9.11 412 TYR B O 1
ATOM 6697 N N . HIS B 1 395 ? 17.429 9.126 106.255 1.00 8.85 413 HIS B N 1
ATOM 6698 C CA . HIS B 1 395 ? 17.947 10.495 106.328 1.00 9.31 413 HIS B CA 1
ATOM 6699 C C . HIS B 1 395 ? 16.758 11.425 106.221 1.00 8.63 413 HIS B C 1
ATOM 6700 O O . HIS B 1 395 ? 15.910 11.187 105.398 1.00 9.87 413 HIS B O 1
ATOM 6707 N N . GLY B 1 396 ? 16.777 12.510 106.999 1.00 9.30 414 GLY B N 1
ATOM 6708 C CA . GLY B 1 396 ? 15.721 13.507 106.950 1.00 8.92 414 GLY B CA 1
ATOM 6709 C C . GLY B 1 396 ? 15.902 14.501 105.857 1.00 8.45 414 GLY B C 1
ATOM 6710 O O . GLY B 1 396 ? 16.974 14.998 105.629 1.00 9.88 414 GLY B O 1
ATOM 6711 N N . MET B 1 397 ? 14.785 14.879 105.247 1.00 9.43 415 MET B N 1
ATOM 6712 C CA . MET B 1 397 ? 14.797 15.824 104.128 1.00 9.21 415 MET B CA 1
ATOM 6713 C C . MET B 1 397 ? 14.980 17.265 104.479 1.00 9.37 415 MET B C 1
ATOM 6714 O O . MET B 1 397 ? 15.215 18.068 103.573 1.00 10.65 415 MET B O 1
ATOM 6719 N N . GLU B 1 398 ? 14.919 17.591 105.751 1.00 9.45 416 GLU B N 1
ATOM 6720 C CA . GLU B 1 398 ? 15.180 18.949 106.243 1.00 9.36 416 GLU B CA 1
ATOM 6721 C C . GLU B 1 398 ? 16.423 19.060 107.056 1.00 10.24 416 GLU B C 1
ATOM 6722 O O . GLU B 1 398 ? 16.628 19.949 107.894 1.00 12.06 416 GLU B O 1
ATOM 6728 N N . ASP B 1 399 ? 17.379 18.214 106.778 1.00 9.79 417 ASP B N 1
ATOM 6729 C CA . ASP B 1 399 ? 18.615 18.158 107.529 1.00 9.29 417 ASP B CA 1
ATOM 6730 C C . ASP B 1 399 ? 19.512 19.373 107.250 1.00 9.78 417 ASP B C 1
ATOM 6731 O O . ASP B 1 399 ? 19.987 19.539 106.156 1.00 10.22 417 ASP B O 1
ATOM 6736 N N . ALA B 1 400 ? 19.759 20.131 108.308 1.00 9.22 418 ALA B N 1
ATOM 6737 C CA . ALA B 1 400 ? 20.545 21.327 108.251 1.00 9.21 418 ALA B CA 1
ATOM 6738 C C . ALA B 1 400 ? 22.023 21.115 108.563 1.00 8.93 418 ALA B C 1
ATOM 6739 O O . ALA B 1 400 ? 22.829 22.062 108.485 1.00 10.12 418 ALA B O 1
ATOM 6741 N N . ILE B 1 401 ? 22.451 19.876 108.887 1.00 9.82 419 ILE B N 1
ATOM 6742 C CA . ILE B 1 401 ? 23.816 19.558 109.307 1.00 10.21 419 ILE B CA 1
ATOM 6743 C C . ILE B 1 401 ? 24.542 18.691 108.298 1.00 11.02 419 ILE B C 1
ATOM 6744 O O . ILE B 1 401 ? 25.683 18.918 107.992 1.00 10.49 419 ILE B O 1
ATOM 6749 N N . ILE B 1 402 ? 23.876 17.654 107.787 1.00 9.68 420 ILE B N 1
ATOM 6750 C CA . ILE B 1 402 ? 24.403 16.752 106.777 1.00 9.49 420 ILE B CA 1
ATOM 6751 C C . ILE B 1 402 ? 23.350 16.633 105.660 1.00 9.06 420 ILE B C 1
ATOM 6752 O O . ILE B 1 402 ? 22.225 16.204 105.879 1.00 9.37 420 ILE B O 1
ATOM 6757 N N . SER B 1 403 ? 23.688 17.117 104.488 1.00 9.44 421 SER B N 1
ATOM 6758 C CA . SER B 1 403 ? 22.726 17.122 103.402 1.00 8.97 421 SER B CA 1
ATOM 6759 C C . SER B 1 403 ? 22.229 15.722 103.114 1.00 9.44 421 SER B C 1
ATOM 6760 O O . SER B 1 403 ? 23.013 14.836 102.931 1.00 9.84 421 SER B O 1
ATOM 6763 N N . SER B 1 404 ? 20.897 15.551 102.996 1.00 8.34 422 SER B N 1
ATOM 6764 C CA . SER B 1 404 ? 20.352 14.256 102.635 1.00 8.75 422 SER B CA 1
ATOM 6765 C C . SER B 1 404 ? 20.788 13.752 101.338 1.00 8.61 422 SER B C 1
ATOM 6766 O O . SER B 1 404 ? 20.757 12.587 101.041 1.00 9.39 422 SER B O 1
ATOM 6769 N N . GLU B 1 405 ? 21.181 14.642 100.408 1.00 8.48 423 GLU B N 1
ATOM 6770 C CA . GLU B 1 405 ? 21.655 14.223 99.090 1.00 9.50 423 GLU B CA 1
ATOM 6771 C C . GLU B 1 405 ? 22.855 13.290 99.250 1.00 9.59 423 GLU B C 1
ATOM 6772 O O . GLU B 1 405 ? 23.077 12.437 98.395 1.00 10.30 423 GLU B O 1
ATOM 6778 N N . SER B 1 406 ? 23.687 13.492 100.263 1.00 8.21 424 SER B N 1
ATOM 6779 C CA . SER B 1 406 ? 24.850 12.614 100.473 1.00 9.09 424 SER B CA 1
ATOM 6780 C C . SER B 1 406 ? 24.455 11.122 100.574 1.00 8.59 424 SER B C 1
ATOM 6781 O O . SER B 1 406 ? 25.108 10.235 100.023 1.00 8.63 424 SER B O 1
ATOM 6784 N N . SER B 1 407 ? 23.346 10.866 101.284 1.00 7.68 425 SER B N 1
ATOM 6785 C CA . SER B 1 407 ? 22.844 9.514 101.433 1.00 8.66 425 SER B CA 1
ATOM 6786 C C . SER B 1 407 ? 22.336 8.994 100.125 1.00 8.63 425 SER B C 1
ATOM 6787 O O . SER B 1 407 ? 22.488 7.791 99.865 1.00 9.64 425 SER B O 1
ATOM 6790 N N . LYS B 1 408 ? 21.640 9.775 99.302 1.00 8.49 426 LYS B N 1
ATOM 6791 C CA . LYS B 1 408 ? 21.207 9.303 97.974 1.00 8.94 426 LYS B CA 1
ATOM 6792 C C . LYS B 1 408 ? 22.371 9.030 97.047 1.00 9.62 426 LYS B C 1
ATOM 6793 O O . LYS B 1 408 ? 22.349 7.989 96.353 1.00 9.64 426 LYS B O 1
ATOM 6799 N N . VAL B 1 409 ? 23.393 9.869 97.048 1.00 10.14 427 VAL B N 1
ATOM 6800 C CA . VAL B 1 409 ? 24.574 9.601 96.251 1.00 10.00 427 VAL B CA 1
ATOM 6801 C C . VAL B 1 409 ? 25.231 8.342 96.774 1.00 9.81 427 VAL B C 1
ATOM 6802 O O . VAL B 1 409 ? 25.691 7.525 95.949 1.00 9.28 427 VAL B O 1
ATOM 6806 N N . TYR B 1 410 ? 25.265 8.117 98.080 1.00 9.29 428 TYR B N 1
ATOM 6807 C CA . TYR B 1 410 ? 25.844 6.863 98.575 1.00 9.62 428 TYR B CA 1
ATOM 6808 C C . TYR B 1 410 ? 25.069 5.651 98.090 1.00 8.71 428 TYR B C 1
ATOM 6809 O O . TYR B 1 410 ? 25.654 4.639 97.670 1.00 9.63 428 TYR B O 1
ATOM 6818 N N . TYR B 1 411 ? 23.715 5.699 98.142 1.00 8.94 429 TYR B N 1
ATOM 6819 C CA . TYR B 1 411 ? 22.950 4.547 97.660 1.00 10.03 429 TYR B CA 1
ATOM 6820 C C . TYR B 1 411 ? 23.259 4.235 96.244 1.00 9.69 429 TYR B C 1
ATOM 6821 O O . TYR B 1 411 ? 23.513 3.066 95.893 1.00 9.66 429 TYR B O 1
ATOM 6830 N N . LYS B 1 412 ? 23.312 5.223 95.381 1.00 9.31 430 LYS B N 1
ATOM 6831 C CA . LYS B 1 412 ? 23.667 5.013 93.975 1.00 9.19 430 LYS B CA 1
ATOM 6832 C C . LYS B 1 412 ? 25.052 4.425 93.854 1.00 8.90 430 LYS B C 1
ATOM 6833 O O . LYS B 1 412 ? 25.272 3.541 93.004 1.00 9.49 430 LYS B O 1
ATOM 6839 N N . HIS B 1 413 ? 25.974 4.883 94.684 1.00 9.10 431 HIS B N 1
ATOM 6840 C CA . HIS B 1 413 ? 27.342 4.366 94.677 1.00 9.94 431 HIS B CA 1
ATOM 6841 C C . HIS B 1 413 ? 27.406 2.859 95.013 1.00 11.04 431 HIS B C 1
ATOM 6842 O O . HIS B 1 413 ? 28.133 2.116 94.358 1.00 12.08 431 HIS B O 1
ATOM 6849 N N . VAL B 1 414 ? 26.633 2.445 95.955 1.00 9.91 432 VAL B N 1
ATOM 6850 C CA . VAL B 1 414 ? 26.567 0.999 96.303 1.00 10.10 432 VAL B CA 1
ATOM 6851 C C . VAL B 1 414 ? 26.007 0.273 95.142 1.00 9.92 432 VAL B C 1
ATOM 6852 O O . VAL B 1 414 ? 26.604 -0.752 94.706 1.00 10.60 432 VAL B O 1
ATOM 6856 N N . ALA B 1 415 ? 24.879 0.646 94.571 1.00 9.59 433 ALA B N 1
ATOM 6857 C CA . ALA B 1 415 ? 24.263 -0.026 93.493 1.00 9.71 433 ALA B CA 1
ATOM 6858 C C . ALA B 1 415 ? 25.277 -0.157 92.331 1.00 11.10 433 ALA B C 1
ATOM 6859 O O . ALA B 1 415 ? 25.434 -1.278 91.758 1.00 10.95 433 ALA B O 1
ATOM 6861 N N . ASP B 1 416 ? 25.920 0.910 91.944 1.00 10.09 434 ASP B N 1
ATOM 6862 C CA . ASP B 1 416 ? 26.762 0.911 90.769 1.00 10.32 434 ASP B CA 1
ATOM 6863 C C . ASP B 1 416 ? 28.071 0.198 91.017 1.00 11.93 434 ASP B C 1
ATOM 6864 O O . ASP B 1 416 ? 28.621 -0.335 90.036 1.00 14.60 434 ASP B O 1
ATOM 6869 N N . THR B 1 417 ? 28.591 0.220 92.237 1.00 11.64 435 THR B N 1
ATOM 6870 C CA . THR B 1 417 ? 29.830 -0.466 92.609 1.00 11.32 435 THR B CA 1
ATOM 6871 C C . THR B 1 417 ? 29.570 -1.981 92.684 1.00 12.92 435 THR B C 1
ATOM 6872 O O . THR B 1 417 ? 30.410 -2.728 92.151 1.00 13.68 435 THR B O 1
ATOM 6876 N N . MET B 1 418 ? 28.483 -2.390 93.251 1.00 11.81 436 MET B N 1
ATOM 6877 C CA . MET B 1 418 ? 28.208 -3.816 93.366 1.00 11.61 436 MET B CA 1
ATOM 6878 C C . MET B 1 418 ? 27.589 -4.340 92.106 1.00 12.80 436 MET B C 1
ATOM 6879 O O . MET B 1 418 ? 27.377 -5.577 92.026 1.00 14.08 436 MET B O 1
ATOM 6884 N N . ASN B 1 419 ? 27.160 -3.516 91.141 1.00 12.33 437 ASN B N 1
ATOM 6885 C CA . ASN B 1 419 ? 26.310 -3.990 90.059 1.00 12.66 437 ASN B CA 1
ATOM 6886 C C . ASN B 1 419 ? 25.103 -4.729 90.495 1.00 13.76 437 ASN B C 1
ATOM 6887 O O . ASN B 1 419 ? 24.716 -5.776 89.907 1.00 15.11 437 ASN B O 1
ATOM 6892 N N . LEU B 1 420 ? 24.419 -4.199 91.484 1.00 11.85 438 LEU B N 1
ATOM 6893 C CA . LEU B 1 420 ? 23.168 -4.715 91.986 1.00 13.46 438 LEU B CA 1
ATOM 6894 C C . LEU B 1 420 ? 22.080 -3.746 91.858 1.00 11.65 438 LEU B C 1
ATOM 6895 O O . LEU B 1 420 ? 22.207 -2.568 92.295 1.00 12.16 438 LEU B O 1
ATOM 6900 N N . SER B 1 421 ? 20.981 -4.181 91.276 1.00 11.22 439 SER B N 1
ATOM 6901 C CA . SER B 1 421 ? 19.817 -3.339 91.127 1.00 11.97 439 SER B CA 1
ATOM 6902 C C . SER B 1 421 ? 19.200 -3.001 92.486 1.00 12.29 439 SER B C 1
ATOM 6903 O O . SER B 1 421 ? 19.461 -3.727 93.473 1.00 11.45 439 SER B O 1
ATOM 6906 N N . PRO B 1 422 ? 18.281 -2.020 92.538 1.00 11.66 440 PRO B N 1
ATOM 6907 C CA . PRO B 1 422 ? 17.606 -1.734 93.795 1.00 11.26 440 PRO B CA 1
ATOM 6908 C C . PRO B 1 422 ? 16.913 -2.926 94.349 1.00 11.57 440 PRO B C 1
ATOM 6909 O O . PRO B 1 422 ? 16.924 -3.182 95.558 1.00 11.73 440 PRO B O 1
ATOM 6913 N N . SER B 1 423 ? 16.236 -3.682 93.488 1.00 12.20 441 SER B N 1
ATOM 6914 C CA . SER B 1 423 ? 15.485 -4.804 94.019 1.00 12.07 441 SER B CA 1
ATOM 6915 C C . SER B 1 423 ? 16.398 -5.933 94.502 1.00 12.51 441 SER B C 1
ATOM 6916 O O . SER B 1 423 ? 16.010 -6.660 95.397 1.00 14.04 441 SER B O 1
ATOM 6919 N N . GLU B 1 424 ? 17.585 -6.068 93.953 1.00 11.83 442 GLU B N 1
ATOM 6920 C CA . GLU B 1 424 ? 18.618 -6.921 94.506 1.00 12.48 442 GLU B CA 1
ATOM 6921 C C . GLU B 1 424 ? 19.178 -6.422 95.801 1.00 12.08 442 GLU B C 1
ATOM 6922 O O . GLU B 1 424 ? 19.351 -7.155 96.804 1.00 13.04 442 GLU B O 1
ATOM 6928 N N . LEU B 1 425 ? 19.486 -5.121 95.899 1.00 10.95 443 LEU B N 1
ATOM 6929 C CA . LEU B 1 425 ? 19.964 -4.529 97.159 1.00 11.31 443 LEU B CA 1
ATOM 6930 C C . LEU B 1 425 ? 18.962 -4.705 98.282 1.00 11.33 443 LEU B C 1
ATOM 6931 O O . LEU B 1 425 ? 19.384 -4.923 99.398 1.00 11.30 443 LEU B O 1
ATOM 6936 N N . ASP B 1 426 ? 17.650 -4.695 97.970 1.00 11.02 444 ASP B N 1
ATOM 6937 C CA . ASP B 1 426 ? 16.604 -4.811 98.948 1.00 10.14 444 ASP B CA 1
ATOM 6938 C C . ASP B 1 426 ? 16.801 -6.094 99.813 1.00 11.68 444 ASP B C 1
ATOM 6939 O O . ASP B 1 426 ? 16.195 -6.149 100.873 1.00 12.70 444 ASP B O 1
ATOM 6944 N N . SER B 1 427 ? 17.518 -7.118 99.306 1.00 12.13 445 SER B N 1
ATOM 6945 C CA . SER B 1 427 ? 17.678 -8.344 100.158 1.00 13.00 445 SER B CA 1
ATOM 6946 C C . SER B 1 427 ? 18.412 -8.015 101.426 1.00 14.22 445 SER B C 1
ATOM 6947 O O . SER B 1 427 ? 18.298 -8.770 102.396 1.00 14.86 445 SER B O 1
ATOM 6950 N N . PHE B 1 428 ? 19.221 -6.924 101.476 1.00 12.63 446 PHE B N 1
ATOM 6951 C CA . PHE B 1 428 ? 20.093 -6.695 102.621 1.00 11.77 446 PHE B CA 1
ATOM 6952 C C . PHE B 1 428 ? 20.231 -5.202 102.989 1.00 11.23 446 PHE B C 1
ATOM 6953 O O . PHE B 1 428 ? 20.761 -4.953 104.072 1.00 12.53 446 PHE B O 1
ATOM 6961 N N . TYR B 1 429 ? 19.892 -4.276 102.069 1.00 10.74 447 TYR B N 1
ATOM 6962 C CA . TYR B 1 429 ? 20.165 -2.838 102.288 1.00 10.84 447 TYR B CA 1
ATOM 6963 C C . TYR B 1 429 ? 18.966 -2.069 101.758 1.00 9.77 447 TYR B C 1
ATOM 6964 O O . TYR B 1 429 ? 18.653 -2.161 100.583 1.00 10.77 447 TYR B O 1
ATOM 6973 N N . ARG B 1 430 ? 18.220 -1.427 102.666 1.00 9.41 448 ARG B N 1
ATOM 6974 C CA . ARG B 1 430 ? 17.123 -0.581 102.267 1.00 10.30 448 ARG B CA 1
ATOM 6975 C C . ARG B 1 430 ? 17.276 0.825 102.876 1.00 9.26 448 ARG B C 1
ATOM 6976 O O . ARG B 1 430 ? 17.693 0.978 104.018 1.00 9.86 448 ARG B O 1
ATOM 6984 N N . PHE B 1 431 ? 16.933 1.807 102.033 1.00 9.42 449 PHE B N 1
ATOM 6985 C CA . PHE B 1 431 ? 17.155 3.216 102.340 1.00 9.05 449 PHE B CA 1
ATOM 6986 C C . PHE B 1 431 ? 15.849 3.964 102.244 1.00 9.13 449 PHE B C 1
ATOM 6987 O O . PHE B 1 431 ? 15.134 3.825 101.235 1.00 9.55 449 PHE B O 1
ATOM 6995 N N . PHE B 1 432 ? 15.598 4.786 103.238 1.00 10.15 450 PHE B N 1
ATOM 6996 C CA . PHE B 1 432 ? 14.321 5.554 103.383 1.00 8.92 450 PHE B CA 1
ATOM 6997 C C . PHE B 1 432 ? 14.590 7.012 103.720 1.00 9.36 450 PHE B C 1
ATOM 6998 O O . PHE B 1 432 ? 14.826 7.452 104.857 1.00 9.30 450 PHE B O 1
ATOM 7006 N N . PRO B 1 433 ? 14.549 7.840 102.627 1.00 8.90 451 PRO B N 1
ATOM 7007 C CA . PRO B 1 433 ? 14.373 9.286 102.836 1.00 9.13 451 PRO B CA 1
ATOM 7008 C C . PRO B 1 433 ? 13.139 9.601 103.724 1.00 9.59 451 PRO B C 1
ATOM 7009 O O . PRO B 1 433 ? 12.094 9.009 103.433 1.00 10.62 451 PRO B O 1
ATOM 7013 N N . ILE B 1 434 ? 13.281 10.458 104.714 1.00 8.93 452 ILE B N 1
ATOM 7014 C CA . ILE B 1 434 ? 12.127 10.795 105.612 1.00 9.15 452 ILE B CA 1
ATOM 7015 C C . ILE B 1 434 ? 11.747 12.245 105.408 1.00 9.36 452 ILE B C 1
ATOM 7016 O O . ILE B 1 434 ? 12.529 13.165 105.759 1.00 9.40 452 ILE B O 1
ATOM 7021 N N . SER B 1 435 ? 10.581 12.494 104.899 1.00 10.17 453 SER B N 1
ATOM 7022 C CA . SER B 1 435 ? 10.106 13.881 104.809 1.00 9.73 453 SER B CA 1
ATOM 7023 C C . SER B 1 435 ? 9.869 14.492 106.190 1.00 9.97 453 SER B C 1
ATOM 7024 O O . SER B 1 435 ? 9.502 13.778 107.143 1.00 10.40 453 SER B O 1
ATOM 7027 N N . GLY B 1 436 ? 9.991 15.800 106.259 1.00 10.53 454 GLY B N 1
ATOM 7028 C CA . GLY B 1 436 ? 9.562 16.462 107.482 1.00 12.06 454 GLY B CA 1
ATOM 7029 C C . GLY B 1 436 ? 10.396 16.248 108.684 1.00 11.12 454 GLY B C 1
ATOM 7030 O O . GLY B 1 436 ? 9.998 16.523 109.831 1.00 12.59 454 GLY B O 1
ATOM 7031 N N . MET B 1 437 ? 11.622 15.790 108.488 1.00 11.47 455 MET B N 1
ATOM 7032 C CA . MET B 1 437 ? 12.565 15.329 109.530 1.00 11.26 455 MET B CA 1
ATOM 7033 C C . MET B 1 437 ? 13.803 16.194 109.467 1.00 11.01 455 MET B C 1
ATOM 7034 O O . MET B 1 437 ? 14.356 16.420 108.396 1.00 10.69 455 MET B O 1
ATOM 7039 N N . ALA B 1 438 ? 14.313 16.598 110.647 1.00 10.36 456 ALA B N 1
ATOM 7040 C CA . ALA B 1 438 ? 15.548 17.317 110.772 1.00 10.12 456 ALA B CA 1
ATOM 7041 C C . ALA B 1 438 ? 16.734 16.419 110.902 1.00 11.23 456 ALA B C 1
ATOM 7042 O O . ALA B 1 438 ? 16.636 15.238 110.502 1.00 11.98 456 ALA B O 1
ATOM 7044 N N . HIS B 1 439 ? 17.825 16.907 111.422 1.00 11.67 457 HIS B N 1
ATOM 7045 C CA . HIS B 1 439 ? 18.994 16.091 111.659 1.00 11.89 457 HIS B CA 1
ATOM 7046 C C . HIS B 1 439 ? 18.822 15.167 112.898 1.00 11.46 457 HIS B C 1
ATOM 7047 O O . HIS B 1 439 ? 18.932 15.681 114.021 1.00 12.69 457 HIS B O 1
ATOM 7054 N N . CYS B 1 440 ? 18.515 13.890 112.712 1.00 10.47 458 CYS B N 1
ATOM 7055 C CA . CYS B 1 440 ? 18.405 12.946 113.824 1.00 12.11 458 CYS B CA 1
ATOM 7056 C C . CYS B 1 440 ? 17.361 13.384 114.846 1.00 13.81 458 CYS B C 1
ATOM 7057 O O . CYS B 1 440 ? 17.490 13.153 116.067 1.00 14.56 458 CYS B O 1
ATOM 7060 N N . ALA B 1 441 ? 16.294 14.034 114.360 1.00 12.05 459 ALA B N 1
ATOM 7061 C CA . ALA B 1 441 ? 15.317 14.676 115.251 1.00 12.97 459 ALA B CA 1
ATOM 7062 C C . ALA B 1 441 ? 14.110 15.017 114.368 1.00 12.60 459 ALA B C 1
ATOM 7063 O O . ALA B 1 441 ? 14.182 15.136 113.159 1.00 11.33 459 ALA B O 1
ATOM 7065 N N . ASN B 1 442 ? 12.980 15.276 115.053 1.00 13.74 460 ASN B N 1
ATOM 7066 C CA . ASN B 1 442 ? 11.788 15.731 114.346 1.00 13.32 460 ASN B CA 1
ATOM 7067 C C . ASN B 1 442 ? 11.983 17.151 113.801 1.00 11.94 460 ASN B C 1
ATOM 7068 O O . ASN B 1 442 ? 12.685 17.990 114.319 1.00 13.11 460 ASN B O 1
ATOM 7073 N N . ALA B 1 443 ? 11.357 17.372 112.614 1.00 14.30 461 ALA B N 1
ATOM 7074 C CA . ALA B 1 443 ? 11.114 18.736 112.180 1.00 13.90 461 ALA B CA 1
ATOM 7075 C C . ALA B 1 443 ? 9.598 18.987 112.305 1.00 14.61 461 ALA B C 1
ATOM 7076 O O . ALA B 1 443 ? 9.008 18.691 113.341 1.00 17.01 461 ALA B O 1
ATOM 7078 N N . ASP B 1 444 ? 8.997 19.448 111.182 1.00 13.43 462 ASP B N 1
ATOM 7079 C CA . ASP B 1 444 ? 7.578 19.835 111.169 1.00 13.02 462 ASP B CA 1
ATOM 7080 C C . ASP B 1 444 ? 6.616 18.902 110.506 1.00 13.21 462 ASP B C 1
ATOM 7081 O O . ASP B 1 444 ? 5.417 19.127 110.396 1.00 15.86 462 ASP B O 1
ATOM 7086 N N . GLY B 1 445 ? 7.096 17.712 110.039 1.00 11.78 463 GLY B N 1
ATOM 7087 C CA . GLY B 1 445 ? 6.313 16.757 109.416 1.00 11.22 463 GLY B CA 1
ATOM 7088 C C . GLY B 1 445 ? 6.285 15.371 110.061 1.00 11.12 463 GLY B C 1
ATOM 7089 O O . GLY B 1 445 ? 6.529 15.275 111.277 1.00 13.19 463 GLY B O 1
ATOM 7090 N N . PRO B 1 446 ? 6.023 14.298 109.303 1.00 11.34 464 PRO B N 1
ATOM 7091 C CA . PRO B 1 446 ? 5.754 12.937 109.915 1.00 12.24 464 PRO B CA 1
ATOM 7092 C C . PRO B 1 446 ? 7.107 12.215 110.139 1.00 11.89 464 PRO B C 1
ATOM 7093 O O . PRO B 1 446 ? 7.357 11.134 109.551 1.00 12.95 464 PRO B O 1
ATOM 7097 N N . SER B 1 447 ? 7.916 12.773 110.988 1.00 12.10 465 SER B N 1
ATOM 7098 C CA . SER B 1 447 ? 9.335 12.447 111.180 1.00 12.27 465 SER B CA 1
ATOM 7099 C C . SER B 1 447 ? 9.580 11.399 112.304 1.00 11.76 465 SER B C 1
ATOM 7100 O O . SER B 1 447 ? 10.702 10.919 112.443 1.00 12.52 465 SER B O 1
ATOM 7103 N N . ALA B 1 448 ? 8.579 11.094 113.137 1.00 12.61 466 ALA B N 1
ATOM 7104 C CA . ALA B 1 448 ? 8.828 10.292 114.353 1.00 11.84 466 ALA B CA 1
ATOM 7105 C C . ALA B 1 448 ? 8.746 8.833 113.963 1.00 12.69 466 ALA B C 1
ATOM 7106 O O . ALA B 1 448 ? 7.710 8.247 113.853 1.00 14.53 466 ALA B O 1
ATOM 7108 N N . ILE B 1 449 ? 9.920 8.259 113.648 1.00 12.12 467 ILE B N 1
ATOM 7109 C CA . ILE B 1 449 ? 10.114 6.951 113.050 1.00 12.49 467 ILE B CA 1
ATOM 7110 C C . ILE B 1 449 ? 10.736 5.893 114.039 1.00 11.93 467 ILE B C 1
ATOM 7111 O O . ILE B 1 449 ? 11.004 4.785 113.645 1.00 11.88 467 ILE B O 1
ATOM 7116 N N . GLY B 1 450 ? 10.871 6.278 115.264 1.00 12.62 468 GLY B N 1
ATOM 7117 C CA . GLY B 1 450 ? 11.407 5.337 116.264 1.00 11.16 468 GLY B CA 1
ATOM 7118 C C . GLY B 1 450 ? 12.880 5.033 116.181 1.00 12.68 468 GLY B C 1
ATOM 7119 O O . GLY B 1 450 ? 13.276 3.895 116.458 1.00 13.42 468 GLY B O 1
ATOM 7120 N N . GLN B 1 451 ? 13.673 6.006 115.804 1.00 13.15 469 GLN B N 1
ATOM 7121 C CA . GLN B 1 451 ? 15.144 5.894 115.870 1.00 12.50 469 GLN B CA 1
ATOM 7122 C C . GLN B 1 451 ? 15.757 6.267 117.156 1.00 12.45 469 GLN B C 1
ATOM 7123 O O . GLN B 1 451 ? 17.000 6.255 117.339 1.00 12.80 469 GLN B O 1
ATOM 7129 N N . GLY B 1 452 ? 14.908 6.555 118.127 1.00 13.04 470 GLY B N 1
ATOM 7130 C CA . GLY B 1 452 ? 15.321 6.963 119.420 1.00 14.13 470 GLY B CA 1
ATOM 7131 C C . GLY B 1 452 ? 14.143 7.499 120.241 1.00 14.92 470 GLY B C 1
ATOM 7132 O O . GLY B 1 452 ? 13.065 7.573 119.741 1.00 15.89 470 GLY B O 1
ATOM 7133 N N . THR B 1 453 ? 14.401 7.763 121.531 1.00 15.97 471 THR B N 1
ATOM 7134 C CA . THR B 1 453 ? 13.298 8.269 122.399 1.00 16.59 471 THR B CA 1
ATOM 7135 C C . THR B 1 453 ? 12.694 9.529 121.795 1.00 16.96 471 THR B C 1
ATOM 7136 O O . THR B 1 453 ? 11.453 9.586 121.758 1.00 17.88 471 THR B O 1
ATOM 7140 N N . GLY B 1 454 ? 13.522 10.385 121.258 1.00 15.84 472 GLY B N 1
ATOM 7141 C CA . GLY B 1 454 ? 13.025 11.694 120.670 1.00 16.89 472 GLY B CA 1
ATOM 7142 C C . GLY B 1 454 ? 12.167 11.532 119.463 1.00 20.47 472 GLY B C 1
ATOM 7143 O O . GLY B 1 454 ? 11.404 12.434 119.122 1.00 21.26 472 GLY B O 1
ATOM 7144 N N . THR B 1 455 ? 12.236 10.391 118.806 1.00 15.55 473 THR B N 1
ATOM 7145 C CA . THR B 1 455 ? 11.401 10.097 117.653 1.00 13.47 473 THR B CA 1
ATOM 7146 C C . THR B 1 455 ? 10.423 8.936 117.758 1.00 13.78 473 THR B C 1
ATOM 7147 O O . THR B 1 455 ? 9.872 8.362 116.832 1.00 14.74 473 THR B O 1
ATOM 7151 N N . PHE B 1 456 ? 10.195 8.514 119.031 1.00 15.67 474 PHE B N 1
ATOM 7152 C CA . PHE B 1 456 ? 9.317 7.449 119.310 1.00 16.67 474 PHE B CA 1
ATOM 7153 C C . PHE B 1 456 ? 7.821 7.748 119.017 1.00 13.51 474 PHE B C 1
ATOM 7154 O O . PHE B 1 456 ? 7.385 8.837 119.492 1.00 16.06 474 PHE B O 1
ATOM 7162 N N . ALA B 1 457 ? 7.184 6.834 118.379 1.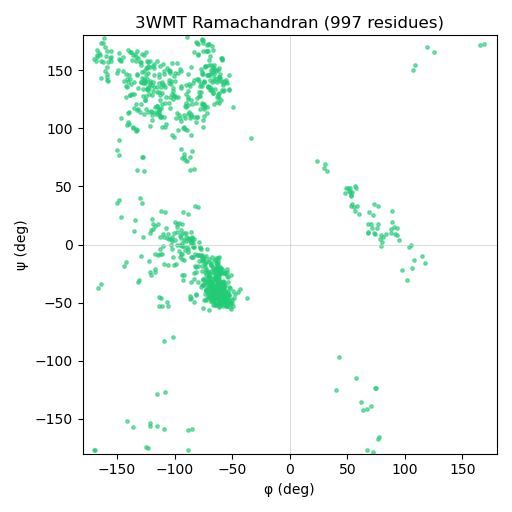00 14.90 475 ALA B N 1
ATOM 7163 C CA . ALA B 1 457 ? 5.748 6.949 118.134 1.00 15.36 475 ALA B CA 1
ATOM 7164 C C . ALA B 1 457 ? 5.045 5.639 118.062 1.00 15.89 475 ALA B C 1
ATOM 7165 O O . ALA B 1 457 ? 4.190 5.351 117.287 1.00 21.13 475 ALA B O 1
ATOM 7167 N N . GLY B 1 458 ? 5.529 4.704 118.912 1.00 16.98 476 GLY B N 1
ATOM 7168 C CA . GLY B 1 458 ? 4.950 3.423 118.976 1.00 18.05 476 GLY B CA 1
ATOM 7169 C C . GLY B 1 458 ? 5.844 2.211 118.769 1.00 19.38 476 GLY B C 1
ATOM 7170 O O . GLY B 1 458 ? 6.973 2.304 118.222 1.00 17.11 476 GLY B O 1
ATOM 7171 N N . ASN B 1 459 ? 5.346 1.030 119.114 1.00 20.59 477 ASN B N 1
ATOM 7172 C CA . ASN B 1 459 ? 6.090 -0.214 118.949 1.00 18.17 477 ASN B CA 1
ATOM 7173 C C . ASN B 1 459 ? 5.700 -1.146 117.865 1.00 17.77 477 ASN B C 1
ATOM 7174 O O . ASN B 1 459 ? 6.319 -2.223 117.723 1.00 21.57 477 ASN B O 1
ATOM 7179 N N . ASN B 1 460 ? 4.732 -0.833 116.938 1.00 19.75 478 ASN B N 1
ATOM 7180 C CA . ASN B 1 460 ? 4.619 -1.669 115.766 1.00 22.23 478 ASN B CA 1
ATOM 7181 C C . ASN B 1 460 ? 5.919 -1.539 114.956 1.00 17.72 478 ASN B C 1
ATOM 7182 O O . ASN B 1 460 ? 6.435 -0.402 114.900 1.00 18.69 478 ASN B O 1
ATOM 7187 N N . PRO B 1 461 ? 6.349 -2.651 114.385 1.00 19.76 479 PRO B N 1
ATOM 7188 C CA . PRO B 1 461 ? 7.596 -2.604 113.660 1.00 18.15 479 PRO B CA 1
ATOM 7189 C C . PRO B 1 461 ? 7.553 -1.540 112.551 1.00 15.90 479 PRO B C 1
ATOM 7190 O O . PRO B 1 461 ? 8.608 -0.902 112.322 1.00 14.91 479 PRO B O 1
ATOM 7194 N N . GLN B 1 462 ? 6.439 -1.344 111.873 1.00 14.81 480 GLN B N 1
ATOM 7195 C CA . GLN B 1 462 ? 6.364 -0.375 110.790 1.00 15.13 480 GLN B CA 1
ATOM 7196 C C . GLN B 1 462 ? 6.585 1.047 111.254 1.00 14.28 480 GLN B C 1
ATOM 7197 O O . GLN B 1 462 ? 6.828 1.908 110.413 1.00 13.68 480 GLN B O 1
ATOM 7203 N N . ASP B 1 463 ? 6.390 1.355 112.545 1.00 13.46 481 ASP B N 1
ATOM 7204 C CA . ASP B 1 463 ? 6.513 2.620 113.170 1.00 14.01 481 ASP B CA 1
ATOM 7205 C C . ASP B 1 463 ? 7.785 2.869 113.976 1.00 13.40 481 ASP B C 1
ATOM 7206 O O . ASP B 1 463 ? 8.008 3.934 114.452 1.00 12.45 481 ASP B O 1
ATOM 7211 N N . ASN B 1 464 ? 8.599 1.800 114.060 1.00 13.59 482 ASN B N 1
ATOM 7212 C CA . ASN B 1 464 ? 9.792 1.860 114.904 1.00 12.69 482 ASN B CA 1
ATOM 7213 C C . ASN B 1 464 ? 10.923 1.168 114.211 1.00 12.80 482 ASN B C 1
ATOM 7214 O O . ASN B 1 464 ? 10.959 -0.055 114.068 1.00 12.94 482 ASN B O 1
ATOM 7219 N N . VAL B 1 465 ? 11.875 1.936 113.674 1.00 12.07 483 VAL B N 1
ATOM 7220 C CA . VAL B 1 465 ? 12.921 1.354 112.829 1.00 11.40 483 VAL B CA 1
ATOM 7221 C C . VAL B 1 465 ? 13.775 0.348 113.596 1.00 11.25 483 VAL B C 1
ATOM 7222 O O . VAL B 1 465 ? 14.308 -0.574 112.965 1.00 12.27 483 VAL B O 1
ATOM 7226 N N . LEU B 1 466 ? 14.003 0.524 114.879 1.00 12.83 484 LEU B N 1
ATOM 7227 C CA . LEU B 1 466 ? 14.760 -0.483 115.679 1.00 12.87 484 LEU B CA 1
ATOM 7228 C C . LEU B 1 466 ? 14.034 -1.788 115.673 1.00 14.02 484 LEU B C 1
ATOM 7229 O O . LEU B 1 466 ? 14.647 -2.843 115.387 1.00 13.61 484 LEU B O 1
ATOM 7234 N N . LEU B 1 467 ? 12.753 -1.741 115.973 1.00 13.70 485 LEU B N 1
ATOM 7235 C CA . LEU B 1 467 ? 11.986 -3.022 115.932 1.00 13.56 485 LEU B CA 1
ATOM 7236 C C . LEU B 1 467 ? 11.720 -3.552 114.557 1.00 14.94 485 LEU B C 1
ATOM 7237 O O . LEU B 1 467 ? 11.670 -4.758 114.362 1.00 15.18 485 LEU B O 1
ATOM 7242 N N . ALA B 1 468 ? 11.656 -2.719 113.500 1.00 13.53 486 ALA B N 1
ATOM 7243 C CA . ALA B 1 468 ? 11.675 -3.241 112.200 1.00 14.45 486 ALA B CA 1
ATOM 7244 C C . ALA B 1 468 ? 12.892 -4.021 111.831 1.00 14.36 486 ALA B C 1
ATOM 7245 O O . ALA B 1 468 ? 12.857 -5.013 111.074 1.00 13.95 486 ALA B O 1
ATOM 7247 N N . MET B 1 469 ? 14.063 -3.561 112.307 1.00 12.38 487 MET B N 1
ATOM 7248 C CA . MET B 1 469 ? 15.290 -4.266 112.041 1.00 12.18 487 MET B CA 1
ATOM 7249 C C . MET B 1 469 ? 15.259 -5.636 112.814 1.00 13.67 487 MET B C 1
ATOM 7250 O O . MET B 1 469 ? 15.693 -6.606 112.189 1.00 13.85 487 MET B O 1
ATOM 7255 N N . VAL B 1 470 ? 14.796 -5.628 114.058 1.00 12.90 488 VAL B N 1
ATOM 7256 C CA . VAL B 1 470 ? 14.713 -6.989 114.717 1.00 14.86 488 VAL B CA 1
ATOM 7257 C C . VAL B 1 470 ? 13.825 -7.891 113.889 1.00 14.49 488 VAL B C 1
ATOM 7258 O O . VAL B 1 470 ? 14.197 -9.081 113.709 1.00 15.13 488 VAL B O 1
ATOM 7262 N N . GLN B 1 471 ? 12.670 -7.435 113.370 1.00 15.61 489 GLN B N 1
ATOM 7263 C CA . GLN B 1 471 ? 11.798 -8.254 112.557 1.00 15.44 489 GLN B CA 1
ATOM 7264 C C . GLN B 1 471 ? 12.457 -8.748 111.288 1.00 16.74 489 GLN B C 1
ATOM 7265 O O . GLN B 1 471 ? 12.322 -9.888 110.831 1.00 16.01 489 GLN B O 1
ATOM 7271 N N . TRP B 1 472 ? 13.235 -7.895 110.642 1.00 14.90 490 TRP B N 1
ATOM 7272 C CA . TRP B 1 472 ? 13.896 -8.266 109.409 1.00 13.95 490 TRP B CA 1
ATOM 7273 C C . TRP B 1 472 ? 14.930 -9.335 109.622 1.00 13.32 490 TRP B C 1
ATOM 7274 O O . TRP B 1 472 ? 14.923 -10.346 108.897 1.00 14.95 490 TRP B O 1
ATOM 7285 N N . VAL B 1 473 ? 15.779 -9.134 110.630 1.00 14.92 491 VAL B N 1
ATOM 7286 C CA . VAL B 1 473 ? 16.846 -10.074 110.967 1.00 14.21 491 VAL B CA 1
ATOM 7287 C C . VAL B 1 473 ? 16.217 -11.459 111.397 1.00 15.09 491 VAL B C 1
ATOM 7288 O O . VAL B 1 473 ? 16.718 -12.503 110.909 1.00 18.96 491 VAL B O 1
ATOM 7292 N N . GLU B 1 474 ? 15.278 -11.358 112.309 1.00 16.47 492 GLU B N 1
ATOM 7293 C CA . GLU B 1 474 ? 14.858 -12.637 113.035 1.00 16.62 492 GLU B CA 1
ATOM 7294 C C . GLU B 1 474 ? 13.704 -13.308 112.365 1.00 19.79 492 GLU B C 1
ATOM 7295 O O . GLU B 1 474 ? 13.563 -14.547 112.523 1.00 22.36 492 GLU B O 1
ATOM 7301 N N . GLU B 1 475 ? 12.811 -12.614 111.708 1.00 16.81 493 GLU B N 1
ATOM 7302 C CA . GLU B 1 475 ? 11.685 -13.201 111.016 1.00 20.15 493 GLU B CA 1
ATOM 7303 C C . GLU B 1 475 ? 11.704 -13.090 109.502 1.00 20.19 493 GLU B C 1
ATOM 7304 O O . GLU B 1 475 ? 10.838 -13.635 108.866 1.00 21.68 493 GLU B O 1
ATOM 7310 N N . GLY B 1 476 ? 12.702 -12.395 108.891 1.00 17.58 494 GLY B N 1
ATOM 7311 C CA . GLY B 1 476 ? 12.804 -12.208 107.478 1.00 19.38 494 GLY B CA 1
ATOM 7312 C C . GLY B 1 476 ? 11.793 -11.213 106.886 1.00 17.82 494 GLY B C 1
ATOM 7313 O O . GLY B 1 476 ? 11.744 -11.155 105.699 1.00 20.03 494 GLY B O 1
ATOM 7314 N N . VAL B 1 477 ? 11.065 -10.466 107.698 1.00 17.13 495 VAL B N 1
ATOM 7315 C CA . VAL B 1 477 ? 10.063 -9.583 107.142 1.00 19.45 495 VAL B CA 1
ATOM 7316 C C . VAL B 1 477 ? 10.704 -8.183 107.027 1.00 17.06 495 VAL B C 1
ATOM 7317 O O . VAL B 1 477 ? 10.989 -7.459 107.989 1.00 17.38 495 VAL B O 1
ATOM 7321 N N . ALA B 1 478 ? 10.890 -7.831 105.775 1.00 15.33 496 ALA B N 1
ATOM 7322 C CA . ALA B 1 478 ? 11.721 -6.628 105.378 1.00 15.15 496 ALA B CA 1
ATOM 7323 C C . ALA B 1 478 ? 10.792 -5.451 105.357 1.00 16.99 496 ALA B C 1
ATOM 7324 O O . ALA B 1 478 ? 9.630 -5.542 105.001 1.00 16.78 496 ALA B O 1
ATOM 7326 N N . PRO B 1 479 ? 11.348 -4.265 105.721 1.00 13.84 497 PRO B N 1
ATOM 7327 C CA . PRO B 1 479 ? 10.562 -3.064 105.672 1.00 14.62 497 PRO B CA 1
ATOM 7328 C C . PRO B 1 479 ? 10.349 -2.599 104.270 1.00 13.92 497 PRO B C 1
ATOM 7329 O O . PRO B 1 479 ? 11.266 -2.365 103.535 1.00 13.71 497 PRO B O 1
ATOM 7333 N N . ASP B 1 480 ? 9.064 -2.541 103.843 1.00 13.30 498 ASP B N 1
ATOM 7334 C CA . ASP B 1 480 ? 8.695 -1.934 102.592 1.00 13.15 498 ASP B CA 1
ATOM 7335 C C . ASP B 1 480 ? 8.579 -0.460 102.633 1.00 13.25 498 ASP B C 1
ATOM 7336 O O . ASP B 1 480 ? 8.685 0.189 101.604 1.00 13.33 498 ASP B O 1
ATOM 7341 N N . PHE B 1 481 ? 8.431 0.076 103.781 1.00 13.00 499 PHE B N 1
ATOM 7342 C CA . PHE B 1 481 ? 8.316 1.499 104.051 1.00 11.96 499 PHE B CA 1
ATOM 7343 C C . PHE B 1 481 ? 8.758 1.738 105.466 1.00 11.91 499 PHE B C 1
ATOM 7344 O O . PHE B 1 481 ? 8.842 0.749 106.285 1.00 13.04 499 PHE B O 1
ATOM 7352 N N . VAL B 1 482 ? 9.002 2.942 105.902 1.00 12.25 500 VAL B N 1
ATOM 7353 C CA . VAL B 1 482 ? 9.211 3.360 107.271 1.00 13.29 500 VAL B CA 1
ATOM 7354 C C . VAL B 1 482 ? 8.155 4.358 107.633 1.00 13.04 500 VAL B C 1
ATOM 7355 O O . VAL B 1 482 ? 8.065 5.403 106.995 1.00 12.45 500 VAL B O 1
ATOM 7359 N N . ARG B 1 483 ? 7.206 4.028 108.529 1.00 12.25 501 ARG B N 1
ATOM 7360 C CA . ARG B 1 483 ? 6.121 4.939 108.817 1.00 14.20 501 ARG B CA 1
ATOM 7361 C C . ARG B 1 483 ? 6.598 5.878 109.889 1.00 12.76 501 ARG B C 1
ATOM 7362 O O . ARG B 1 483 ? 7.198 5.481 110.902 1.00 12.36 501 ARG B O 1
ATOM 7370 N N . GLY B 1 484 ? 6.307 7.172 109.736 1.00 11.82 502 GLY B N 1
ATOM 7371 C CA . GLY B 1 484 ? 6.606 8.181 110.698 1.00 11.63 502 GLY B CA 1
ATOM 7372 C C . GLY B 1 484 ? 5.349 9.003 111.122 1.00 12.52 502 GLY B C 1
ATOM 7373 O O . GLY B 1 484 ? 4.411 9.149 110.339 1.00 14.01 502 GLY B O 1
ATOM 7374 N N . ALA B 1 485 ? 5.370 9.523 112.349 1.00 13.44 503 ALA B N 1
ATOM 7375 C CA . ALA B 1 485 ? 4.260 10.331 112.875 1.00 13.61 503 ALA B CA 1
ATOM 7376 C C . ALA B 1 485 ? 4.693 11.752 112.984 1.00 14.03 503 ALA B C 1
ATOM 7377 O O . ALA B 1 485 ? 5.801 12.098 113.320 1.00 12.57 503 ALA B O 1
ATOM 7379 N N . LYS B 1 486 ? 3.707 12.661 112.808 1.00 15.68 504 LYS B N 1
ATOM 7380 C CA . LYS B 1 486 ? 3.805 14.024 113.129 1.00 15.98 504 LYS B CA 1
ATOM 7381 C C . LYS B 1 486 ? 3.143 14.201 114.525 1.00 18.17 504 LYS B C 1
ATOM 7382 O O . LYS B 1 486 ? 1.904 13.915 114.645 1.00 19.56 504 LYS B O 1
ATOM 7388 N N . LEU B 1 487 ? 3.998 14.547 115.453 1.00 18.05 505 LEU B N 1
ATOM 7389 C CA . LEU B 1 487 ? 3.588 14.583 116.880 1.00 21.97 505 LEU B CA 1
ATOM 7390 C C . LEU B 1 487 ? 3.291 16.031 117.266 1.00 23.91 505 LEU B C 1
ATOM 7391 O O . LEU B 1 487 ? 3.894 16.988 116.788 1.00 25.60 505 LEU B O 1
ATOM 7396 N N . ASN B 1 488 ? 2.343 16.140 118.161 1.00 29.84 506 ASN B N 1
ATOM 7397 C CA . ASN B 1 488 ? 2.148 17.386 118.877 1.00 34.43 506 ASN B CA 1
ATOM 7398 C C . ASN B 1 488 ? 2.346 17.014 120.342 1.00 33.03 506 ASN B C 1
ATOM 7399 O O . ASN B 1 488 ? 1.510 16.304 120.901 1.00 32.04 506 ASN B O 1
ATOM 7404 N N . GLY B 1 489 ? 3.477 17.442 120.900 1.00 34.08 507 GLY B N 1
ATOM 7405 C CA . GLY B 1 489 ? 4.037 16.854 122.110 1.00 34.46 507 GLY B CA 1
ATOM 7406 C C . GLY B 1 489 ? 3.908 15.357 121.985 1.00 41.13 507 GLY B C 1
ATOM 7407 O O . GLY B 1 489 ? 4.681 14.719 121.282 1.00 41.43 507 GLY B O 1
ATOM 7408 N N . SER B 1 490 ? 2.867 14.814 122.576 1.00 39.36 508 SER B N 1
ATOM 7409 C CA . SER B 1 490 ? 2.754 13.396 122.743 1.00 37.30 508 SER B CA 1
ATOM 7410 C C . SER B 1 490 ? 1.643 12.831 121.859 1.00 38.91 508 SER B C 1
ATOM 7411 O O . SER B 1 490 ? 1.490 11.619 121.700 1.00 42.19 508 SER B O 1
ATOM 7414 N N . THR B 1 491 ? 0.865 13.693 121.236 1.00 38.06 509 THR B N 1
ATOM 7415 C CA . THR B 1 491 ? -0.245 13.214 120.457 1.00 38.37 509 THR B CA 1
ATOM 7416 C C . THR B 1 491 ? 0.155 13.054 118.935 1.00 29.73 509 THR B C 1
ATOM 7417 O O . THR B 1 491 ? 0.788 13.956 118.390 1.00 31.38 509 THR B O 1
ATOM 7421 N N . VAL B 1 492 ? -0.240 11.932 118.348 1.00 31.50 510 VAL B N 1
ATOM 7422 C CA . VAL B 1 492 ? -0.110 11.645 116.890 1.00 24.74 510 VAL B CA 1
ATOM 7423 C C . VAL B 1 492 ? -1.152 12.430 116.118 1.00 28.88 510 VAL B C 1
ATOM 7424 O O . VAL B 1 492 ? -2.341 12.132 116.147 1.00 29.60 510 VAL B O 1
ATOM 7428 N N . GLU B 1 493 ? -0.711 13.462 115.413 1.00 22.79 511 GLU B N 1
ATOM 7429 C CA . GLU B 1 493 ? -1.638 14.190 114.509 1.00 22.83 511 GLU B CA 1
ATOM 7430 C C . GLU B 1 493 ? -1.971 13.376 113.249 1.00 22.17 511 GLU B C 1
ATOM 7431 O O . GLU B 1 493 ? -3.106 13.325 112.793 1.00 24.22 511 GLU B O 1
ATOM 7437 N N . TYR B 1 494 ? -0.923 12.796 112.593 1.00 18.32 512 TYR B N 1
ATOM 7438 C CA . TYR B 1 494 ? -1.071 11.982 111.461 1.00 15.95 512 TYR B CA 1
ATOM 7439 C C . TYR B 1 494 ? 0.244 11.143 111.247 1.00 13.78 512 TYR B C 1
ATOM 7440 O O . TYR B 1 494 ? 1.218 11.420 111.927 1.00 15.72 512 TYR B O 1
ATOM 7449 N N . ARG B 1 495 ? 0.196 10.234 110.290 1.00 16.13 513 ARG B N 1
ATOM 7450 C CA . ARG B 1 495 ? 1.374 9.444 109.954 1.00 15.55 513 ARG B CA 1
ATOM 7451 C C . ARG B 1 495 ? 1.485 9.454 108.461 1.00 13.97 513 ARG B C 1
ATOM 7452 O O . ARG B 1 495 ? 0.526 9.691 107.704 1.00 13.56 513 ARG B O 1
ATOM 7460 N N . ARG B 1 496 ? 2.691 9.125 107.971 1.00 13.02 514 ARG B N 1
ATOM 7461 C CA . ARG B 1 496 ? 2.985 8.920 106.566 1.00 12.45 514 ARG B CA 1
ATOM 7462 C C . ARG B 1 496 ? 3.946 7.736 106.400 1.00 12.19 514 ARG B C 1
ATOM 7463 O O . ARG B 1 496 ? 4.871 7.635 107.163 1.00 12.52 514 ARG B O 1
ATOM 7471 N N . LYS B 1 497 ? 3.741 6.921 105.401 1.00 11.61 515 LYS B N 1
ATOM 7472 C CA . LYS B 1 497 ? 4.644 5.813 105.034 1.00 12.23 515 LYS B CA 1
ATOM 7473 C C . LYS B 1 497 ? 5.719 6.387 104.124 1.00 11.46 515 LYS B C 1
ATOM 7474 O O . LYS B 1 497 ? 5.427 6.641 102.970 1.00 13.73 515 LYS B O 1
ATOM 7480 N N . HIS B 1 498 ? 6.930 6.459 104.603 1.00 10.85 516 HIS B N 1
ATOM 7481 C CA . HIS B 1 498 ? 8.068 6.897 103.740 1.00 10.89 516 HIS B CA 1
ATOM 7482 C C . HIS B 1 498 ? 8.520 5.754 102.854 1.00 10.67 516 HIS B C 1
ATOM 7483 O O . HIS B 1 498 ? 8.871 4.655 103.358 1.00 11.93 516 HIS B O 1
ATOM 7490 N N . CYS B 1 499 ? 8.586 6.029 101.590 1.00 10.09 517 CYS B N 1
ATOM 7491 C CA . CYS B 1 499 ? 8.905 5.078 100.553 1.00 10.79 517 CYS B CA 1
ATOM 7492 C C . CYS B 1 499 ? 10.317 4.555 100.665 1.00 10.48 517 CYS B C 1
ATOM 7493 O O . CYS B 1 499 ? 11.269 5.157 101.125 1.00 10.55 517 CYS B O 1
ATOM 7496 N N . LYS B 1 500 ? 10.397 3.330 100.166 1.00 10.94 518 LYS B N 1
ATOM 7497 C CA . LYS B 1 500 ? 11.684 2.658 99.901 1.00 10.53 518 LYS B CA 1
ATOM 7498 C C . LYS B 1 500 ? 12.315 3.275 98.646 1.00 10.46 518 LYS B C 1
ATOM 7499 O O . LYS B 1 500 ? 11.817 3.146 97.548 1.00 10.61 518 LYS B O 1
ATOM 7505 N N . TYR B 1 501 ? 13.476 3.894 98.854 1.00 10.56 519 TYR B N 1
ATOM 7506 C CA . TYR B 1 501 ? 14.252 4.430 97.736 1.00 9.57 519 TYR B CA 1
ATOM 7507 C C . TYR B 1 501 ? 14.557 3.354 96.749 1.00 10.48 519 TYR B C 1
ATOM 7508 O O . TYR B 1 501 ? 14.902 2.279 97.167 1.00 11.47 519 TYR B O 1
ATOM 7517 N N . PRO B 1 502 ? 14.507 3.609 95.438 1.00 10.76 520 PRO B N 1
ATOM 7518 C CA . PRO B 1 502 ? 14.314 4.929 94.766 1.00 10.08 520 PRO B CA 1
ATOM 7519 C C . PRO B 1 502 ? 12.931 5.421 94.577 1.00 10.39 520 PRO B C 1
ATOM 7520 O O . PRO B 1 502 ? 12.774 6.514 93.974 1.00 11.00 520 PRO B O 1
ATOM 7524 N N . LYS B 1 503 ? 11.868 4.743 95.063 1.00 10.20 521 LYS B N 1
ATOM 7525 C CA . LYS B 1 503 ? 10.541 5.247 94.798 1.00 11.16 521 LYS B CA 1
ATOM 7526 C C . LYS B 1 503 ? 10.301 6.559 95.486 1.00 9.93 521 LYS B C 1
ATOM 7527 O O . LYS B 1 503 ? 10.734 6.844 96.575 1.00 10.77 521 LYS B O 1
ATOM 7533 N N . ARG B 1 504 ? 9.466 7.377 94.821 1.00 11.09 522 ARG B N 1
ATOM 7534 C CA . ARG B 1 504 ? 9.139 8.697 95.250 1.00 11.15 522 ARG B CA 1
ATOM 7535 C C . ARG B 1 504 ? 7.709 8.707 95.849 1.00 10.39 522 ARG B C 1
ATOM 7536 O O . ARG B 1 504 ? 6.815 8.143 95.175 1.00 11.65 522 ARG B O 1
ATOM 7544 N N . ASN B 1 505 ? 7.479 9.456 96.910 1.00 10.16 523 ASN B N 1
ATOM 7545 C CA . ASN B 1 505 ? 6.147 9.552 97.482 1.00 10.69 523 ASN B CA 1
ATOM 7546 C C . ASN B 1 505 ? 5.352 10.672 96.876 1.00 12.07 523 ASN B C 1
ATOM 7547 O O . ASN B 1 505 ? 5.728 11.830 97.012 1.00 13.64 523 ASN B O 1
ATOM 7552 N N . ARG B 1 506 ? 4.226 10.365 96.301 1.00 12.64 524 ARG B N 1
ATOM 7553 C CA . ARG B 1 506 ? 3.447 11.386 95.719 1.00 14.34 524 ARG B CA 1
ATOM 7554 C C . ARG B 1 506 ? 2.019 11.377 96.311 1.00 14.27 524 ARG B C 1
ATOM 7555 O O . ARG B 1 506 ? 1.441 10.262 96.482 1.00 14.58 524 ARG B O 1
ATOM 7563 N N . TYR B 1 507 ? 1.440 12.567 96.505 1.00 13.75 525 TYR B N 1
ATOM 7564 C CA . TYR B 1 507 ? 0.078 12.697 97.006 1.00 12.71 525 TYR B CA 1
ATOM 7565 C C . TYR B 1 507 ? -0.905 12.589 95.873 1.00 12.84 525 TYR B C 1
ATOM 7566 O O . TYR B 1 507 ? -0.784 13.348 94.904 1.00 15.34 525 TYR B O 1
ATOM 7575 N N . VAL B 1 508 ? -1.818 11.631 95.917 1.00 13.77 526 VAL B N 1
ATOM 7576 C CA . VAL B 1 508 ? -2.759 11.365 94.843 1.00 15.61 526 VAL B CA 1
ATOM 7577 C C . VAL B 1 508 ? -4.202 11.467 95.317 1.00 17.14 526 VAL B C 1
ATOM 7578 O O . VAL B 1 508 ? -5.106 11.553 94.444 1.00 18.85 526 VAL B O 1
ATOM 7582 N N . GLY B 1 509 ? -4.492 11.496 96.571 1.00 16.85 527 GLY B N 1
ATOM 7583 C CA . GLY B 1 509 ? -5.915 11.488 97.038 1.00 17.79 527 GLY B CA 1
ATOM 7584 C C . GLY B 1 509 ? -6.491 10.141 96.951 1.00 18.46 527 GLY B C 1
ATOM 7585 O O . GLY B 1 509 ? -5.791 9.171 96.739 1.00 18.78 527 GLY B O 1
ATOM 7586 N N . PRO B 1 510 ? -7.840 10.069 97.051 1.00 19.77 528 PRO B N 1
ATOM 7587 C CA . PRO B 1 510 ? -8.737 11.223 97.155 1.00 19.42 528 PRO B CA 1
ATOM 7588 C C . PRO B 1 510 ? -8.836 11.863 98.519 1.00 18.73 528 PRO B C 1
ATOM 7589 O O . PRO B 1 510 ? -9.323 12.998 98.673 1.00 21.16 528 PRO B O 1
ATOM 7593 N N . GLY B 1 511 ? -8.349 11.182 99.544 1.00 17.31 529 GLY B N 1
ATOM 7594 C CA . GLY B 1 511 ? -8.317 11.720 100.878 1.00 17.43 529 GLY B CA 1
ATOM 7595 C C . GLY B 1 511 ? -7.350 12.833 101.113 1.00 17.08 529 GLY B C 1
ATOM 7596 O O . GLY B 1 511 ? -6.576 13.156 100.186 1.00 17.50 529 GLY B O 1
ATOM 7597 N N . SER B 1 512 ? -7.429 13.423 102.283 1.00 17.87 530 SER B N 1
ATOM 7598 C CA . SER B 1 512 ? -6.536 14.500 102.712 1.00 17.50 530 SER B CA 1
ATOM 7599 C C . SER B 1 512 ? -5.048 14.083 102.718 1.00 18.40 530 SER B C 1
ATOM 7600 O O . SER B 1 512 ? -4.730 12.920 102.838 1.00 15.15 530 SER B O 1
ATOM 7603 N N . TYR B 1 513 ? -4.130 15.063 102.699 1.00 17.78 531 TYR B N 1
ATOM 7604 C CA . TYR B 1 513 ? -2.738 14.608 102.736 1.00 16.44 531 TYR B CA 1
ATOM 7605 C C . TYR B 1 513 ? -2.361 14.019 104.084 1.00 16.29 531 TYR B C 1
ATOM 7606 O O . TYR B 1 513 ? -1.316 13.362 104.159 1.00 15.20 531 TYR B O 1
ATOM 7615 N N . THR B 1 514 ? -3.203 14.216 105.119 1.00 16.18 532 THR B N 1
ATOM 7616 C CA . THR B 1 514 ? -3.001 13.541 106.405 1.00 17.92 532 THR B CA 1
ATOM 7617 C C . THR B 1 514 ? -3.393 12.073 106.359 1.00 16.03 532 THR B C 1
ATOM 7618 O O . THR B 1 514 ? -3.038 11.360 107.341 1.00 17.59 532 THR B O 1
ATOM 7622 N N . ASP B 1 515 ? -4.092 11.654 105.331 1.00 16.30 533 ASP B N 1
ATOM 7623 C CA . ASP B 1 515 ? -4.481 10.210 105.132 1.00 15.54 533 ASP B CA 1
ATOM 7624 C C . ASP B 1 515 ? -3.254 9.526 104.538 1.00 15.97 533 ASP B C 1
ATOM 7625 O O . ASP B 1 515 ? -2.918 9.822 103.386 1.00 14.97 533 ASP B O 1
ATOM 7630 N N . GLU B 1 516 ? -2.580 8.659 105.288 1.00 15.67 534 GLU B N 1
ATOM 7631 C CA . GLU B 1 516 ? -1.459 7.911 104.727 1.00 15.51 534 GLU B CA 1
ATOM 7632 C C . GLU B 1 516 ? -1.730 7.153 103.468 1.00 13.14 534 GLU B C 1
ATOM 7633 O O . GLU B 1 516 ? -0.880 6.941 102.617 1.00 15.50 534 GLU B O 1
ATOM 7639 N N . ASN B 1 517 ? -2.976 6.716 103.217 1.00 13.47 535 ASN B N 1
ATOM 7640 C CA . ASN B 1 517 ? -3.335 6.020 102.046 1.00 13.50 535 ASN B CA 1
ATOM 7641 C C . ASN B 1 517 ? -3.699 6.835 100.832 1.00 13.28 535 ASN B C 1
ATOM 7642 O O . ASN B 1 517 ? -4.008 6.342 99.766 1.00 18.23 535 ASN B O 1
ATOM 7647 N N . ALA B 1 518 ? -3.609 8.167 101.003 1.00 14.50 536 ALA B N 1
ATOM 7648 C CA . ALA B 1 518 ? -3.745 9.131 99.893 1.00 14.88 536 ALA B CA 1
ATOM 7649 C C . ALA B 1 518 ? -2.397 9.434 99.192 1.00 13.47 536 ALA B C 1
ATOM 7650 O O . ALA B 1 518 ? -2.347 10.267 98.319 1.00 13.01 536 ALA B O 1
ATOM 7652 N N . TRP B 1 519 ? -1.392 8.699 99.627 1.00 12.99 537 TRP B N 1
ATOM 7653 C CA . TRP B 1 519 ? -0.009 8.785 99.079 1.00 12.63 537 TRP B CA 1
ATOM 7654 C C . TRP B 1 519 ? 0.340 7.500 98.386 1.00 13.66 537 TRP B C 1
ATOM 7655 O O . TRP B 1 519 ? -0.102 6.387 98.842 1.00 16.16 537 TRP B O 1
ATOM 7666 N N . GLU B 1 520 ? 1.120 7.575 97.351 1.00 14.80 538 GLU B N 1
ATOM 7667 C CA . GLU B 1 520 ? 1.601 6.415 96.682 1.00 14.25 538 GLU B CA 1
ATOM 7668 C C . GLU B 1 520 ? 3.084 6.502 96.367 1.00 13.51 538 GLU B C 1
ATOM 7669 O O . GLU B 1 520 ? 3.587 7.558 95.968 1.00 14.79 538 GLU B O 1
ATOM 7675 N N . CYS B 1 521 ? 3.809 5.416 96.529 1.00 13.30 539 CYS B N 1
ATOM 7676 C CA . CYS B 1 521 ? 5.254 5.329 96.185 1.00 11.81 539 CYS B CA 1
ATOM 7677 C C . CYS B 1 521 ? 5.388 4.840 94.747 1.00 14.22 539 CYS B C 1
ATOM 7678 O O . CYS B 1 521 ? 4.933 3.717 94.422 1.00 16.23 539 CYS B O 1
ATOM 7681 N N . VAL B 1 522 ? 6.007 5.675 93.905 1.00 13.51 540 VAL B N 1
ATOM 7682 C CA . VAL B 1 522 ? 6.121 5.394 92.496 1.00 16.41 540 VAL B CA 1
ATOM 7683 C C . VAL B 1 522 ? 7.538 5.413 91.958 1.00 17.38 540 VAL B C 1
ATOM 7684 O O . VAL B 1 522 ? 7.890 4.587 91.071 1.00 18.79 540 VAL B O 1
#

Foldseek 3Di:
DLQVLQVPCVVVDDDPQKDWDDKHKDAAFAFDAFCPFDVQNVGDGDGARFIWIKIWIKGDDDPQWIKIKIWTQTPQADLEAEEEEDAAQWAGWPVQFQRLVVVVRHRYMTIRLTHHHRAQPVLAPDLSSVLSNLAVVRLVRLVSSQVSQVSRDVSRHDFYEYFYFECSLLRQLCCLQPVLVSGQEYEHELYCALVLLLLLLLLCLLLLQAAPPDLQAQDLLLLVLQLVQQLVQAVCVLPANPSWRQDLVVRDGDLCVQADDPVDDCVVSNGHHPSNSSSVVQQQAFDAAPVRHGRAHHARRNQRNCLCVQGRNNDGHRSSLSCCCRPQPSHNPDDSSPDDRVSSVSSVVPCSVVSSSQDLASVVSVVVNHAYEYEYECNESRRHCVRVVVSVVSNCVVHVHDPVRCQQHYWYFYGIQCYRVAGHQFQHQQASGPRSDQDDDCLRHVVNQRVCCSPVVDHHQWRKGFRDDPNDGPAIATTGTPPWGWHQQDPDHPRHNVRIDTD/DLQVLQQPCVVVQDDPQKAWPDKHKDAAQDFDDCPVFPPGDGHRFIWIKTWMKHADDPQWIKIKMWTQTPQADLEAEEEEDAAQWAGWDVQFQRLVVNVRHRYMTMRQTHHDRAQPSLAVPLSSVLSNLAVVRVVRLVSSQVSQVSRDVSRHDFYEYFYFECSLLRQLCCLQPVLPSGQEYEHELYCALVLLLLLLLLVLLLLQAAPPDLQAQDLLLLVLQLVQQQVVAVCPLPANPSWRQDLVVRDDDLCVQADDPVDDCVVSNGHHPSNSVSVVVQQAFDAAPVRHGRAGHARRNQRNCLCVQGRNNDGRRSSLSCCCRPQPSHNPDDSSPDDSVSSVSSVVCCRVVSSSQDLASVVNVVVNHAYEYEYECNESSRHPVRVVVSVVSNCVVHVHDLVRCQQHYWYFYGIQQYRVAGHQFQHLQASGPRSDDDDDCLRHVVSVRVCCSPVVDGHQWGKGFRDDVRDGPAIATTGTPPWGKHQQDPDHPRPNVSIDTD

Nearest PDB structures (foldseek):
  3wmt-assembly1_A  TM=1.002E+00  e=0.000E+00  Aspergillus oryzae RIB40
  3wmt-assembly1_B  TM=1.001E+00  e=0.000E+00  Aspergillus oryzae RIB40
  6g21-assembly2_B  TM=9.848E-01  e=2.951E-82  Aspergillus oryzae RIB40
  8bhh-assembly2_B  TM=9.745E-01  e=7.400E-70  Fusarium oxysporum
  6fat-assembly2_B  TM=9.791E-01  e=4.945E-69  Fusarium oxysporum

Solvent-accessible surface area: 34906 Å² total; per-residue (Å²): 106,50,83,51,91,1,118,50,4,98,102,121,20,148,16,116,92,29,96,24,78,40,27,59,64,16,57,58,53,57,91,0,71,22,104,60,16,38,107,102,28,62,17,118,108,48,75,2,118,23,17,0,0,22,0,2,0,31,3,63,24,38,122,108,9,87,0,8,0,1,0,0,0,1,52,124,32,46,14,57,0,0,3,1,2,1,28,14,2,1,0,29,12,63,12,70,15,0,14,17,0,1,42,56,2,1,0,0,1,2,8,5,0,6,15,83,0,70,40,0,86,37,2,107,122,26,74,38,11,5,21,0,2,0,51,38,0,10,42,21,0,0,64,6,0,34,68,0,0,144,82,25,14,140,120,8,68,114,66,2,0,0,2,4,12,16,5,0,0,1,4,0,0,11,4,3,14,65,46,26,105,10,2,29,0,0,0,0,0,1,0,4,0,16,10,3,13,15,7,1,1,1,2,24,1,23,59,41,0,20,78,83,102,35,151,51,14,0,57,96,88,4,2,56,18,0,23,87,19,0,38,135,36,3,8,32,18,7,44,1,174,24,34,6,11,11,30,2,21,11,0,61,9,20,1,0,37,25,8,22,60,92,142,82,57,27,130,65,10,76,4,1,49,0,40,20,0,118,6,0,37,13,0,23,44,26,7,30,2,55,116,15,51,79,20,0,4,16,0,1,0,8,4,0,106,62,0,35,88,30,14,0,37,12,87,66,38,65,68,0,25,26,1,0,58,32,25,11,65,101,65,68,120,28,69,3,51,77,18,64,25,97,17,2,36,63,0,75,90,76,32,22,73,124,0,21,2,63,68,3,63,1,30,71,2,58,172,69,41,0,43,0,0,0,2,0,1,1,35,0,4,56,4,0,1,31,1,0,12,49,0,0,49,55,0,0,10,62,26,71,35,3,15,70,40,0,17,62,1,0,28,0,0,24,0,2,0,0,27,39,36,42,54,41,70,2,0,1,0,0,0,15,3,89,63,1,81,9,22,81,73,42,60,5,1,2,0,32,8,0,15,59,9,28,60,124,60,81,25,13,93,55,3,38,0,1,55,41,101,69,114,80,58,95,27,54,0,70,4,8,36,9,32,108,31,12,66,52,81,11,149,23,64,73,58,55,39,116,0,20,72,46,46,109,52,76,57,88,0,102,64,6,98,92,122,25,130,24,111,118,37,91,28,78,36,20,61,49,12,55,59,55,56,88,4,75,55,108,65,58,62,170,145,45,78,1,117,25,14,0,0,16,0,2,0,29,9,71,24,24,118,112,10,92,0,9,0,0,0,0,1,1,53,125,29,44,8,59,0,0,2,1,2,1,28,11,3,1,0,53,12,57,10,70,14,0,11,16,0,1,40,54,5,1,0,0,0,2,8,5,1,5,14,93,22,75,53,0,87,42,3,76,131,26,82,47,10,4,28,0,1,0,54,41,0,11,44,21,0,1,61,8,0,31,87,2,0,127,70,9,14,144,128,9,62,114,68,2,0,0,1,3,10,16,3,0,0,1,4,0,0,11,4,2,14,70,46,26,106,12,2,29,0,0,0,0,0,1,0,3,0,17,10,3,20,16,8,0,0,1,2,26,1,20,56,41,0,20,83,81,103,36,143,53,14,0,58,94,89,4,1,54,18,0,25,89,19,0,36,124,38,3,6,30,20,6,44,1,163,24,33,5,11,10,29,1,21,12,0,64,9,18,2,0,38,25,6,24,60,96,139,84,56,25,129,70,7,80,3,0,43,0,39,18,0,120,6,0,35,12,0,22,36,25,5,28,5,74,109,16,65,90,12,0,4,14,0,1,0,6,4,0,98,58,0,34,93,24,11,0,33,11,81,68,35,58,63,0,32,17,0,0,53,28,10,17,59,88,62,58,124,30,74,2,48,77,20,64,19,113,19,2,38,77,0,79,91,76,28,14,58,117,0,22,2,64,74,3,64,0,41,76,2,56,179,71,44,0,45,0,0,0,2,0,1,2,32,0,4,47,4,0,1,30,1,0,12,49,0,1,49,54,0,0,11,55,25,86,35,2,14,72,39,0,17,62,2,0,27,0,0,25,0,2,0,0,24,36,38,44,56,35,75,1,0,1,0,0,0,15,3,91,61,1,82,10,22,81,77,47,74,3,1,2,0,35,8,0,16,58,7,30,60,125,56,84,30,12,84,56,3,37,0,1,44,38,82,79,111,74,61,91,31,52,1,52,3,7,25,9,31,99,31,12,71,57,81,10,152,24,68,78,60,58,34,105,1,18,74,48,50